Protein 3UN1 (pdb70)

B-factor: mean 34.54, std 10.81, range [12.61, 80.29]

Radius of gyration: 27.6 Å; Cα contacts (8 Å, |Δi|>4): 2153; chains: 4; bounding box: 71×70×90 Å

Organism: Rhizobium meliloti (strain 1021) (NCBI:txid266834)

CATH classification: 3.40.50.720

Foldseek 3Di:
DVPLLQAAEEEEEPQAFFLNVLLCVVCVVVSYQYAYEYCDHDADPDLSYHYQHHQLLDLVSLVVSVVVRCVRRVAHAEYELEFADFDFDAPVPDPVVLVVHCRRLPSSCPNNVVVSVVSLVVQAHEYEYEAALCLQFNPVGTVSSNVRRVVLLVVQLVVCCCVVRRYAGEYEHEADEDGVCDPVCQQVSQVLAPQSHHYSVQRSVVVVVSVPPSVDHSYYHYSYNCSNPDDD/DPAAEEEFEPLDFFLNVVQVVVSVVVRHQYEYEDQDDDADPDLSYGYQHDQLLDLVSLVCRQVVCCVSPVAHAEYEAEFADFDFDPPVPDPVVQCVRCSGQPSSCPNNVVVRVVSLVVLAHEYEYEQALCCLFNPPDTVSSNVRSVVVLVVQLVVLCCVVRHYAGEYEHEADEDTVCPPVCQQVRLVLAPQSHHYSCLRSVVVVVRVPPSVDHSYYHYSYNCRNPDDD/DAAEEEEEPLVFPLNVLLVVVSVVVRYQYEYEDCDDDADPDLRYGYDHDQLLDLVRLVCSLVVCCVRPNAHAEYEADFADFDDDAPVPDPVVQSVLCRGQASSQPSNCVSNVVSLPVLAHEYEYEAALCLLFNPPHGPSSNVRSVVVLVVQLVVVCCVRRHYAGEYEHEADEDGVCDPVCQQVSLVLAPQSHHYSVLRSVVVVVVVPPRVDHSYYHYSYNHRNPDDD/DLPAAEEEEEPLVFDLNVVLCVVCVVVRYQYEYEDCDDDADPDLSYHYDHDQLLDLVSLVVSVVVVCVRSVAHAEYEAEFADFDFDAPVPDPVVQVVRCRGLPSSCVRNVVVNVVSLVVLAHEYEYEAAPCLLFNPVGTPSRNVRRVVVLVVQLVVCCCVRRHYAGEYEHEADEDDVPDPVCQQVSLVLAPQSHHYSCLRSVVVVCRVPVSVDHSYYHYSYNCRNVDDD

Structure (mmCIF, N/CA/C/O backbone):
data_3UN1
#
_entry.id   3UN1
#
_cell.length_a   84.225
_cell.length_b   84.225
_cell.length_c   249.238
_cell.angle_alpha   90.00
_cell.angle_beta   90.00
_cell.angle_gamma   120.00
#
_symmetry.space_group_name_H-M   'P 32 2 1'
#
loop_
_entity.id
_entity.type
_entity.pdbx_description
1 polymer 'Probable oxidoreductase'
2 non-polymer 'PHOSPHATE ION'
3 water water
#
loop_
_atom_site.group_PDB
_atom_site.id
_atom_site.type_symbol
_atom_site.label_atom_id
_atom_site.label_alt_id
_atom_site.label_comp_id
_atom_site.label_asym_id
_atom_site.label_entity_id
_atom_site.label_seq_id
_atom_site.pdbx_PDB_ins_code
_atom_site.Cartn_x
_atom_site.Cartn_y
_atom_site.Cartn_z
_atom_site.occupancy
_atom_site.B_iso_or_equiv
_atom_site.auth_seq_id
_atom_site.auth_comp_id
_atom_site.auth_asym_id
_atom_site.auth_atom_id
_atom_site.pdbx_PDB_model_num
ATOM 1 N N . PHE A 1 20 ? 12.251 30.694 -26.022 1.00 58.50 -4 PHE A N 1
ATOM 2 C CA . PHE A 1 20 ? 12.426 30.470 -24.555 1.00 58.65 -4 PHE A CA 1
ATOM 3 C C . PHE A 1 20 ? 11.326 31.131 -23.735 1.00 58.93 -4 PHE A C 1
ATOM 4 O O . PHE A 1 20 ? 10.761 30.509 -22.817 1.00 58.24 -4 PHE A O 1
ATOM 12 N N . GLN A 1 21 ? 11.067 32.408 -24.035 1.00 58.87 -3 GLN A N 1
ATOM 13 C CA . GLN A 1 21 ? 9.880 33.058 -23.513 1.00 58.85 -3 GLN A CA 1
ATOM 14 C C . GLN A 1 21 ? 8.609 32.298 -23.972 1.00 58.48 -3 GLN A C 1
ATOM 15 O O . GLN A 1 21 ? 7.705 32.093 -23.164 1.00 58.27 -3 GLN A O 1
ATOM 17 N N . SER A 1 22 ? 8.564 31.838 -25.230 1.00 58.33 -2 SER A N 1
ATOM 18 C CA . SER A 1 22 ? 7.434 30.998 -25.742 1.00 58.44 -2 SER A CA 1
ATOM 19 C C . SER A 1 22 ? 7.290 29.653 -25.004 1.00 58.78 -2 SER A C 1
ATOM 20 O O . SER A 1 22 ? 6.169 29.167 -24.775 1.00 59.06 -2 SER A O 1
ATOM 38 N N . ARG A 1 25 ? 5.866 30.432 -21.473 1.00 60.73 1 ARG A N 1
ATOM 39 C CA . ARG A 1 25 ? 4.381 30.572 -21.598 1.00 61.87 1 ARG A CA 1
ATOM 40 C C . ARG A 1 25 ? 3.620 29.232 -21.650 1.00 61.45 1 ARG A C 1
ATOM 41 O O . ARG A 1 25 ? 2.709 28.992 -20.828 1.00 61.55 1 ARG A O 1
ATOM 49 N N . ASN A 1 26 ? 3.989 28.383 -22.615 1.00 60.58 2 ASN A N 1
ATOM 50 C CA . ASN A 1 26 ? 3.372 27.060 -22.783 1.00 59.71 2 ASN A CA 1
ATOM 51 C C . ASN A 1 26 ? 3.605 26.107 -21.580 1.00 58.81 2 ASN A C 1
ATOM 52 O O . ASN A 1 26 ? 3.049 25.004 -21.550 1.00 58.74 2 ASN A O 1
ATOM 54 N N . GLN A 1 27 ? 4.422 26.550 -20.605 1.00 57.83 3 GLN A N 1
ATOM 55 C CA . GLN A 1 27 ? 4.655 25.844 -19.312 1.00 56.77 3 GLN A CA 1
ATOM 56 C C . GLN A 1 27 ? 4.557 26.841 -18.123 1.00 55.97 3 GLN A C 1
ATOM 57 O O . GLN A 1 27 ? 5.555 27.222 -17.477 1.00 57.63 3 GLN A O 1
ATOM 59 N N . GLN A 1 28 ? 3.341 27.296 -17.871 1.00 52.97 4 GLN A N 1
ATOM 60 C CA . GLN A 1 28 ? 3.082 28.266 -16.843 1.00 50.29 4 GLN A CA 1
ATOM 61 C C . GLN A 1 28 ? 2.302 27.537 -15.773 1.00 46.82 4 GLN A C 1
ATOM 62 O O . GLN A 1 28 ? 1.734 26.488 -16.022 1.00 46.67 4 GLN A O 1
ATOM 68 N N . LYS A 1 29 ? 2.278 28.081 -14.578 1.00 43.18 5 LYS A N 1
ATOM 69 C CA . LYS A 1 29 ? 1.499 27.476 -13.519 1.00 40.50 5 LYS A CA 1
ATOM 70 C C . LYS A 1 29 ? 0.025 27.512 -13.876 1.00 38.30 5 LYS A C 1
ATOM 71 O O . LYS A 1 29 ? -0.418 28.363 -14.650 1.00 37.40 5 LYS A O 1
ATOM 77 N N . VAL A 1 30 ? -0.711 26.537 -13.359 1.00 35.60 6 VAL A N 1
ATOM 78 C CA . VAL A 1 30 ? -2.108 26.404 -13.670 1.00 33.63 6 VAL A CA 1
ATOM 79 C C . VAL A 1 30 ? -2.937 26.440 -12.376 1.00 33.04 6 VAL A C 1
ATOM 80 O O . VAL A 1 30 ? -2.653 25.700 -11.408 1.00 32.11 6 VAL A O 1
ATOM 84 N N . VAL A 1 31 ? -3.948 27.308 -12.361 1.00 31.03 7 VAL A N 1
ATOM 85 C CA . VAL A 1 31 ? -4.868 27.353 -11.249 1.00 29.15 7 VAL A CA 1
ATOM 86 C C . VAL A 1 31 ? -6.262 27.007 -11.703 1.00 28.39 7 VAL A C 1
ATOM 87 O O . VAL A 1 31 ? -6.705 27.471 -12.732 1.00 29.09 7 VAL A O 1
ATOM 91 N N . VAL A 1 32 ? -6.948 26.199 -10.903 1.00 27.14 8 VAL A N 1
ATOM 92 C CA . VAL A 1 32 ? -8.373 26.039 -10.979 1.00 25.20 8 VAL A CA 1
ATOM 93 C C . VAL A 1 32 ? -9.031 27.035 -9.989 1.00 25.97 8 VAL A C 1
ATOM 94 O O . VAL A 1 32 ? -8.693 27.034 -8.800 1.00 26.34 8 VAL A O 1
ATOM 98 N N . ILE A 1 33 ? -9.946 27.876 -10.479 1.00 24.10 9 ILE A N 1
ATOM 99 C CA . ILE A 1 33 ? -10.699 28.777 -9.655 1.00 23.02 9 ILE A CA 1
ATOM 100 C C . ILE A 1 33 ? -12.187 28.430 -9.708 1.00 23.70 9 ILE A C 1
ATOM 101 O O . ILE A 1 33 ? -12.787 28.456 -10.814 1.00 24.18 9 ILE A O 1
ATOM 106 N N . THR A 1 34 ? -12.785 28.094 -8.555 1.00 22.09 10 THR A N 1
ATOM 107 C CA . THR A 1 34 ? -14.213 27.812 -8.561 1.00 22.75 10 THR A CA 1
ATOM 108 C C . THR A 1 34 ? -14.997 29.094 -8.275 1.00 24.21 10 THR A C 1
ATOM 109 O O . THR A 1 34 ? -14.429 30.138 -7.851 1.00 23.04 10 THR A O 1
ATOM 113 N N . GLY A 1 35 ? -16.312 29.026 -8.511 1.00 25.77 11 GLY A N 1
ATOM 114 C CA . GLY A 1 35 ? -17.158 30.246 -8.491 1.00 25.79 11 GLY A CA 1
ATOM 115 C C . GLY A 1 35 ? -16.542 31.444 -9.222 1.00 27.18 11 GLY A C 1
ATOM 116 O O . GLY A 1 35 ? -16.463 32.532 -8.669 1.00 27.19 11 GLY A O 1
ATOM 117 N N . ALA A 1 36 ? -16.140 31.244 -10.476 1.00 28.35 12 ALA A N 1
ATOM 118 C CA . ALA A 1 36 ? -15.327 32.197 -11.226 1.00 30.14 12 ALA A CA 1
ATOM 119 C C . ALA A 1 36 ? -16.041 33.278 -12.054 1.00 31.17 12 ALA A C 1
ATOM 120 O O . ALA A 1 36 ? -15.389 34.176 -12.607 1.00 32.08 12 ALA A O 1
ATOM 122 N N . SER A 1 37 ? -17.347 33.170 -12.172 1.00 32.47 13 SER A N 1
ATOM 123 C CA . SER A 1 37 ? -18.166 34.092 -13.002 1.00 34.36 13 SER A CA 1
ATOM 124 C C . SER A 1 37 ? -18.194 35.613 -12.687 1.00 34.89 13 SER A C 1
ATOM 125 O O . SER A 1 37 ? -18.256 36.460 -13.623 1.00 34.72 13 SER A O 1
ATOM 128 N N . GLN A 1 38 ? -18.188 35.961 -11.398 1.00 35.21 14 GLN A N 1
ATOM 129 C CA . GLN A 1 38 ? -18.408 37.362 -11.018 1.00 35.96 14 GLN A CA 1
ATOM 130 C C . GLN A 1 38 ? -17.724 37.618 -9.658 1.00 34.01 14 GLN A C 1
ATOM 131 O O . GLN A 1 38 ? -17.078 36.719 -9.114 1.00 33.71 14 GLN A O 1
ATOM 137 N N . GLY A 1 39 ? -17.878 38.833 -9.128 1.00 32.06 15 GLY A N 1
ATOM 138 C CA . GLY A 1 39 ? -17.312 39.218 -7.856 1.00 28.98 15 GLY A CA 1
ATOM 139 C C . GLY A 1 39 ? -15.880 38.782 -7.627 1.00 28.27 15 GLY A C 1
ATOM 140 O O . GLY A 1 39 ? -15.014 38.909 -8.495 1.00 26.90 15 GLY A O 1
ATOM 141 N N . ILE A 1 40 ? -15.651 38.244 -6.437 1.00 27.99 16 ILE A N 1
ATOM 142 C CA . ILE A 1 40 ? -14.350 37.758 -6.017 1.00 27.39 16 ILE A CA 1
ATOM 143 C C . ILE A 1 40 ? -13.710 36.808 -7.004 1.00 27.12 16 ILE A C 1
ATOM 144 O O . ILE A 1 40 ? -12.523 36.893 -7.279 1.00 27.03 16 ILE A O 1
ATOM 149 N N . GLY A 1 41 ? -14.475 35.861 -7.510 1.00 27.21 17 GLY A N 1
ATOM 150 C CA . GLY A 1 41 ? -13.854 34.838 -8.390 1.00 27.88 17 GLY A CA 1
ATOM 151 C C . GLY A 1 41 ? -13.322 35.433 -9.690 1.00 27.68 17 GLY A C 1
ATOM 152 O O . GLY A 1 41 ? -12.153 35.204 -10.074 1.00 28.95 17 GLY A O 1
ATOM 153 N N . ALA A 1 42 ? -14.168 36.185 -10.383 1.00 26.74 18 ALA A N 1
ATOM 154 C CA . ALA A 1 42 ? -13.743 36.815 -11.616 1.00 26.77 18 ALA A CA 1
ATOM 155 C C . ALA A 1 42 ? -12.485 37.715 -11.402 1.00 26.63 18 ALA A C 1
ATOM 156 O O . ALA A 1 42 ? -11.633 37.851 -12.303 1.00 28.02 18 ALA A O 1
ATOM 158 N N . GLY A 1 43 ? -12.353 38.278 -10.209 1.00 25.65 19 GLY A N 1
ATOM 159 C CA . GLY A 1 43 ? -11.191 39.058 -9.833 1.00 25.95 19 GLY A CA 1
ATOM 160 C C . GLY A 1 43 ? -9.917 38.253 -9.621 1.00 26.85 19 GLY A C 1
ATOM 161 O O . GLY A 1 43 ? -8.799 38.722 -9.920 1.00 26.83 19 GLY A O 1
ATOM 162 N N . LEU A 1 44 ? -10.077 37.039 -9.097 1.00 27.51 20 LEU A N 1
ATOM 163 C CA . LEU A 1 44 ? -8.975 36.116 -8.926 1.00 28.04 20 LEU A CA 1
ATOM 164 C C . LEU A 1 44 ? -8.472 35.653 -10.284 1.00 28.55 20 LEU A C 1
ATOM 165 O O . LEU A 1 44 ? -7.247 35.654 -10.516 1.00 29.25 20 LEU A O 1
ATOM 170 N N . VAL A 1 45 ? -9.398 35.342 -11.198 1.00 29.11 21 VAL A N 1
ATOM 171 C CA . VAL A 1 45 ? -9.020 34.992 -12.585 1.00 29.84 21 VAL A CA 1
ATOM 172 C C . VAL A 1 45 ? -8.131 36.066 -13.170 1.00 30.71 21 VAL A C 1
ATOM 173 O O . VAL A 1 45 ? -6.993 35.805 -13.530 1.00 31.16 21 VAL A O 1
ATOM 177 N N . ARG A 1 46 ? -8.612 37.292 -13.190 1.00 31.02 22 ARG A N 1
ATOM 178 C CA . ARG A 1 46 ? -7.780 38.355 -13.745 1.00 31.87 22 ARG A CA 1
ATOM 179 C C . ARG A 1 46 ? -6.450 38.521 -13.012 1.00 32.66 22 ARG A C 1
ATOM 180 O O . ARG A 1 46 ? -5.393 38.659 -13.647 1.00 33.33 22 ARG A O 1
ATOM 188 N N . ALA A 1 47 ? -6.480 38.519 -11.678 1.00 33.15 23 ALA A N 1
ATOM 189 C CA . ALA A 1 47 ? -5.235 38.643 -10.942 1.00 33.64 23 ALA A CA 1
ATOM 190 C C . ALA A 1 47 ? -4.277 37.462 -11.250 1.00 33.76 23 ALA A C 1
ATOM 191 O O . ALA A 1 47 ? -3.118 37.673 -11.476 1.00 34.31 23 ALA A O 1
ATOM 193 N N . TYR A 1 48 ? -4.763 36.233 -11.304 1.00 33.28 24 TYR A N 1
ATOM 194 C CA . TYR A 1 48 ? -3.880 35.139 -11.678 1.00 33.22 24 TYR A CA 1
ATOM 195 C C . TYR A 1 48 ? -3.311 35.258 -13.085 1.00 34.06 24 TYR A C 1
ATOM 196 O O . TYR A 1 48 ? -2.131 34.949 -13.312 1.00 33.42 24 TYR A O 1
ATOM 205 N N . ARG A 1 49 ? -4.136 35.707 -14.030 1.00 34.82 25 ARG A N 1
ATOM 206 C CA . ARG A 1 49 ? -3.630 36.002 -15.363 1.00 36.54 25 ARG A CA 1
ATOM 207 C C . ARG A 1 49 ? -2.495 37.064 -15.335 1.00 37.86 25 ARG A C 1
ATOM 208 O O . ARG A 1 49 ? -1.532 36.924 -16.039 1.00 37.11 25 ARG A O 1
ATOM 216 N N . ASP A 1 50 ? -2.610 38.080 -14.478 1.00 40.16 26 ASP A N 1
ATOM 217 C CA . ASP A 1 50 ? -1.637 39.168 -14.369 1.00 42.47 26 ASP A CA 1
ATOM 218 C C . ASP A 1 50 ? -0.288 38.745 -13.858 1.00 43.37 26 ASP A C 1
ATOM 219 O O . ASP A 1 50 ? 0.682 39.476 -14.074 1.00 44.70 26 ASP A O 1
ATOM 224 N N . ARG A 1 51 ? -0.243 37.612 -13.150 1.00 43.13 27 ARG A N 1
ATOM 225 C CA . ARG A 1 51 ? 0.999 37.004 -12.700 1.00 43.06 27 ARG A CA 1
ATOM 226 C C . ARG A 1 51 ? 1.304 35.807 -13.579 1.00 42.94 27 ARG A C 1
ATOM 227 O O . ARG A 1 51 ? 2.080 34.930 -13.199 1.00 42.14 27 ARG A O 1
ATOM 235 N N . ASN A 1 52 ? 0.682 35.755 -14.757 1.00 42.52 28 ASN A N 1
ATOM 236 C CA . ASN A 1 52 ? 1.079 34.772 -15.735 1.00 41.85 28 ASN A CA 1
ATOM 237 C C . ASN A 1 52 ? 0.835 33.317 -15.294 1.00 40.49 28 ASN A C 1
ATOM 238 O O . ASN A 1 52 ? 1.660 32.453 -15.527 1.00 40.99 28 ASN A O 1
ATOM 243 N N . TYR A 1 53 ? -0.278 33.058 -14.613 1.00 38.40 29 TYR A N 1
ATOM 244 C CA . TYR A 1 53 ? -0.800 31.707 -14.526 1.00 36.08 29 TYR A CA 1
ATOM 245 C C . TYR A 1 53 ? -1.739 31.486 -15.699 1.00 35.28 29 TYR A C 1
ATOM 246 O O . TYR A 1 53 ? -2.291 32.447 -16.284 1.00 34.18 29 TYR A O 1
ATOM 255 N N . ARG A 1 54 ? -1.908 30.217 -16.048 1.00 33.71 30 ARG A N 1
ATOM 256 C CA . ARG A 1 54 ? -3.033 29.813 -16.861 1.00 32.76 30 ARG A CA 1
ATOM 257 C C . ARG A 1 54 ? -4.128 29.400 -15.913 1.00 32.43 30 ARG A C 1
ATOM 258 O O . ARG A 1 54 ? -3.845 29.054 -14.755 1.00 32.40 30 ARG A O 1
ATOM 266 N N . VAL A 1 55 ? -5.374 29.462 -16.379 1.00 31.71 31 VAL A N 1
ATOM 267 C CA . VAL A 1 55 ? -6.508 29.400 -15.465 1.00 29.72 31 VAL A CA 1
ATOM 268 C C . VAL A 1 55 ? -7.595 28.527 -16.010 1.00 29.68 31 VAL A C 1
ATOM 269 O O . VAL A 1 55 ? -8.036 28.720 -17.158 1.00 30.35 31 VAL A O 1
ATOM 273 N N . VAL A 1 56 ? -8.022 27.564 -15.202 1.00 28.18 32 VAL A N 1
ATOM 274 C CA . VAL A 1 56 ? -9.257 26.849 -15.469 1.00 27.65 32 VAL A CA 1
ATOM 275 C C . VAL A 1 56 ? -10.343 27.463 -14.567 1.00 28.73 32 VAL A C 1
ATOM 276 O O . VAL A 1 56 ? -10.390 27.203 -13.365 1.00 28.10 32 VAL A O 1
ATOM 280 N N . ALA A 1 57 ? -11.210 28.287 -15.153 1.00 29.20 33 ALA A N 1
ATOM 281 C CA . ALA A 1 57 ? -12.263 28.975 -14.414 1.00 29.12 33 ALA A CA 1
ATOM 282 C C . ALA A 1 57 ? -13.538 28.161 -14.497 1.00 28.97 33 ALA A C 1
ATOM 283 O O . ALA A 1 57 ? -13.956 27.844 -15.599 1.00 28.26 33 ALA A O 1
ATOM 285 N N . THR A 1 58 ? -14.138 27.807 -13.350 1.00 29.77 34 THR A N 1
ATOM 286 C CA . THR A 1 58 ? -15.471 27.131 -13.334 1.00 31.18 34 THR A CA 1
ATOM 287 C C . THR A 1 58 ? -16.559 27.897 -12.584 1.00 30.79 34 THR A C 1
ATOM 288 O O . THR A 1 58 ? -16.306 28.515 -11.554 1.00 29.67 34 THR A O 1
ATOM 292 N N . SER A 1 59 ? -17.784 27.711 -13.051 1.00 32.15 35 SER A N 1
ATOM 293 C CA . SER A 1 59 ? -18.978 28.326 -12.481 1.00 35.25 35 SER A CA 1
ATOM 294 C C . SER A 1 59 ? -20.151 27.518 -13.020 1.00 35.84 35 SER A C 1
ATOM 295 O O . SER A 1 59 ? -19.987 26.744 -13.954 1.00 35.75 35 SER A O 1
ATOM 298 N N . ARG A 1 60 ? -21.318 27.678 -12.409 1.00 38.44 36 ARG A N 1
ATOM 299 C CA . ARG A 1 60 ? -22.552 27.039 -12.881 1.00 41.23 36 ARG A CA 1
ATOM 300 C C . ARG A 1 60 ? -22.817 27.402 -14.355 1.00 41.70 36 ARG A C 1
ATOM 301 O O . ARG A 1 60 ? -23.260 26.558 -15.149 1.00 42.72 36 ARG A O 1
ATOM 309 N N . SER A 1 61 ? -22.490 28.623 -14.754 1.00 42.26 37 SER A N 1
ATOM 310 C CA . SER A 1 61 ? -22.779 29.014 -16.116 1.00 43.14 37 SER A CA 1
ATOM 311 C C . SER A 1 61 ? -21.781 29.994 -16.765 1.00 44.19 37 SER A C 1
ATOM 312 O O . SER A 1 61 ? -22.167 30.912 -17.508 1.00 45.91 37 SER A O 1
ATOM 315 N N . ILE A 1 62 ? -20.502 29.767 -16.543 1.00 44.11 38 ILE A N 1
ATOM 316 C CA . ILE A 1 62 ? -19.474 30.619 -17.097 1.00 44.08 38 ILE A CA 1
ATOM 317 C C . ILE A 1 62 ? -19.462 30.513 -18.632 1.00 45.20 38 ILE A C 1
ATOM 318 O O . ILE A 1 62 ? -19.552 29.408 -19.187 1.00 45.28 38 ILE A O 1
ATOM 323 N N . LYS A 1 63 ? -19.403 31.648 -19.327 1.00 46.16 39 LYS A N 1
ATOM 324 C CA . LYS A 1 63 ? -19.299 31.605 -20.807 1.00 47.33 39 LYS A CA 1
ATOM 325 C C . LYS A 1 63 ? -17.818 31.437 -21.216 1.00 47.73 39 LYS A C 1
ATOM 326 O O . LYS A 1 63 ? -16.922 31.931 -20.494 1.00 48.13 39 LYS A O 1
ATOM 328 N N . PRO A 1 64 ? -17.540 30.764 -22.364 1.00 47.65 40 PRO A N 1
ATOM 329 C CA . PRO A 1 64 ? -16.106 30.592 -22.723 1.00 47.59 40 PRO A CA 1
ATOM 330 C C . PRO A 1 64 ? -15.393 31.933 -22.923 1.00 47.36 40 PRO A C 1
ATOM 331 O O . PRO A 1 64 ? -16.028 32.956 -23.215 1.00 47.56 40 PRO A O 1
ATOM 335 N N . SER A 1 65 ? -14.080 31.930 -22.745 1.00 47.35 41 SER A N 1
ATOM 336 C CA . SER A 1 65 ? -13.325 33.172 -22.806 1.00 46.79 41 SER A CA 1
ATOM 337 C C . SER A 1 65 ? -12.627 33.344 -24.162 1.00 45.60 41 SER A C 1
ATOM 338 O O . SER A 1 65 ? -12.361 32.380 -24.877 1.00 44.44 41 SER A O 1
ATOM 341 N N . ALA A 1 66 ? -12.338 34.595 -24.491 1.00 45.21 42 ALA A N 1
ATOM 342 C CA . ALA A 1 66 ? -11.567 34.917 -25.677 1.00 44.59 42 ALA A CA 1
ATOM 343 C C . ALA A 1 66 ? -10.050 34.825 -25.435 1.00 43.35 42 ALA A C 1
ATOM 344 O O . ALA A 1 66 ? -9.283 34.758 -26.394 1.00 43.31 42 ALA A O 1
ATOM 346 N N . ASP A 1 67 ? -9.643 34.773 -24.169 1.00 42.03 43 ASP A N 1
ATOM 347 C CA . ASP A 1 67 ? -8.231 34.556 -23.767 1.00 41.69 43 ASP A CA 1
ATOM 348 C C . ASP A 1 67 ? -7.857 33.063 -23.905 1.00 41.05 43 ASP A C 1
ATOM 349 O O . ASP A 1 67 ? -8.424 32.224 -23.223 1.00 41.59 43 ASP A O 1
ATOM 354 N N . PRO A 1 68 ? -6.891 32.716 -24.777 1.00 40.87 44 PRO A N 1
ATOM 355 C CA . PRO A 1 68 ? -6.552 31.279 -24.867 1.00 39.97 44 PRO A CA 1
ATOM 356 C C . PRO A 1 68 ? -5.953 30.694 -23.565 1.00 38.84 44 PRO A C 1
ATOM 357 O O . PRO A 1 68 ? -6.022 29.491 -23.363 1.00 39.42 44 PRO A O 1
ATOM 361 N N . ASP A 1 69 ? -5.403 31.512 -22.678 1.00 36.27 45 ASP A N 1
ATOM 362 C CA . ASP A 1 69 ? -4.947 30.963 -21.413 1.00 35.63 45 ASP A CA 1
ATOM 363 C C . ASP A 1 69 ? -5.968 30.901 -20.252 1.00 34.42 45 ASP A C 1
ATOM 364 O O . ASP A 1 69 ? -5.559 30.758 -19.086 1.00 33.99 45 ASP A O 1
ATOM 369 N N . ILE A 1 70 ? -7.263 31.048 -20.577 1.00 32.61 46 ILE A N 1
ATOM 370 C CA . ILE A 1 70 ? -8.378 30.752 -19.657 1.00 31.55 46 ILE A CA 1
ATOM 371 C C . ILE A 1 70 ? -9.215 29.652 -20.279 1.00 31.53 46 ILE A C 1
ATOM 372 O O . ILE A 1 70 ? -9.810 29.823 -21.319 1.00 31.63 46 ILE A O 1
ATOM 377 N N . HIS A 1 71 ? -9.196 28.490 -19.674 1.00 31.38 47 HIS A N 1
ATOM 378 C CA . HIS A 1 71 ? -10.158 27.512 -20.034 1.00 31.84 47 HIS A CA 1
ATOM 379 C C . HIS A 1 71 ? -11.373 27.583 -19.062 1.00 31.72 47 HIS A C 1
ATOM 380 O O . HIS A 1 71 ? -11.215 27.648 -17.835 1.00 32.56 47 HIS A O 1
ATOM 387 N N . THR A 1 72 ? -12.561 27.624 -19.649 1.00 31.23 48 THR A N 1
ATOM 388 C CA . THR A 1 72 ? -13.867 27.698 -19.005 1.00 30.87 48 THR A CA 1
ATOM 389 C C . THR A 1 72 ? -14.568 26.335 -18.909 1.00 30.37 48 THR A C 1
ATOM 390 O O . THR A 1 72 ? -14.553 25.590 -19.869 1.00 30.71 48 THR A O 1
ATOM 394 N N . VAL A 1 73 ? -15.171 25.997 -17.768 1.00 30.41 49 VAL A N 1
ATOM 395 C CA . VAL A 1 73 ? -15.914 24.723 -17.629 1.00 30.85 49 VAL A CA 1
ATOM 396 C C . VAL A 1 73 ? -17.198 24.982 -16.833 1.00 31.40 49 VAL A C 1
ATOM 397 O O . VAL A 1 73 ? -17.162 25.398 -15.701 1.00 31.86 49 VAL A O 1
ATOM 401 N N . ALA A 1 74 ? -18.348 24.764 -17.442 1.00 32.56 50 ALA A N 1
ATOM 402 C CA . ALA A 1 74 ? -19.616 25.127 -16.811 1.00 32.14 50 ALA A CA 1
ATOM 403 C C . ALA A 1 74 ? -20.057 23.868 -16.152 1.00 31.99 50 ALA A C 1
ATOM 404 O O . ALA A 1 74 ? -19.912 22.827 -16.748 1.00 32.62 50 ALA A O 1
ATOM 406 N N . GLY A 1 75 ? -20.572 23.936 -14.930 1.00 31.64 51 GLY A N 1
ATOM 407 C CA . GLY A 1 75 ? -21.069 22.728 -14.277 1.00 31.85 51 GLY A CA 1
ATOM 408 C C . GLY A 1 75 ? -21.462 22.972 -12.841 1.00 32.43 51 GLY A C 1
ATOM 409 O O . GLY A 1 75 ? -21.090 24.007 -12.270 1.00 32.19 51 GLY A O 1
ATOM 410 N N . ASP A 1 76 ? -22.215 22.029 -12.275 1.00 32.41 52 ASP A N 1
ATOM 411 C CA . ASP A 1 76 ? -22.573 22.047 -10.861 1.00 34.46 52 ASP A CA 1
ATOM 412 C C . ASP A 1 76 ? -21.388 21.515 -10.023 1.00 34.24 52 ASP A C 1
ATOM 413 O O . ASP A 1 76 ? -21.081 20.312 -10.056 1.00 33.76 52 ASP A O 1
ATOM 418 N N . ILE A 1 77 ? -20.723 22.418 -9.303 1.00 33.91 53 ILE A N 1
ATOM 419 C CA . ILE A 1 77 ? -19.513 22.104 -8.542 1.00 34.39 53 ILE A CA 1
ATOM 420 C C . ILE A 1 77 ? -19.787 21.087 -7.434 1.00 36.08 53 ILE A C 1
ATOM 421 O O . ILE A 1 77 ? -18.882 20.468 -6.932 1.00 37.11 53 ILE A O 1
ATOM 426 N N . SER A 1 78 ? -21.039 20.916 -7.046 1.00 37.31 54 SER A N 1
ATOM 427 C CA . SER A 1 78 ? -21.364 19.971 -6.012 1.00 39.07 54 SER A CA 1
ATOM 428 C C . SER A 1 78 ? -21.379 18.493 -6.475 1.00 40.20 54 SER A C 1
ATOM 429 O O . SER A 1 78 ? -21.502 17.573 -5.631 1.00 40.54 54 SER A O 1
ATOM 432 N N . LYS A 1 79 ? -21.263 18.264 -7.786 1.00 40.78 55 LYS A N 1
ATOM 433 C CA . LYS A 1 79 ? -21.280 16.906 -8.352 1.00 42.24 55 LYS A CA 1
ATOM 434 C C . LYS A 1 79 ? -19.860 16.409 -8.643 1.00 43.40 55 LYS A C 1
ATOM 435 O O . LYS A 1 79 ? -19.067 17.142 -9.272 1.00 44.40 55 LYS A O 1
ATOM 441 N N . PRO A 1 80 ? -19.528 15.176 -8.170 1.00 43.88 56 PRO A N 1
ATOM 442 C CA . PRO A 1 80 ? -18.286 14.427 -8.466 1.00 44.04 56 PRO A CA 1
ATOM 443 C C . PRO A 1 80 ? -17.874 14.468 -9.957 1.00 44.04 56 PRO A C 1
ATOM 444 O O . PRO A 1 80 ? -16.677 14.548 -10.288 1.00 43.96 56 PRO A O 1
ATOM 448 N N . GLU A 1 81 ? -18.865 14.439 -10.833 1.00 43.01 57 GLU A N 1
ATOM 449 C CA . GLU A 1 81 ? -18.608 14.357 -12.236 1.00 43.61 57 GLU A CA 1
ATOM 450 C C . GLU A 1 81 ? -18.005 15.651 -12.790 1.00 42.14 57 GLU A C 1
ATOM 451 O O . GLU A 1 81 ? -17.247 15.624 -13.770 1.00 42.13 57 GLU A O 1
ATOM 457 N N . THR A 1 82 ? -18.338 16.775 -12.162 1.00 41.08 58 THR A N 1
ATOM 458 C CA . THR A 1 82 ? -17.858 18.098 -12.572 1.00 39.61 58 THR A CA 1
ATOM 459 C C . THR A 1 82 ? -16.416 18.282 -12.180 1.00 38.44 58 THR A C 1
ATOM 460 O O . THR A 1 82 ? -15.587 18.791 -12.963 1.00 37.44 58 THR A O 1
ATOM 464 N N . ALA A 1 83 ? -16.125 17.867 -10.955 1.00 37.46 59 ALA A N 1
ATOM 465 C CA . ALA A 1 83 ? -14.753 17.827 -10.456 1.00 37.31 59 ALA A CA 1
ATOM 466 C C . ALA A 1 83 ? -13.863 17.040 -11.403 1.00 36.66 59 ALA A C 1
ATOM 467 O O . ALA A 1 83 ? -12.790 17.538 -11.764 1.00 36.18 59 ALA A O 1
ATOM 469 N N . ASP A 1 84 ? -14.323 15.860 -11.843 1.00 37.11 60 ASP A N 1
ATOM 470 C CA . ASP A 1 84 ? -13.589 15.025 -12.822 1.00 38.51 60 ASP A CA 1
ATOM 471 C C . ASP A 1 84 ? -13.282 15.781 -14.081 1.00 37.76 60 ASP A C 1
ATOM 472 O O . ASP A 1 84 ? -12.104 15.837 -14.527 1.00 37.72 60 ASP A O 1
ATOM 477 N N . ARG A 1 85 ? -14.348 16.335 -14.652 1.00 36.41 61 ARG A N 1
ATOM 478 C CA . ARG A 1 85 ? -14.253 17.111 -15.873 1.00 36.58 61 ARG A CA 1
ATOM 479 C C . ARG A 1 85 ? -13.264 18.271 -15.764 1.00 35.64 61 ARG A C 1
ATOM 480 O O . ARG A 1 85 ? -12.469 18.527 -16.681 1.00 33.99 61 ARG A O 1
ATOM 488 N N . ILE A 1 86 ? -13.340 18.984 -14.652 1.00 35.40 62 ILE A N 1
ATOM 489 C CA . ILE A 1 86 ? -12.552 20.187 -14.527 1.00 35.68 62 ILE A CA 1
ATOM 490 C C . ILE A 1 86 ? -11.090 19.750 -14.666 1.00 36.50 62 ILE A C 1
ATOM 491 O O . ILE A 1 86 ? -10.321 20.336 -15.422 1.00 35.82 62 ILE A O 1
ATOM 496 N N . VAL A 1 87 ? -10.725 18.697 -13.949 1.00 37.31 63 VAL A N 1
ATOM 497 C CA . VAL A 1 87 ? -9.333 18.291 -13.928 1.00 38.23 63 VAL A CA 1
ATOM 498 C C . VAL A 1 87 ? -8.938 17.676 -15.267 1.00 39.58 63 VAL A C 1
ATOM 499 O O . VAL A 1 87 ? -7.904 18.038 -15.841 1.00 39.19 63 VAL A O 1
ATOM 503 N N . ARG A 1 88 ? -9.795 16.792 -15.771 1.00 41.43 64 ARG A N 1
ATOM 504 C CA . ARG A 1 88 ? -9.584 16.170 -17.075 1.00 44.06 64 ARG A CA 1
ATOM 505 C C . ARG A 1 88 ? -9.281 17.266 -18.107 1.00 44.29 64 ARG A C 1
ATOM 506 O O . ARG A 1 88 ? -8.179 17.279 -18.695 1.00 44.13 64 ARG A O 1
ATOM 514 N N . GLU A 1 89 ? -10.208 18.220 -18.262 1.00 44.44 65 GLU A N 1
ATOM 515 C CA . GLU A 1 89 ? -10.085 19.211 -19.327 1.00 44.93 65 GLU A CA 1
ATOM 516 C C . GLU A 1 89 ? -8.938 20.137 -18.975 1.00 44.43 65 GLU A C 1
ATOM 517 O O . GLU A 1 89 ? -8.214 20.594 -19.839 1.00 45.24 65 GLU A O 1
ATOM 523 N N . GLY A 1 90 ? -8.700 20.336 -17.697 1.00 44.04 66 GLY A N 1
ATOM 524 C CA . GLY A 1 90 ? -7.533 21.078 -17.263 1.00 43.68 66 GLY A CA 1
ATOM 525 C C . GLY A 1 90 ? -6.239 20.512 -17.781 1.00 43.62 66 GLY A C 1
ATOM 526 O O . GLY A 1 90 ? -5.482 21.208 -18.447 1.00 43.34 66 GLY A O 1
ATOM 527 N N . ILE A 1 91 ? -5.988 19.247 -17.453 1.00 44.31 67 ILE A N 1
ATOM 528 C CA . ILE A 1 91 ? -4.841 18.475 -17.930 1.00 44.42 67 ILE A CA 1
ATOM 529 C C . ILE A 1 91 ? -4.737 18.456 -19.462 1.00 45.51 67 ILE A C 1
ATOM 530 O O . ILE A 1 91 ? -3.671 18.750 -20.025 1.00 45.91 67 ILE A O 1
ATOM 535 N N . GLU A 1 92 ? -5.853 18.122 -20.119 1.00 46.45 68 GLU A N 1
ATOM 536 C CA . GLU A 1 92 ? -5.948 18.048 -21.573 1.00 47.81 68 GLU A CA 1
ATOM 537 C C . GLU A 1 92 ? -5.484 19.371 -22.187 1.00 46.88 68 GLU A C 1
ATOM 538 O O . GLU A 1 92 ? -4.683 19.382 -23.102 1.00 47.50 68 GLU A O 1
ATOM 544 N N . ARG A 1 93 ? -5.920 20.495 -21.646 1.00 46.04 69 ARG A N 1
ATOM 545 C CA . ARG A 1 93 ? -5.608 21.774 -22.251 1.00 45.09 69 ARG A CA 1
ATOM 546 C C . ARG A 1 93 ? -4.224 22.342 -21.824 1.00 43.98 69 ARG A C 1
ATOM 547 O O . ARG A 1 93 ? -3.482 22.906 -22.657 1.00 43.30 69 ARG A O 1
ATOM 555 N N . PHE A 1 94 ? -3.857 22.193 -20.552 1.00 42.26 70 PHE A N 1
ATOM 556 C CA . PHE A 1 94 ? -2.615 22.810 -20.080 1.00 41.03 70 PHE A CA 1
ATOM 557 C C . PHE A 1 94 ? -1.569 21.821 -19.570 1.00 40.62 70 PHE A C 1
ATOM 558 O O . PHE A 1 94 ? -0.492 22.229 -19.170 1.00 39.95 70 PHE A O 1
ATOM 566 N N . GLY A 1 95 ? -1.896 20.535 -19.541 1.00 40.56 71 GLY A N 1
ATOM 567 C CA . GLY A 1 95 ? -0.949 19.542 -19.035 1.00 41.24 71 GLY A CA 1
ATOM 568 C C . GLY A 1 95 ? -0.633 19.447 -17.542 1.00 41.79 71 GLY A C 1
ATOM 569 O O . GLY A 1 95 ? -0.231 18.378 -17.075 1.00 42.51 71 GLY A O 1
ATOM 570 N N . ARG A 1 96 ? -0.778 20.537 -16.785 1.00 41.23 72 ARG A N 1
ATOM 571 C CA . ARG A 1 96 ? -0.522 20.504 -15.324 1.00 40.26 72 ARG A CA 1
ATOM 572 C C . ARG A 1 96 ? -1.623 21.265 -14.539 1.00 39.42 72 ARG A C 1
ATOM 573 O O . ARG A 1 96 ? -2.428 21.983 -15.138 1.00 38.50 72 ARG A O 1
ATOM 581 N N . ILE A 1 97 ? -1.648 21.072 -13.213 1.00 38.38 73 ILE A N 1
ATOM 582 C CA . ILE A 1 97 ? -2.540 21.743 -12.251 1.00 36.91 73 ILE A CA 1
ATOM 583 C C . ILE A 1 97 ? -1.688 22.072 -11.018 1.00 36.23 73 ILE A C 1
ATOM 584 O O . ILE A 1 97 ? -1.255 21.174 -10.337 1.00 35.27 73 ILE A O 1
ATOM 589 N N . ASP A 1 98 ? -1.501 23.346 -10.698 1.00 34.58 74 ASP A N 1
ATOM 590 C CA . ASP A 1 98 ? -0.616 23.718 -9.598 1.00 33.90 74 ASP A CA 1
ATOM 591 C C . ASP A 1 98 ? -1.337 24.196 -8.335 1.00 33.03 74 ASP A C 1
ATOM 592 O O . ASP A 1 98 ? -0.806 24.062 -7.230 1.00 33.03 74 ASP A O 1
ATOM 597 N N . SER A 1 99 ? -2.536 24.743 -8.519 1.00 31.34 75 SER A N 1
ATOM 598 C CA . SER A 1 99 ? -3.242 25.509 -7.505 1.00 29.84 75 SER A CA 1
ATOM 599 C C . SER A 1 99 ? -4.745 25.440 -7.724 1.00 27.84 75 SER A C 1
ATOM 600 O O . SER A 1 99 ? -5.252 25.256 -8.840 1.00 27.19 75 SER A O 1
ATOM 603 N N . LEU A 1 100 ? -5.445 25.597 -6.632 1.00 25.53 76 LEU A N 1
ATOM 604 C CA . LEU A 1 100 ? -6.879 25.521 -6.599 1.00 25.25 76 LEU A CA 1
ATOM 605 C C . LEU A 1 100 ? -7.376 26.577 -5.601 1.00 24.79 76 LEU A C 1
ATOM 606 O O . LEU A 1 100 ? -6.850 26.674 -4.476 1.00 24.99 76 LEU A O 1
ATOM 611 N N . VAL A 1 101 ? -8.347 27.391 -6.018 1.00 24.50 77 VAL A N 1
ATOM 612 C CA . VAL A 1 101 ? -9.004 28.313 -5.115 1.00 23.28 77 VAL A CA 1
ATOM 613 C C . VAL A 1 101 ? -10.463 27.866 -4.960 1.00 23.61 77 VAL A C 1
ATOM 614 O O . VAL A 1 101 ? -11.256 27.816 -5.955 1.00 24.22 77 VAL A O 1
ATOM 618 N N . ASN A 1 102 ? -10.822 27.445 -3.757 1.00 21.95 78 ASN A N 1
ATOM 619 C CA . ASN A 1 102 ? -12.218 27.104 -3.548 1.00 22.30 78 ASN A CA 1
ATOM 620 C C . ASN A 1 102 ? -12.966 28.393 -3.239 1.00 22.94 78 ASN A C 1
ATOM 621 O O . ASN A 1 102 ? -12.978 28.906 -2.103 1.00 22.68 78 ASN A O 1
ATOM 626 N N . ASN A 1 103 ? -13.521 28.973 -4.287 1.00 23.68 79 ASN A N 1
ATOM 627 C CA . ASN A 1 103 ? -14.245 30.209 -4.115 1.00 24.45 79 ASN A CA 1
ATOM 628 C C . ASN A 1 103 ? -15.729 30.031 -4.264 1.00 25.05 79 ASN A C 1
ATOM 629 O O . ASN A 1 103 ? -16.460 30.952 -3.979 1.00 26.76 79 ASN A O 1
ATOM 634 N N . ALA A 1 104 ? -16.201 28.894 -4.760 1.00 25.28 80 ALA A N 1
ATOM 635 C CA . ALA A 1 104 ? -17.650 28.729 -4.903 1.00 25.50 80 ALA A CA 1
ATOM 636 C C . ALA A 1 104 ? -18.245 28.746 -3.501 1.00 26.55 80 ALA A C 1
ATOM 637 O O . ALA A 1 104 ? -17.702 28.194 -2.588 1.00 26.29 80 ALA A O 1
ATOM 639 N N . GLY A 1 105 ? -19.359 29.411 -3.300 1.00 29.12 81 GLY A N 1
ATOM 640 C CA . GLY A 1 105 ? -19.912 29.491 -1.940 1.00 30.05 81 GLY A CA 1
ATOM 641 C C . GLY A 1 105 ? -21.290 30.122 -1.953 1.00 31.08 81 GLY A C 1
ATOM 642 O O . GLY A 1 105 ? -21.563 31.003 -2.786 1.00 31.46 81 GLY A O 1
ATOM 643 N N . VAL A 1 106 ? -22.174 29.633 -1.069 1.00 30.94 82 VAL A N 1
ATOM 644 C CA . VAL A 1 106 ? -23.484 30.229 -0.882 1.00 29.88 82 VAL A CA 1
ATOM 645 C C . VAL A 1 106 ? -23.536 30.694 0.548 1.00 28.60 82 VAL A C 1
ATOM 646 O O . VAL A 1 106 ? -22.829 30.164 1.379 1.00 28.30 82 VAL A O 1
ATOM 650 N N . PHE A 1 107 ? -24.422 31.644 0.833 1.00 27.90 83 PHE A N 1
ATOM 651 C CA . PHE A 1 107 ? -24.547 32.244 2.143 1.00 26.00 83 PHE A CA 1
ATOM 652 C C . PHE A 1 107 ? -25.989 32.549 2.445 1.00 25.72 83 PHE A C 1
ATOM 653 O O . PHE A 1 107 ? -26.716 33.173 1.644 1.00 25.45 83 PHE A O 1
ATOM 661 N N . LEU A 1 108 ? -26.425 32.149 3.619 1.00 24.75 84 LEU A N 1
ATOM 662 C CA . LEU A 1 108 ? -27.810 32.269 3.903 1.00 23.89 84 LEU A CA 1
ATOM 663 C C . LEU A 1 108 ? -27.919 32.922 5.272 1.00 23.68 84 LEU A C 1
ATOM 664 O O . LEU A 1 108 ? -27.250 32.485 6.190 1.00 22.88 84 LEU A O 1
ATOM 669 N N . ALA A 1 109 ? -28.752 33.952 5.416 1.00 22.39 85 ALA A N 1
ATOM 670 C CA . ALA A 1 109 ? -29.021 34.481 6.753 1.00 22.85 85 ALA A CA 1
ATOM 671 C C . ALA A 1 109 ? -30.439 34.134 7.191 1.00 23.67 85 ALA A C 1
ATOM 672 O O . ALA A 1 109 ? -31.420 34.524 6.541 1.00 24.78 85 ALA A O 1
ATOM 674 N N . LYS A 1 110 ? -30.561 33.345 8.257 1.00 23.88 86 LYS A N 1
ATOM 675 C CA . LYS A 1 110 ? -31.854 32.799 8.639 1.00 22.91 86 LYS A CA 1
ATOM 676 C C . LYS A 1 110 ? -31.793 32.224 10.041 1.00 22.06 86 LYS A C 1
ATOM 677 O O . LYS A 1 110 ? -30.848 31.549 10.371 1.00 21.89 86 LYS A O 1
ATOM 683 N N . PRO A 1 111 ? -32.826 32.442 10.848 1.00 21.96 87 PRO A N 1
ATOM 684 C CA . PRO A 1 111 ? -32.852 31.888 12.190 1.00 22.42 87 PRO A CA 1
ATOM 685 C C . PRO A 1 111 ? -32.761 30.407 12.050 1.00 23.47 87 PRO A C 1
ATOM 686 O O . PRO A 1 111 ? -33.308 29.868 11.096 1.00 25.01 87 PRO A O 1
ATOM 690 N N . PHE A 1 112 ? -32.052 29.759 12.960 1.00 23.63 88 PHE A N 1
ATOM 691 C CA . PHE A 1 112 ? -31.690 28.399 12.815 1.00 23.77 88 PHE A CA 1
ATOM 692 C C . PHE A 1 112 ? -32.938 27.511 12.890 1.00 25.29 88 PHE A C 1
ATOM 693 O O . PHE A 1 112 ? -33.086 26.539 12.110 1.00 24.00 88 PHE A O 1
ATOM 701 N N . VAL A 1 113 ? -33.830 27.842 13.820 1.00 26.34 89 VAL A N 1
ATOM 702 C CA . VAL A 1 113 ? -35.058 27.063 13.915 1.00 28.55 89 VAL A CA 1
ATOM 703 C C . VAL A 1 113 ? -35.999 27.167 12.705 1.00 29.30 89 VAL A C 1
ATOM 704 O O . VAL A 1 113 ? -36.988 26.411 12.654 1.00 29.77 89 VAL A O 1
ATOM 708 N N . GLU A 1 114 ? -35.720 28.062 11.751 1.00 29.07 90 GLU A N 1
ATOM 709 C CA . GLU A 1 114 ? -36.586 28.154 10.580 1.00 30.28 90 GLU A CA 1
ATOM 710 C C . GLU A 1 114 ? -35.955 27.557 9.337 1.00 30.37 90 GLU A C 1
ATOM 711 O O . GLU A 1 114 ? -36.570 27.551 8.266 1.00 30.77 90 GLU A O 1
ATOM 725 N N . THR A 1 116 ? -34.909 25.114 6.579 1.00 29.31 92 THR A N 1
ATOM 726 C CA . THR A 1 116 ? -35.551 23.930 5.990 1.00 29.53 92 THR A CA 1
ATOM 727 C C . THR A 1 116 ? -34.561 22.901 5.520 1.00 29.47 92 THR A C 1
ATOM 728 O O . THR A 1 116 ? -33.389 23.211 5.291 1.00 29.26 92 THR A O 1
ATOM 732 N N . GLN A 1 117 ? -35.046 21.676 5.319 1.00 30.23 93 GLN A N 1
ATOM 733 C CA . GLN A 1 117 ? -34.308 20.676 4.551 1.00 30.78 93 GLN A CA 1
ATOM 734 C C . GLN A 1 117 ? -33.696 21.219 3.227 1.00 30.85 93 GLN A C 1
ATOM 735 O O . GLN A 1 117 ? -32.584 20.843 2.858 1.00 31.47 93 GLN A O 1
ATOM 741 N N . GLU A 1 118 ? -34.418 22.077 2.508 1.00 30.47 94 GLU A N 1
ATOM 742 C CA . GLU A 1 118 ? -33.949 22.597 1.238 1.00 31.00 94 GLU A CA 1
ATOM 743 C C . GLU A 1 118 ? -32.754 23.505 1.489 1.00 31.10 94 GLU A C 1
ATOM 744 O O . GLU A 1 118 ? -31.721 23.388 0.774 1.00 30.59 94 GLU A O 1
ATOM 750 N N . ASP A 1 119 ? -32.883 24.416 2.477 1.00 30.14 95 ASP A N 1
ATOM 751 C CA . ASP A 1 119 ? -31.719 25.234 2.876 1.00 30.19 95 ASP A CA 1
ATOM 752 C C . ASP A 1 119 ? -30.519 24.340 3.282 1.00 28.94 95 ASP A C 1
ATOM 753 O O . ASP A 1 119 ? -29.396 24.615 2.923 1.00 28.76 95 ASP A O 1
ATOM 758 N N . TYR A 1 120 ? -30.756 23.311 4.071 1.00 28.68 96 TYR A N 1
ATOM 759 C CA . TYR A 1 120 ? -29.672 22.444 4.494 1.00 29.17 96 TYR A CA 1
ATOM 760 C C . TYR A 1 120 ? -28.952 21.823 3.280 1.00 29.55 96 TYR A C 1
ATOM 761 O O . TYR A 1 120 ? -27.713 21.926 3.162 1.00 30.19 96 TYR A O 1
ATOM 770 N N . ASP A 1 121 ? -29.705 21.177 2.385 1.00 29.70 97 ASP A N 1
ATOM 771 C CA . ASP A 1 121 ? -29.124 20.589 1.157 1.00 31.05 97 ASP A CA 1
ATOM 772 C C . ASP A 1 121 ? -28.384 21.553 0.264 1.00 30.54 97 ASP A C 1
ATOM 773 O O . ASP A 1 121 ? -27.358 21.194 -0.336 1.00 30.95 97 ASP A O 1
ATOM 778 N N . HIS A 1 122 ? -28.908 22.763 0.150 1.00 30.16 98 HIS A N 1
ATOM 779 C CA . HIS A 1 122 ? -28.276 23.746 -0.680 1.00 31.54 98 HIS A CA 1
ATOM 780 C C . HIS A 1 122 ? -26.903 24.086 -0.079 1.00 31.80 98 HIS A C 1
ATOM 781 O O . HIS A 1 122 ? -25.900 24.081 -0.820 1.00 31.76 98 HIS A O 1
ATOM 788 N N . ASN A 1 123 ? -26.826 24.340 1.238 1.00 31.20 99 ASN A N 1
ATOM 789 C CA . ASN A 1 123 ? -25.546 24.758 1.802 1.00 32.29 99 ASN A CA 1
ATOM 790 C C . ASN A 1 123 ? -24.558 23.638 1.903 1.00 32.72 99 ASN A C 1
ATOM 791 O O . ASN A 1 123 ? -23.365 23.840 1.616 1.00 31.88 99 ASN A O 1
ATOM 796 N N . LEU A 1 124 ? -25.049 22.466 2.312 1.00 32.59 100 LEU A N 1
ATOM 797 C CA . LEU A 1 124 ? -24.173 21.302 2.358 1.00 32.69 100 LEU A CA 1
ATOM 798 C C . LEU A 1 124 ? -23.574 21.110 1.002 1.00 31.96 100 LEU A C 1
ATOM 799 O O . LEU A 1 124 ? -22.358 21.010 0.900 1.00 33.04 100 LEU A O 1
ATOM 804 N N . GLY A 1 125 ? -24.405 21.124 -0.035 1.00 31.25 101 GLY A N 1
ATOM 805 C CA . GLY A 1 125 ? -23.942 20.839 -1.411 1.00 30.98 101 GLY A CA 1
ATOM 806 C C . GLY A 1 125 ? -22.830 21.744 -1.919 1.00 31.06 101 GLY A C 1
ATOM 807 O O . GLY A 1 125 ? -21.716 21.285 -2.178 1.00 31.47 101 GLY A O 1
ATOM 808 N N . VAL A 1 126 ? -23.121 23.039 -2.034 1.00 31.10 102 VAL A N 1
ATOM 809 C CA . VAL A 1 126 ? -22.171 24.010 -2.583 1.00 31.03 102 VAL A CA 1
ATOM 810 C C . VAL A 1 126 ? -20.952 24.180 -1.669 1.00 31.06 102 VAL A C 1
ATOM 811 O O . VAL A 1 126 ? -19.816 24.112 -2.135 1.00 31.22 102 VAL A O 1
ATOM 815 N N . ASN A 1 127 ? -21.195 24.399 -0.374 1.00 30.52 103 ASN A N 1
ATOM 816 C CA . ASN A 1 127 ? -20.155 24.737 0.548 1.00 30.64 103 ASN A CA 1
ATOM 817 C C . ASN A 1 127 ? -19.335 23.502 0.950 1.00 30.98 103 ASN A C 1
ATOM 818 O O . ASN A 1 127 ? -18.141 23.595 1.071 1.00 33.27 103 ASN A O 1
ATOM 823 N N . VAL A 1 128 ? -19.927 22.339 1.108 1.00 30.28 104 VAL A N 1
ATOM 824 C CA . VAL A 1 128 ? -19.118 21.213 1.534 1.00 30.25 104 VAL A CA 1
ATOM 825 C C . VAL A 1 128 ? -18.768 20.233 0.409 1.00 29.83 104 VAL A C 1
ATOM 826 O O . VAL A 1 128 ? -17.577 20.046 0.120 1.00 30.48 104 VAL A O 1
ATOM 830 N N . ALA A 1 129 ? -19.766 19.672 -0.262 1.00 28.54 105 ALA A N 1
ATOM 831 C CA . ALA A 1 129 ? -19.480 18.762 -1.374 1.00 29.24 105 ALA A CA 1
ATOM 832 C C . ALA A 1 129 ? -18.738 19.517 -2.485 1.00 29.91 105 ALA A C 1
ATOM 833 O O . ALA A 1 129 ? -17.824 18.962 -3.132 1.00 30.55 105 ALA A O 1
ATOM 835 N N . GLY A 1 130 ? -19.148 20.764 -2.712 1.00 29.84 106 GLY A N 1
ATOM 836 C CA . GLY A 1 130 ? -18.501 21.636 -3.679 1.00 31.69 106 GLY A CA 1
ATOM 837 C C . GLY A 1 130 ? -16.996 21.547 -3.518 1.00 33.08 106 GLY A C 1
ATOM 838 O O . GLY A 1 130 ? -16.296 20.933 -4.405 1.00 36.02 106 GLY A O 1
ATOM 839 N N . PHE A 1 131 ? -16.537 22.024 -2.349 1.00 31.33 107 PHE A N 1
ATOM 840 C CA . PHE A 1 131 ? -15.153 21.971 -1.864 1.00 29.15 107 PHE A CA 1
ATOM 841 C C . PHE A 1 131 ? -14.523 20.565 -1.966 1.00 28.63 107 PHE A C 1
ATOM 842 O O . PHE A 1 131 ? -13.366 20.423 -2.355 1.00 25.52 107 PHE A O 1
ATOM 850 N N . PHE A 1 132 ? -15.292 19.536 -1.591 1.00 28.53 108 PHE A N 1
ATOM 851 C CA . PHE A 1 132 ? -14.692 18.244 -1.273 1.00 28.77 108 PHE A CA 1
ATOM 852 C C . PHE A 1 132 ? -14.244 17.487 -2.519 1.00 28.42 108 PHE A C 1
ATOM 853 O O . PHE A 1 132 ? -13.157 16.946 -2.560 1.00 28.09 108 PHE A O 1
ATOM 861 N N . HIS A 1 133 ? -15.063 17.482 -3.548 1.00 27.71 109 HIS A N 1
ATOM 862 C CA . HIS A 1 133 ? -14.735 16.694 -4.730 1.00 27.75 109 HIS A CA 1
ATOM 863 C C . HIS A 1 133 ? -13.618 17.250 -5.580 1.00 27.47 109 HIS A C 1
ATOM 864 O O . HIS A 1 133 ? -12.674 16.542 -5.950 1.00 29.72 109 HIS A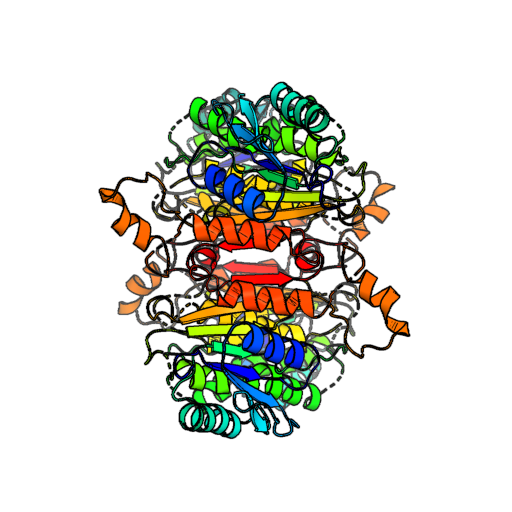 O 1
ATOM 871 N N . ILE A 1 134 ? -13.656 18.534 -5.856 1.00 26.34 110 ILE A N 1
ATOM 872 C CA . ILE A 1 134 ? -12.623 19.144 -6.667 1.00 24.37 110 ILE A CA 1
ATOM 873 C C . ILE A 1 134 ? -11.327 19.100 -5.911 1.00 23.90 110 ILE A C 1
ATOM 874 O O . ILE A 1 134 ? -10.258 18.986 -6.518 1.00 22.41 110 ILE A O 1
ATOM 879 N N . THR A 1 135 ? -11.405 19.269 -4.591 1.00 24.91 111 THR A N 1
ATOM 880 C CA . THR A 1 135 ? -10.198 19.281 -3.773 1.00 26.37 111 THR A CA 1
ATOM 881 C C . THR A 1 135 ? -9.522 17.923 -3.755 1.00 27.95 111 THR A C 1
ATOM 882 O O . THR A 1 135 ? -8.305 17.843 -3.869 1.00 27.88 111 THR A O 1
ATOM 886 N N . GLN A 1 136 ? -10.310 16.864 -3.624 1.00 28.77 112 GLN A N 1
ATOM 887 C CA . GLN A 1 136 ? -9.788 15.557 -3.747 1.00 31.38 112 GLN A CA 1
ATOM 888 C C . GLN A 1 136 ? -9.070 15.358 -5.086 1.00 32.67 112 GLN A C 1
ATOM 889 O O . GLN A 1 136 ? -7.951 14.815 -5.116 1.00 32.87 112 GLN A O 1
ATOM 895 N N . ARG A 1 137 ? -9.661 15.810 -6.189 1.00 33.52 113 ARG A N 1
ATOM 896 C CA . ARG A 1 137 ? -9.021 15.565 -7.475 1.00 34.37 113 ARG A CA 1
ATOM 897 C C . ARG A 1 137 ? -7.860 16.474 -7.737 1.00 35.10 113 ARG A C 1
ATOM 898 O O . ARG A 1 137 ? -6.895 16.064 -8.406 1.00 37.52 113 ARG A O 1
ATOM 906 N N . ALA A 1 138 ? -7.912 17.717 -7.287 1.00 34.62 114 ALA A N 1
ATOM 907 C CA . ALA A 1 138 ? -6.786 18.579 -7.564 1.00 34.30 114 ALA A CA 1
ATOM 908 C C . ALA A 1 138 ? -5.597 18.083 -6.735 1.00 34.41 114 ALA A C 1
ATOM 909 O O . ALA A 1 138 ? -4.476 18.029 -7.213 1.00 33.86 114 ALA A O 1
ATOM 911 N N . ALA A 1 139 ? -5.848 17.691 -5.491 1.00 34.76 115 ALA A N 1
ATOM 912 C CA . ALA A 1 139 ? -4.744 17.233 -4.620 1.00 34.77 115 ALA A CA 1
ATOM 913 C C . ALA A 1 139 ? -4.056 15.987 -5.139 1.00 34.69 115 ALA A C 1
ATOM 914 O O . ALA A 1 139 ? -2.848 15.826 -4.935 1.00 34.71 115 ALA A O 1
ATOM 916 N N . ALA A 1 140 ? -4.813 15.102 -5.789 1.00 35.48 116 ALA A N 1
ATOM 917 C CA . ALA A 1 140 ? -4.228 13.882 -6.381 1.00 36.05 116 ALA A CA 1
ATOM 918 C C . ALA A 1 140 ? -3.143 14.248 -7.389 1.00 36.93 116 ALA A C 1
ATOM 919 O O . ALA A 1 140 ? -2.065 13.679 -7.360 1.00 37.73 116 ALA A O 1
ATOM 921 N N . GLU A 1 141 ? -3.405 15.246 -8.219 1.00 37.21 117 GLU A N 1
ATOM 922 C CA . GLU A 1 141 ? -2.426 15.751 -9.136 1.00 38.68 117 GLU A CA 1
ATOM 923 C C . GLU A 1 141 ? -1.283 16.442 -8.444 1.00 39.77 117 GLU A C 1
ATOM 924 O O . GLU A 1 141 ? -0.123 16.302 -8.864 1.00 41.22 117 GLU A O 1
ATOM 938 N N . LEU A 1 143 ? -0.090 16.084 -5.362 1.00 40.82 119 LEU A N 1
ATOM 939 C CA . LEU A 1 143 ? 0.692 15.041 -4.730 1.00 42.61 119 LEU A CA 1
ATOM 940 C C . LEU A 1 143 ? 1.554 14.321 -5.726 1.00 44.29 119 LEU A C 1
ATOM 941 O O . LEU A 1 143 ? 2.761 14.196 -5.516 1.00 44.52 119 LEU A O 1
ATOM 946 N N . LYS A 1 144 ? 0.931 13.858 -6.806 1.00 45.65 120 LYS A N 1
ATOM 947 C CA . LYS A 1 144 ? 1.639 13.161 -7.874 1.00 47.23 120 LYS A CA 1
ATOM 948 C C . LYS A 1 144 ? 2.918 13.873 -8.315 1.00 46.64 120 LYS A C 1
ATOM 949 O O . LYS A 1 144 ? 3.960 13.227 -8.398 1.00 47.87 120 LYS A O 1
ATOM 955 N N . GLN A 1 145 ? 2.853 15.188 -8.528 1.00 44.98 121 GLN A N 1
ATOM 956 C CA . GLN A 1 145 ? 3.986 16.005 -9.001 1.00 43.98 121 GLN A CA 1
ATOM 957 C C . GLN A 1 145 ? 4.799 16.627 -7.847 1.00 43.05 121 GLN A C 1
ATOM 958 O O . GLN A 1 145 ? 5.781 17.352 -8.053 1.00 42.13 121 GLN A O 1
ATOM 964 N N . GLY A 1 146 ? 4.348 16.374 -6.631 1.00 42.37 122 GLY A N 1
ATOM 965 C CA . GLY A 1 146 ? 4.983 16.913 -5.432 1.00 42.51 122 GLY A CA 1
ATOM 966 C C . GLY A 1 146 ? 5.024 18.421 -5.232 1.00 41.97 122 GLY A C 1
ATOM 967 O O . GLY A 1 146 ? 6.043 18.966 -4.777 1.00 41.24 122 GLY A O 1
ATOM 968 N N . SER A 1 147 ? 3.945 19.113 -5.607 1.00 41.39 123 SER A N 1
ATOM 969 C CA . SER A 1 147 ? 3.813 20.515 -5.189 1.00 40.92 123 SER A CA 1
ATOM 970 C C . SER A 1 147 ? 2.493 21.140 -5.601 1.00 39.45 123 SER A C 1
ATOM 971 O O . SER A 1 147 ? 1.970 20.885 -6.687 1.00 40.61 123 SER A O 1
ATOM 974 N N . GLY A 1 148 ? 1.952 21.954 -4.719 1.00 36.73 124 GLY A N 1
ATOM 975 C CA . GLY A 1 148 ? 0.657 22.511 -4.971 1.00 33.50 124 GLY A CA 1
ATOM 976 C C . GLY A 1 148 ? 0.303 23.582 -3.988 1.00 31.37 124 GLY A C 1
ATOM 977 O O . GLY A 1 148 ? 0.975 23.766 -2.978 1.00 31.94 124 GLY A O 1
ATOM 978 N N . HIS A 1 149 ? -0.768 24.289 -4.300 1.00 28.94 125 HIS A N 1
ATOM 979 C CA . HIS A 1 149 ? -1.358 25.233 -3.400 1.00 27.14 125 HIS A CA 1
ATOM 980 C C . HIS A 1 149 ? -2.861 25.108 -3.501 1.00 26.20 125 HIS A C 1
ATOM 981 O O . HIS A 1 149 ? -3.433 25.197 -4.594 1.00 26.61 125 HIS A O 1
ATOM 988 N N . ILE A 1 150 ? -3.477 24.895 -2.345 1.00 24.19 126 ILE A N 1
ATOM 989 C CA . ILE A 1 150 ? -4.925 24.885 -2.166 1.00 21.92 126 ILE A CA 1
ATOM 990 C C . ILE A 1 150 ? -5.301 25.962 -1.151 1.00 22.07 126 ILE A C 1
ATOM 991 O O . ILE A 1 150 ? -4.717 26.007 -0.066 1.00 21.46 126 ILE A O 1
ATOM 996 N N . VAL A 1 151 ? -6.237 26.828 -1.537 1.00 22.20 127 VAL A N 1
A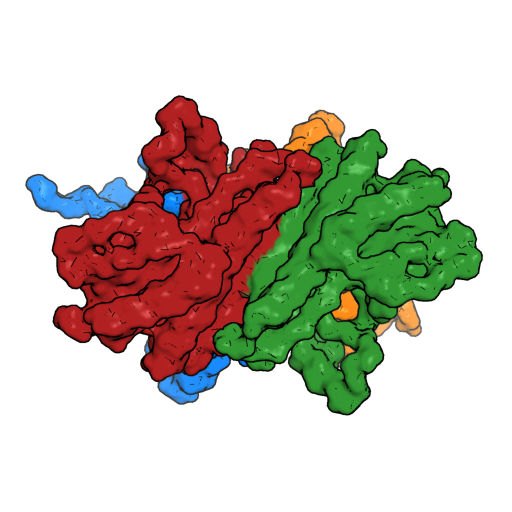TOM 997 C CA . VAL A 1 151 ? -6.715 27.993 -0.755 1.00 22.86 127 VAL A CA 1
ATOM 998 C C . VAL A 1 151 ? -8.246 28.016 -0.808 1.00 22.24 127 VAL A C 1
ATOM 999 O O . VAL A 1 151 ? -8.828 27.938 -1.891 1.00 21.19 127 VAL A O 1
ATOM 1003 N N . SER A 1 152 ? -8.882 28.183 0.341 1.00 22.14 128 SER A N 1
ATOM 1004 C CA . SER A 1 152 ? -10.321 28.301 0.370 1.00 22.78 128 SER A CA 1
ATOM 1005 C C . SER A 1 152 ? -10.699 29.613 0.951 1.00 23.18 128 SER A C 1
ATOM 1006 O O . SER A 1 152 ? -9.973 30.164 1.814 1.00 23.43 128 SER A O 1
ATOM 1009 N N . ILE A 1 153 ? -11.786 30.128 0.415 1.00 23.47 129 ILE A N 1
ATOM 1010 C CA . ILE A 1 153 ? -12.408 31.333 0.887 1.00 25.13 129 ILE A CA 1
ATOM 1011 C C . ILE A 1 153 ? -13.497 30.977 1.897 1.00 26.61 129 ILE A C 1
ATOM 1012 O O . ILE A 1 153 ? -14.449 30.286 1.574 1.00 26.27 129 ILE A O 1
ATOM 1017 N N . THR A 1 154 ? -13.388 31.534 3.088 1.00 28.09 130 THR A N 1
ATOM 1018 C CA . THR A 1 154 ? -14.259 31.165 4.180 1.00 31.41 130 THR A CA 1
ATOM 1019 C C . THR A 1 154 ? -15.041 32.409 4.685 1.00 31.97 130 THR A C 1
ATOM 1020 O O . THR A 1 154 ? -15.447 33.211 3.861 1.00 33.22 130 THR A O 1
ATOM 1024 N N . THR A 1 155 ? -15.282 32.586 5.971 1.00 32.33 131 THR A N 1
ATOM 1025 C CA . THR A 1 155 ? -15.892 33.855 6.491 1.00 32.97 131 THR A CA 1
ATOM 1026 C C . THR A 1 155 ? -15.329 34.012 7.851 1.00 32.17 131 THR A C 1
ATOM 1027 O O . THR A 1 155 ? -15.157 33.037 8.583 1.00 31.47 131 THR A O 1
ATOM 1031 N N . SER A 1 156 ? -15.139 35.254 8.226 1.00 32.01 132 SER A N 1
ATOM 1032 C CA . SER A 1 156 ? -14.868 35.572 9.629 1.00 31.76 132 SER A CA 1
ATOM 1033 C C . SER A 1 156 ? -16.017 35.240 10.606 1.00 29.85 132 SER A C 1
ATOM 1034 O O . SER A 1 156 ? -15.744 35.111 11.791 1.00 29.39 132 SER A O 1
ATOM 1037 N N . LEU A 1 157 ? -17.253 35.005 10.105 1.00 28.61 133 LEU A N 1
ATOM 1038 C CA . LEU A 1 157 ? -18.347 34.467 10.953 1.00 27.73 133 LEU A CA 1
ATOM 1039 C C . LEU A 1 157 ? -18.018 33.101 11.571 1.00 27.69 133 LEU A C 1
ATOM 1040 O O . LEU A 1 157 ? -18.515 32.767 12.633 1.00 27.69 133 LEU A O 1
ATOM 1045 N N . VAL A 1 158 ? -17.125 32.346 10.948 1.00 27.95 134 VAL A N 1
ATOM 1046 C CA . VAL A 1 158 ? -16.606 31.149 11.567 1.00 28.72 134 VAL A CA 1
ATOM 1047 C C . VAL A 1 158 ? -16.045 31.423 12.950 1.00 30.15 134 VAL A C 1
ATOM 1048 O O . VAL A 1 158 ? -16.489 30.824 13.944 1.00 30.11 134 VAL A O 1
ATOM 1052 N N . ASP A 1 159 ? -15.085 32.336 13.032 1.00 31.38 135 ASP A N 1
ATOM 1053 C CA . ASP A 1 159 ? -14.401 32.548 14.306 1.00 31.37 135 ASP A CA 1
ATOM 1054 C C . ASP A 1 159 ? -15.037 33.613 15.155 1.00 28.83 135 ASP A C 1
ATOM 1055 O O . ASP A 1 159 ? -14.907 33.556 16.368 1.00 29.08 135 ASP A O 1
ATOM 1060 N N . GLN A 1 160 ? -15.752 34.549 14.523 1.00 25.00 136 GLN A N 1
ATOM 1061 C CA . GLN A 1 160 ? -16.413 35.619 15.247 1.00 22.35 136 GLN A CA 1
ATOM 1062 C C . GLN A 1 160 ? -17.891 35.758 14.758 1.00 22.28 136 GLN A C 1
ATOM 1063 O O . GLN A 1 160 ? -18.203 36.634 14.002 1.00 20.97 136 GLN A O 1
ATOM 1069 N N . PRO A 1 161 ? -18.796 34.847 15.147 1.00 21.99 137 PRO A N 1
ATOM 1070 C CA . PRO A 1 161 ? -20.162 35.074 14.705 1.00 22.35 137 PRO A CA 1
ATOM 1071 C C . PRO A 1 161 ? -20.785 36.280 15.436 1.00 23.72 137 PRO A C 1
ATOM 1072 O O . PRO A 1 161 ? -20.205 36.754 16.432 1.00 24.14 137 PRO A O 1
ATOM 1084 N N . VAL A 1 163 ? -24.385 38.245 17.101 1.00 25.27 139 VAL A N 1
ATOM 1085 C CA . VAL A 1 163 ? -25.795 38.505 17.448 1.00 25.73 139 VAL A CA 1
ATOM 1086 C C . VAL A 1 163 ? -26.426 39.380 16.378 1.00 26.45 139 VAL A C 1
ATOM 1087 O O . VAL A 1 163 ? -25.853 40.379 15.983 1.00 26.09 139 VAL A O 1
ATOM 1091 N N . GLY A 1 164 ? -27.594 38.977 15.865 1.00 27.57 140 GLY A N 1
ATOM 1092 C CA . GLY A 1 164 ? -28.235 39.735 14.768 1.00 26.19 140 GLY A CA 1
ATOM 1093 C C . GLY A 1 164 ? -27.808 39.307 13.362 1.00 26.15 140 GLY A C 1
ATOM 1094 O O . GLY A 1 164 ? -28.343 39.817 12.337 1.00 26.33 140 GLY A O 1
ATOM 1103 N N . PRO A 1 166 ? -27.888 35.780 12.075 1.00 23.42 142 PRO A N 1
ATOM 1104 C CA . PRO A 1 166 ? -28.032 34.350 12.310 1.00 24.05 142 PRO A CA 1
ATOM 1105 C C . PRO A 1 166 ? -27.720 33.564 11.026 1.00 23.51 142 PRO A C 1
ATOM 1106 O O . PRO A 1 166 ? -28.318 33.822 10.005 1.00 23.03 142 PRO A O 1
ATOM 1110 N N . SER A 1 167 ? -26.755 32.654 11.094 1.00 22.92 143 SER A N 1
ATOM 1111 C CA . SER A 1 167 ? -26.279 31.942 9.915 1.00 23.48 143 SER A CA 1
ATOM 1112 C C . SER A 1 167 ? -25.592 30.642 10.314 1.00 22.49 143 SER A C 1
ATOM 1113 O O . SER A 1 167 ? -24.421 30.434 10.008 1.00 21.72 143 SER A O 1
ATOM 1116 N N . ALA A 1 168 ? -26.335 29.798 11.008 1.00 22.71 144 ALA A N 1
ATOM 1117 C CA . ALA A 1 168 ? -25.817 28.524 11.521 1.00 24.30 144 ALA A CA 1
ATOM 1118 C C . ALA A 1 168 ? -25.189 27.690 10.395 1.00 24.82 144 ALA A C 1
ATOM 1119 O O . ALA A 1 168 ? -24.135 27.103 10.597 1.00 25.35 144 ALA A O 1
ATOM 1121 N N . LEU A 1 169 ? -25.818 27.650 9.223 1.00 25.19 145 LEU A N 1
ATOM 1122 C CA . LEU A 1 169 ? -25.274 26.861 8.113 1.00 26.60 145 LEU A CA 1
ATOM 1123 C C . LEU A 1 169 ? -23.939 27.342 7.612 1.00 27.31 145 LEU A C 1
ATOM 1124 O O . LEU A 1 169 ? -23.115 26.494 7.222 1.00 28.65 145 LEU A O 1
ATOM 1129 N N . ALA A 1 170 ? -23.692 28.662 7.672 1.00 27.00 146 ALA A N 1
ATOM 1130 C CA . ALA A 1 170 ? -22.412 29.205 7.217 1.00 27.48 146 ALA A CA 1
ATOM 1131 C C . ALA A 1 170 ? -21.317 28.784 8.171 1.00 27.46 146 ALA A C 1
ATOM 1132 O O . ALA A 1 170 ? -20.228 28.439 7.755 1.00 26.86 146 ALA A O 1
ATOM 1134 N N . SER A 1 171 ? -21.623 28.830 9.459 1.00 27.63 147 SER A N 1
ATOM 1135 C CA . SER A 1 171 ? -20.711 28.383 10.460 1.00 29.19 147 SER A CA 1
ATOM 1136 C C . SER A 1 171 ? -20.404 26.897 10.320 1.00 30.15 147 SER A C 1
ATOM 1137 O O . SER A 1 171 ? -19.252 26.516 10.224 1.00 29.67 147 SER A O 1
ATOM 1140 N N . LEU A 1 172 ? -21.438 26.065 10.241 1.00 31.41 148 LEU A N 1
ATOM 1141 C CA . LEU A 1 172 ? -21.255 24.640 10.037 1.00 33.41 148 LEU A CA 1
ATOM 1142 C C . LEU A 1 172 ? -20.385 24.341 8.845 1.00 32.80 148 LEU A C 1
ATOM 1143 O O . LEU A 1 172 ? -19.453 23.557 8.954 1.00 34.51 148 LEU A O 1
ATOM 1148 N N . THR A 1 173 ? -20.721 24.919 7.699 1.00 30.59 149 THR A N 1
ATOM 1149 C CA . THR A 1 173 ? -20.105 24.465 6.482 1.00 28.62 149 THR A CA 1
ATOM 1150 C C . THR A 1 173 ? -18.725 25.114 6.329 1.00 28.60 149 THR A C 1
ATOM 1151 O O . THR A 1 173 ? -17.721 24.420 6.140 1.00 28.27 149 THR A O 1
ATOM 1155 N N . LYS A 1 174 ? -18.669 26.433 6.477 1.00 27.28 150 LYS A N 1
ATOM 1156 C CA . LYS A 1 174 ? -17.421 27.154 6.440 1.00 26.05 150 LYS A CA 1
ATOM 1157 C C . LYS A 1 174 ? -16.514 26.849 7.629 1.00 26.15 150 LYS A C 1
ATOM 1158 O O . LYS A 1 174 ? -15.305 26.852 7.480 1.00 26.10 150 LYS A O 1
ATOM 1164 N N . GLY A 1 175 ? -17.076 26.561 8.805 1.00 25.40 151 GLY A N 1
ATOM 1165 C CA . GLY A 1 175 ? -16.259 26.163 9.952 1.00 25.27 151 GLY A CA 1
ATOM 1166 C C . GLY A 1 175 ? -15.567 24.852 9.609 1.00 26.78 151 GLY A C 1
ATOM 1167 O O . GLY A 1 175 ? -14.391 24.644 9.940 1.00 27.64 151 GLY A O 1
ATOM 1168 N N . GLY A 1 176 ? -16.294 23.958 8.935 1.00 26.52 152 GLY A N 1
ATOM 1169 C CA . GLY A 1 176 ? -15.699 22.781 8.356 1.00 26.89 152 GLY A CA 1
ATOM 1170 C C . GLY A 1 176 ? -14.517 23.102 7.476 1.00 27.60 152 GLY A C 1
ATOM 1171 O O . GLY A 1 176 ? -13.487 22.473 7.644 1.00 28.35 152 GLY A O 1
ATOM 1172 N N . LEU A 1 177 ? -14.613 24.092 6.572 1.00 27.44 153 LEU A N 1
ATOM 1173 C CA . LEU A 1 177 ? -13.495 24.337 5.654 1.00 28.48 153 LEU A CA 1
ATOM 1174 C C . LEU A 1 177 ? -12.270 24.832 6.385 1.00 28.15 153 LEU A C 1
ATOM 1175 O O . LEU A 1 177 ? -11.156 24.508 6.014 1.00 27.46 153 LEU A O 1
ATOM 1180 N N . ASN A 1 178 ? -12.485 25.638 7.414 1.00 28.47 154 ASN A N 1
ATOM 1181 C CA . ASN A 1 178 ? -11.395 26.095 8.249 1.00 28.37 154 ASN A CA 1
ATOM 1182 C C . ASN A 1 178 ? -10.627 24.943 8.894 1.00 27.80 154 ASN A C 1
ATOM 1183 O O . ASN A 1 178 ? -9.395 24.986 8.972 1.00 27.15 154 ASN A O 1
ATOM 1188 N N . ALA A 1 179 ? -11.348 23.903 9.294 1.00 25.82 155 ALA A N 1
ATOM 1189 C CA . ALA A 1 179 ? -10.732 22.869 10.079 1.00 25.32 155 ALA A CA 1
ATOM 1190 C C . ALA A 1 179 ? -9.989 21.948 9.129 1.00 25.02 155 ALA A C 1
ATOM 1191 O O . ALA A 1 179 ? -8.874 21.529 9.426 1.00 23.78 155 ALA A O 1
ATOM 1193 N N . VAL A 1 180 ? -10.569 21.707 7.953 1.00 24.88 156 VAL A N 1
ATOM 1194 C CA . VAL A 1 180 ? -9.943 20.782 7.027 1.00 25.82 156 VAL A CA 1
ATOM 1195 C C . VAL A 1 180 ? -8.780 21.398 6.368 1.00 25.10 156 VAL A C 1
ATOM 1196 O O . VAL A 1 180 ? -7.867 20.668 5.929 1.00 27.46 156 VAL A O 1
ATOM 1200 N N . THR A 1 181 ? -8.808 22.707 6.257 1.00 22.52 157 THR A N 1
ATOM 1201 C CA . THR A 1 181 ? -7.643 23.429 5.800 1.00 21.63 157 THR A CA 1
ATOM 1202 C C . THR A 1 181 ? -6.451 23.129 6.697 1.00 21.97 157 THR A C 1
ATOM 1203 O O . THR A 1 181 ? -5.377 22.863 6.184 1.00 22.54 157 THR A O 1
ATOM 1207 N N . ARG A 1 182 ? -6.613 23.176 8.020 1.00 21.71 158 ARG A N 1
ATOM 1208 C CA . ARG A 1 182 ? -5.497 22.800 8.893 1.00 23.76 158 ARG A CA 1
ATOM 1209 C C . ARG A 1 182 ? -5.217 21.268 8.846 1.00 24.03 158 ARG A C 1
ATOM 1210 O O . ARG A 1 182 ? -4.092 20.855 8.749 1.00 23.67 158 ARG A O 1
ATOM 1218 N N . SER A 1 183 ? -6.248 20.442 8.896 1.00 24.10 159 SER A N 1
ATOM 1219 C CA . SER A 1 183 ? -6.086 19.032 8.735 1.00 25.10 159 SER A CA 1
ATOM 1220 C C . SER A 1 183 ? -5.227 18.643 7.508 1.00 25.81 159 SER A C 1
ATOM 1221 O O . SER A 1 183 ? -4.238 17.874 7.644 1.00 25.40 159 SER A O 1
ATOM 1224 N N . LEU A 1 184 ? -5.563 19.201 6.327 1.00 25.13 160 LEU A N 1
ATOM 1225 C CA . LEU A 1 184 ? -4.855 18.829 5.103 1.00 24.81 160 LEU A CA 1
ATOM 1226 C C . LEU A 1 184 ? -3.475 19.468 5.021 1.00 24.30 160 LEU A C 1
ATOM 1227 O O . LEU A 1 184 ? -2.601 18.962 4.339 1.00 23.28 160 LEU A O 1
ATOM 1232 N N . ALA A 1 185 ? -3.277 20.592 5.700 1.00 23.83 161 ALA A N 1
ATOM 1233 C CA . ALA A 1 185 ? -1.937 21.157 5.778 1.00 24.33 161 ALA A CA 1
ATOM 1234 C C . ALA A 1 185 ? -0.974 20.198 6.526 1.00 25.58 161 ALA A C 1
ATOM 1235 O O . ALA A 1 185 ? 0.228 20.144 6.168 1.00 23.89 161 ALA A O 1
ATOM 1245 N N . GLU A 1 187 ? -1.629 16.637 6.971 1.00 28.67 163 GLU A N 1
ATOM 1246 C CA . GLU A 1 187 ? -1.572 15.495 6.044 1.00 29.69 163 GLU A CA 1
ATOM 1247 C C . GLU A 1 187 ? -0.622 15.704 4.845 1.00 30.64 163 GLU A C 1
ATOM 1248 O O . GLU A 1 187 ? 0.089 14.785 4.485 1.00 30.83 163 GLU A O 1
ATOM 1254 N N . PHE A 1 188 ? -0.595 16.904 4.253 1.00 30.61 164 PHE A N 1
ATOM 1255 C CA . PHE A 1 188 ? 0.253 17.183 3.093 1.00 31.13 164 PHE A CA 1
ATOM 1256 C C . PHE A 1 188 ? 1.574 17.881 3.374 1.00 31.07 164 PHE A C 1
ATOM 1257 O O . PHE A 1 188 ? 2.286 18.219 2.452 1.00 30.31 164 PHE A O 1
ATOM 1265 N N . SER A 1 189 ? 1.859 18.099 4.649 1.00 32.76 165 SER A N 1
ATOM 1266 C CA . SER A 1 189 ? 3.137 18.591 5.162 1.00 35.47 165 SER A CA 1
ATOM 1267 C C . SER A 1 189 ? 4.408 18.204 4.425 1.00 37.15 165 SER A C 1
ATOM 1268 O O . SER A 1 189 ? 5.256 19.062 4.136 1.00 37.60 165 SER A O 1
ATOM 1271 N N . ARG A 1 190 ? 4.573 16.906 4.208 1.00 38.68 166 ARG A N 1
ATOM 1272 C CA . ARG A 1 190 ? 5.815 16.442 3.623 1.00 41.78 166 ARG A CA 1
ATOM 1273 C C . ARG A 1 190 ? 5.763 16.381 2.093 1.00 42.12 166 ARG A C 1
ATOM 1274 O O . ARG A 1 190 ? 6.789 16.110 1.461 1.00 43.82 166 ARG A O 1
ATOM 1282 N N . SER A 1 191 ? 4.611 16.681 1.496 1.00 41.18 167 SER A N 1
ATOM 1283 C CA . SER A 1 191 ? 4.433 16.518 0.059 1.00 40.26 167 SER A CA 1
ATOM 1284 C C . SER A 1 191 ? 4.701 17.715 -0.825 1.00 39.27 167 SER A C 1
ATOM 1285 O O . SER A 1 191 ? 4.606 17.601 -2.037 1.00 40.17 167 SER A O 1
ATOM 1288 N N . GLY A 1 192 ? 5.013 18.865 -0.243 1.00 38.33 168 GLY A N 1
ATOM 1289 C CA . GLY A 1 192 ? 5.123 20.119 -1.009 1.00 36.84 168 GLY A CA 1
ATOM 1290 C C . GLY A 1 192 ? 3.777 20.797 -1.361 1.00 36.12 168 GLY A C 1
ATOM 1291 O O . GLY A 1 192 ? 3.754 21.824 -2.065 1.00 35.75 168 GLY A O 1
ATOM 1292 N N . VAL A 1 193 ? 2.656 20.225 -0.896 1.00 34.63 169 VAL A N 1
ATOM 1293 C CA . VAL A 1 193 ? 1.357 20.865 -1.074 1.00 33.46 169 VAL A CA 1
ATOM 1294 C C . VAL A 1 193 ? 0.969 21.804 0.099 1.00 32.67 169 VAL A C 1
ATOM 1295 O O . VAL A 1 193 ? 0.740 21.335 1.215 1.00 33.04 169 VAL A O 1
ATOM 1299 N N . ARG A 1 194 ? 0.895 23.120 -0.135 1.00 30.91 170 ARG A N 1
ATOM 1300 C CA . ARG A 1 194 ? 0.477 24.045 0.931 1.00 27.72 170 ARG A CA 1
ATOM 1301 C C . ARG A 1 194 ? -1.038 24.184 0.866 1.00 27.87 170 ARG A C 1
ATOM 1302 O O . ARG A 1 194 ? -1.619 24.091 -0.241 1.00 27.68 170 ARG A O 1
ATOM 1310 N N . VAL A 1 195 ? -1.665 24.346 2.045 1.00 25.61 171 VAL A N 1
ATOM 1311 C CA . VAL A 1 195 ? -3.092 24.424 2.204 1.00 24.39 171 VAL A CA 1
ATOM 1312 C C . VAL A 1 195 ? -3.438 25.601 3.118 1.00 24.15 171 VAL A C 1
ATOM 1313 O O . VAL A 1 195 ? -3.002 25.634 4.265 1.00 22.80 171 VAL A O 1
ATOM 1317 N N . ASN A 1 196 ? -4.182 26.584 2.587 1.00 23.46 172 ASN A N 1
ATOM 1318 C CA . ASN A 1 196 ? -4.535 27.819 3.336 1.00 23.22 172 ASN A CA 1
ATOM 1319 C C . ASN A 1 196 ? -5.994 28.295 3.151 1.00 23.03 172 ASN A C 1
ATOM 1320 O O . ASN A 1 196 ? -6.723 27.807 2.290 1.00 22.38 172 ASN A O 1
ATOM 1325 N N . ALA A 1 197 ? -6.426 29.235 3.980 1.00 22.46 173 ALA A N 1
ATOM 1326 C CA . ALA A 1 197 ? -7.688 29.865 3.752 1.00 22.22 173 ALA A CA 1
ATOM 1327 C C . ALA A 1 197 ? -7.571 31.363 3.900 1.00 23.07 173 ALA A C 1
ATOM 1328 O O . ALA A 1 197 ? -6.637 31.879 4.514 1.00 22.87 173 ALA A O 1
ATOM 1330 N N . VAL A 1 198 ? -8.504 32.051 3.257 1.00 23.33 174 VAL A N 1
ATOM 1331 C CA . VAL A 1 198 ? -8.719 33.468 3.418 1.00 22.90 174 VAL A CA 1
ATOM 1332 C C . VAL A 1 198 ? -10.118 33.622 4.001 1.00 22.92 174 VAL A C 1
ATOM 1333 O O . VAL A 1 198 ? -11.081 33.020 3.504 1.00 23.24 174 VAL A O 1
ATOM 1337 N N . SER A 1 199 ? -10.227 34.362 5.099 1.00 22.44 175 SER A N 1
ATOM 1338 C CA . SER A 1 199 ? -11.519 34.502 5.784 1.00 23.28 175 SER A CA 1
ATOM 1339 C C . SER A 1 199 ? -11.973 35.981 5.729 1.00 23.31 175 SER A C 1
ATOM 1340 O O . SER A 1 199 ? -11.484 36.840 6.483 1.00 24.13 175 SER A O 1
ATOM 1343 N N . PRO A 1 200 ? -12.786 36.317 4.756 1.00 23.49 176 PRO A N 1
ATOM 1344 C CA . PRO A 1 200 ? -13.096 37.741 4.524 1.00 24.40 176 PRO A CA 1
ATOM 1345 C C . PRO A 1 200 ? -14.159 38.241 5.465 1.00 24.63 176 PRO A C 1
ATOM 1346 O O . PRO A 1 200 ? -14.973 37.442 5.921 1.00 24.70 176 PRO A O 1
ATOM 1350 N N . GLY A 1 201 ? -14.175 39.549 5.720 1.00 24.44 177 GLY A N 1
ATOM 1351 C CA . GLY A 1 201 ? -15.366 40.181 6.253 1.00 25.44 177 GLY A CA 1
ATOM 1352 C C . GLY A 1 201 ? -16.401 40.345 5.147 1.00 27.51 177 GLY A C 1
ATOM 1353 O O . GLY A 1 201 ? -16.430 39.578 4.129 1.00 27.18 177 GLY A O 1
ATOM 1354 N N . VAL A 1 202 ? -17.239 41.356 5.315 1.00 28.44 178 VAL A N 1
ATOM 1355 C CA . VAL A 1 202 ? -18.312 41.625 4.338 1.00 29.91 178 VAL A CA 1
ATOM 1356 C C . VAL A 1 202 ? -17.746 42.450 3.193 1.00 29.84 178 VAL A C 1
ATOM 1357 O O . VAL A 1 202 ? -17.381 43.606 3.377 1.00 31.63 178 VAL A O 1
ATOM 1361 N N . ILE A 1 203 ? -17.708 41.851 2.023 1.00 30.14 179 ILE A N 1
ATOM 1362 C CA . ILE A 1 203 ? -17.072 42.401 0.841 1.00 30.75 179 ILE A CA 1
ATOM 1363 C C . ILE A 1 203 ? -18.041 43.049 -0.125 1.00 32.77 179 ILE A C 1
ATOM 1364 O O . ILE A 1 203 ? -18.961 42.428 -0.575 1.00 32.05 179 ILE A O 1
ATOM 1369 N N . LYS A 1 204 ? -17.778 44.292 -0.481 1.00 36.58 180 LYS A N 1
ATOM 1370 C CA . LYS A 1 204 ? -18.579 45.037 -1.439 1.00 40.95 180 LYS A CA 1
ATOM 1371 C C . LYS A 1 204 ? -18.637 44.339 -2.823 1.00 42.74 180 LYS A C 1
ATOM 1372 O O . LYS A 1 204 ? -17.647 44.249 -3.561 1.00 43.75 180 LYS A O 1
ATOM 1378 N N . THR A 1 205 ? -19.824 43.876 -3.161 1.00 44.94 181 THR A N 1
ATOM 1379 C CA . THR A 1 205 ? -20.095 43.119 -4.374 1.00 47.75 181 THR A CA 1
ATOM 1380 C C . THR A 1 205 ? -21.349 43.774 -5.009 1.00 49.91 181 THR A C 1
ATOM 1381 O O . THR A 1 205 ? -22.124 44.420 -4.265 1.00 50.01 181 THR A O 1
ATOM 1385 N N . PRO A 1 206 ? -21.531 43.661 -6.363 1.00 51.57 182 PRO A N 1
ATOM 1386 C CA . PRO A 1 206 ? -22.749 44.143 -7.037 1.00 53.54 182 PRO A CA 1
ATOM 1387 C C . PRO A 1 206 ? -24.053 43.611 -6.411 1.00 55.89 182 PRO A C 1
ATOM 1388 O O . PRO A 1 206 ? -25.078 44.332 -6.388 1.00 56.56 182 PRO A O 1
ATOM 1400 N N . HIS A 1 208 ? -24.644 43.286 -3.412 1.00 59.58 184 HIS A N 1
ATOM 1401 C CA . HIS A 1 208 ? -24.998 44.067 -2.244 1.00 59.78 184 HIS A CA 1
ATOM 1402 C C . HIS A 1 208 ? -25.436 45.469 -2.713 1.00 59.89 184 HIS A C 1
ATOM 1403 O O . HIS A 1 208 ? -24.592 46.314 -3.040 1.00 60.14 184 HIS A O 1
ATOM 1410 N N . PRO A 1 209 ? -26.759 45.709 -2.805 1.00 59.93 185 PRO A N 1
ATOM 1411 C CA . PRO A 1 209 ? -27.252 47.020 -3.290 1.00 59.92 185 PRO A CA 1
ATOM 1412 C C . PRO A 1 209 ? -26.903 48.171 -2.358 1.00 59.51 185 PRO A C 1
ATOM 1413 O O . PRO A 1 209 ? -26.913 47.984 -1.149 1.00 58.83 185 PRO A O 1
ATOM 1417 N N . ALA A 1 210 ? -26.610 49.337 -2.951 1.00 59.52 186 ALA A N 1
ATOM 1418 C CA . ALA A 1 210 ? -26.261 50.614 -2.271 1.00 59.41 186 ALA A CA 1
ATOM 1419 C C . ALA A 1 210 ? -26.961 50.956 -0.937 1.00 59.68 186 ALA A C 1
ATOM 1420 O O . ALA A 1 210 ? -26.324 51.522 -0.018 1.00 58.83 186 ALA A O 1
ATOM 1422 N N . GLU A 1 211 ? -28.268 50.647 -0.861 1.00 60.07 187 GLU A N 1
ATOM 1423 C CA . GLU A 1 211 ? -29.106 50.896 0.340 1.00 60.40 187 GLU A CA 1
ATOM 1424 C C . GLU A 1 211 ? -28.508 50.221 1.585 1.00 58.98 187 GLU A C 1
ATOM 1425 O O . GLU A 1 211 ? -28.676 50.690 2.724 1.00 58.31 187 GLU A O 1
ATOM 1431 N N . THR A 1 212 ? -27.807 49.120 1.350 1.00 57.76 188 THR A N 1
ATOM 1432 C CA . THR A 1 212 ? -27.302 48.300 2.447 1.00 56.68 188 THR A CA 1
ATOM 1433 C C . THR A 1 212 ? -25.889 48.650 2.876 1.00 55.88 188 THR A C 1
ATOM 1434 O O . THR A 1 212 ? -25.506 48.318 3.986 1.00 55.84 188 THR A O 1
ATOM 1438 N N . HIS A 1 213 ? -25.144 49.370 2.035 1.00 55.15 189 HIS A N 1
ATOM 1439 C CA . HIS A 1 213 ? -23.718 49.692 2.304 1.00 54.45 189 HIS A CA 1
ATOM 1440 C C . HIS A 1 213 ? -23.359 50.380 3.653 1.00 53.72 189 HIS A C 1
ATOM 1441 O O . HIS A 1 213 ? -22.340 50.035 4.263 1.00 53.29 189 HIS A O 1
ATOM 1448 N N . SER A 1 214 ? -24.163 51.327 4.134 1.00 52.67 190 SER A N 1
ATOM 1449 C CA . SER A 1 214 ? -23.780 51.997 5.394 1.00 51.62 190 SER A CA 1
ATOM 1450 C C . SER A 1 214 ? -24.025 51.072 6.604 1.00 50.77 190 SER A C 1
ATOM 1451 O O . SER A 1 214 ? -23.278 51.099 7.592 1.00 50.59 190 SER A O 1
ATOM 1454 N N . THR A 1 215 ? -25.058 50.243 6.498 1.00 49.22 191 THR A N 1
ATOM 1455 C CA . THR A 1 215 ? -25.348 49.235 7.510 1.00 49.04 191 THR A CA 1
ATOM 1456 C C . THR A 1 215 ? -24.274 48.137 7.514 1.00 48.06 191 THR A C 1
ATOM 1457 O O . THR A 1 215 ? -23.826 47.678 8.583 1.00 47.93 191 THR A O 1
ATOM 1461 N N . LEU A 1 216 ? -23.880 47.701 6.317 1.00 46.25 192 LEU A N 1
ATOM 1462 C CA . LEU A 1 216 ? -22.963 46.588 6.212 1.00 44.53 192 LEU A CA 1
ATOM 1463 C C . LEU A 1 216 ? -21.575 47.038 6.657 1.00 43.11 192 LEU A C 1
ATOM 1464 O O . LEU A 1 216 ? -20.838 46.233 7.252 1.00 43.42 192 LEU A O 1
ATOM 1469 N N . ALA A 1 217 ? -21.280 48.329 6.455 1.00 40.62 193 ALA A N 1
ATOM 1470 C CA . ALA A 1 217 ? -20.009 48.943 6.876 1.00 38.72 193 ALA A CA 1
ATOM 1471 C C . ALA A 1 217 ? -19.766 48.870 8.379 1.00 37.30 193 ALA A C 1
ATOM 1472 O O . ALA A 1 217 ? -18.642 48.621 8.804 1.00 36.63 193 ALA A O 1
ATOM 1474 N N . GLY A 1 218 ? -20.825 49.094 9.173 1.00 36.22 194 GLY A N 1
ATOM 1475 C CA . GLY A 1 218 ? -20.774 49.029 10.655 1.00 32.98 194 GLY A CA 1
ATOM 1476 C C . GLY A 1 218 ? -20.713 47.582 11.113 1.00 31.50 194 GLY A C 1
ATOM 1477 O O . GLY A 1 218 ? -20.763 47.276 12.307 1.00 30.19 194 GLY A O 1
ATOM 1478 N N . LEU A 1 219 ? -20.615 46.670 10.163 1.00 30.01 195 LEU A N 1
ATOM 1479 C CA . LEU A 1 219 ? -20.365 45.316 10.559 1.00 30.14 195 LEU A CA 1
ATOM 1480 C C . LEU A 1 219 ? -18.872 45.064 10.764 1.00 28.68 195 LEU A C 1
ATOM 1481 O O . LEU A 1 219 ? -18.503 43.943 11.007 1.00 29.98 195 LEU A O 1
ATOM 1486 N N . HIS A 1 220 ? -18.042 46.093 10.698 1.00 27.34 196 HIS A N 1
ATOM 1487 C CA . HIS A 1 220 ? -16.595 45.972 10.899 1.00 26.56 196 HIS A CA 1
ATOM 1488 C C . HIS A 1 220 ? -16.034 47.017 11.915 1.00 26.56 196 HIS A C 1
ATOM 1489 O O . HIS A 1 220 ? -16.410 48.191 11.875 1.00 26.55 196 HIS A O 1
ATOM 1496 N N . PRO A 1 221 ? -15.102 46.616 12.808 1.00 26.46 197 PRO A N 1
ATOM 1497 C CA . PRO A 1 221 ? -14.557 47.619 13.757 1.00 26.69 197 PRO A CA 1
ATOM 1498 C C . PRO A 1 221 ? -14.061 48.904 13.046 1.00 27.60 197 PRO A C 1
ATOM 1499 O O . PRO A 1 221 ? -14.194 50.029 13.554 1.00 27.31 197 PRO A O 1
ATOM 1503 N N . VAL A 1 222 ? -13.485 48.706 11.876 1.00 27.58 198 VAL A N 1
ATOM 1504 C CA . VAL A 1 222 ? -12.990 49.769 11.060 1.00 28.26 198 VAL A CA 1
ATOM 1505 C C . VAL A 1 222 ? -14.055 50.609 10.322 1.00 27.94 198 VAL A C 1
ATOM 1506 O O . VAL A 1 222 ? -13.715 51.632 9.757 1.00 28.20 198 VAL A O 1
ATOM 1510 N N . GLY A 1 223 ? -15.320 50.188 10.339 1.00 26.98 199 GLY A N 1
ATOM 1511 C CA . GLY A 1 223 ? -16.423 50.997 9.860 1.00 27.24 199 GLY A CA 1
ATOM 1512 C C . GLY A 1 223 ? -16.519 51.162 8.339 1.00 28.79 199 GLY A C 1
ATOM 1513 O O . GLY A 1 223 ? -17.226 52.066 7.830 1.00 28.65 199 GLY A O 1
ATOM 1514 N N . ARG A 1 224 ? -15.848 50.291 7.589 1.00 28.65 200 ARG A N 1
ATOM 1515 C CA . ARG A 1 224 ? -16.029 50.308 6.152 1.00 29.12 200 ARG A CA 1
ATOM 1516 C C . ARG A 1 224 ? -16.071 48.886 5.637 1.00 28.69 200 ARG A C 1
ATOM 1517 O O . ARG A 1 224 ? -15.606 47.986 6.312 1.00 29.44 200 ARG A O 1
ATOM 1533 N N . GLY A 1 226 ? -15.279 45.655 2.957 1.00 28.30 202 GLY A N 1
ATOM 1534 C CA . GLY A 1 226 ? -14.103 45.113 2.299 1.00 27.85 202 GLY A CA 1
ATOM 1535 C C . GLY A 1 226 ? -14.301 45.329 0.811 1.00 28.13 202 GLY A C 1
ATOM 1536 O O . GLY A 1 226 ? -15.421 45.602 0.392 1.00 27.12 202 GLY A O 1
ATOM 1537 N N . GLU A 1 227 ? -13.217 45.203 0.035 1.00 26.89 203 GLU A N 1
ATOM 1538 C CA . GLU A 1 227 ? -13.273 45.349 -1.391 1.00 27.17 203 GLU A CA 1
ATOM 1539 C C . GLU A 1 227 ? -12.834 44.035 -1.997 1.00 26.22 203 GLU A C 1
ATOM 1540 O O . GLU A 1 227 ? -12.121 43.239 -1.346 1.00 26.48 203 GLU A O 1
ATOM 1546 N N . ILE A 1 228 ? -13.262 43.785 -3.224 1.00 24.50 204 ILE A N 1
ATOM 1547 C CA . ILE A 1 228 ? -12.774 42.664 -3.949 1.00 25.72 204 ILE A CA 1
ATOM 1548 C C . ILE A 1 228 ? -11.240 42.646 -3.925 1.00 25.30 204 ILE A C 1
ATOM 1549 O O . ILE A 1 228 ? -10.670 41.572 -3.772 1.00 25.10 204 ILE A O 1
ATOM 1554 N N . ARG A 1 229 ? -10.592 43.802 -4.124 1.00 25.09 205 ARG A N 1
ATOM 1555 C CA . ARG A 1 229 ? -9.100 43.915 -4.215 1.00 27.70 205 ARG A CA 1
ATOM 1556 C C . ARG A 1 229 ? -8.429 43.376 -2.939 1.00 26.57 205 ARG A C 1
ATOM 1557 O O . ARG A 1 229 ? -7.332 42.869 -3.001 1.00 26.70 205 ARG A O 1
ATOM 1565 N N . ASP A 1 230 ? -9.095 43.496 -1.790 1.00 25.68 206 ASP A N 1
ATOM 1566 C CA . ASP A 1 230 ? -8.520 43.083 -0.542 1.00 26.06 206 ASP A CA 1
ATOM 1567 C C . ASP A 1 230 ? -8.386 41.544 -0.446 1.00 25.70 206 ASP A C 1
ATOM 1568 O O . ASP A 1 230 ? -7.430 40.983 0.124 1.00 25.37 206 ASP A O 1
ATOM 1573 N N . VAL A 1 231 ? -9.351 40.869 -1.019 1.00 25.61 207 VAL A N 1
ATOM 1574 C CA . VAL A 1 231 ? -9.500 39.458 -0.790 1.00 26.24 207 VAL A CA 1
ATOM 1575 C C . VAL A 1 231 ? -8.586 38.845 -1.810 1.00 26.82 207 VAL A C 1
ATOM 1576 O O . VAL A 1 231 ? -7.836 37.936 -1.473 1.00 27.71 207 VAL A O 1
ATOM 1580 N N . VAL A 1 232 ? -8.629 39.393 -3.028 1.00 26.92 208 VAL A N 1
ATOM 1581 C CA . VAL A 1 232 ? -7.822 38.947 -4.151 1.00 27.57 208 VAL A CA 1
ATOM 1582 C C . VAL A 1 232 ? -6.329 38.986 -3.775 1.00 27.83 208 VAL A C 1
ATOM 1583 O O . VAL A 1 232 ? -5.627 38.004 -3.989 1.00 27.54 208 VAL A O 1
ATOM 1587 N N . ASP A 1 233 ? -5.865 40.106 -3.198 1.00 27.94 209 ASP A N 1
ATOM 1588 C CA . ASP A 1 233 ? -4.447 40.283 -2.826 1.00 28.31 209 ASP A CA 1
ATOM 1589 C C . ASP A 1 233 ? -4.033 39.347 -1.719 1.00 27.07 209 ASP A C 1
ATOM 1590 O O . ASP A 1 233 ? -2.884 38.999 -1.633 1.00 27.98 209 ASP A O 1
ATOM 1595 N N . ALA A 1 234 ? -4.954 38.982 -0.835 1.00 25.92 210 ALA A N 1
ATOM 1596 C CA . ALA A 1 234 ? -4.661 37.989 0.211 1.00 24.99 210 ALA A CA 1
ATOM 1597 C C . ALA A 1 234 ? -4.398 36.611 -0.374 1.00 23.34 210 ALA A C 1
ATOM 1598 O O . ALA A 1 234 ? -3.535 35.898 0.089 1.00 22.42 210 ALA A O 1
ATOM 1600 N N . VAL A 1 235 ? -5.180 36.225 -1.370 1.00 23.43 211 VAL A N 1
ATOM 1601 C CA . VAL A 1 235 ? -5.008 34.906 -1.990 1.00 23.53 211 VAL A CA 1
ATOM 1602 C C . VAL A 1 235 ? -3.651 34.853 -2.741 1.00 24.78 211 VAL A C 1
ATOM 1603 O O . VAL A 1 235 ? -2.865 33.944 -2.539 1.00 25.75 211 VAL A O 1
ATOM 1607 N N . LEU A 1 236 ? -3.366 35.852 -3.553 1.00 24.74 212 LEU A N 1
ATOM 1608 C CA . LEU A 1 236 ? -2.100 35.956 -4.251 1.00 26.19 212 LEU A CA 1
ATOM 1609 C C . LEU A 1 236 ? -0.894 36.139 -3.333 1.00 26.12 212 LEU A C 1
ATOM 1610 O O . LEU A 1 236 ? 0.194 35.678 -3.630 1.00 26.81 212 LEU A O 1
ATOM 1615 N N . TYR A 1 237 ? -1.064 36.811 -2.212 1.00 25.52 213 TYR A N 1
ATOM 1616 C CA . TYR A 1 237 ? -0.018 36.792 -1.256 1.00 25.46 213 TYR A CA 1
ATOM 1617 C C . TYR A 1 237 ? 0.221 35.369 -0.695 1.00 25.88 213 TYR A C 1
ATOM 1618 O O . TYR A 1 237 ? 1.370 34.942 -0.620 1.00 27.09 213 TYR A O 1
ATOM 1627 N N . LEU A 1 238 ? -0.834 34.616 -0.356 1.00 25.78 214 LEU A N 1
ATOM 1628 C CA . LEU A 1 238 ? -0.678 33.214 0.094 1.00 25.37 214 LEU A CA 1
ATOM 1629 C C . LEU A 1 238 ? -0.067 32.357 -1.009 1.00 26.38 214 LEU A C 1
ATOM 1630 O O . LEU A 1 238 ? 0.791 31.537 -0.768 1.00 27.58 214 LEU A O 1
ATOM 1635 N N . GLU A 1 239 ? -0.485 32.589 -2.234 1.00 27.08 215 GLU A N 1
ATOM 1636 C CA . GLU A 1 239 ? -0.003 31.849 -3.359 1.00 27.66 215 GLU A CA 1
ATOM 1637 C C . GLU A 1 239 ? 1.540 31.875 -3.493 1.00 29.01 215 GLU A C 1
ATOM 1638 O O . GLU A 1 239 ? 2.140 30.867 -3.787 1.00 27.28 215 GLU A O 1
ATOM 1644 N N . HIS A 1 240 ? 2.146 33.046 -3.273 1.00 29.94 216 HIS A N 1
ATOM 1645 C CA . HIS A 1 240 ? 3.575 33.224 -3.425 1.00 31.12 216 HIS A CA 1
ATOM 1646 C C . HIS A 1 240 ? 4.337 33.092 -2.082 1.00 31.21 216 HIS A C 1
ATOM 1647 O O . HIS A 1 240 ? 5.566 33.233 -2.040 1.00 30.06 216 HIS A O 1
ATOM 1654 N N . ALA A 1 241 ? 3.604 32.851 -0.988 1.00 29.97 217 ALA A N 1
ATOM 1655 C CA . ALA A 1 241 ? 4.273 32.762 0.301 1.00 29.49 217 ALA A CA 1
ATOM 1656 C C . ALA A 1 241 ? 4.640 31.308 0.614 1.00 28.47 217 ALA A C 1
ATOM 1657 O O . ALA A 1 241 ? 3.915 30.607 1.294 1.00 27.76 217 ALA A O 1
ATOM 1659 N N . GLY A 1 242 ? 5.798 30.901 0.124 1.00 28.16 218 GLY A N 1
ATOM 1660 C CA . GLY A 1 242 ? 6.218 29.519 0.125 1.00 27.84 218 GLY A CA 1
ATOM 1661 C C . GLY A 1 242 ? 6.450 28.921 1.494 1.00 27.60 218 GLY A C 1
ATOM 1662 O O . GLY A 1 242 ? 6.627 27.717 1.610 1.00 29.54 218 GLY A O 1
ATOM 1663 N N . PHE A 1 243 ? 6.398 29.721 2.542 1.00 26.58 219 PHE A N 1
ATOM 1664 C CA . PHE A 1 243 ? 6.595 29.209 3.918 1.00 25.97 219 PHE A CA 1
ATOM 1665 C C . PHE A 1 243 ? 5.309 29.153 4.752 1.00 26.83 219 PHE A C 1
ATOM 1666 O O . PHE A 1 243 ? 5.366 28.827 5.941 1.00 26.26 219 PHE A O 1
ATOM 1674 N N . ILE A 1 244 ? 4.152 29.475 4.141 1.00 27.56 220 ILE A N 1
ATOM 1675 C CA . ILE A 1 244 ? 2.854 29.433 4.848 1.00 26.71 220 ILE A CA 1
ATOM 1676 C C . ILE A 1 244 ? 2.036 28.195 4.458 1.00 25.96 220 ILE A C 1
ATOM 1677 O O . ILE A 1 244 ? 1.830 27.945 3.249 1.00 25.95 220 ILE A O 1
ATOM 1682 N N . THR A 1 245 ? 1.539 27.446 5.450 1.00 24.24 221 THR A N 1
ATOM 1683 C CA . THR A 1 245 ? 0.544 26.386 5.175 1.00 23.83 221 THR A CA 1
ATOM 1684 C C . THR A 1 245 ? -0.296 26.315 6.408 1.00 24.03 221 THR A C 1
ATOM 1685 O O . THR A 1 245 ? 0.185 26.625 7.498 1.00 23.62 221 THR A O 1
ATOM 1689 N N . GLY A 1 246 ? -1.536 25.857 6.244 1.00 24.35 222 GLY A N 1
ATOM 1690 C CA . GLY A 1 246 ? -2.446 25.688 7.355 1.00 24.80 222 GLY A CA 1
ATOM 1691 C C . GLY A 1 246 ? -2.840 27.001 7.991 1.00 25.25 222 GLY A C 1
ATOM 1692 O O . GLY A 1 246 ? -3.386 27.002 9.095 1.00 25.22 222 GLY A O 1
ATOM 1693 N N . GLU A 1 247 ? -2.612 28.105 7.292 1.00 24.72 223 GLU A N 1
ATOM 1694 C CA . GLU A 1 247 ? -2.919 29.406 7.851 1.00 27.14 223 GLU A CA 1
ATOM 1695 C C . GLU A 1 247 ? -4.279 29.939 7.448 1.00 26.95 223 GLU A C 1
ATOM 1696 O O . GLU A 1 247 ? -4.731 29.742 6.289 1.00 28.38 223 GLU A O 1
ATOM 1702 N N . ILE A 1 248 ? -4.945 30.590 8.403 1.00 25.84 224 ILE A N 1
ATOM 1703 C CA . ILE A 1 248 ? -6.216 31.262 8.113 1.00 25.07 224 ILE A CA 1
ATOM 1704 C C . ILE A 1 248 ? -6.003 32.766 8.184 1.00 23.90 224 ILE A C 1
ATOM 1705 O O . ILE A 1 248 ? -5.828 33.287 9.240 1.00 23.88 224 ILE A O 1
ATOM 1710 N N . LEU A 1 249 ? -6.093 33.478 7.079 1.00 23.74 225 LEU A N 1
ATOM 1711 C CA . LEU A 1 249 ? -5.750 34.873 7.098 1.00 24.68 225 LEU A CA 1
ATOM 1712 C C . LEU A 1 249 ? -7.024 35.723 7.036 1.00 24.33 225 LEU A C 1
ATOM 1713 O O . LEU A 1 249 ? -7.814 35.689 6.064 1.00 26.34 225 LEU A O 1
ATOM 1718 N N . HIS A 1 250 ? -7.267 36.431 8.113 1.00 22.71 226 HIS A N 1
ATOM 1719 C CA . HIS A 1 250 ? -8.511 37.128 8.254 1.00 22.61 226 HIS A CA 1
ATOM 1720 C C . HIS A 1 250 ? -8.323 38.470 7.586 1.00 22.24 226 HIS A C 1
ATOM 1721 O O . HIS A 1 250 ? -7.364 39.187 7.895 1.00 22.45 226 HIS A O 1
ATOM 1728 N N . VAL A 1 251 ? -9.230 38.781 6.667 1.00 21.59 227 VAL A N 1
ATOM 1729 C CA . VAL A 1 251 ? -9.192 40.002 5.862 1.00 22.18 227 VAL A CA 1
ATOM 1730 C C . VAL A 1 251 ? -10.572 40.630 6.094 1.00 21.43 227 VAL A C 1
ATOM 1731 O O . VAL A 1 251 ? -11.498 40.435 5.315 1.00 21.72 227 VAL A O 1
ATOM 1735 N N . ASP A 1 252 ? -10.724 41.369 7.166 1.00 20.03 228 ASP A N 1
ATOM 1736 C CA . ASP A 1 252 ? -12.030 41.498 7.723 1.00 20.47 228 ASP A CA 1
ATOM 1737 C C . ASP A 1 252 ? -12.226 42.780 8.526 1.00 19.25 228 ASP A C 1
ATOM 1738 O O . ASP A 1 252 ? -13.149 42.849 9.319 1.00 18.16 228 ASP A O 1
ATOM 1743 N N . GLY A 1 253 ? -11.349 43.765 8.341 1.00 19.07 229 GLY A N 1
ATOM 1744 C CA . GLY A 1 253 ? -11.505 45.082 8.957 1.00 19.28 229 GLY A CA 1
ATOM 1745 C C . GLY A 1 253 ? -11.471 45.037 10.491 1.00 20.25 229 GLY A C 1
ATOM 1746 O O . GLY A 1 253 ? -11.990 45.943 11.131 1.00 20.27 229 GLY A O 1
ATOM 1747 N N . GLY A 1 254 ? -10.890 43.958 11.048 1.00 20.05 230 GLY A N 1
ATOM 1748 C CA . GLY A 1 254 ? -10.773 43.732 12.489 1.00 19.22 230 GLY A CA 1
ATOM 1749 C C . GLY A 1 254 ? -11.852 42.854 13.142 1.00 20.96 230 GLY A C 1
ATOM 1750 O O . GLY A 1 254 ? -11.782 42.621 14.344 1.00 21.29 230 GLY A O 1
ATOM 1751 N N . GLN A 1 255 ? -12.871 42.418 12.394 1.00 20.05 231 GLN A N 1
ATOM 1752 C CA . GLN A 1 255 ? -13.904 41.570 12.944 1.00 21.68 231 GLN A CA 1
ATOM 1753 C C . GLN A 1 255 ? -13.371 40.510 13.903 1.00 21.43 231 GLN A C 1
ATOM 1754 O O . GLN A 1 255 ? -13.838 40.400 15.001 1.00 20.80 231 GLN A O 1
ATOM 1760 N N . ASN A 1 256 ? -12.383 39.740 13.462 1.00 21.74 232 ASN A N 1
ATOM 1761 C CA . ASN A 1 256 ? -11.875 38.624 14.239 1.00 22.54 232 ASN A CA 1
ATOM 1762 C C . ASN A 1 256 ? -11.121 39.057 15.497 1.00 23.48 232 ASN A C 1
ATOM 1763 O O . ASN A 1 256 ? -10.966 38.267 16.419 1.00 22.69 232 ASN A O 1
ATOM 1768 N N . ALA A 1 257 ? -10.631 40.302 15.503 1.00 22.89 233 ALA A N 1
ATOM 1769 C CA . ALA A 1 257 ? -9.774 40.735 16.570 1.00 23.58 233 ALA A CA 1
ATOM 1770 C C . ALA A 1 257 ? -10.483 40.927 17.900 1.00 23.15 233 ALA A C 1
ATOM 1771 O O . ALA A 1 257 ? -9.865 40.722 18.937 1.00 24.25 233 ALA A O 1
ATOM 1773 N N . GLY A 1 258 ? -11.722 41.387 17.900 1.00 23.12 234 GLY A N 1
ATOM 1774 C CA . GLY A 1 258 ? -12.379 41.747 19.164 1.00 22.99 234 GLY A CA 1
ATOM 1775 C C . GLY A 1 258 ? -13.815 42.185 18.928 1.00 24.14 234 GLY A C 1
ATOM 1776 O O . GLY A 1 258 ? -14.321 42.071 17.809 1.00 24.06 234 GLY A O 1
ATOM 1777 N N . ARG A 1 259 ? -14.458 42.701 19.969 1.00 23.74 235 ARG A N 1
ATOM 1778 C CA . ARG A 1 259 ? -15.832 43.116 19.915 1.00 24.73 235 ARG A CA 1
ATOM 1779 C C . ARG A 1 259 ? -15.924 44.630 19.703 1.00 26.26 235 ARG A C 1
ATOM 1780 O O . ARG A 1 259 ? -15.301 45.427 20.418 1.00 28.86 235 ARG A O 1
ATOM 1788 N N . TRP A 1 260 ? -16.733 45.023 18.745 1.00 26.31 236 TRP A N 1
ATOM 1789 C CA . TRP A 1 260 ? -17.027 46.394 18.509 1.00 26.12 236 TRP A CA 1
ATOM 1790 C C . TRP A 1 260 ? -18.551 46.539 18.539 1.00 26.53 236 TRP A C 1
ATOM 1791 O O . TRP A 1 260 ? -19.006 47.675 18.589 1.00 28.22 236 TRP A O 1
ATOM 1802 N N . ASN B 1 26 ? -44.144 17.761 37.028 1.00 54.07 2 ASN B N 1
ATOM 1803 C CA . ASN B 1 26 ? -42.939 17.352 36.207 1.00 54.72 2 ASN B CA 1
ATOM 1804 C C . ASN B 1 26 ? -41.713 18.223 36.555 1.00 53.90 2 ASN B C 1
ATOM 1805 O O . ASN B 1 26 ? -41.252 19.012 35.716 1.00 54.43 2 ASN B O 1
ATOM 1810 N N . GLN B 1 27 ? -41.173 18.103 37.766 1.00 52.22 3 GLN B N 1
ATOM 1811 C CA . GLN B 1 27 ? -40.139 19.055 38.182 1.00 50.56 3 GLN B CA 1
ATOM 1812 C C . GLN B 1 27 ? -38.734 18.704 37.768 1.00 47.74 3 GLN B C 1
ATOM 1813 O O . GLN B 1 27 ? -37.842 19.568 37.799 1.00 47.57 3 GLN B O 1
ATOM 1819 N N . GLN B 1 28 ? -38.530 17.442 37.408 1.00 44.44 4 GLN B N 1
ATOM 1820 C CA . GLN B 1 28 ? -37.207 16.961 37.030 1.00 40.99 4 GLN B CA 1
ATOM 1821 C C . GLN B 1 28 ? -36.840 17.466 35.640 1.00 38.69 4 GLN B C 1
ATOM 1822 O O . GLN B 1 28 ? -37.671 17.474 34.726 1.00 37.84 4 GLN B O 1
ATOM 1828 N N . LYS B 1 29 ? -35.611 17.940 35.489 1.00 36.75 5 LYS B N 1
ATOM 1829 C CA . LYS B 1 29 ? -35.222 18.472 34.195 1.00 35.24 5 LYS B CA 1
ATOM 1830 C C . LYS B 1 29 ? -35.048 17.276 33.304 1.00 32.98 5 LYS B C 1
ATOM 1831 O O . LYS B 1 29 ? -34.897 16.129 33.787 1.00 32.20 5 LYS B O 1
ATOM 1837 N N . VAL B 1 30 ? -35.121 17.518 32.006 1.00 29.70 6 VAL B N 1
ATOM 1838 C CA . VAL B 1 30 ? -35.020 16.421 31.085 1.00 27.24 6 VAL B CA 1
ATOM 1839 C C . VAL B 1 30 ? -33.868 16.646 30.126 1.00 25.86 6 VAL B C 1
ATOM 1840 O O . VAL B 1 30 ? -33.747 17.728 29.550 1.00 24.96 6 VAL B O 1
ATOM 1844 N N . VAL B 1 31 ? -33.042 15.611 29.963 1.00 23.84 7 VAL B N 1
ATOM 1845 C CA . VAL B 1 31 ? -31.991 15.612 28.970 1.00 23.04 7 VAL B CA 1
ATOM 1846 C C . VAL B 1 31 ? -32.180 14.509 27.912 1.00 23.79 7 VAL B C 1
ATOM 1847 O O . VAL B 1 31 ? -32.585 13.372 28.242 1.00 24.66 7 VAL B O 1
ATOM 1851 N N . VAL B 1 32 ? -31.908 14.886 26.660 1.00 22.75 8 VAL B N 1
ATOM 1852 C CA . VAL B 1 32 ? -31.786 13.986 25.516 1.00 21.94 8 VAL B CA 1
ATOM 1853 C C . VAL B 1 32 ? -30.306 13.720 25.267 1.00 22.55 8 VAL B C 1
ATOM 1854 O O . VAL B 1 32 ? -29.502 14.673 25.107 1.00 22.72 8 VAL B O 1
ATOM 1858 N N . ILE B 1 33 ? -29.955 12.444 25.229 1.00 21.35 9 ILE B N 1
ATOM 1859 C CA . ILE B 1 33 ? -28.600 12.041 25.000 1.00 22.54 9 ILE B CA 1
ATOM 1860 C C . ILE B 1 33 ? -28.535 11.084 23.797 1.00 24.21 9 ILE B C 1
ATOM 1861 O O . ILE B 1 33 ? -29.158 9.995 23.760 1.00 24.95 9 ILE B O 1
ATOM 1866 N N . THR B 1 34 ? -27.739 11.494 22.840 1.00 24.33 10 THR B N 1
ATOM 1867 C CA . THR B 1 34 ? -27.610 10.864 21.556 1.00 25.89 10 THR B CA 1
ATOM 1868 C C . THR B 1 34 ? -26.387 9.946 21.605 1.00 27.46 10 THR B C 1
ATOM 1869 O O . THR B 1 34 ? -25.486 10.155 22.436 1.00 29.15 10 THR B O 1
ATOM 1873 N N . GLY B 1 35 ? -26.346 8.907 20.777 1.00 27.93 11 GLY B N 1
ATOM 1874 C CA . GLY B 1 35 ? -25.300 7.930 20.882 1.00 28.82 11 GLY B CA 1
ATOM 1875 C C . GLY B 1 35 ? -25.213 7.410 22.315 1.00 30.98 11 GLY B C 1
ATOM 1876 O O . GLY B 1 35 ? -24.124 7.389 22.934 1.00 31.50 11 GLY B O 1
ATOM 1877 N N . ALA B 1 36 ? -26.343 6.989 22.863 1.00 31.49 12 ALA B N 1
ATOM 1878 C CA . ALA B 1 36 ? -26.381 6.681 24.266 1.00 33.62 12 ALA B CA 1
ATOM 1879 C C . ALA B 1 36 ? -25.835 5.295 24.588 1.00 35.68 12 ALA B C 1
ATOM 1880 O O . ALA B 1 36 ? -25.783 4.935 25.746 1.00 35.37 12 ALA B O 1
ATOM 1882 N N . SER B 1 37 ? -25.423 4.516 23.600 1.00 37.67 13 SER B N 1
ATOM 1883 C CA . SER B 1 37 ? -25.405 3.078 23.892 1.00 41.05 13 SER B CA 1
ATOM 1884 C C . SER B 1 37 ? -24.111 2.554 24.468 1.00 42.73 13 SER B C 1
ATOM 1885 O O . SER B 1 37 ? -24.091 1.802 25.475 1.00 42.90 13 SER B O 1
ATOM 1888 N N . GLN B 1 38 ? -23.053 2.930 23.775 1.00 44.05 14 GLN B N 1
ATOM 1889 C CA . GLN B 1 38 ? -21.757 2.499 24.146 1.00 45.79 14 GLN B CA 1
ATOM 1890 C C . GLN B 1 38 ? -21.004 3.764 24.585 1.00 45.28 14 GLN B C 1
ATOM 1891 O O . GLN B 1 38 ? -21.256 4.857 24.064 1.00 45.51 14 GLN B O 1
ATOM 1893 N N . GLY B 1 39 ? -20.129 3.606 25.572 1.00 44.54 15 GLY B N 1
ATOM 1894 C CA . GLY B 1 39 ? -18.948 4.473 25.677 1.00 43.43 15 GLY B CA 1
ATOM 1895 C C . GLY B 1 39 ? -19.228 5.658 26.565 1.00 42.07 15 GLY B C 1
ATOM 1896 O O . GLY B 1 39 ? -19.662 5.491 27.746 1.00 42.70 15 GLY B O 1
ATOM 1897 N N . ILE B 1 40 ? -19.002 6.845 26.001 1.00 39.79 16 ILE B N 1
ATOM 1898 C CA . ILE B 1 40 ? -19.280 8.079 26.726 1.00 37.47 16 ILE B CA 1
ATOM 1899 C C . ILE B 1 40 ? -20.754 8.115 27.052 1.00 35.26 16 ILE B C 1
ATOM 1900 O O . ILE B 1 40 ? -21.116 8.388 28.181 1.00 34.59 16 ILE B O 1
ATOM 1905 N N . GLY B 1 41 ? -21.594 7.870 26.046 1.00 33.55 17 GLY B N 1
ATOM 1906 C CA . GLY B 1 41 ? -23.054 8.065 26.160 1.00 31.90 17 GLY B CA 1
ATOM 1907 C C . GLY B 1 41 ? -23.764 7.395 27.327 1.00 31.58 17 GLY B C 1
ATOM 1908 O O . GLY B 1 41 ? -24.708 7.996 27.954 1.00 31.18 17 GLY B O 1
ATOM 1909 N N . ALA B 1 42 ? -23.315 6.164 27.632 1.00 30.33 18 ALA B N 1
ATOM 1910 C CA . ALA B 1 42 ? -23.891 5.380 28.734 1.00 30.64 18 ALA B CA 1
ATOM 1911 C C . ALA B 1 42 ? -23.392 5.926 30.070 1.00 30.25 18 ALA B C 1
ATOM 1912 O O . ALA B 1 42 ? -24.179 6.042 31.009 1.00 31.06 18 ALA B O 1
ATOM 1914 N N . GLY B 1 43 ? -22.089 6.246 30.140 1.00 28.88 19 GLY B N 1
ATOM 1915 C CA . GLY B 1 43 ? -21.529 7.004 31.244 1.00 28.27 19 GLY B CA 1
ATOM 1916 C C . GLY B 1 43 ? -22.415 8.233 31.482 1.00 28.41 19 GLY B C 1
ATOM 1917 O O . GLY B 1 43 ? -22.738 8.567 32.634 1.00 28.57 19 GLY B O 1
ATOM 1918 N N . LEU B 1 44 ? -22.844 8.881 30.396 1.00 27.46 20 LEU B N 1
ATOM 1919 C CA . LEU B 1 44 ? -23.639 10.112 30.494 1.00 27.53 20 LEU B CA 1
ATOM 1920 C C . LEU B 1 44 ? -25.060 9.966 31.041 1.00 26.96 20 LEU B C 1
ATOM 1921 O O . LEU B 1 44 ? -25.497 10.783 31.836 1.00 27.19 20 LEU B O 1
ATOM 1926 N N . VAL B 1 45 ? -25.786 8.965 30.558 1.00 27.56 21 VAL B N 1
ATOM 1927 C CA . VAL B 1 45 ? -27.053 8.533 31.152 1.00 28.06 21 VAL B CA 1
ATOM 1928 C C . VAL B 1 45 ? -26.942 8.395 32.684 1.00 28.90 21 VAL B C 1
ATOM 1929 O O . VAL B 1 45 ? -27.738 8.952 33.429 1.00 28.53 21 VAL B O 1
ATOM 1933 N N . ARG B 1 46 ? -25.936 7.674 33.136 1.00 29.71 22 ARG B N 1
ATOM 1934 C CA . ARG B 1 46 ? -25.797 7.397 34.535 1.00 31.66 22 ARG B CA 1
ATOM 1935 C C . ARG B 1 46 ? -25.522 8.659 35.299 1.00 30.33 22 ARG B C 1
ATOM 1936 O O . ARG B 1 46 ? -26.157 8.898 36.325 1.00 30.37 22 ARG B O 1
ATOM 1944 N N . ALA B 1 47 ? -24.605 9.488 34.794 1.00 28.79 23 ALA B N 1
ATOM 1945 C CA . ALA B 1 47 ? -24.292 10.749 35.469 1.00 27.10 23 ALA B CA 1
ATOM 1946 C C . ALA B 1 47 ? -25.505 11.661 35.574 1.00 26.38 23 ALA B C 1
ATOM 1947 O O . ALA B 1 47 ? -25.705 12.354 36.574 1.00 26.67 23 ALA B O 1
ATOM 1949 N N . TYR B 1 48 ? -26.345 11.652 34.570 1.00 25.46 24 TYR B N 1
ATOM 1950 C CA . TYR B 1 48 ? -27.413 12.601 34.607 1.00 26.33 24 TYR B CA 1
ATOM 1951 C C . TYR B 1 48 ? -28.522 12.080 35.455 1.00 27.17 24 TYR B C 1
ATOM 1952 O O . TYR B 1 48 ? -29.215 12.868 36.110 1.00 27.44 24 TYR B O 1
ATOM 1961 N N . ARG B 1 49 ? -28.729 10.771 35.410 1.00 28.83 25 ARG B N 1
ATOM 1962 C CA . ARG B 1 49 ? -29.626 10.139 36.370 1.00 31.58 25 ARG B CA 1
ATOM 1963 C C . ARG B 1 49 ? -29.207 10.509 37.803 1.00 32.81 25 ARG B C 1
ATOM 1964 O O . ARG B 1 49 ? -30.012 11.038 38.566 1.00 32.68 25 ARG B O 1
ATOM 1972 N N . ASP B 1 50 ? -27.932 10.307 38.134 1.00 34.63 26 ASP B N 1
ATOM 1973 C CA . ASP B 1 50 ? -27.425 10.655 39.489 1.00 36.69 26 ASP B CA 1
ATOM 1974 C C . ASP B 1 50 ? -27.620 12.100 39.878 1.00 36.39 26 ASP B C 1
ATOM 1975 O O . ASP B 1 50 ? -27.581 12.442 41.061 1.00 36.23 26 ASP B O 1
ATOM 1980 N N . ARG B 1 51 ? -27.808 12.975 38.897 1.00 36.36 27 ARG B N 1
ATOM 1981 C CA . ARG B 1 51 ? -28.130 14.355 39.255 1.00 36.61 27 ARG B CA 1
ATOM 1982 C C . ARG B 1 51 ? -29.624 14.628 39.139 1.00 37.15 27 ARG B C 1
ATOM 1983 O O . ARG B 1 51 ? -30.053 15.773 38.985 1.00 38.07 27 ARG B O 1
ATOM 1991 N N . ASN B 1 52 ? -30.434 13.573 39.195 1.00 37.60 28 ASN B N 1
ATOM 1992 C CA . ASN B 1 52 ? -31.878 13.743 39.192 1.00 37.97 28 ASN B CA 1
ATOM 1993 C C . ASN B 1 52 ? -32.530 14.217 37.874 1.00 36.93 28 ASN B C 1
ATOM 1994 O O . ASN B 1 52 ? -33.614 14.828 37.887 1.00 38.26 28 ASN B O 1
ATOM 1999 N N . TYR B 1 53 ? -31.876 14.010 36.741 1.00 35.08 29 TYR B N 1
ATOM 2000 C CA . TYR B 1 53 ? -32.539 14.262 35.465 1.00 32.91 29 TYR B CA 1
ATOM 2001 C C . TYR B 1 53 ? -33.292 13.023 35.017 1.00 31.82 29 TYR B C 1
ATOM 2002 O O . TYR B 1 53 ? -32.840 11.876 35.242 1.00 31.15 29 TYR B O 1
ATOM 2011 N N . ARG B 1 54 ? -34.441 13.246 34.391 1.00 30.72 30 ARG B N 1
ATOM 2012 C CA . ARG B 1 54 ? -35.051 12.220 33.529 1.00 31.34 30 ARG B CA 1
ATOM 2013 C C . ARG B 1 54 ? -34.306 12.222 32.196 1.00 31.13 30 ARG B C 1
ATOM 2014 O O . ARG B 1 54 ? -33.820 13.261 31.752 1.00 31.86 30 ARG B O 1
ATOM 2022 N N . VAL B 1 55 ? -34.188 11.065 31.562 1.00 30.33 31 VAL B N 1
ATOM 2023 C CA . VAL B 1 55 ? -33.387 10.949 30.351 1.00 28.75 31 VAL B CA 1
ATOM 2024 C C . VAL B 1 55 ? -34.154 10.283 29.233 1.00 28.59 31 VAL B C 1
ATOM 2025 O O . VAL B 1 55 ? -34.742 9.217 29.459 1.00 28.57 31 VAL B O 1
ATOM 2029 N N . VAL B 1 56 ? -34.144 10.930 28.050 1.00 27.48 32 VAL B N 1
ATOM 2030 C CA . VAL B 1 56 ? -34.455 10.296 26.763 1.00 25.59 32 VAL B CA 1
ATOM 2031 C C . VAL B 1 56 ? -33.138 9.909 26.109 1.00 26.18 32 VAL B C 1
ATOM 2032 O O . VAL B 1 56 ? -32.334 10.790 25.703 1.00 27.11 32 VAL B O 1
ATOM 2036 N N . ALA B 1 57 ? -32.923 8.598 25.966 1.00 26.18 33 ALA B N 1
ATOM 2037 C CA . ALA B 1 57 ? -31.658 8.035 25.452 1.00 26.32 33 ALA B CA 1
ATOM 2038 C C . ALA B 1 57 ? -31.835 7.366 24.085 1.00 26.86 33 ALA B C 1
ATOM 2039 O O . ALA B 1 57 ? -32.746 6.541 23.924 1.00 28.35 33 ALA B O 1
ATOM 2041 N N . THR B 1 58 ? -30.961 7.658 23.130 1.00 26.96 34 THR B N 1
ATOM 2042 C CA . THR B 1 58 ? -31.094 7.093 21.764 1.00 28.17 34 THR B CA 1
ATOM 2043 C C . THR B 1 58 ? -29.781 6.611 21.198 1.00 28.30 34 THR B C 1
ATOM 2044 O O . THR B 1 58 ? -28.760 7.159 21.530 1.00 27.91 34 THR B O 1
ATOM 2048 N N . SER B 1 59 ? -29.864 5.634 20.296 1.00 29.20 35 SER B N 1
ATOM 2049 C CA . SER B 1 59 ? -28.806 5.189 19.387 1.00 31.08 35 SER B CA 1
ATOM 2050 C C . SER B 1 59 ? -29.458 4.227 18.419 1.00 32.43 35 SER B C 1
ATOM 2051 O O . SER B 1 59 ? -30.671 3.981 18.547 1.00 32.12 35 SER B O 1
ATOM 2054 N N . ARG B 1 60 ? -28.696 3.687 17.456 1.00 34.62 36 ARG B N 1
ATOM 2055 C CA . ARG B 1 60 ? -29.277 2.728 16.478 1.00 36.98 36 ARG B CA 1
ATOM 2056 C C . ARG B 1 60 ? -29.883 1.529 17.129 1.00 37.64 36 ARG B C 1
ATOM 2057 O O . ARG B 1 60 ? -30.866 1.045 16.657 1.00 38.31 36 ARG B O 1
ATOM 2065 N N . SER B 1 61 ? -29.304 1.064 18.231 1.00 39.92 37 SER B N 1
ATOM 2066 C CA . SER B 1 61 ? -29.670 -0.226 18.840 1.00 42.27 37 SER B CA 1
ATOM 2067 C C . SER B 1 61 ? -30.202 -0.171 20.277 1.00 42.63 37 SER B C 1
ATOM 2068 O O . SER B 1 61 ? -30.375 -1.196 20.894 1.00 42.50 37 SER B O 1
ATOM 2071 N N . ILE B 1 62 ? -30.388 1.011 20.842 1.00 43.85 38 ILE B N 1
ATOM 2072 C CA . ILE B 1 62 ? -30.721 1.117 22.265 1.00 44.27 38 ILE B CA 1
ATOM 2073 C C . ILE B 1 62 ? -31.932 0.237 22.617 1.00 44.79 38 ILE B C 1
ATOM 2074 O O . ILE B 1 62 ? -32.861 0.171 21.859 1.00 44.28 38 ILE B O 1
ATOM 2079 N N . LYS B 1 63 ? -31.890 -0.474 23.744 1.00 46.61 39 LYS B N 1
ATOM 2080 C CA . LYS B 1 63 ? -33.041 -1.293 24.205 1.00 48.17 39 LYS B CA 1
ATOM 2081 C C . LYS B 1 63 ? -33.842 -0.593 25.266 1.00 48.19 39 LYS B C 1
ATOM 2082 O O . LYS B 1 63 ? -33.248 0.154 26.023 1.00 49.09 39 LYS B O 1
ATOM 2088 N N . PRO B 1 64 ? -35.174 -0.849 25.348 1.00 48.48 40 PRO B N 1
ATOM 2089 C CA . PRO B 1 64 ? -36.001 -0.253 26.409 1.00 48.76 40 PRO B CA 1
ATOM 2090 C C . PRO B 1 64 ? -35.406 -0.444 27.811 1.00 49.59 40 PRO B C 1
ATOM 2091 O O . PRO B 1 64 ? -34.688 -1.411 28.041 1.00 49.86 40 PRO B O 1
ATOM 2095 N N . SER B 1 65 ? -35.694 0.486 28.726 1.00 50.19 41 SER B N 1
ATOM 2096 C CA . SER B 1 65 ? -35.144 0.467 30.077 1.00 50.80 41 SER B CA 1
ATOM 2097 C C . SER B 1 65 ? -36.224 0.085 31.093 1.00 51.69 41 SER B C 1
ATOM 2098 O O . SER B 1 65 ? -37.416 0.385 30.906 1.00 52.18 41 SER B O 1
ATOM 2101 N N . ALA B 1 66 ? -35.794 -0.567 32.170 1.00 51.84 42 ALA B N 1
ATOM 2102 C CA . ALA B 1 66 ? -36.638 -0.768 33.351 1.00 52.05 42 ALA B CA 1
ATOM 2103 C C . ALA B 1 66 ? -36.947 0.573 34.034 1.00 51.14 42 ALA B C 1
ATOM 2104 O O . ALA B 1 66 ? -38.083 0.827 34.461 1.00 50.95 42 ALA B O 1
ATOM 2106 N N . ASP B 1 67 ? -35.918 1.412 34.130 1.00 49.45 43 ASP B N 1
ATOM 2107 C CA . ASP B 1 67 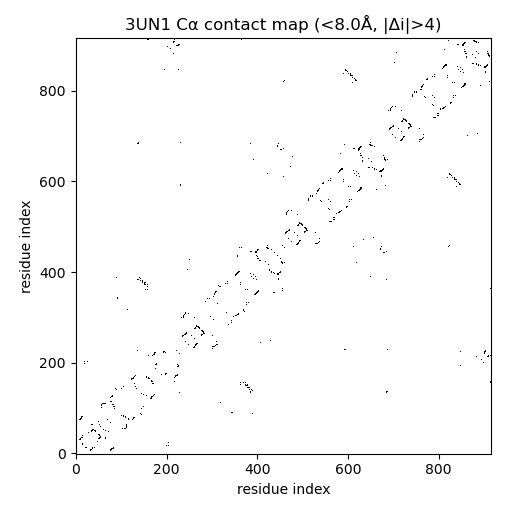? -36.040 2.694 34.782 1.00 48.11 43 ASP B CA 1
ATOM 2108 C C . ASP B 1 67 ? -37.149 3.584 34.138 1.00 46.66 43 ASP B C 1
ATOM 2109 O O . ASP B 1 67 ? -37.066 3.974 32.981 1.00 47.17 43 ASP B O 1
ATOM 2114 N N . PRO B 1 68 ? -38.208 3.874 34.896 1.00 45.56 44 PRO B N 1
ATOM 2115 C CA . PRO B 1 68 ? -39.281 4.800 34.479 1.00 44.55 44 PRO B CA 1
ATOM 2116 C C . PRO B 1 68 ? -38.759 6.201 34.148 1.00 43.04 44 PRO B C 1
ATOM 2117 O O . PRO B 1 68 ? -39.463 6.996 33.516 1.00 42.52 44 PRO B O 1
ATOM 2121 N N . ASP B 1 69 ? -37.558 6.518 34.618 1.00 40.46 45 ASP B N 1
ATOM 2122 C CA . ASP B 1 69 ? -36.989 7.814 34.326 1.00 38.11 45 ASP B CA 1
ATOM 2123 C C . ASP B 1 69 ? -36.019 7.835 33.145 1.00 36.50 45 ASP B C 1
ATOM 2124 O O . ASP B 1 69 ? -35.476 8.889 32.814 1.00 35.97 45 ASP B O 1
ATOM 2129 N N . ILE B 1 70 ? -35.790 6.673 32.529 1.00 34.20 46 ILE B N 1
ATOM 2130 C CA . ILE B 1 70 ? -35.072 6.597 31.273 1.00 32.79 46 ILE B CA 1
ATOM 2131 C C . ILE B 1 70 ? -36.014 6.064 30.179 1.00 33.03 46 ILE B C 1
ATOM 2132 O O . ILE B 1 70 ? -36.527 4.946 30.261 1.00 33.82 46 ILE B O 1
ATOM 2137 N N . HIS B 1 71 ? -36.265 6.860 29.163 1.00 32.27 47 HIS B N 1
ATOM 2138 C CA . HIS B 1 71 ? -37.038 6.365 28.043 1.00 32.59 47 HIS B CA 1
ATOM 2139 C C . HIS B 1 71 ? -36.105 6.283 26.863 1.00 32.24 47 HIS B C 1
ATOM 2140 O O . HIS B 1 71 ? -35.367 7.237 26.596 1.00 31.98 47 HIS B O 1
ATOM 2147 N N . THR B 1 72 ? -36.106 5.136 26.185 1.00 31.06 48 THR B N 1
ATOM 2148 C CA . THR B 1 72 ? -35.147 4.871 25.121 1.00 30.65 48 THR B CA 1
ATOM 2149 C C . THR B 1 72 ? -35.822 5.032 23.760 1.00 30.11 48 THR B C 1
ATOM 2150 O O . THR B 1 72 ? -37.030 4.829 23.644 1.00 30.88 48 THR B O 1
ATOM 2154 N N . VAL B 1 73 ? -35.093 5.457 22.742 1.00 28.90 49 VAL B N 1
ATOM 2155 C CA . VAL B 1 73 ? -35.678 5.577 21.414 1.00 28.24 49 VAL B CA 1
ATOM 2156 C C . VAL B 1 73 ? -34.654 5.016 20.475 1.00 29.48 49 VAL B C 1
ATOM 2157 O O . VAL B 1 73 ? -33.536 5.475 20.464 1.00 31.10 49 VAL B O 1
ATOM 2161 N N . ALA B 1 74 ? -34.997 4.000 19.711 1.00 29.91 50 ALA B N 1
ATOM 2162 C CA . ALA B 1 74 ? -34.044 3.399 18.800 1.00 31.50 50 ALA B CA 1
ATOM 2163 C C . ALA B 1 74 ? -34.236 4.021 17.411 1.00 31.97 50 ALA B C 1
ATOM 2164 O O . ALA B 1 74 ? -35.382 4.152 16.929 1.00 33.26 50 ALA B O 1
ATOM 2166 N N . GLY B 1 75 ? -33.151 4.432 16.781 1.00 31.03 51 GLY B N 1
ATOM 2167 C CA . GLY B 1 75 ? -33.251 4.974 15.454 1.00 31.13 51 GLY B CA 1
ATOM 2168 C C . GLY B 1 75 ? -31.968 5.601 14.953 1.00 31.46 51 GLY B C 1
ATOM 2169 O O . GLY B 1 75 ? -31.065 5.892 15.718 1.00 32.01 51 GLY B O 1
ATOM 2170 N N . ASP B 1 76 ? -31.920 5.822 13.648 1.00 32.10 52 ASP B N 1
ATOM 2171 C CA . ASP B 1 76 ? -30.781 6.361 12.948 1.00 32.12 52 ASP B CA 1
ATOM 2172 C C . ASP B 1 76 ? -30.894 7.860 13.063 1.00 31.78 52 ASP B C 1
ATOM 2173 O O . ASP B 1 76 ? -31.835 8.467 12.516 1.00 31.99 52 ASP B O 1
ATOM 2178 N N . ILE B 1 77 ? -29.957 8.446 13.796 1.00 30.67 53 ILE B N 1
ATOM 2179 C CA . ILE B 1 77 ? -29.967 9.879 14.107 1.00 30.26 53 ILE B CA 1
ATOM 2180 C C . ILE B 1 77 ? -29.713 10.780 12.853 1.00 30.25 53 ILE B C 1
ATOM 2181 O O . ILE B 1 77 ? -30.036 11.950 12.871 1.00 29.71 53 ILE B O 1
ATOM 2186 N N . SER B 1 78 ? -29.171 10.232 11.767 1.00 31.08 54 SER B N 1
ATOM 2187 C CA . SER B 1 78 ? -29.096 10.999 10.505 1.00 33.55 54 SER B CA 1
ATOM 2188 C C . SER B 1 78 ? -30.456 11.396 9.946 1.00 34.23 54 SER B C 1
ATOM 2189 O O . SER B 1 78 ? -30.530 12.404 9.261 1.00 36.03 54 SER B O 1
ATOM 2192 N N . LYS B 1 79 ? -31.515 10.648 10.250 1.00 34.37 55 LYS B N 1
ATOM 2193 C CA . LYS B 1 79 ? -32.858 10.916 9.701 1.00 35.10 55 LYS B CA 1
ATOM 2194 C C . LYS B 1 79 ? -33.706 11.912 10.520 1.00 34.10 55 LYS B C 1
ATOM 2195 O O . LYS B 1 79 ? -33.826 11.783 11.728 1.00 34.91 55 LYS B O 1
ATOM 2201 N N . PRO B 1 80 ? -34.352 12.868 9.852 1.00 33.46 56 PRO B N 1
ATOM 2202 C CA . PRO B 1 80 ? -35.214 13.833 10.565 1.00 33.60 56 PRO B CA 1
ATOM 2203 C C . PRO B 1 80 ? -36.338 13.149 11.319 1.00 33.54 56 PRO B C 1
ATOM 2204 O O . PRO B 1 80 ? -36.836 13.682 12.306 1.00 34.49 56 PRO B O 1
ATOM 2208 N N . GLU B 1 81 ? -36.720 11.961 10.885 1.00 32.56 57 GLU B N 1
ATOM 2209 C CA . GLU B 1 81 ? -37.781 11.238 11.554 1.00 32.42 57 GLU B CA 1
ATOM 2210 C C . GLU B 1 81 ? -37.426 10.785 12.971 1.00 31.56 57 GLU B C 1
ATOM 2211 O O . GLU B 1 81 ? -38.272 10.838 13.877 1.00 31.56 57 GLU B O 1
ATOM 2217 N N . THR B 1 82 ? -36.188 10.325 13.148 1.00 31.05 58 THR B N 1
ATOM 2218 C CA . THR B 1 82 ? -35.670 9.965 14.459 1.00 30.36 58 THR B CA 1
ATOM 2219 C C . THR B 1 82 ? -35.731 11.160 15.414 1.00 29.64 58 THR B C 1
ATOM 2220 O O . THR B 1 82 ? -36.327 11.057 16.478 1.00 30.05 58 THR B O 1
ATOM 2224 N N . ALA B 1 83 ? -35.148 12.295 15.045 1.00 29.16 59 ALA B N 1
ATOM 2225 C CA . ALA B 1 83 ? -35.324 13.509 15.845 1.00 29.30 59 ALA B CA 1
ATOM 2226 C C . ALA B 1 83 ? -36.789 13.779 16.181 1.00 29.77 59 ALA B C 1
ATOM 2227 O O . ALA B 1 83 ? -37.108 14.096 17.306 1.00 28.85 59 ALA B O 1
ATOM 2229 N N . ASP B 1 84 ? -37.683 13.639 15.217 1.00 31.61 60 ASP B N 1
ATOM 2230 C CA . ASP B 1 84 ? -39.109 13.969 15.468 1.00 34.41 60 ASP B CA 1
ATOM 2231 C C . ASP B 1 84 ? -39.692 13.043 16.541 1.00 32.91 60 ASP B C 1
ATOM 2232 O O . ASP B 1 84 ? -40.385 13.475 17.470 1.00 32.20 60 ASP B O 1
ATOM 2237 N N . ARG B 1 85 ? -39.337 11.767 16.441 1.00 32.34 61 ARG B N 1
ATOM 2238 C CA . ARG B 1 85 ? -39.789 10.785 17.421 1.00 32.45 61 ARG B CA 1
ATOM 2239 C C . ARG B 1 85 ? -39.284 11.125 18.806 1.00 32.31 61 ARG B C 1
ATOM 2240 O O . ARG B 1 85 ? -40.058 11.118 19.768 1.00 33.16 61 ARG B O 1
ATOM 2248 N N . ILE B 1 86 ? -37.990 11.448 18.882 1.00 31.40 62 ILE B N 1
ATOM 2249 C CA . ILE B 1 86 ? -37.299 11.627 20.131 1.00 29.61 62 ILE B CA 1
ATOM 2250 C C . ILE B 1 86 ? -37.925 12.741 20.930 1.00 29.52 62 ILE B C 1
ATOM 2251 O O . ILE B 1 86 ? -38.229 12.570 22.120 1.00 28.82 62 ILE B O 1
ATOM 2256 N N . VAL B 1 87 ? -38.145 13.878 20.278 1.00 29.11 63 VAL B N 1
ATOM 2257 C CA . VAL B 1 87 ? -38.602 15.026 21.006 1.00 28.74 63 VAL B CA 1
ATOM 2258 C C . VAL B 1 87 ? -40.053 14.805 21.429 1.00 30.81 63 VAL B C 1
ATOM 2259 O O . VAL B 1 87 ? -40.414 15.026 22.603 1.00 30.78 63 VAL B O 1
ATOM 2263 N N . ARG B 1 88 ? -40.881 14.320 20.509 1.00 31.70 64 ARG B N 1
ATOM 2264 C CA . ARG B 1 88 ? -42.284 14.157 20.839 1.00 33.50 64 ARG B CA 1
ATOM 2265 C C . ARG B 1 88 ? -42.517 13.056 21.893 1.00 33.45 64 ARG B C 1
ATOM 2266 O O . ARG B 1 88 ? -43.313 13.241 22.800 1.00 32.63 64 ARG B O 1
ATOM 2274 N N . GLU B 1 89 ? -41.774 11.956 21.810 1.00 34.21 65 GLU B N 1
ATOM 2275 C CA . GLU B 1 89 ? -41.860 10.900 22.810 1.00 35.55 65 GLU B CA 1
ATOM 2276 C C . GLU B 1 89 ? -41.417 11.428 24.158 1.00 36.32 65 GLU B C 1
ATOM 2277 O O . GLU B 1 89 ? -42.008 11.077 25.202 1.00 37.36 65 GLU B O 1
ATOM 2283 N N . GLY B 1 90 ? -40.384 12.277 24.158 1.00 36.22 66 GLY B N 1
ATOM 2284 C CA . GLY B 1 90 ? -39.892 12.854 25.408 1.00 35.83 66 GLY B CA 1
ATOM 2285 C C . GLY B 1 90 ? -40.849 13.852 26.050 1.00 35.59 66 GLY B C 1
ATOM 2286 O O . GLY B 1 90 ? -41.088 13.795 27.263 1.00 35.64 66 GLY B O 1
ATOM 2287 N N . ILE B 1 91 ? -41.402 14.759 25.246 1.00 35.41 67 ILE B N 1
ATOM 2288 C CA . ILE B 1 91 ? -42.490 15.611 25.713 1.00 36.47 67 ILE B CA 1
ATOM 2289 C C . ILE B 1 91 ? -43.690 14.803 26.223 1.00 37.28 67 ILE B C 1
ATOM 2290 O O . ILE B 1 91 ? -44.312 15.246 27.157 1.00 37.11 67 ILE B O 1
ATOM 2295 N N . GLU B 1 92 ? -43.966 13.611 25.666 1.00 38.93 68 GLU B N 1
ATOM 2296 C CA . GLU B 1 92 ? -45.113 12.764 26.118 1.00 40.29 68 GLU B CA 1
ATOM 2297 C C . GLU B 1 92 ? -44.918 12.210 27.501 1.00 38.69 68 GLU B C 1
ATOM 2298 O O . GLU B 1 92 ? -45.789 12.340 28.331 1.00 37.05 68 GLU B O 1
ATOM 2304 N N . ARG B 1 93 ? -43.794 11.522 27.700 1.00 37.97 69 ARG B N 1
ATOM 2305 C CA . ARG B 1 93 ? -43.502 10.875 28.965 1.00 37.92 69 ARG B CA 1
ATOM 2306 C C . ARG B 1 93 ? -43.212 11.893 30.069 1.00 37.31 69 ARG B C 1
ATOM 2307 O O . ARG B 1 93 ? -43.692 11.745 31.160 1.00 38.50 69 ARG B O 1
ATOM 2315 N N . PHE B 1 94 ? -42.448 12.942 29.774 1.00 36.41 70 PHE B N 1
ATOM 2316 C CA . PHE B 1 94 ? -41.791 13.752 30.797 1.00 34.01 70 PHE B CA 1
ATOM 2317 C C . PHE B 1 94 ? -42.223 15.197 30.736 1.00 33.74 70 PHE B C 1
ATOM 2318 O O . PHE B 1 94 ? -41.878 16.009 31.603 1.00 33.71 70 PHE B O 1
ATOM 2326 N N . GLY B 1 95 ? -42.952 15.552 29.698 1.00 33.20 71 GLY B N 1
ATOM 2327 C CA . GLY B 1 95 ? -43.565 16.870 29.687 1.00 32.08 71 GLY B CA 1
ATOM 2328 C C . GLY B 1 95 ? -42.710 18.053 29.316 1.00 31.82 71 GLY B C 1
ATOM 2329 O O . GLY B 1 95 ? -43.280 19.133 29.103 1.00 31.22 71 GLY B O 1
ATOM 2330 N N . ARG B 1 96 ? -41.386 17.856 29.150 1.00 31.65 72 ARG B N 1
ATOM 2331 C CA . ARG B 1 96 ? -40.470 18.945 28.709 1.00 31.76 72 ARG B CA 1
ATOM 2332 C C . ARG B 1 96 ? -39.103 18.478 28.182 1.00 31.90 72 ARG B C 1
ATOM 2333 O O . ARG B 1 96 ? -38.761 17.331 28.359 1.00 32.92 72 ARG B O 1
ATOM 2341 N N . ILE B 1 97 ? -38.339 19.365 27.533 1.00 31.04 73 ILE B N 1
ATOM 2342 C CA . ILE B 1 97 ? -36.925 19.108 27.221 1.00 31.23 73 ILE B CA 1
ATOM 2343 C C . ILE B 1 97 ? -36.059 20.261 27.820 1.00 30.61 73 ILE B C 1
ATOM 2344 O O . ILE B 1 97 ? -36.344 21.414 27.555 1.00 30.33 73 ILE B O 1
ATOM 2349 N N . ASP B 1 98 ? -35.036 19.951 28.619 1.00 29.59 74 ASP B N 1
ATOM 2350 C CA . ASP B 1 98 ? -34.113 20.992 29.120 1.00 29.90 74 ASP B CA 1
ATOM 2351 C C . ASP B 1 98 ? -32.733 20.981 28.514 1.00 29.05 74 ASP B C 1
ATOM 2352 O O . ASP B 1 98 ? -32.159 22.043 28.347 1.00 30.16 74 ASP B O 1
ATOM 2357 N N . SER B 1 99 ? -32.216 19.807 28.156 1.00 27.03 75 SER B N 1
ATOM 2358 C CA . SER B 1 99 ? -30.845 19.677 27.650 1.00 26.22 75 SER B CA 1
ATOM 2359 C C . SER B 1 99 ? -30.725 18.649 26.533 1.00 23.85 75 SER B C 1
ATOM 2360 O O . SER B 1 99 ? -31.508 17.749 26.446 1.00 23.97 75 SER B O 1
ATOM 2363 N N . LEU B 1 100 ? -29.717 18.819 25.702 1.00 22.67 76 LEU B N 1
ATOM 2364 C CA . LEU B 1 100 ? -29.386 17.939 24.612 1.00 22.35 76 LEU B CA 1
ATOM 2365 C C . LEU B 1 100 ? -27.876 17.725 24.657 1.00 22.40 76 LEU B C 1
ATOM 2366 O O . LEU B 1 100 ? -27.135 18.695 24.759 1.00 22.26 76 LEU B O 1
ATOM 2371 N N . VAL B 1 101 ? -27.425 16.470 24.618 1.00 22.51 77 VAL B N 1
ATOM 2372 C CA . VAL B 1 101 ? -25.991 16.157 24.495 1.00 21.78 77 VAL B CA 1
ATOM 2373 C C . VAL B 1 101 ? -25.835 15.417 23.213 1.00 22.02 77 VAL B C 1
ATOM 2374 O O . VAL B 1 101 ? -26.306 14.291 23.112 1.00 24.61 77 VAL B O 1
ATOM 2378 N N . ASN B 1 102 ? -25.245 16.060 22.218 1.00 21.34 78 ASN B N 1
ATOM 2379 C CA . ASN B 1 102 ? -24.952 15.450 20.939 1.00 21.66 78 ASN B CA 1
ATOM 2380 C C . ASN B 1 102 ? -23.715 14.597 21.055 1.00 22.76 78 ASN B C 1
ATOM 2381 O O . ASN B 1 102 ? -22.601 15.089 21.018 1.00 22.45 78 ASN B O 1
ATOM 2386 N N . ASN B 1 103 ? -23.903 13.301 21.247 1.00 25.08 79 ASN B N 1
ATOM 2387 C CA . ASN B 1 103 ? -22.758 12.440 21.404 1.00 26.77 79 ASN B CA 1
ATOM 2388 C C . ASN B 1 103 ? -22.655 11.338 20.370 1.00 28.08 79 ASN B C 1
ATOM 2389 O O . ASN B 1 103 ? -21.725 10.539 20.443 1.00 29.43 79 ASN B O 1
ATOM 2394 N N . ALA B 1 104 ? -23.592 11.279 19.412 1.00 27.88 80 ALA B N 1
ATOM 2395 C CA . ALA B 1 104 ? -23.521 10.298 18.351 1.00 29.03 80 ALA B CA 1
ATOM 2396 C C . ALA B 1 104 ? -22.482 10.838 17.428 1.00 30.45 80 ALA B C 1
ATOM 2397 O O . ALA B 1 104 ? -22.404 12.014 17.239 1.00 33.34 80 ALA B O 1
ATOM 2399 N N . GLY B 1 105 ? -21.683 9.987 16.836 1.00 31.58 81 GLY B N 1
ATOM 2400 C CA . GLY B 1 105 ? -20.530 10.450 16.078 1.00 31.78 81 GLY B CA 1
ATOM 2401 C C . GLY B 1 105 ? -19.772 9.233 15.547 1.00 32.40 81 GLY B C 1
ATOM 2402 O O . GLY B 1 105 ? -19.845 8.148 16.116 1.00 32.39 81 GLY B O 1
ATOM 2403 N N . VAL B 1 106 ? -19.061 9.424 14.458 1.00 31.85 82 VAL B N 1
ATOM 2404 C CA . VAL B 1 106 ? -18.246 8.413 13.866 1.00 33.10 82 VAL B CA 1
ATOM 2405 C C . VAL B 1 106 ? -16.881 9.053 13.562 1.00 33.43 82 VAL B C 1
ATOM 2406 O O . VAL B 1 106 ? -16.700 10.267 13.660 1.00 33.69 82 VAL B O 1
ATOM 2410 N N . PHE B 1 107 ? -15.911 8.232 13.213 1.00 34.08 83 PHE B N 1
ATOM 2411 C CA . PHE B 1 107 ? -14.560 8.671 13.036 1.00 34.59 83 PHE B CA 1
ATOM 2412 C C . PHE B 1 107 ? -13.897 7.748 12.053 1.00 34.62 83 PHE B C 1
ATOM 2413 O O . PHE B 1 107 ? -13.983 6.532 12.199 1.00 36.41 83 PHE B O 1
ATOM 2421 N N . LEU B 1 108 ? -13.181 8.301 11.091 1.00 34.37 84 LEU B N 1
ATOM 2422 C CA . LEU B 1 108 ? -12.586 7.521 10.035 1.00 33.65 84 LEU B CA 1
ATOM 2423 C C . LEU B 1 108 ? -11.160 8.008 9.853 1.00 34.05 84 LEU B C 1
ATOM 2424 O O . LEU B 1 108 ? -10.955 9.164 9.513 1.00 33.33 84 LEU B O 1
ATOM 2429 N N . ALA B 1 109 ? -10.182 7.132 10.145 1.00 34.36 85 ALA B N 1
ATOM 2430 C CA . ALA B 1 109 ? -8.768 7.381 9.863 1.00 34.37 85 ALA B CA 1
ATOM 2431 C C . ALA B 1 109 ? -8.519 6.957 8.423 1.00 35.18 85 ALA B C 1
ATOM 2432 O O . ALA B 1 109 ? -8.624 5.749 8.132 1.00 36.08 85 ALA B O 1
ATOM 2434 N N . LYS B 1 110 ? -8.212 7.894 7.515 1.00 33.77 86 LYS B N 1
ATOM 2435 C CA . LYS B 1 110 ? -8.041 7.510 6.126 1.00 33.53 86 LYS B CA 1
ATOM 2436 C C . LYS B 1 110 ? -7.436 8.602 5.259 1.00 32.74 86 LYS B C 1
ATOM 2437 O O . LYS B 1 110 ? -7.886 9.746 5.305 1.00 34.04 86 LYS B O 1
ATOM 2443 N N . PRO B 1 111 ? -6.430 8.250 4.450 1.00 31.84 87 PRO B N 1
ATOM 2444 C CA . PRO B 1 111 ? -5.909 9.292 3.550 1.00 30.66 87 PRO B CA 1
ATOM 2445 C C . PRO B 1 111 ? -7.052 9.918 2.789 1.00 29.78 87 PRO B C 1
ATOM 2446 O O . PRO B 1 111 ? -7.929 9.222 2.283 1.00 28.57 87 PRO B O 1
ATOM 2450 N N . PHE B 1 112 ? -7.018 11.248 2.753 1.00 29.45 88 PHE B N 1
ATOM 2451 C CA . PHE B 1 112 ? -8.000 12.077 2.097 1.00 28.22 88 PHE B CA 1
ATOM 2452 C C . PHE B 1 112 ? -8.245 11.671 0.633 1.00 30.16 88 PHE B C 1
ATOM 2453 O O . PHE B 1 112 ? -9.428 11.622 0.227 1.00 29.51 88 PHE B O 1
ATOM 2461 N N . VAL B 1 113 ? -7.185 11.375 -0.147 1.00 30.45 89 VAL B N 1
ATOM 2462 C CA . VAL B 1 113 ? -7.398 11.088 -1.579 1.00 32.78 89 VAL B CA 1
ATOM 2463 C C . VAL B 1 113 ? -8.058 9.743 -1.757 1.00 33.45 89 VAL B C 1
ATOM 2464 O O . VAL B 1 113 ? -8.556 9.453 -2.854 1.00 33.21 89 VAL B O 1
ATOM 2468 N N . GLU B 1 114 ? -8.086 8.954 -0.673 1.00 33.93 90 GLU B N 1
ATOM 2469 C CA . GLU B 1 114 ? -8.714 7.615 -0.678 1.00 34.65 90 GLU B CA 1
ATOM 2470 C C . GLU B 1 114 ? -10.186 7.583 -0.233 1.00 33.88 90 GLU B C 1
ATOM 2471 O O . GLU B 1 114 ? -10.887 6.619 -0.474 1.00 33.64 90 GLU B O 1
ATOM 2485 N N . THR B 1 116 ? -14.109 7.825 -0.049 1.00 33.28 92 THR B N 1
ATOM 2486 C CA . THR B 1 116 ? -15.073 7.470 -1.070 1.00 33.14 92 THR B CA 1
ATOM 2487 C C . THR B 1 116 ? -16.363 8.204 -0.754 1.00 33.97 92 THR B C 1
ATOM 2488 O O . THR B 1 116 ? -16.565 8.719 0.393 1.00 34.55 92 THR B O 1
ATOM 2492 N N . GLN B 1 117 ? -17.256 8.195 -1.737 1.00 33.51 93 GLN B N 1
ATOM 2493 C CA . GLN B 1 117 ? -18.568 8.759 -1.609 1.00 34.48 93 GLN B CA 1
ATOM 2494 C C . GLN B 1 117 ? -19.306 8.196 -0.402 1.00 35.58 93 GLN B C 1
ATOM 2495 O O . GLN B 1 117 ? -20.045 8.942 0.268 1.00 35.99 93 GLN B O 1
ATOM 2501 N N . GLU B 1 118 ? -19.146 6.896 -0.158 1.00 35.56 94 GLU B N 1
ATOM 2502 C CA . GLU B 1 118 ? -19.813 6.210 0.944 1.00 36.69 94 GLU B CA 1
ATOM 2503 C C . GLU B 1 118 ? -19.196 6.668 2.302 1.00 35.87 94 GLU B C 1
ATOM 2504 O O . GLU B 1 118 ? -19.875 6.736 3.334 1.00 35.09 94 GLU B O 1
ATOM 2510 N N . ASP B 1 119 ? -17.896 6.955 2.300 1.00 34.97 95 ASP B N 1
ATOM 2511 C CA . ASP B 1 119 ? -17.234 7.467 3.487 1.00 34.12 95 ASP B CA 1
ATOM 2512 C C . ASP B 1 119 ? -17.798 8.878 3.799 1.00 33.35 95 ASP B C 1
ATOM 2513 O O . ASP B 1 119 ? -18.061 9.242 4.963 1.00 33.47 95 ASP B O 1
ATOM 2518 N N . TYR B 1 120 ? -17.992 9.651 2.732 1.00 31.46 96 TYR B N 1
ATOM 2519 C CA . TYR B 1 120 ? -18.473 11.019 2.815 1.00 29.38 96 TYR B CA 1
ATOM 2520 C C . TYR B 1 120 ? -19.887 11.025 3.339 1.00 28.83 96 TYR B C 1
ATOM 2521 O O . TYR B 1 120 ? -20.161 11.675 4.348 1.00 27.94 96 TYR B O 1
ATOM 2530 N N . ASP B 1 121 ? -20.799 10.295 2.704 1.00 28.87 97 ASP B N 1
ATOM 2531 C CA . ASP B 1 121 ? -22.193 10.332 3.146 1.00 29.30 97 ASP B CA 1
ATOM 2532 C C . ASP B 1 121 ? -22.330 9.864 4.600 1.00 30.14 97 ASP B C 1
ATOM 2533 O O . ASP B 1 121 ? -23.135 10.400 5.371 1.00 30.18 97 ASP B O 1
ATOM 2538 N N . HIS B 1 122 ? -21.513 8.896 5.009 1.00 29.59 98 HIS B N 1
ATOM 2539 C CA . HIS B 1 122 ? -21.693 8.290 6.312 1.00 29.37 98 HIS B CA 1
ATOM 2540 C C . HIS B 1 122 ? -21.311 9.280 7.430 1.00 29.08 98 HIS B C 1
ATOM 2541 O O . HIS B 1 122 ? -22.035 9.417 8.395 1.00 28.32 98 HIS B O 1
ATOM 2548 N N . ASN B 1 123 ? -20.150 9.910 7.284 1.00 28.46 99 ASN B N 1
ATOM 2549 C CA . ASN B 1 123 ? -19.719 10.962 8.160 1.00 28.99 99 ASN B CA 1
ATOM 2550 C C . ASN B 1 123 ? -20.595 12.217 8.154 1.00 28.75 99 ASN B C 1
ATOM 2551 O O . ASN B 1 123 ? -20.900 12.753 9.214 1.00 29.71 99 ASN B O 1
ATOM 2556 N N . LEU B 1 124 ? -20.974 12.705 6.986 1.00 27.80 100 LEU B N 1
ATOM 2557 C CA . LEU B 1 124 ? -21.833 13.850 6.923 1.00 28.06 100 LEU B CA 1
ATOM 2558 C C . LEU B 1 124 ? -23.163 13.514 7.579 1.00 28.62 100 LEU B C 1
ATOM 2559 O O . LEU B 1 124 ? -23.675 14.290 8.359 1.00 29.27 100 LEU B O 1
ATOM 2564 N N . GLY B 1 125 ? -23.684 12.327 7.303 1.00 29.62 101 GLY B N 1
ATOM 2565 C CA . GLY B 1 125 ? -24.952 11.879 7.847 1.00 29.97 101 GLY B CA 1
ATOM 2566 C C . GLY B 1 125 ? -24.934 11.784 9.365 1.00 31.66 101 GLY B C 1
ATOM 2567 O O . GLY B 1 125 ? -25.825 12.355 10.046 1.00 32.20 101 GLY B O 1
ATOM 2568 N N . VAL B 1 126 ? -23.942 11.089 9.933 1.00 30.48 102 VAL B N 1
ATOM 2569 C CA . VAL B 1 126 ? -23.959 10.918 11.389 1.00 30.26 102 VAL B CA 1
ATOM 2570 C C . VAL B 1 126 ? -23.513 12.178 12.138 1.00 30.66 102 VAL B C 1
ATOM 2571 O O . VAL B 1 126 ? -24.159 12.623 13.107 1.00 31.05 102 VAL B O 1
ATOM 2575 N N . ASN B 1 127 ? -22.402 12.747 11.676 1.00 30.02 103 ASN B N 1
ATOM 2576 C CA . ASN B 1 127 ? -21.722 13.815 12.377 1.00 28.95 103 ASN B CA 1
ATOM 2577 C C . ASN B 1 127 ? -22.388 15.146 12.218 1.00 29.16 103 ASN B C 1
ATOM 2578 O O . ASN B 1 127 ? -22.437 15.901 13.176 1.00 30.99 103 ASN B O 1
ATOM 2583 N N . VAL B 1 128 ? -22.915 15.431 11.025 1.00 28.50 104 VAL B N 1
ATOM 2584 C CA . VAL B 1 128 ? -23.513 16.733 10.760 1.00 26.96 104 VAL B CA 1
ATOM 2585 C C . VAL B 1 128 ? -25.023 16.669 10.726 1.00 26.09 104 VAL B C 1
ATOM 2586 O O . VAL B 1 128 ? -25.676 17.409 11.421 1.00 24.88 104 VAL B O 1
ATOM 2590 N N . ALA B 1 129 ? -25.603 15.779 9.928 1.00 25.83 105 ALA B N 1
ATOM 2591 C CA . ALA B 1 129 ? -27.061 15.734 9.905 1.00 26.35 105 ALA B CA 1
ATOM 2592 C C . ALA B 1 129 ? -27.564 15.279 11.271 1.00 27.04 105 ALA B C 1
ATOM 2593 O O . ALA B 1 129 ? -28.563 15.764 11.756 1.00 27.86 105 ALA B O 1
ATOM 2595 N N . GLY B 1 130 ? -26.815 14.385 11.906 1.00 27.70 106 GLY B N 1
ATOM 2596 C CA . GLY B 1 130 ? -27.181 13.849 13.184 1.00 29.25 106 GLY B CA 1
ATOM 2597 C C . GLY B 1 130 ? -27.430 14.971 14.160 1.00 30.17 106 GLY B C 1
ATOM 2598 O O . GLY B 1 130 ? -28.502 15.019 14.821 1.00 34.31 106 GLY B O 1
ATOM 2599 N N . PHE B 1 131 ? -26.486 15.888 14.200 1.00 28.64 107 PHE B N 1
ATOM 2600 C CA . PHE B 1 131 ? -26.523 17.072 15.031 1.00 27.32 107 PHE B CA 1
ATOM 2601 C C . PHE B 1 131 ? -27.710 17.980 14.674 1.00 25.84 107 PHE B C 1
ATOM 2602 O O . PHE B 1 131 ? -28.432 18.453 15.564 1.00 26.10 107 PHE B O 1
ATOM 2610 N N . PHE B 1 132 ? -27.913 18.201 13.382 1.00 24.37 108 PHE B N 1
ATOM 2611 C CA . PHE B 1 132 ? -28.808 19.266 12.869 1.00 23.42 108 PHE B CA 1
ATOM 2612 C C . PHE B 1 132 ? -30.262 19.012 13.155 1.00 23.32 108 PHE B C 1
ATOM 2613 O O . PHE B 1 132 ? -30.978 19.879 13.686 1.00 23.05 108 PHE B O 1
ATOM 2621 N N . HIS B 1 133 ? -30.738 17.828 12.799 1.00 22.78 109 HIS B N 1
ATOM 2622 C CA . HIS B 1 133 ? -32.154 17.581 13.055 1.00 22.63 109 HIS B CA 1
ATOM 2623 C C . HIS B 1 133 ? -32.577 17.704 14.508 1.00 21.67 109 HIS B C 1
ATOM 2624 O O . HIS B 1 133 ? -33.517 18.422 14.758 1.00 21.52 109 HIS B O 1
ATOM 2631 N N . ILE B 1 134 ? -31.911 17.035 15.455 1.00 21.22 110 ILE B N 1
ATOM 2632 C CA . ILE B 1 134 ? -32.392 17.085 16.824 1.00 22.94 110 ILE B CA 1
ATOM 2633 C C . ILE B 1 134 ? -32.158 18.420 17.466 1.00 22.76 110 ILE B C 1
ATOM 2634 O O . ILE B 1 134 ? -33.000 18.878 18.240 1.00 20.85 110 ILE B O 1
ATOM 2639 N N . THR B 1 135 ? -31.001 19.012 17.153 1.00 23.29 111 THR B N 1
ATOM 2640 C CA . THR B 1 135 ? -30.674 20.303 17.693 1.00 23.73 111 THR B CA 1
ATOM 2641 C C . THR B 1 135 ? -31.746 21.301 17.288 1.00 24.47 111 THR B C 1
ATOM 2642 O O . THR B 1 135 ? -32.300 22.004 18.146 1.00 24.51 111 THR B O 1
ATOM 2646 N N . GLN B 1 136 ? -32.129 21.287 16.026 1.00 25.62 112 GLN B N 1
ATOM 2647 C CA . GLN B 1 136 ? -33.252 22.114 15.593 1.00 28.29 112 GLN B CA 1
ATOM 2648 C C . GLN B 1 136 ? -34.544 21.865 16.367 1.00 29.03 112 GLN B C 1
ATOM 2649 O O . GLN B 1 136 ? -35.163 22.840 16.812 1.00 29.08 112 GLN B O 1
ATOM 2655 N N . ARG B 1 137 ? -34.963 20.598 16.540 1.00 30.01 113 ARG B N 1
ATOM 2656 C CA . ARG B 1 137 ? -36.266 20.352 17.205 1.00 31.05 113 ARG B CA 1
ATOM 2657 C C . ARG B 1 137 ? -36.148 20.676 18.686 1.00 30.00 113 ARG B C 1
ATOM 2658 O O . ARG B 1 137 ? -37.110 21.146 19.319 1.00 29.47 113 ARG B O 1
ATOM 2666 N N . ALA B 1 138 ? -34.976 20.408 19.251 1.00 29.12 114 ALA B N 1
ATOM 2667 C CA . ALA B 1 138 ? -34.819 20.631 20.678 1.00 28.91 114 ALA B CA 1
ATOM 2668 C C . ALA B 1 138 ? -34.738 22.122 21.019 1.00 28.12 114 ALA B C 1
ATOM 2669 O O . ALA B 1 138 ? -35.343 22.603 21.973 1.00 28.07 114 ALA B O 1
ATOM 2671 N N . ALA B 1 139 ? -34.014 22.836 20.194 1.00 28.15 115 ALA B N 1
ATOM 2672 C CA . ALA B 1 139 ? -33.794 24.225 20.379 1.00 28.26 115 ALA B CA 1
ATOM 2673 C C . ALA B 1 139 ? -35.106 24.954 20.354 1.00 28.83 115 ALA B C 1
ATOM 2674 O O . ALA B 1 139 ? -35.320 25.868 21.195 1.00 30.40 115 ALA B O 1
ATOM 2676 N N . ALA B 1 140 ? -35.983 24.578 19.436 1.00 27.94 116 ALA B N 1
ATOM 2677 C CA . ALA B 1 140 ? -37.351 25.138 19.434 1.00 28.83 116 ALA B CA 1
ATOM 2678 C C . ALA B 1 140 ? -38.103 25.034 20.773 1.00 28.63 116 ALA B C 1
ATOM 2679 O O . ALA B 1 140 ? -38.763 26.004 21.173 1.00 28.41 116 ALA B O 1
ATOM 2681 N N . GLU B 1 141 ? -38.047 23.866 21.425 1.00 28.68 117 GLU B N 1
ATOM 2682 C CA . GLU B 1 141 ? -38.612 23.708 22.777 1.00 30.55 117 GLU B CA 1
ATOM 2683 C C . GLU B 1 141 ? -37.901 24.583 23.780 1.00 29.43 117 GLU B C 1
ATOM 2684 O O . GLU B 1 141 ? -38.533 25.159 24.639 1.00 30.38 117 GLU B O 1
ATOM 2698 N N . LEU B 1 143 ? -36.220 27.418 23.334 1.00 29.05 119 LEU B N 1
ATOM 2699 C CA . LEU B 1 143 ? -36.537 28.803 23.057 1.00 30.82 119 LEU B CA 1
ATOM 2700 C C . LEU B 1 143 ? -37.915 29.251 23.585 1.00 32.01 119 LEU B C 1
ATOM 2701 O O . LEU B 1 143 ? -38.006 30.323 24.204 1.00 32.86 119 LEU B O 1
ATOM 2706 N N . LYS B 1 144 ? -38.974 28.460 23.327 1.00 32.31 120 LYS B N 1
ATOM 2707 C CA . LYS B 1 144 ? -40.346 28.775 23.812 1.00 32.07 120 LYS B CA 1
ATOM 2708 C C . LYS B 1 144 ? -40.326 28.944 25.318 1.00 31.70 120 LYS B C 1
ATOM 2709 O O . LYS B 1 144 ? -40.887 29.925 25.788 1.00 31.19 120 LYS B O 1
ATOM 2711 N N . GLN B 1 145 ? -39.689 28.005 26.044 1.00 30.78 121 GLN B N 1
ATOM 2712 C CA . GLN B 1 145 ? -39.508 28.085 27.519 1.00 31.49 121 GLN B CA 1
ATOM 2713 C C . GLN B 1 145 ? -38.544 29.207 27.946 1.00 30.40 121 GLN B C 1
ATOM 2714 O O . GLN B 1 145 ? -38.504 29.579 29.110 1.00 30.61 121 GLN B O 1
ATOM 2720 N N . GLY B 1 146 ? -37.685 29.664 27.052 1.00 29.68 122 GLY B N 1
ATOM 2721 C CA . GLY B 1 146 ? -36.632 30.594 27.500 1.00 28.76 122 GLY B CA 1
ATOM 2722 C C . GLY B 1 146 ? -35.537 30.000 28.402 1.00 28.03 122 GLY B C 1
ATOM 2723 O O . GLY B 1 146 ? -35.035 30.695 29.253 1.00 27.82 122 GLY B O 1
ATOM 2724 N N . SER B 1 147 ? -35.138 28.742 28.169 1.00 27.00 123 SER B N 1
ATOM 2725 C CA . SER B 1 147 ? -34.107 28.079 28.913 1.00 27.36 123 SER B CA 1
ATOM 2726 C C . SER B 1 147 ? -33.651 26.756 28.260 1.00 26.28 123 SER B C 1
ATOM 2727 O O . SER B 1 147 ? -34.458 26.019 27.695 1.00 25.53 123 SER B O 1
ATOM 2730 N N . GLY B 1 148 ? -32.381 26.418 28.426 1.00 24.29 124 GLY B N 1
ATOM 2731 C CA . GLY B 1 148 ? -31.854 25.231 27.834 1.00 23.12 124 GLY B CA 1
ATOM 2732 C C . GLY B 1 148 ? -30.368 25.199 27.786 1.00 22.86 124 GLY B C 1
ATOM 2733 O O . GLY B 1 148 ? -29.718 26.215 27.991 1.00 23.20 124 GLY B O 1
ATOM 2734 N N . HIS B 1 149 ? -29.846 24.008 27.513 1.00 23.46 125 HIS B N 1
ATOM 2735 C CA . HIS B 1 149 ? -28.409 23.735 27.367 1.00 22.97 125 HIS B CA 1
ATOM 2736 C C . HIS B 1 149 ? -28.244 22.694 26.280 1.00 23.15 125 HIS B C 1
ATOM 2737 O O . HIS B 1 149 ? -28.908 21.644 26.297 1.00 24.25 125 HIS B O 1
ATOM 2744 N N . ILE B 1 150 ? -27.364 22.990 25.347 1.00 21.58 126 ILE B N 1
ATOM 2745 C CA . ILE B 1 150 ? -27.048 22.109 24.264 1.00 21.26 126 ILE B CA 1
ATOM 2746 C C . ILE B 1 150 ? -25.560 22.011 24.294 1.00 21.15 126 ILE B C 1
ATOM 2747 O O . ILE B 1 150 ? -24.906 23.047 24.280 1.00 22.71 126 ILE B O 1
ATOM 2752 N N . VAL B 1 151 ? -25.041 20.794 24.351 1.00 20.21 127 VAL B N 1
ATOM 2753 C CA . VAL B 1 151 ? -23.621 20.508 24.454 1.00 21.83 127 VAL B CA 1
ATOM 2754 C C . VAL B 1 151 ? -23.269 19.449 23.392 1.00 22.61 127 VAL B C 1
ATOM 2755 O O . VAL B 1 151 ? -23.952 18.436 23.249 1.00 20.69 127 VAL B O 1
ATOM 2759 N N . SER B 1 152 ? -22.166 19.653 22.689 1.00 23.95 128 SER B N 1
ATOM 2760 C CA . SER B 1 152 ? -21.757 18.691 21.677 1.00 25.95 128 SER B CA 1
ATOM 2761 C C . SER B 1 152 ? -20.333 18.176 21.927 1.00 26.95 128 SER B C 1
ATOM 2762 O O . SER B 1 152 ? -19.461 18.935 22.365 1.00 26.62 128 SER B O 1
ATOM 2765 N N . ILE B 1 153 ? -20.108 16.896 21.622 1.00 28.58 129 ILE B N 1
ATOM 2766 C CA . ILE B 1 153 ? -18.796 16.252 21.758 1.00 29.91 129 ILE B CA 1
ATOM 2767 C C . ILE B 1 153 ? -18.048 16.271 20.400 1.00 31.87 129 ILE B C 1
ATOM 2768 O O . ILE B 1 153 ? -18.449 15.593 19.456 1.00 32.67 129 ILE B O 1
ATOM 2773 N N . THR B 1 154 ? -16.995 17.074 20.293 1.00 31.96 130 THR B N 1
ATOM 2774 C CA . THR B 1 154 ? -16.247 17.199 19.056 1.00 32.80 130 THR B CA 1
ATOM 2775 C C . THR B 1 154 ? -14.999 16.383 19.268 1.00 33.78 130 THR B C 1
ATOM 2776 O O . THR B 1 154 ? -15.122 15.295 19.783 1.00 36.05 130 THR B O 1
ATOM 2780 N N . THR B 1 155 ? -13.824 16.873 18.911 1.00 33.49 131 THR B N 1
ATOM 2781 C CA . THR B 1 155 ? -12.579 16.131 19.054 1.00 34.19 131 THR B CA 1
ATOM 2782 C C . THR B 1 155 ? -11.451 17.141 18.959 1.00 34.01 131 THR B C 1
ATOM 2783 O O . THR B 1 155 ? -11.595 18.186 18.332 1.00 34.27 131 THR B O 1
ATOM 2787 N N . SER B 1 156 ? -10.338 16.865 19.601 1.00 33.79 132 SER B N 1
ATOM 2788 C CA . SER B 1 156 ? -9.251 17.842 19.600 1.00 35.47 132 SER B CA 1
ATOM 2789 C C . SER B 1 156 ? -8.531 17.915 18.266 1.00 34.93 132 SER B C 1
ATOM 2790 O O . SER B 1 156 ? -7.794 18.868 18.012 1.00 36.56 132 SER B O 1
ATOM 2793 N N . LEU B 1 157 ? -8.710 16.916 17.416 1.00 34.28 133 LEU B N 1
ATOM 2794 C CA . LEU B 1 157 ? -8.205 17.021 16.041 1.00 32.78 133 LEU B CA 1
ATOM 2795 C C . LEU B 1 157 ? -8.761 18.258 15.324 1.00 32.23 133 LEU B C 1
ATOM 2796 O O . LEU B 1 157 ? -8.108 18.778 14.426 1.00 32.93 133 LEU B O 1
ATOM 2801 N N . VAL B 1 158 ? -9.925 18.771 15.714 1.00 30.56 134 VAL B N 1
ATOM 2802 C CA . VAL B 1 158 ? -10.422 20.006 15.076 1.00 29.86 134 VAL B CA 1
ATOM 2803 C C . VAL B 1 158 ? -9.443 21.162 15.178 1.00 30.79 134 VAL B C 1
ATOM 2804 O O . VAL B 1 158 ? -9.040 21.704 14.154 1.00 30.44 134 VAL B O 1
ATOM 2808 N N . ASP B 1 159 ? -9.032 21.515 16.393 1.00 31.02 135 ASP B N 1
ATOM 2809 C CA . ASP B 1 159 ? -8.070 22.604 16.568 1.00 31.46 135 ASP B CA 1
ATOM 2810 C C . ASP B 1 159 ? -6.620 22.195 16.388 1.00 31.01 135 ASP B C 1
ATOM 2811 O O . ASP B 1 159 ? -5.796 23.009 15.901 1.00 30.72 135 ASP B O 1
ATOM 2813 N N . GLN B 1 160 ? -6.319 20.940 16.770 1.00 29.18 136 GLN B N 1
ATOM 2814 C CA . GLN B 1 160 ? -4.956 20.419 16.733 1.00 28.30 136 GLN B CA 1
ATOM 2815 C C . GLN B 1 160 ? -4.837 19.114 15.937 1.00 28.54 136 GLN B C 1
ATOM 2816 O O . GLN B 1 160 ? -4.731 18.053 16.546 1.00 29.14 136 GLN B O 1
ATOM 2822 N N . PRO B 1 161 ? -4.878 19.186 14.590 1.00 27.04 137 PRO B N 1
ATOM 2823 C CA . PRO B 1 161 ? -4.794 17.959 13.821 1.00 27.36 137 PRO B CA 1
ATOM 2824 C C . PRO B 1 161 ? -3.385 17.382 13.859 1.00 28.63 137 PRO B C 1
ATOM 2825 O O . PRO B 1 161 ? -2.431 18.134 14.148 1.00 29.15 137 PRO B O 1
ATOM 2837 N N . VAL B 1 163 ? -0.148 15.175 11.936 1.00 33.00 139 VAL B N 1
ATOM 2838 C CA . VAL B 1 163 ? 0.659 14.332 11.051 1.00 35.35 139 VAL B CA 1
ATOM 2839 C C . VAL B 1 163 ? 0.557 12.860 11.494 1.00 36.08 139 VAL B C 1
ATOM 2840 O O . VAL B 1 163 ? 0.687 12.557 12.692 1.00 35.73 139 VAL B O 1
ATOM 2844 N N . GLY B 1 164 ? 0.263 11.968 10.548 1.00 37.01 140 GLY B N 1
ATOM 2845 C CA . GLY B 1 164 ? 0.086 10.553 10.872 1.00 38.04 140 GLY B CA 1
ATOM 2846 C C . GLY B 1 164 ? -1.289 10.177 11.423 1.00 39.55 140 GLY B C 1
ATOM 2847 O O . GLY B 1 164 ? -1.540 8.992 11.729 1.00 39.82 140 GLY B O 1
ATOM 2856 N N . PRO B 1 166 ? -4.563 10.835 9.677 1.00 37.08 142 PRO B N 1
ATOM 2857 C CA . PRO B 1 166 ? -5.341 11.471 8.634 1.00 35.76 142 PRO B CA 1
ATOM 2858 C C . PRO B 1 166 ? -6.834 11.264 8.791 1.00 34.73 142 PRO B C 1
ATOM 2859 O O . PRO B 1 166 ? -7.358 10.194 8.781 1.00 34.60 142 PRO B O 1
ATOM 2863 N N . SER B 1 167 ? -7.496 12.374 9.012 1.00 33.99 143 SER B N 1
ATOM 2864 C CA . SER B 1 167 ? -8.918 12.413 9.174 1.00 31.80 143 SER B CA 1
ATOM 2865 C C . SER B 1 167 ? -9.548 13.671 8.613 1.00 31.03 143 SER B C 1
ATOM 2866 O O . SER B 1 167 ? -10.055 14.449 9.339 1.00 31.19 143 SER B O 1
ATOM 2869 N N . ALA B 1 168 ? -9.565 13.849 7.320 1.00 29.23 144 ALA B N 1
ATOM 2870 C CA . ALA B 1 168 ? -10.133 15.035 6.767 1.00 28.11 144 ALA B CA 1
ATOM 2871 C C . ALA B 1 168 ? -11.582 15.147 7.126 1.00 27.90 144 ALA B C 1
ATOM 2872 O O . ALA B 1 168 ? -12.075 16.205 7.383 1.00 26.37 144 ALA B O 1
ATOM 2874 N N . LEU B 1 169 ? -12.270 14.036 7.133 1.00 27.63 145 LEU B N 1
ATOM 2875 C CA . LEU B 1 169 ? -13.673 14.075 7.453 1.00 27.99 145 LEU B CA 1
ATOM 2876 C C . LEU B 1 169 ? -13.987 14.373 8.907 1.00 27.61 145 LEU B C 1
ATOM 2877 O O . LEU B 1 169 ? -15.043 14.897 9.189 1.00 30.05 145 LEU B O 1
ATOM 2882 N N . ALA B 1 170 ? -13.100 14.102 9.842 1.00 26.81 146 ALA B N 1
ATOM 2883 C CA . ALA B 1 170 ? -13.411 14.447 11.237 1.00 27.40 146 ALA B CA 1
ATOM 2884 C C . ALA B 1 170 ? -13.328 15.972 11.371 1.00 28.37 146 ALA B C 1
ATOM 2885 O O . ALA B 1 170 ? -14.099 16.603 12.083 1.00 28.57 146 ALA B O 1
ATOM 2887 N N . SER B 1 171 ? -12.415 16.541 10.605 1.00 29.37 147 SER B N 1
ATOM 2888 C CA . SER B 1 171 ? -12.182 17.943 10.576 1.00 30.77 147 SER B CA 1
ATOM 2889 C C . SER B 1 171 ? -13.328 18.729 9.957 1.00 31.61 147 SER B C 1
ATOM 2890 O O . SER B 1 171 ? -13.867 19.600 10.639 1.00 31.83 147 SER B O 1
ATOM 2893 N N . LEU B 1 172 ? -13.745 18.397 8.733 1.00 32.35 148 LEU B N 1
ATOM 2894 C CA . LEU B 1 172 ? -14.953 19.013 8.147 1.00 33.96 148 LEU B CA 1
ATOM 2895 C C . LEU B 1 172 ? -16.097 18.931 9.093 1.00 33.73 148 LEU B C 1
ATOM 2896 O O . LEU B 1 172 ? -16.817 19.888 9.330 1.00 33.91 148 LEU B O 1
ATOM 2901 N N . THR B 1 173 ? -16.262 17.739 9.628 1.00 33.67 149 THR B N 1
ATOM 2902 C CA . THR B 1 173 ? -17.481 17.370 10.347 1.00 33.13 149 THR B CA 1
ATOM 2903 C C . THR B 1 173 ? -17.541 18.021 11.736 1.00 31.55 149 THR B C 1
ATOM 2904 O O . THR B 1 173 ? -18.268 18.965 11.927 1.00 32.19 149 THR B O 1
ATOM 2908 N N . LYS B 1 174 ? -16.698 17.603 12.653 1.00 30.00 150 LYS B N 1
ATOM 2909 C CA . LYS B 1 174 ? -16.615 18.202 13.976 1.00 29.44 150 LYS B CA 1
ATOM 2910 C C . LYS B 1 174 ? -16.199 19.680 13.993 1.00 27.41 150 LYS B C 1
ATOM 2911 O O . LYS B 1 174 ? -16.612 20.377 14.869 1.00 27.18 150 LYS B O 1
ATOM 2917 N N . GLY B 1 175 ? -15.401 20.143 13.027 1.00 25.95 151 GLY B N 1
ATOM 2918 C CA . GLY B 1 175 ? -15.016 21.551 12.925 1.00 24.76 151 GLY B CA 1
ATOM 2919 C C . GLY B 1 175 ? -16.231 22.420 12.700 1.00 24.34 151 GLY B C 1
ATOM 2920 O O . GLY B 1 175 ? -16.339 23.518 13.271 1.00 25.13 151 GLY B O 1
ATOM 2921 N N . GLY B 1 176 ? -17.173 21.907 11.925 1.00 23.22 152 GLY B N 1
ATOM 2922 C CA . GLY B 1 176 ? -18.451 22.556 11.759 1.00 22.51 152 GLY B CA 1
ATOM 2923 C C . GLY B 1 176 ? -19.217 22.565 13.059 1.00 23.25 152 GLY B C 1
ATOM 2924 O O . GLY B 1 176 ? -20.009 23.488 13.307 1.00 23.06 152 GLY B O 1
ATOM 2925 N N . LEU B 1 177 ? -19.002 21.568 13.913 1.00 23.07 153 LEU B N 1
ATOM 2926 C CA . LEU B 1 177 ? -19.734 21.568 15.168 1.00 24.57 153 LEU B CA 1
ATOM 2927 C C . LEU B 1 177 ? -19.177 22.606 16.154 1.00 23.99 153 LEU B C 1
ATOM 2928 O O . LEU B 1 177 ? -19.953 23.241 16.838 1.00 22.59 153 LEU B O 1
ATOM 2933 N N . ASN B 1 178 ? -17.847 22.744 16.228 1.00 23.62 154 ASN B N 1
ATOM 2934 C CA . ASN B 1 178 ? -17.234 23.761 17.064 1.00 24.38 154 ASN B CA 1
ATOM 2935 C C . ASN B 1 178 ? -17.747 25.130 16.598 1.00 24.41 154 ASN B C 1
ATOM 2936 O O . ASN B 1 178 ? -18.187 25.971 17.401 1.00 25.10 154 ASN B O 1
ATOM 2941 N N . ALA B 1 179 ? -17.753 25.346 15.288 1.00 23.42 155 ALA B N 1
ATOM 2942 C CA . ALA B 1 179 ? -18.104 26.660 14.785 1.00 22.39 155 ALA B CA 1
ATOM 2943 C C . ALA B 1 179 ? -19.575 26.927 15.043 1.00 22.07 155 ALA B C 1
ATOM 2944 O O . ALA B 1 179 ? -19.911 28.026 15.470 1.00 22.37 155 ALA B O 1
ATOM 2946 N N . VAL B 1 180 ? -20.439 25.926 14.814 1.00 20.76 156 VAL B N 1
ATOM 2947 C CA . VAL B 1 180 ? -21.873 26.118 15.004 1.00 20.82 156 VAL B CA 1
ATOM 2948 C C . VAL B 1 180 ? -22.222 26.355 16.444 1.00 20.37 156 VAL B C 1
ATOM 2949 O O . VAL B 1 180 ? -23.211 27.039 16.733 1.00 20.32 156 VAL B O 1
ATOM 2953 N N . THR B 1 181 ? -21.416 25.772 17.330 1.00 20.70 157 THR B N 1
ATOM 2954 C CA . THR B 1 181 ? -21.519 25.967 18.758 1.00 20.97 157 THR B CA 1
ATOM 2955 C C . THR B 1 181 ? -21.376 27.452 19.099 1.00 21.21 157 THR B C 1
ATOM 2956 O O . THR B 1 181 ? -22.216 27.953 19.820 1.00 20.74 157 THR B O 1
ATOM 2960 N N . ARG B 1 182 ? -20.342 28.139 18.583 1.00 21.18 158 ARG B N 1
ATOM 2961 C CA . ARG B 1 182 ? -20.182 29.585 18.837 1.00 22.57 158 ARG B CA 1
ATOM 2962 C C . ARG B 1 182 ? -21.299 30.362 18.173 1.00 22.18 158 ARG B C 1
ATOM 2963 O O . ARG B 1 182 ? -21.826 31.287 18.763 1.00 22.42 158 ARG B O 1
ATOM 2971 N N . SER B 1 183 ? -21.665 29.968 16.960 1.00 21.20 159 SER B N 1
ATOM 2972 C CA . SER B 1 183 ? -22.717 30.629 16.236 1.00 20.58 159 SER B CA 1
ATOM 2973 C C . SER B 1 183 ? -24.090 30.629 16.959 1.00 19.81 159 SER B C 1
ATOM 2974 O O . SER B 1 183 ? -24.693 31.686 17.146 1.00 19.12 159 SER B O 1
ATOM 2977 N N . LEU B 1 184 ? -24.549 29.448 17.402 1.00 20.40 160 LEU B N 1
ATOM 2978 C CA . LEU B 1 184 ? -25.828 29.301 18.109 1.00 19.88 160 LEU B CA 1
ATOM 2979 C C . LEU B 1 184 ? -25.730 29.919 19.536 1.00 20.40 160 LEU B C 1
ATOM 2980 O O . LEU B 1 184 ? -26.729 30.475 20.043 1.00 20.71 160 LEU B O 1
ATOM 2985 N N . ALA B 1 185 ? -24.549 29.828 20.169 1.00 18.90 161 ALA B N 1
ATOM 2986 C CA . ALA B 1 185 ? -24.332 30.547 21.399 1.00 19.21 161 ALA B CA 1
ATOM 2987 C C . ALA B 1 185 ? -24.724 32.016 21.216 1.00 20.11 161 ALA B C 1
ATOM 2988 O O . ALA B 1 185 ? -25.394 32.573 22.075 1.00 18.69 161 ALA B O 1
ATOM 2998 N N . GLU B 1 187 ? -26.530 33.402 18.655 1.00 22.84 163 GLU B N 1
ATOM 2999 C CA . GLU B 1 187 ? -27.934 33.505 18.248 1.00 23.53 163 GLU B CA 1
ATOM 3000 C C . GLU B 1 187 ? -28.947 33.303 19.410 1.00 23.12 163 GLU B C 1
ATOM 3001 O O . GLU B 1 187 ? -29.967 33.978 19.442 1.00 23.41 163 GLU B O 1
ATOM 3007 N N . PHE B 1 188 ? -28.660 32.431 20.367 1.00 22.31 164 PHE B N 1
ATOM 3008 C CA . PHE B 1 188 ? -29.603 32.134 21.464 1.00 23.08 164 PHE B CA 1
ATOM 3009 C C . PHE B 1 188 ? -29.263 32.941 22.708 1.00 24.95 164 PHE B C 1
ATOM 3010 O O . PHE B 1 188 ? -29.849 32.776 23.772 1.00 24.61 164 PHE B O 1
ATOM 3018 N N . SER B 1 189 ? -28.277 33.801 22.516 1.0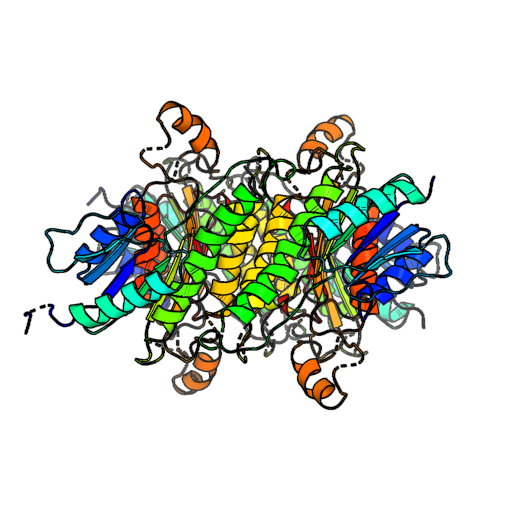0 26.36 165 SER B N 1
ATOM 3019 C CA . SER B 1 189 ? -27.679 34.669 23.486 1.00 28.59 165 SER B CA 1
ATOM 3020 C C . SER B 1 189 ? -28.642 35.267 24.497 1.00 29.37 165 SER B C 1
ATOM 3021 O O . SER B 1 189 ? -28.536 35.078 25.716 1.00 28.75 165 SER B O 1
ATOM 3024 N N . ARG B 1 190 ? -29.549 36.053 23.937 1.00 31.19 166 ARG B N 1
ATOM 3025 C CA . ARG B 1 190 ? -30.562 36.808 24.680 1.00 33.69 166 ARG B CA 1
ATOM 3026 C C . ARG B 1 190 ? -31.798 35.947 25.049 1.00 33.06 166 ARG B C 1
ATOM 3027 O O . ARG B 1 190 ? -32.769 36.465 25.556 1.00 34.33 166 ARG B O 1
ATOM 3035 N N . SER B 1 191 ? -31.761 34.643 24.814 1.00 32.23 167 SER B N 1
ATOM 3036 C CA . SER B 1 191 ? -32.925 33.810 25.062 1.00 32.85 167 SER B CA 1
ATOM 3037 C C . SER B 1 191 ? -32.777 32.863 26.222 1.00 32.04 167 SER B C 1
ATOM 3038 O O . SER B 1 191 ? -33.701 32.157 26.545 1.00 32.82 167 SER B O 1
ATOM 3041 N N . GLY B 1 192 ? -31.621 32.794 26.846 1.00 31.09 168 GLY B N 1
ATOM 3042 C CA . GLY B 1 192 ? -31.472 31.818 27.920 1.00 30.22 168 GLY B CA 1
ATOM 3043 C C . GLY B 1 192 ? -31.136 30.393 27.492 1.00 29.12 168 GLY B C 1
ATOM 3044 O O . GLY B 1 192 ? -31.121 29.495 28.315 1.00 28.32 168 GLY B O 1
ATOM 3045 N N . VAL B 1 193 ? -30.753 30.186 26.253 1.00 28.28 169 VAL B N 1
ATOM 3046 C CA . VAL B 1 193 ? -30.263 28.889 25.872 1.00 27.06 169 VAL B CA 1
ATOM 3047 C C . VAL B 1 193 ? -28.767 28.954 25.666 1.00 26.55 169 VAL B C 1
ATOM 3048 O O . VAL B 1 193 ? -28.290 29.760 24.974 1.00 27.25 169 VAL B O 1
ATOM 3052 N N . ARG B 1 194 ? -28.055 28.067 26.314 1.00 24.64 170 ARG B N 1
ATOM 3053 C CA . ARG B 1 194 ? -26.629 28.007 26.280 1.00 23.61 170 ARG B CA 1
ATOM 3054 C C . ARG B 1 194 ? -26.144 26.921 25.356 1.00 23.48 170 ARG B C 1
ATOM 3055 O O . ARG B 1 194 ? -26.714 25.878 25.323 1.00 22.96 170 ARG B O 1
ATOM 3063 N N . VAL B 1 195 ? -25.118 27.202 24.575 1.00 21.10 171 VAL B N 1
ATOM 3064 C CA . VAL B 1 195 ? -24.526 26.223 23.716 1.00 19.53 171 VAL B CA 1
ATOM 3065 C C . VAL B 1 195 ? -23.037 26.046 23.907 1.00 19.33 171 VAL B C 1
ATOM 3066 O O . VAL B 1 195 ? -22.317 26.926 23.682 1.00 19.74 171 VAL B O 1
ATOM 3070 N N . ASN B 1 196 ? -22.603 24.856 24.280 1.00 18.79 172 ASN B N 1
ATOM 3071 C CA . ASN B 1 196 ? -21.196 24.573 24.520 1.00 18.72 172 ASN B CA 1
ATOM 3072 C C . ASN B 1 196 ? -20.728 23.309 23.776 1.00 20.02 172 ASN B C 1
ATOM 3073 O O . ASN B 1 196 ? -21.535 22.602 23.134 1.00 20.81 172 ASN B O 1
ATOM 3078 N N . ALA B 1 197 ? -19.436 23.002 23.874 1.00 20.55 173 ALA B N 1
ATOM 3079 C CA . ALA B 1 197 ? -18.875 21.809 23.277 1.00 20.47 173 ALA B CA 1
ATOM 3080 C C . ALA B 1 197 ? -17.772 21.269 24.198 1.00 21.41 173 ALA B C 1
ATOM 3081 O O . ALA B 1 197 ? -17.146 22.051 24.938 1.00 21.48 173 ALA B O 1
ATOM 3083 N N . VAL B 1 198 ? -17.597 19.943 24.190 1.00 20.77 174 VAL B N 1
ATOM 3084 C CA . VAL B 1 198 ? -16.533 19.265 24.884 1.00 21.62 174 VAL B CA 1
ATOM 3085 C C . VAL B 1 198 ? -15.712 18.563 23.793 1.00 23.24 174 VAL B C 1
ATOM 3086 O O . VAL B 1 198 ? -16.230 17.880 22.902 1.00 22.52 174 VAL B O 1
ATOM 3090 N N . SER B 1 199 ? -14.422 18.802 23.841 1.00 23.86 175 SER B N 1
ATOM 3091 C CA . SER B 1 199 ? -13.547 18.306 22.823 1.00 25.57 175 SER B CA 1
ATOM 3092 C C . SER B 1 199 ? -12.461 17.310 23.404 1.00 25.80 175 SER B C 1
ATOM 3093 O O . SER B 1 199 ? -11.375 17.730 23.857 1.00 24.60 175 SER B O 1
ATOM 3096 N N . PRO B 1 200 ? -12.811 16.000 23.452 1.00 26.21 176 PRO B N 1
ATOM 3097 C CA . PRO B 1 200 ? -11.927 15.026 24.091 1.00 26.39 176 PRO B CA 1
ATOM 3098 C C . PRO B 1 200 ? -10.693 14.675 23.272 1.00 27.32 176 PRO B C 1
ATOM 3099 O O . PRO B 1 200 ? -10.674 14.860 22.039 1.00 27.44 176 PRO B O 1
ATOM 3103 N N . GLY B 1 201 ? -9.641 14.245 23.966 1.00 27.98 177 GLY B N 1
ATOM 3104 C CA . GLY B 1 201 ? -8.542 13.505 23.314 1.00 29.80 177 GLY B CA 1
ATOM 3105 C C . GLY B 1 201 ? -9.003 12.082 23.074 1.00 31.17 177 GLY B C 1
ATOM 3106 O O . GLY B 1 201 ? -10.212 11.828 23.034 1.00 32.46 177 GLY B O 1
ATOM 3107 N N . VAL B 1 202 ? -8.065 11.154 22.939 1.00 32.76 178 VAL B N 1
ATOM 3108 C CA . VAL B 1 202 ? -8.390 9.730 22.781 1.00 34.03 178 VAL B CA 1
ATOM 3109 C C . VAL B 1 202 ? -8.884 9.148 24.107 1.00 34.87 178 VAL B C 1
ATOM 3110 O O . VAL B 1 202 ? -8.174 9.149 25.108 1.00 34.03 178 VAL B O 1
ATOM 3114 N N . ILE B 1 203 ? -10.114 8.658 24.113 1.00 36.51 179 ILE B N 1
ATOM 3115 C CA . ILE B 1 203 ? -10.748 8.253 25.360 1.00 38.62 179 ILE B CA 1
ATOM 3116 C C . ILE B 1 203 ? -10.815 6.726 25.397 1.00 41.48 179 ILE B C 1
ATOM 3117 O O . ILE B 1 203 ? -11.215 6.099 24.400 1.00 40.72 179 ILE B O 1
ATOM 3122 N N . LYS B 1 204 ? -10.418 6.156 26.541 1.00 44.98 180 LYS B N 1
ATOM 3123 C CA . LYS B 1 204 ? -10.436 4.716 26.792 1.00 49.38 180 LYS B CA 1
ATOM 3124 C C . LYS B 1 204 ? -11.865 4.133 26.897 1.00 51.83 180 LYS B C 1
ATOM 3125 O O . LYS B 1 204 ? -12.517 4.200 27.947 1.00 52.16 180 LYS B O 1
ATOM 3131 N N . THR B 1 205 ? -12.344 3.601 25.775 1.00 55.61 181 THR B N 1
ATOM 3132 C CA . THR B 1 205 ? -13.472 2.670 25.738 1.00 59.05 181 THR B CA 1
ATOM 3133 C C . THR B 1 205 ? -12.916 1.193 25.659 1.00 62.12 181 THR B C 1
ATOM 3134 O O . THR B 1 205 ? -11.712 0.988 25.377 1.00 62.01 181 THR B O 1
ATOM 3138 N N . PRO B 1 206 ? -13.777 0.176 25.956 1.00 64.80 182 PRO B N 1
ATOM 3139 C CA . PRO B 1 206 ? -13.634 -1.242 25.480 1.00 66.58 182 PRO B CA 1
ATOM 3140 C C . PRO B 1 206 ? -13.229 -1.435 24.000 1.00 67.99 182 PRO B C 1
ATOM 3141 O O . PRO B 1 206 ? -12.421 -2.320 23.702 1.00 68.16 182 PRO B O 1
ATOM 3153 N N . HIS B 1 208 ? -11.118 -0.099 22.212 1.00 72.60 184 HIS B N 1
ATOM 3154 C CA . HIS B 1 208 ? -9.683 -0.005 21.967 1.00 72.88 184 HIS B CA 1
ATOM 3155 C C . HIS B 1 208 ? -8.897 -1.154 22.600 1.00 72.98 184 HIS B C 1
ATOM 3156 O O . HIS B 1 208 ? -8.692 -1.177 23.813 1.00 72.88 184 HIS B O 1
ATOM 3163 N N . PRO B 1 209 ? -8.441 -2.113 21.782 1.00 73.14 185 PRO B N 1
ATOM 3164 C CA . PRO B 1 209 ? -7.700 -3.262 22.361 1.00 73.14 185 PRO B CA 1
ATOM 3165 C C . PRO B 1 209 ? -6.450 -2.791 23.109 1.00 72.88 185 PRO B C 1
ATOM 3166 O O . PRO B 1 209 ? -5.800 -1.839 22.665 1.00 73.26 185 PRO B O 1
ATOM 3170 N N . ALA B 1 210 ? -6.118 -3.428 24.230 1.00 72.45 186 ALA B N 1
ATOM 3171 C CA . ALA B 1 210 ? -4.868 -3.096 24.977 1.00 72.30 186 ALA B CA 1
ATOM 3172 C C . ALA B 1 210 ? -3.556 -3.164 24.136 1.00 71.86 186 ALA B C 1
ATOM 3173 O O . ALA B 1 210 ? -2.487 -2.718 24.581 1.00 71.89 186 ALA B O 1
ATOM 3175 N N . GLU B 1 211 ? -3.653 -3.755 22.943 1.00 71.31 187 GLU B N 1
ATOM 3176 C CA . GLU B 1 211 ? -2.634 -3.614 21.920 1.00 69.81 187 GLU B CA 1
ATOM 3177 C C . GLU B 1 211 ? -2.485 -2.115 21.692 1.00 68.67 187 GLU B C 1
ATOM 3178 O O . GLU B 1 211 ? -1.415 -1.579 21.940 1.00 69.27 187 GLU B O 1
ATOM 3179 N N . THR B 1 212 ? -3.563 -1.438 21.277 1.00 67.07 188 THR B N 1
ATOM 3180 C CA . THR B 1 212 ? -3.519 0.011 20.966 1.00 65.13 188 THR B CA 1
ATOM 3181 C C . THR B 1 212 ? -3.150 0.986 22.107 1.00 63.59 188 THR B C 1
ATOM 3182 O O . THR B 1 212 ? -2.454 1.973 21.870 1.00 63.88 188 THR B O 1
ATOM 3186 N N . HIS B 1 213 ? -3.611 0.728 23.327 1.00 61.25 189 HIS B N 1
ATOM 3187 C CA . HIS B 1 213 ? -3.364 1.635 24.464 1.00 59.14 189 HIS B CA 1
ATOM 3188 C C . HIS B 1 213 ? -1.985 2.291 24.553 1.00 58.02 189 HIS B C 1
ATOM 3189 O O . HIS B 1 213 ? -1.869 3.463 24.890 1.00 57.56 189 HIS B O 1
ATOM 3196 N N . SER B 1 214 ? -0.943 1.515 24.305 1.00 56.46 190 SER B N 1
ATOM 3197 C CA . SER B 1 214 ? 0.418 2.014 24.411 1.00 54.64 190 SER B CA 1
ATOM 3198 C C . SER B 1 214 ? 0.577 3.095 23.351 1.00 53.87 190 SER B C 1
ATOM 3199 O O . SER B 1 214 ? 1.067 4.177 23.644 1.00 53.70 190 SER B O 1
ATOM 3202 N N . THR B 1 215 ? 0.133 2.789 22.127 1.00 52.29 191 THR B N 1
ATOM 3203 C CA . THR B 1 215 ? 0.290 3.690 21.001 1.00 50.85 191 THR B CA 1
ATOM 3204 C C . THR B 1 215 ? -0.550 4.956 21.207 1.00 49.84 191 THR B C 1
ATOM 3205 O O . THR B 1 215 ? -0.073 6.058 20.976 1.00 50.08 191 THR B O 1
ATOM 3209 N N . LEU B 1 216 ? -1.780 4.800 21.673 1.00 48.03 192 LEU B N 1
ATOM 3210 C CA . LEU B 1 216 ? -2.703 5.918 21.782 1.00 46.61 192 LEU B CA 1
ATOM 3211 C C . LEU B 1 216 ? -2.398 6.936 22.916 1.00 46.30 192 LEU B C 1
ATOM 3212 O O . LEU B 1 216 ? -2.581 8.164 22.727 1.00 45.81 192 LEU B O 1
ATOM 3217 N N . ALA B 1 217 ? -1.903 6.427 24.053 1.00 44.75 193 ALA B N 1
ATOM 3218 C CA . ALA B 1 217 ? -1.446 7.245 25.167 1.00 43.20 193 ALA B CA 1
ATOM 3219 C C . ALA B 1 217 ? -0.481 8.304 24.695 1.00 42.39 193 ALA B C 1
ATOM 3220 O O . ALA B 1 217 ? -0.476 9.427 25.221 1.00 43.05 193 ALA B O 1
ATOM 3222 N N . GLY B 1 218 ? 0.323 7.945 23.707 1.00 40.15 194 GLY B N 1
ATOM 3223 C CA . GLY B 1 218 ? 1.400 8.766 23.232 1.00 38.40 194 GLY B CA 1
ATOM 3224 C C . GLY B 1 218 ? 0.911 9.869 22.311 1.00 38.43 194 GLY B C 1
ATOM 3225 O O . GLY B 1 218 ? 1.720 10.734 21.909 1.00 38.56 194 GLY B O 1
ATOM 3226 N N . LEU B 1 219 ? -0.388 9.871 21.988 1.00 36.60 195 LEU B N 1
ATOM 3227 C CA . LEU B 1 219 ? -0.993 11.012 21.264 1.00 35.53 195 LEU B CA 1
ATOM 3228 C C . LEU B 1 219 ? -1.396 12.188 22.156 1.00 34.73 195 LEU B C 1
ATOM 3229 O O . LEU B 1 219 ? -2.080 13.086 21.699 1.00 34.59 195 LEU B O 1
ATOM 3234 N N . HIS B 1 220 ? -0.956 12.180 23.416 1.00 34.22 196 HIS B N 1
ATOM 3235 C CA . HIS B 1 220 ? -1.189 13.258 24.385 1.00 33.28 196 HIS B CA 1
ATOM 3236 C C . HIS B 1 220 ? 0.138 13.606 25.034 1.00 32.93 196 HIS B C 1
ATOM 3237 O O . HIS B 1 220 ? 0.956 12.716 25.274 1.00 32.93 196 HIS B O 1
ATOM 3244 N N . PRO B 1 221 ? 0.340 14.906 25.346 1.00 31.89 197 PRO B N 1
ATOM 3245 C CA . PRO B 1 221 ? 1.483 15.384 26.081 1.00 30.29 197 PRO B CA 1
ATOM 3246 C C . PRO B 1 221 ? 1.611 14.733 27.438 1.00 29.96 197 PRO B C 1
ATOM 3247 O O . PRO B 1 221 ? 2.741 14.524 27.857 1.00 30.19 197 PRO B O 1
ATOM 3251 N N . VAL B 1 222 ? 0.503 14.466 28.133 1.00 28.39 198 VAL B N 1
ATOM 3252 C CA . VAL B 1 222 ? 0.576 13.782 29.423 1.00 28.80 198 VAL B CA 1
ATOM 3253 C C . VAL B 1 222 ? 0.905 12.283 29.291 1.00 29.79 198 VAL B C 1
ATOM 3254 O O . VAL B 1 222 ? 1.189 11.643 30.314 1.00 28.98 198 VAL B O 1
ATOM 3258 N N . GLY B 1 223 ? 0.887 11.752 28.059 1.00 29.72 199 GLY B N 1
ATOM 3259 C CA . GLY B 1 223 ? 1.242 10.355 27.788 1.00 31.01 199 GLY B CA 1
ATOM 3260 C C . GLY B 1 223 ? 0.319 9.377 28.513 1.00 31.92 199 GLY B C 1
ATOM 3261 O O . GLY B 1 223 ? 0.764 8.397 29.079 1.00 32.07 199 GLY B O 1
ATOM 3262 N N . ARG B 1 224 ? -0.974 9.661 28.462 1.00 31.79 200 ARG B N 1
ATOM 3263 C CA . ARG B 1 224 ? -1.993 8.971 29.178 1.00 32.66 200 ARG B CA 1
ATOM 3264 C C . ARG B 1 224 ? -3.228 9.082 28.304 1.00 32.79 200 ARG B C 1
ATOM 3265 O O . ARG B 1 224 ? -3.504 10.161 27.732 1.00 32.02 200 ARG B O 1
ATOM 3281 N N . GLY B 1 226 ? -7.429 9.147 27.963 1.00 31.84 202 GLY B N 1
ATOM 3282 C CA . GLY B 1 226 ? -8.464 9.640 28.819 1.00 31.79 202 GLY B CA 1
ATOM 3283 C C . GLY B 1 226 ? -9.374 8.542 29.307 1.00 32.34 202 GLY B C 1
ATOM 3284 O O . GLY B 1 226 ? -9.562 7.512 28.647 1.00 30.93 202 GLY B O 1
ATOM 3285 N N . GLU B 1 227 ? -10.040 8.813 30.424 1.00 33.31 203 GLU B N 1
ATOM 3286 C CA . GLU B 1 227 ? -11.145 7.972 30.825 1.00 34.17 203 GLU B CA 1
ATOM 3287 C C . GLU B 1 227 ? -12.526 8.600 30.489 1.00 33.83 203 GLU B C 1
ATOM 3288 O O . GLU B 1 227 ? -12.659 9.827 30.302 1.00 33.01 203 GLU B O 1
ATOM 3294 N N . ILE B 1 228 ? -13.554 7.755 30.481 1.00 33.18 204 ILE B N 1
ATOM 3295 C CA . ILE B 1 228 ? -14.934 8.158 30.288 1.00 33.17 204 ILE B CA 1
ATOM 3296 C C . ILE B 1 228 ? -15.361 9.200 31.314 1.00 33.58 204 ILE B C 1
ATOM 3297 O O . ILE B 1 228 ? -16.074 10.169 30.983 1.00 34.72 204 ILE B O 1
ATOM 3302 N N . ARG B 1 229 ? -14.949 8.974 32.555 1.00 33.01 205 ARG B N 1
ATOM 3303 C CA . ARG B 1 229 ? -15.113 9.897 33.714 1.00 33.03 205 ARG B CA 1
ATOM 3304 C C . ARG B 1 229 ? -14.677 11.343 33.314 1.00 31.84 205 ARG B C 1
ATOM 3305 O O . ARG B 1 229 ? -15.363 12.296 33.616 1.00 31.93 205 ARG B O 1
ATOM 3308 N N . ASP B 1 230 ? -13.547 11.479 32.616 1.00 30.95 206 ASP B N 1
ATOM 3309 C CA . ASP B 1 230 ? -13.020 12.804 32.248 1.00 31.12 206 ASP B CA 1
ATOM 3310 C C . ASP B 1 230 ? -14.029 13.544 31.369 1.00 29.91 206 ASP B C 1
ATOM 3311 O O . ASP B 1 230 ? -14.430 14.658 31.678 1.00 30.46 206 ASP B O 1
ATOM 3316 N N . VAL B 1 231 ? -14.478 12.911 30.303 1.00 28.06 207 VAL B N 1
ATOM 3317 C CA . VAL B 1 231 ? -15.425 13.550 29.438 1.00 26.58 207 VAL B CA 1
ATOM 3318 C C . VAL B 1 231 ? -16.756 13.792 30.116 1.00 26.59 207 VAL B C 1
ATOM 3319 O O . VAL B 1 231 ? -17.319 14.879 29.997 1.00 27.98 207 VAL B O 1
ATOM 3323 N N . VAL B 1 232 ? -17.260 12.805 30.841 1.00 26.53 208 VAL B N 1
ATOM 3324 C CA . VAL B 1 232 ? -18.562 12.930 31.523 1.00 25.62 208 VAL B CA 1
ATOM 3325 C C . VAL B 1 232 ? -18.579 14.058 32.543 1.00 26.65 208 VAL B C 1
ATOM 3326 O O . VAL B 1 232 ? -19.593 14.755 32.668 1.00 26.12 208 VAL B O 1
ATOM 3330 N N . ASP B 1 233 ? -17.486 14.213 33.320 1.00 27.94 209 ASP B N 1
ATOM 3331 C CA . ASP B 1 233 ? -17.469 15.272 34.339 1.00 28.20 209 ASP B CA 1
ATOM 3332 C C . ASP B 1 233 ? -17.474 16.635 33.620 1.00 25.74 209 ASP B C 1
ATOM 3333 O O . ASP B 1 233 ? -18.090 17.556 34.070 1.00 26.22 209 ASP B O 1
ATOM 3338 N N . ALA B 1 234 ? -16.813 16.722 32.486 1.00 23.75 210 ALA B N 1
ATOM 3339 C CA . ALA B 1 234 ? -16.789 17.941 31.684 1.00 22.82 210 ALA B CA 1
ATOM 3340 C C . ALA B 1 234 ? -18.178 18.329 31.214 1.00 22.29 210 ALA B C 1
ATOM 3341 O O . ALA B 1 234 ? -18.562 19.507 31.274 1.00 22.08 210 ALA B O 1
ATOM 3343 N N . VAL B 1 235 ? -18.958 17.341 30.793 1.00 22.37 211 VAL B N 1
ATOM 3344 C CA . VAL B 1 235 ? -20.346 17.632 30.378 1.00 21.87 211 VAL B CA 1
ATOM 3345 C C . VAL B 1 235 ? -21.176 18.096 31.509 1.00 22.08 211 VAL B C 1
ATOM 3346 O O . VAL B 1 235 ? -21.967 19.015 31.343 1.00 22.57 211 VAL B O 1
ATOM 3350 N N . LEU B 1 236 ? -20.992 17.462 32.660 1.00 22.70 212 LEU B N 1
ATOM 3351 C CA . LEU B 1 236 ? -21.818 17.768 33.867 1.00 23.65 212 LEU B CA 1
ATOM 3352 C C . LEU B 1 236 ? -21.469 19.103 34.449 1.00 23.76 212 LEU B C 1
ATOM 3353 O O . LEU B 1 236 ? -22.3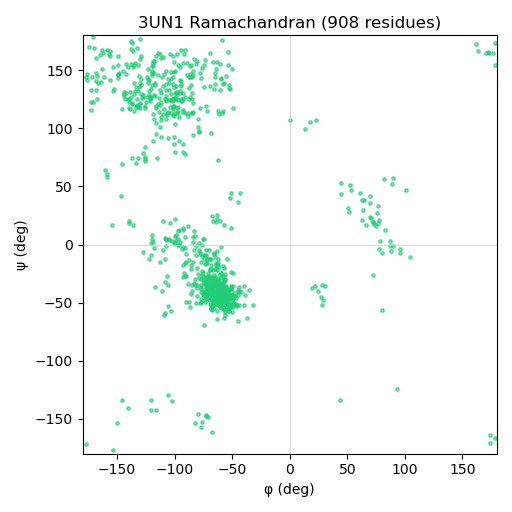36 19.772 35.023 1.00 25.93 212 LEU B O 1
ATOM 3358 N N . TYR B 1 237 ? -20.207 19.481 34.298 1.00 23.15 213 TYR B N 1
ATOM 3359 C CA . TYR B 1 237 ? -19.768 20.786 34.721 1.00 23.02 213 TYR B CA 1
ATOM 3360 C C . TYR B 1 237 ? -20.448 21.857 33.797 1.00 22.48 213 TYR B C 1
ATOM 3361 O O . TYR B 1 237 ? -21.136 22.755 34.274 1.00 21.93 213 TYR B O 1
ATOM 3370 N N . LEU B 1 238 ? -20.329 21.712 32.480 1.00 21.00 214 LEU B N 1
ATOM 3371 C CA . LEU B 1 238 ? -20.980 22.688 31.626 1.00 20.44 214 LEU B CA 1
ATOM 3372 C C . LEU B 1 238 ? -22.452 22.806 31.907 1.00 21.96 214 LEU B C 1
ATOM 3373 O O . LEU B 1 238 ? -22.992 23.893 31.886 1.00 22.38 214 LEU B O 1
ATOM 3378 N N . GLU B 1 239 ? -23.105 21.691 32.226 1.00 23.78 215 GLU B N 1
ATOM 3379 C CA . GLU B 1 239 ? -24.553 21.670 32.444 1.00 24.25 215 GLU B CA 1
ATOM 3380 C C . GLU B 1 239 ? -24.974 22.488 33.671 1.00 25.26 215 GLU B C 1
ATOM 3381 O O . GLU B 1 239 ? -26.089 23.053 33.701 1.00 25.72 215 GLU B O 1
ATOM 3387 N N . HIS B 1 240 ? -24.114 22.549 34.699 1.00 24.49 216 HIS B N 1
ATOM 3388 C CA . HIS B 1 240 ? -24.461 23.352 35.883 1.00 24.94 216 HIS B CA 1
ATOM 3389 C C . HIS B 1 240 ? -23.756 24.708 35.936 1.00 23.70 216 HIS B C 1
ATOM 3390 O O . HIS B 1 240 ? -23.941 25.447 36.875 1.00 23.28 216 HIS B O 1
ATOM 3397 N N . ALA B 1 241 ? -22.981 25.051 34.919 1.00 22.54 217 ALA B N 1
ATOM 3398 C CA . ALA B 1 241 ? -22.291 26.326 34.927 1.00 21.46 217 ALA B CA 1
ATOM 3399 C C . ALA B 1 241 ? -23.144 27.337 34.127 1.00 22.60 217 ALA B C 1
ATOM 3400 O O . ALA B 1 241 ? -22.984 27.485 32.900 1.00 23.05 217 ALA B O 1
ATOM 3402 N N . GLY B 1 242 ? -24.060 28.014 34.828 1.00 22.82 218 GLY B N 1
ATOM 3403 C CA . GLY B 1 242 ? -25.057 28.917 34.220 1.00 22.39 218 GLY B CA 1
ATOM 3404 C C . GLY B 1 242 ? -24.458 30.119 33.491 1.00 22.81 218 GLY B C 1
ATOM 3405 O O . GLY B 1 242 ? -25.129 30.772 32.723 1.00 23.65 218 GLY B O 1
ATOM 3406 N N . PHE B 1 243 ? -23.178 30.401 33.662 1.00 22.90 219 PHE B N 1
ATOM 3407 C CA . PHE B 1 243 ? -22.655 31.638 33.043 1.00 22.96 219 PHE B CA 1
ATOM 3408 C C . PHE B 1 243 ? -21.758 31.305 31.840 1.00 23.22 219 PHE B C 1
ATOM 3409 O O . PHE B 1 243 ? -21.185 32.196 31.234 1.00 23.67 219 PHE B O 1
ATOM 3417 N N . ILE B 1 244 ? -21.651 30.017 31.498 1.00 22.59 220 ILE B N 1
ATOM 3418 C CA . ILE B 1 244 ? -20.842 29.550 30.348 1.00 21.22 220 ILE B CA 1
ATOM 3419 C C . ILE B 1 244 ? -21.666 29.254 29.084 1.00 21.29 220 ILE B C 1
ATOM 3420 O O . ILE B 1 244 ? -22.633 28.514 29.149 1.00 20.69 220 ILE B O 1
ATOM 3425 N N . THR B 1 245 ? -21.315 29.902 27.963 1.00 21.22 221 THR B N 1
ATOM 3426 C CA . THR B 1 245 ? -21.958 29.669 26.667 1.00 21.06 221 THR B CA 1
ATOM 3427 C C . THR B 1 245 ? -20.967 29.909 25.563 1.00 21.64 221 THR B C 1
ATOM 3428 O O . THR B 1 245 ? -20.082 30.754 25.693 1.00 21.48 221 THR B O 1
ATOM 3432 N N . GLY B 1 246 ? -21.059 29.103 24.510 1.00 21.76 222 GLY B N 1
ATOM 3433 C CA . GLY B 1 246 ? -20.174 29.246 23.380 1.00 22.46 222 GLY B CA 1
ATOM 3434 C C . GLY B 1 246 ? -18.754 28.806 23.660 1.00 23.69 222 GLY B C 1
ATOM 3435 O O . GLY B 1 246 ? -17.853 29.112 22.876 1.00 23.19 222 GLY B O 1
ATOM 3436 N N . GLU B 1 247 ? -18.582 28.006 24.712 1.00 24.00 223 GLU B N 1
ATOM 3437 C CA . GLU B 1 247 ? -17.275 27.493 25.095 1.00 25.71 223 GLU B CA 1
ATOM 3438 C C . GLU B 1 247 ? -16.896 26.088 24.558 1.00 25.02 223 GLU B C 1
ATOM 3439 O O . GLU B 1 247 ? -17.720 25.194 24.497 1.00 25.41 223 GLU B O 1
ATOM 3445 N N . ILE B 1 248 ? -15.636 25.926 24.164 1.00 25.11 224 ILE B N 1
ATOM 3446 C CA . ILE B 1 248 ? -15.068 24.623 23.794 1.00 24.59 224 ILE B CA 1
ATOM 3447 C C . ILE B 1 248 ? -14.129 24.210 24.915 1.00 24.80 224 ILE B C 1
ATOM 3448 O O . ILE B 1 248 ? -13.034 24.754 25.052 1.00 24.24 224 ILE B O 1
ATOM 3453 N N . LEU B 1 249 ? -14.525 23.234 25.688 1.00 25.66 225 LEU B N 1
ATOM 3454 C CA . LEU B 1 249 ? -13.738 22.749 26.769 1.00 25.78 225 LEU B CA 1
ATOM 3455 C C . LEU B 1 249 ? -12.995 21.530 26.313 1.00 26.30 225 LEU B C 1
ATOM 3456 O O . LEU B 1 249 ? -13.565 20.556 26.001 1.00 26.47 225 LEU B O 1
ATOM 3461 N N . HIS B 1 250 ? -11.685 21.619 26.326 1.00 26.49 226 HIS B N 1
ATOM 3462 C CA . HIS B 1 250 ? -10.804 20.581 25.889 1.00 26.96 226 HIS B CA 1
ATOM 3463 C C . HIS B 1 250 ? -10.444 19.681 27.034 1.00 26.61 226 HIS B C 1
ATOM 3464 O O . HIS B 1 250 ? -9.992 20.129 28.030 1.00 27.41 226 HIS B O 1
ATOM 3471 N N . VAL B 1 251 ? -10.642 18.397 26.846 1.00 27.41 227 VAL B N 1
ATOM 3472 C CA . VAL B 1 251 ? -10.392 17.374 27.826 1.00 26.84 227 VAL B CA 1
ATOM 3473 C C . VAL B 1 251 ? -9.533 16.462 27.066 1.00 26.43 227 VAL B C 1
ATOM 3474 O O . VAL B 1 251 ? -9.955 15.498 26.569 1.00 26.49 227 VAL B O 1
ATOM 3478 N N . ASP B 1 252 ? -8.287 16.826 26.962 1.00 25.55 228 ASP B N 1
ATOM 3479 C CA . ASP B 1 252 ? -7.468 16.250 25.912 1.00 24.85 228 ASP B CA 1
ATOM 3480 C C . ASP B 1 252 ? -6.023 15.909 26.339 1.00 23.33 228 ASP B C 1
ATOM 3481 O O . ASP B 1 252 ? -5.161 15.759 25.508 1.00 22.24 228 ASP B O 1
ATOM 3486 N N . GLY B 1 253 ? -5.774 15.810 27.647 1.00 23.15 229 GLY B N 1
ATOM 3487 C CA . GLY B 1 253 ? -4.416 15.608 28.157 1.00 22.89 229 GLY B CA 1
ATOM 3488 C C . GLY B 1 253 ? -3.396 16.581 27.619 1.00 23.59 229 GLY B C 1
ATOM 3489 O O . GLY B 1 253 ? -2.218 16.200 27.501 1.00 23.99 229 GLY B O 1
ATOM 3490 N N . GLY B 1 254 ? -3.836 17.825 27.311 1.00 23.16 230 GLY B N 1
ATOM 3491 C CA . GLY B 1 254 ? -2.990 18.860 26.746 1.00 22.82 230 GLY B CA 1
ATOM 3492 C C . GLY B 1 254 ? -2.780 18.971 25.229 1.00 24.55 230 GLY B C 1
ATOM 3493 O O . GLY B 1 254 ? -1.973 19.847 24.757 1.00 24.34 230 GLY B O 1
ATOM 3494 N N . GLN B 1 255 ? -3.456 18.126 24.439 1.00 24.20 231 GLN B N 1
ATOM 3495 C CA . GLN B 1 255 ? -3.259 18.150 22.967 1.00 24.89 231 GLN B CA 1
ATOM 3496 C C . GLN B 1 255 ? -3.452 19.525 22.319 1.00 24.55 231 GLN B C 1
ATOM 3497 O O . GLN B 1 255 ? -2.746 19.901 21.392 1.00 24.30 231 GLN B O 1
ATOM 3503 N N . ASN B 1 256 ? -4.450 20.275 22.785 1.00 25.26 232 ASN B N 1
ATOM 3504 C CA . ASN B 1 256 ? -4.788 21.505 22.122 1.00 25.00 232 ASN B CA 1
ATOM 3505 C C . ASN B 1 256 ? -3.760 22.567 22.504 1.00 24.81 232 ASN B C 1
ATOM 3506 O O . ASN B 1 256 ? -3.663 23.618 21.872 1.00 25.14 232 ASN B O 1
ATOM 3511 N N . ALA B 1 257 ? -2.987 22.313 23.545 1.00 24.52 233 ALA B N 1
ATOM 3512 C CA . ALA B 1 257 ? -2.163 23.387 24.092 1.00 23.64 233 ALA B CA 1
ATOM 3513 C C . ALA B 1 257 ? -0.816 23.587 23.422 1.00 23.35 233 ALA B C 1
ATOM 3514 O O . ALA B 1 257 ? -0.251 24.655 23.496 1.00 23.91 233 ALA B O 1
ATOM 3516 N N . GLY B 1 258 ? -0.291 22.589 22.738 1.00 24.02 234 GLY B N 1
ATOM 3517 C CA . GLY B 1 258 ? 0.952 22.801 22.015 1.00 25.00 234 GLY B CA 1
ATOM 3518 C C . GLY B 1 258 ? 1.458 21.513 21.417 1.00 27.04 234 GLY B C 1
ATOM 3519 O O . GLY B 1 258 ? 0.719 20.521 21.277 1.00 26.76 234 GLY B O 1
ATOM 3520 N N . ARG B 1 259 ? 2.717 21.525 21.037 1.00 27.95 235 ARG B N 1
ATOM 3521 C CA . ARG B 1 259 ? 3.218 20.456 20.225 1.00 30.16 235 ARG B CA 1
ATOM 3522 C C . ARG B 1 259 ? 4.059 19.573 21.100 1.00 31.18 235 ARG B C 1
ATOM 3523 O O . ARG B 1 259 ? 4.990 20.046 21.736 1.00 32.85 235 ARG B O 1
ATOM 3531 N N . TRP B 1 260 ? 3.718 18.301 21.140 1.00 32.62 236 TRP B N 1
ATOM 3532 C CA . TRP B 1 260 ? 4.524 17.263 21.785 1.00 33.68 236 TRP B CA 1
ATOM 3533 C C . TRP B 1 260 ? 4.948 16.239 20.720 1.00 34.36 236 TRP B C 1
ATOM 3534 O O . TRP B 1 260 ? 5.782 15.376 21.000 1.00 36.13 236 TRP B O 1
ATOM 3545 N N . GLN C 1 27 ? -0.929 15.315 55.279 1.00 50.57 3 GLN C N 1
ATOM 3546 C CA . GLN C 1 27 ? -1.750 14.390 54.409 1.00 51.70 3 GLN C CA 1
ATOM 3547 C C . GLN C 1 27 ? -2.775 15.091 53.469 1.00 49.52 3 GLN C C 1
ATOM 3548 O O . GLN C 1 27 ? -2.805 14.811 52.256 1.00 49.52 3 GLN C O 1
ATOM 3554 N N . GLN C 1 28 ? -3.578 16.00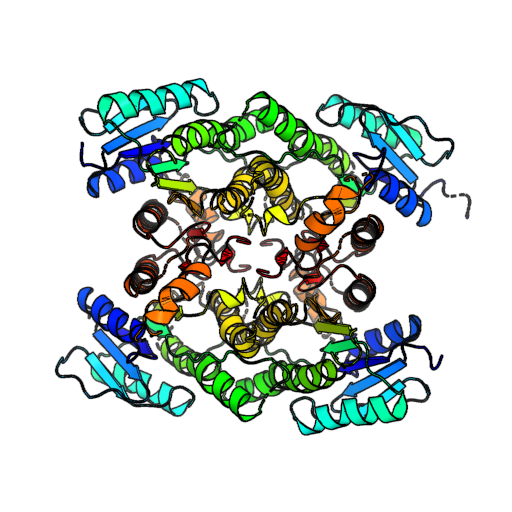1 54.019 1.00 47.02 4 GLN C N 1
ATOM 3555 C CA . GLN C 1 28 ? -4.463 16.838 53.207 1.00 45.37 4 GLN C CA 1
ATOM 3556 C C . GLN C 1 28 ? -3.641 17.596 52.138 1.00 43.29 4 GLN C C 1
ATOM 3557 O O . GLN C 1 28 ? -2.483 17.976 52.385 1.00 42.94 4 GLN C O 1
ATOM 3563 N N . LYS C 1 29 ? -4.213 17.793 50.955 1.00 39.91 5 LYS C N 1
ATOM 3564 C CA . LYS C 1 29 ? -3.563 18.671 49.988 1.00 37.42 5 LYS C CA 1
ATOM 3565 C C . LYS C 1 29 ? -3.475 20.139 50.500 1.00 34.78 5 LYS C C 1
ATOM 3566 O O . LYS C 1 29 ? -4.225 20.573 51.386 1.00 33.73 5 LYS C O 1
ATOM 3572 N N . VAL C 1 30 ? -2.517 20.867 49.941 1.00 32.30 6 VAL C N 1
ATOM 3573 C CA . VAL C 1 30 ? -2.247 22.253 50.267 1.00 29.21 6 VAL C CA 1
ATOM 3574 C C . VAL C 1 30 ? -2.353 23.208 49.071 1.00 27.40 6 VAL C C 1
ATOM 3575 O O . VAL C 1 30 ? -1.690 23.067 48.056 1.00 26.56 6 VAL C O 1
ATOM 3579 N N . VAL C 1 31 ? -3.145 24.246 49.236 1.00 25.98 7 VAL C N 1
ATOM 3580 C CA . VAL C 1 31 ? -3.230 25.245 48.189 1.00 23.39 7 VAL C CA 1
ATOM 3581 C C . VAL C 1 31 ? -2.803 26.657 48.627 1.00 22.37 7 VAL C C 1
ATOM 3582 O O . VAL C 1 31 ? -3.130 27.105 49.725 1.00 20.55 7 VAL C O 1
ATOM 3586 N N . VAL C 1 32 ? -2.035 27.317 47.750 1.00 22.47 8 VAL C N 1
ATOM 3587 C CA . VAL C 1 32 ? -1.668 28.726 47.868 1.00 21.57 8 VAL C CA 1
ATOM 3588 C C . VAL C 1 32 ? -2.616 29.538 46.998 1.00 21.16 8 VAL C C 1
ATOM 3589 O O . VAL C 1 32 ? -2.801 29.246 45.821 1.00 20.91 8 VAL C O 1
ATOM 3593 N N . ILE C 1 33 ? -3.172 30.595 47.548 1.00 20.14 9 ILE C N 1
ATOM 3594 C CA . ILE C 1 33 ? -4.085 31.408 46.813 1.00 19.52 9 ILE C CA 1
ATOM 3595 C C . ILE C 1 33 ? -3.639 32.818 46.980 1.00 20.97 9 ILE C C 1
ATOM 3596 O O . ILE C 1 33 ? -3.552 33.325 48.132 1.00 20.14 9 ILE C O 1
ATOM 3601 N N . THR C 1 34 ? -3.347 33.466 45.853 1.00 21.58 10 THR C N 1
ATOM 3602 C CA . THR C 1 34 ? -2.945 34.851 45.899 1.00 23.12 10 THR C CA 1
ATOM 3603 C C . THR C 1 34 ? -4.153 35.773 45.747 1.00 24.77 10 THR C C 1
ATOM 3604 O O . THR C 1 34 ? -5.238 35.312 45.363 1.00 25.36 10 THR C O 1
ATOM 3608 N N . GLY C 1 35 ? -3.998 37.051 46.095 1.00 25.89 11 GLY C N 1
ATOM 3609 C CA . GLY C 1 35 ? -5.129 37.985 46.063 1.00 27.81 11 GLY C CA 1
ATOM 3610 C C . GLY C 1 35 ? -6.329 37.434 46.861 1.00 30.31 11 GLY C C 1
ATOM 3611 O O . GLY C 1 35 ? -7.468 37.513 46.420 1.00 28.60 11 GLY C O 1
ATOM 3612 N N . ALA C 1 36 ? -6.071 36.937 48.067 1.00 32.08 12 ALA C N 1
ATOM 3613 C CA . ALA C 1 36 ? -7.072 36.198 48.795 1.00 35.46 12 ALA C CA 1
ATOM 3614 C C . ALA C 1 36 ? -8.038 37.096 49.547 1.00 38.06 12 ALA C C 1
ATOM 3615 O O . ALA C 1 36 ? -8.966 36.609 50.206 1.00 38.44 12 ALA C O 1
ATOM 3617 N N . SER C 1 37 ? -7.807 38.388 49.536 1.00 41.20 13 SER C N 1
ATOM 3618 C CA . SER C 1 37 ? -8.695 39.311 50.222 1.00 44.18 13 SER C CA 1
ATOM 3619 C C . SER C 1 37 ? -9.820 39.860 49.355 1.00 45.60 13 SER C C 1
ATOM 3620 O O . SER C 1 37 ? -10.831 40.287 49.814 1.00 46.64 13 SER C O 1
ATOM 3623 N N . GLN C 1 38 ? -9.659 39.706 48.076 1.00 47.78 14 GLN C N 1
ATOM 3624 C CA . GLN C 1 38 ? -10.644 40.072 47.112 1.00 49.16 14 GLN C CA 1
ATOM 3625 C C . GLN C 1 38 ? -11.779 39.082 47.312 1.00 49.00 14 GLN C C 1
ATOM 3626 O O . GLN C 1 38 ? -11.646 38.151 48.070 1.00 48.96 14 GLN C O 1
ATOM 3632 N N . GLY C 1 39 ? -12.941 39.387 46.759 1.00 48.07 15 GLY C N 1
ATOM 3633 C CA . GLY C 1 39 ? -14.109 38.541 46.834 1.00 44.90 15 GLY C CA 1
ATOM 3634 C C . GLY C 1 39 ? -14.009 37.183 46.190 1.00 43.17 15 GLY C C 1
ATOM 3635 O O . GLY C 1 39 ? -14.509 36.222 46.741 1.00 43.01 15 GLY C O 1
ATOM 3636 N N . ILE C 1 40 ? -13.382 37.124 45.025 1.00 40.00 16 ILE C N 1
ATOM 3637 C CA . ILE C 1 40 ? -13.010 35.846 44.381 1.00 38.21 16 ILE C CA 1
ATOM 3638 C C . ILE C 1 40 ? -12.048 35.117 45.271 1.00 36.92 16 ILE C C 1
ATOM 3639 O O . ILE C 1 40 ? -12.261 33.924 45.549 1.00 36.70 16 ILE C O 1
ATOM 3644 N N . GLY C 1 41 ? -11.042 35.841 45.759 1.00 35.44 17 GLY C N 1
ATOM 3645 C CA . GLY C 1 41 ? -10.065 35.311 46.700 1.00 34.09 17 GLY C CA 1
ATOM 3646 C C . GLY C 1 41 ? -10.737 34.637 47.873 1.00 33.92 17 GLY C C 1
ATOM 3647 O O . GLY C 1 41 ? -10.466 33.472 48.157 1.00 33.73 17 GLY C O 1
ATOM 3648 N N . ALA C 1 42 ? -11.667 35.317 48.520 1.00 32.96 18 ALA C N 1
ATOM 3649 C CA . ALA C 1 42 ? -12.292 34.718 49.700 1.00 32.66 18 ALA C CA 1
ATOM 3650 C C . ALA C 1 42 ? -13.193 33.499 49.354 1.00 32.72 18 ALA C C 1
ATOM 3651 O O . ALA C 1 42 ? -13.213 32.515 50.109 1.00 33.53 18 ALA C O 1
ATOM 3653 N N . GLY C 1 43 ? -13.915 33.556 48.225 1.00 32.13 19 GLY C N 1
ATOM 3654 C CA . GLY C 1 43 ? -14.724 32.402 47.758 1.00 30.35 19 GLY C CA 1
ATOM 3655 C C . GLY C 1 43 ? -13.824 31.190 47.564 1.00 29.96 19 GLY C C 1
ATOM 3656 O O . GLY C 1 43 ? -14.161 30.106 47.977 1.00 29.86 19 GLY C O 1
ATOM 3657 N N . LEU C 1 44 ? -12.648 31.386 46.981 1.00 30.38 20 LEU C N 1
ATOM 3658 C CA . LEU C 1 44 ? -11.688 30.286 46.742 1.00 31.23 20 LEU C CA 1
ATOM 3659 C C . LEU C 1 44 ? -11.203 29.666 48.037 1.00 31.74 20 LEU C C 1
ATOM 3660 O O . LEU C 1 44 ? -11.052 28.440 48.113 1.00 31.36 20 LEU C O 1
ATOM 3665 N N . VAL C 1 45 ? -10.962 30.515 49.051 1.00 32.36 21 VAL C N 1
ATOM 3666 C CA . VAL C 1 45 ? -10.500 30.029 50.332 1.00 32.54 21 VAL C CA 1
ATOM 3667 C C . VAL C 1 45 ? -11.542 29.086 50.907 1.00 33.41 21 VAL C C 1
ATOM 3668 O O . VAL C 1 45 ? -11.232 27.956 51.265 1.00 33.50 21 VAL C O 1
ATOM 3672 N N . ARG C 1 46 ? -12.786 29.515 50.924 1.00 34.30 22 ARG C N 1
ATOM 3673 C CA . ARG C 1 46 ? -13.811 28.681 51.503 1.00 35.86 22 ARG C CA 1
ATOM 3674 C C . ARG C 1 46 ? -13.981 27.381 50.745 1.00 35.54 22 ARG C C 1
ATOM 3675 O O . ARG C 1 46 ? -14.050 26.322 51.366 1.00 36.46 22 ARG C O 1
ATOM 3683 N N . ALA C 1 47 ? -13.975 27.445 49.408 1.00 34.76 23 ALA C N 1
ATOM 3684 C CA . ALA C 1 47 ? -14.284 26.277 48.558 1.00 33.35 23 ALA C CA 1
ATOM 3685 C C . ALA C 1 47 ? -13.229 25.213 48.681 1.00 31.61 23 ALA C C 1
ATOM 3686 O O . ALA C 1 47 ? -13.541 24.018 48.677 1.00 32.04 23 ALA C O 1
ATOM 3688 N N . TYR C 1 48 ? -11.972 25.641 48.742 1.00 30.06 24 TYR C N 1
ATOM 3689 C CA . TYR C 1 48 ? -10.860 24.699 48.946 1.00 28.40 24 TYR C CA 1
ATOM 3690 C C . TYR C 1 48 ? -10.871 24.068 50.347 1.00 29.64 24 TYR C C 1
ATOM 3691 O O . TYR C 1 48 ? -10.530 22.875 50.459 1.00 28.14 24 TYR C O 1
ATOM 3700 N N . ARG C 1 49 ? -11.248 24.853 51.380 1.00 30.35 25 ARG C N 1
ATOM 3701 C CA . ARG C 1 49 ? -11.462 24.308 52.747 1.00 33.86 25 ARG C CA 1
ATOM 3702 C C . ARG C 1 49 ? -12.615 23.308 52.771 1.00 35.60 25 ARG C C 1
ATOM 3703 O O . ARG C 1 49 ? -12.517 22.261 53.426 1.00 35.30 25 ARG C O 1
ATOM 3711 N N . ASP C 1 50 ? -13.702 23.633 52.060 1.00 38.40 26 ASP C N 1
ATOM 3712 C CA . ASP C 1 50 ? -14.838 22.701 51.970 1.00 41.55 26 ASP C CA 1
ATOM 3713 C C . ASP C 1 50 ? -14.378 21.365 51.419 1.00 41.63 26 ASP C C 1
ATOM 3714 O O . ASP C 1 50 ? -14.963 20.362 51.799 1.00 41.97 26 ASP C O 1
ATOM 3719 N N . ARG C 1 51 ? -13.309 21.356 50.598 1.00 41.28 27 ARG C N 1
ATOM 3720 C CA . ARG C 1 51 ? -12.739 20.116 50.043 1.00 41.28 27 ARG C CA 1
ATOM 3721 C C . ARG C 1 51 ? -11.637 19.501 50.898 1.00 40.35 27 ARG C C 1
ATOM 3722 O O . ARG C 1 51 ? -10.948 18.568 50.486 1.00 39.71 27 ARG C O 1
ATOM 3730 N N . ASN C 1 52 ? -11.416 20.050 52.072 1.00 40.36 28 ASN C N 1
ATOM 3731 C CA . ASN C 1 52 ? -10.400 19.454 52.921 1.00 41.44 28 ASN C CA 1
ATOM 3732 C C . ASN C 1 52 ? -8.942 19.804 52.527 1.00 39.73 28 ASN C C 1
ATOM 3733 O O . ASN C 1 52 ? -8.019 19.058 52.869 1.00 40.22 28 ASN C O 1
ATOM 3738 N N . TYR C 1 53 ? -8.724 20.891 51.791 1.00 37.16 29 TYR C N 1
ATOM 3739 C CA . TYR C 1 53 ? -7.352 21.353 51.597 1.00 34.61 29 TYR C CA 1
ATOM 3740 C C . TYR C 1 53 ? -7.022 22.239 52.740 1.00 33.53 29 TYR C C 1
ATOM 3741 O O . TYR C 1 53 ? -7.923 22.848 53.349 1.00 33.24 29 TYR C O 1
ATOM 3750 N N . ARG C 1 54 ? -5.727 22.288 53.013 1.00 32.05 30 ARG C N 1
ATOM 3751 C CA . ARG C 1 54 ? -5.120 23.320 53.784 1.00 31.90 30 ARG C CA 1
ATOM 3752 C C . ARG C 1 54 ? -4.781 24.455 52.809 1.00 31.53 30 ARG C C 1
ATOM 3753 O O . ARG C 1 54 ? -4.412 24.207 51.635 1.00 31.15 30 ARG C O 1
ATOM 3761 N N . VAL C 1 55 ? -4.866 25.691 53.322 1.00 30.04 31 VAL C N 1
ATOM 3762 C CA . VAL C 1 55 ? -4.781 26.914 52.535 1.00 28.38 31 VAL C CA 1
ATOM 3763 C C . VAL C 1 55 ? -3.742 27.916 53.056 1.00 27.88 31 VAL C C 1
ATOM 3764 O O . VAL C 1 55 ? -3.743 28.271 54.253 1.00 26.78 31 VAL C O 1
ATOM 3768 N N . VAL C 1 56 ? -2.874 28.357 52.142 1.00 26.69 32 VAL C N 1
ATOM 3769 C CA . VAL C 1 56 ? -1.972 29.478 52.378 1.00 26.50 32 VAL C CA 1
ATOM 3770 C C . VAL C 1 56 ? -2.524 30.618 51.582 1.00 26.74 32 VAL C C 1
ATOM 3771 O O . VAL C 1 56 ? -2.555 30.569 50.375 1.00 27.54 32 VAL C O 1
ATOM 3775 N N . ALA C 1 57 ? -3.030 31.631 52.271 1.00 27.76 33 ALA C N 1
ATOM 3776 C CA . ALA C 1 57 ? -3.737 32.752 51.652 1.00 27.61 33 ALA C CA 1
ATOM 3777 C C . ALA C 1 57 ? -2.951 34.043 51.849 1.00 28.06 33 ALA C C 1
ATOM 3778 O O . ALA C 1 57 ? -2.611 34.386 52.985 1.00 28.45 33 ALA C O 1
ATOM 3780 N N . THR C 1 58 ? -2.578 34.698 50.750 1.00 28.91 34 THR C N 1
ATOM 3781 C CA . THR C 1 58 ? -1.846 35.966 50.802 1.00 30.27 34 THR C CA 1
ATOM 3782 C C . THR C 1 58 ? -2.612 37.070 50.160 1.00 30.99 34 THR C C 1
ATOM 3783 O O . THR C 1 58 ? -3.339 36.856 49.191 1.00 31.12 34 THR C O 1
ATOM 3787 N N . SER C 1 59 ? -2.309 38.270 50.638 1.00 33.00 35 SER C N 1
ATOM 3788 C CA . SER C 1 59 ? -2.794 39.530 50.109 1.00 35.26 35 SER C CA 1
ATOM 3789 C C . SER C 1 59 ? -1.928 40.666 50.687 1.00 35.24 35 SER C C 1
ATOM 3790 O O . SER C 1 59 ? -1.240 40.454 51.687 1.00 34.51 35 SER C O 1
ATOM 3793 N N . ARG C 1 60 ? -1.968 41.855 50.081 1.00 36.33 36 ARG C N 1
ATOM 3794 C CA . ARG C 1 60 ? -1.353 43.049 50.690 1.00 38.74 36 ARG C CA 1
ATOM 3795 C C . ARG C 1 60 ? -1.775 43.226 52.168 1.00 40.33 36 ARG C C 1
ATOM 3796 O O . ARG C 1 60 ? -0.949 43.481 53.030 1.00 40.80 36 ARG C O 1
ATOM 3798 N N . SER C 1 61 ? -3.061 43.084 52.455 1.00 43.07 37 SER C N 1
ATOM 3799 C CA . SER C 1 61 ? -3.574 43.216 53.820 1.00 45.82 37 SER C CA 1
ATOM 3800 C C . SER C 1 61 ? -4.501 42.038 54.084 1.00 46.81 37 SER C C 1
ATOM 3801 O O . SER C 1 61 ? -5.502 41.856 53.391 1.00 48.23 37 SER C O 1
ATOM 3804 N N . ILE C 1 62 ? -4.167 41.241 55.074 1.00 47.16 38 ILE C N 1
ATOM 3805 C CA . ILE C 1 62 ? -4.997 40.105 55.435 1.00 46.95 38 ILE C CA 1
ATOM 3806 C C . ILE C 1 62 ? -4.707 39.877 56.917 1.00 47.66 38 ILE C C 1
ATOM 3807 O O . ILE C 1 62 ? -3.560 39.905 57.327 1.00 46.61 38 ILE C O 1
ATOM 3812 N N . LYS C 1 63 ? -5.743 39.728 57.723 1.00 49.50 39 LYS C N 1
ATOM 3813 C CA . LYS C 1 63 ? -5.501 39.620 59.153 1.00 51.71 39 LYS C CA 1
ATOM 3814 C C . LYS C 1 63 ? -5.222 38.149 59.401 1.00 53.09 39 LYS C C 1
ATOM 3815 O O . LYS C 1 63 ? -5.663 37.290 58.615 1.00 52.98 39 LYS C O 1
ATOM 3817 N N . PRO C 1 64 ? -4.465 37.840 60.473 1.00 54.45 40 PRO C N 1
ATOM 3818 C CA . PRO C 1 64 ? -4.161 36.413 60.766 1.00 55.12 40 PRO C CA 1
ATOM 3819 C C . PRO C 1 64 ? -5.431 35.532 60.862 1.00 55.49 40 PRO C C 1
ATOM 3820 O O . PRO C 1 64 ? -6.537 36.053 60.938 1.00 55.25 40 PRO C O 1
ATOM 3824 N N . SER C 1 65 ? -5.284 34.209 60.826 1.00 56.37 41 SER C N 1
ATOM 3825 C CA . SER C 1 65 ? -6.477 33.359 60.898 1.00 56.70 41 SER C CA 1
ATOM 3826 C C . SER C 1 65 ? -6.618 32.592 62.215 1.00 56.44 41 SER C C 1
ATOM 3827 O O . SER C 1 65 ? -5.617 32.202 62.836 1.00 55.85 41 SER C O 1
ATOM 3830 N N . ALA C 1 66 ? -7.877 32.396 62.621 1.00 56.27 42 ALA C N 1
ATOM 3831 C CA . ALA C 1 66 ? -8.219 31.577 63.796 1.00 56.19 42 ALA C CA 1
ATOM 3832 C C . ALA C 1 66 ? -7.864 30.121 63.493 1.00 55.55 42 ALA C C 1
ATOM 3833 O O . ALA C 1 66 ? -7.180 29.452 64.271 1.00 55.35 42 ALA C O 1
ATOM 3835 N N . ASP C 1 67 ? -8.311 29.709 62.305 1.00 54.00 43 ASP C N 1
ATOM 3836 C CA . ASP C 1 67 ? -8.272 28.376 61.771 1.00 52.18 43 ASP C CA 1
ATOM 3837 C C . ASP C 1 67 ? -6.862 27.792 61.579 1.00 50.89 43 ASP C C 1
ATOM 3838 O O . ASP C 1 67 ? -6.097 28.262 60.753 1.00 51.27 43 ASP C O 1
ATOM 3843 N N . PRO C 1 68 ? -6.528 26.727 62.330 1.00 49.61 44 PRO C N 1
ATOM 3844 C CA . PRO C 1 68 ? -5.246 26.052 62.174 1.00 47.94 44 PRO C CA 1
ATOM 3845 C C . PRO C 1 68 ? -5.007 25.704 60.727 1.00 46.28 44 PRO C C 1
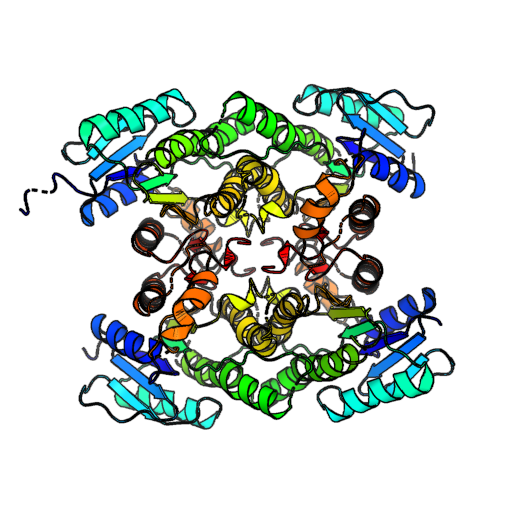ATOM 3846 O O . PRO C 1 68 ? -3.877 25.514 60.308 1.00 46.00 44 PRO C O 1
ATOM 3850 N N . ASP C 1 69 ? -6.081 25.598 59.966 1.00 44.97 45 ASP C N 1
ATOM 3851 C CA . ASP C 1 69 ? -5.980 25.104 58.596 1.00 43.37 45 ASP C CA 1
ATOM 3852 C C . ASP C 1 69 ? -5.871 26.208 57.533 1.00 40.82 45 ASP C C 1
ATOM 3853 O O . ASP C 1 69 ? -5.807 25.920 56.348 1.00 39.90 45 ASP C O 1
ATOM 3858 N N . ILE C 1 70 ? -5.839 27.462 57.963 1.00 37.83 46 ILE C N 1
ATOM 3859 C CA . ILE C 1 70 ? -5.593 28.563 57.042 1.00 35.81 46 ILE C CA 1
ATOM 3860 C C . ILE C 1 70 ? -4.421 29.383 57.584 1.00 35.18 46 ILE C C 1
ATOM 3861 O O . ILE C 1 70 ? -4.492 29.927 58.684 1.00 35.97 46 ILE C O 1
ATOM 3866 N N . HIS C 1 71 ? -3.335 29.447 56.831 1.00 33.97 47 HIS C N 1
ATOM 3867 C CA . HIS C 1 71 ? -2.192 30.257 57.216 1.00 32.75 47 HIS C CA 1
ATOM 3868 C C . HIS C 1 71 ? -2.200 31.460 56.278 1.00 32.98 47 HIS C C 1
ATOM 3869 O O . HIS C 1 71 ? -2.218 31.301 55.054 1.00 32.48 47 HIS C O 1
ATOM 3876 N N . THR C 1 72 ? -2.237 32.659 56.841 1.00 33.39 48 THR C N 1
ATOM 3877 C CA . THR C 1 72 ? -2.243 33.876 56.048 1.00 34.40 48 THR C CA 1
ATOM 3878 C C . THR C 1 72 ? -0.867 34.538 56.062 1.00 34.48 48 THR C C 1
ATOM 3879 O O . THR C 1 72 ? -0.163 34.468 57.044 1.00 35.02 48 THR C O 1
ATOM 3883 N N . VAL C 1 73 ? -0.469 35.110 54.929 1.00 34.05 49 VAL C N 1
ATOM 3884 C CA . VAL C 1 73 ? 0.804 35.778 54.802 1.00 33.48 49 VAL C CA 1
ATOM 3885 C C . VAL C 1 73 ? 0.488 37.155 54.167 1.00 33.96 49 VAL C C 1
ATOM 3886 O O . VAL C 1 73 ? -0.057 37.207 53.082 1.00 33.99 49 VAL C O 1
ATOM 3890 N N . ALA C 1 74 ? 0.766 38.252 54.872 1.00 34.48 50 ALA C N 1
ATOM 3891 C CA . ALA C 1 74 ? 0.581 39.610 54.335 1.00 34.68 50 ALA C CA 1
ATOM 3892 C C . ALA C 1 74 ? 1.820 39.975 53.566 1.00 35.21 50 ALA C C 1
ATOM 3893 O O . ALA C 1 74 ? 2.964 39.609 53.973 1.00 36.40 50 ALA C O 1
ATOM 3895 N N . GLY C 1 75 ? 1.596 40.587 52.398 1.00 34.25 51 GLY C N 1
ATOM 3896 C CA . GLY C 1 75 ? 2.702 40.974 51.523 1.00 33.56 51 GLY C CA 1
ATOM 3897 C C . GLY C 1 75 ? 2.226 41.588 50.202 1.00 34.05 51 GLY C C 1
ATOM 3898 O O . GLY C 1 75 ? 1.065 41.481 49.804 1.00 32.67 51 GLY C O 1
ATOM 3899 N N . ASP C 1 76 ? 3.172 42.226 49.530 1.00 34.20 52 ASP C N 1
ATOM 3900 C CA . ASP C 1 76 ? 2.983 42.803 48.225 1.00 34.53 52 ASP C CA 1
ATOM 3901 C C . ASP C 1 76 ? 3.584 41.780 47.238 1.00 33.04 52 ASP C C 1
ATOM 3902 O O . ASP C 1 76 ? 4.787 41.537 47.278 1.00 31.82 52 ASP C O 1
ATOM 3907 N N . ILE C 1 77 ? 2.727 41.160 46.410 1.00 32.40 53 ILE C N 1
ATOM 3908 C CA . ILE C 1 77 ? 3.136 40.039 45.528 1.00 32.64 53 ILE C CA 1
ATOM 3909 C C . ILE C 1 77 ? 4.019 40.464 44.366 1.00 32.07 53 ILE C C 1
ATOM 3910 O O . ILE C 1 77 ? 4.568 39.599 43.699 1.00 31.10 53 ILE C O 1
ATOM 3915 N N . SER C 1 78 ? 4.126 41.764 44.109 1.00 32.36 54 SER C N 1
ATOM 3916 C CA . SER C 1 78 ? 4.973 42.265 43.006 1.00 34.53 54 SER C CA 1
ATOM 3917 C C . SER C 1 78 ? 6.461 42.044 43.283 1.00 35.01 54 SER C C 1
ATOM 3918 O O . SER C 1 78 ? 7.301 42.203 42.394 1.00 34.52 54 SER C O 1
ATOM 3921 N N . LYS C 1 79 ? 6.752 41.688 44.537 1.00 36.96 55 LYS C N 1
ATOM 3922 C CA . LYS C 1 79 ? 8.111 41.469 45.043 1.00 38.57 55 LYS C CA 1
ATOM 3923 C C . LYS C 1 79 ? 8.481 40.001 45.055 1.00 37.99 55 LYS C C 1
ATOM 3924 O O . LYS C 1 79 ? 7.748 39.180 45.553 1.00 39.62 55 LYS C O 1
ATOM 3930 N N . PRO C 1 80 ? 9.626 39.657 44.494 1.00 38.24 56 PRO C N 1
ATOM 3931 C CA . PRO C 1 80 ? 10.132 38.276 44.603 1.00 37.97 56 PRO C CA 1
ATOM 3932 C C . PRO C 1 80 ? 10.274 37.784 46.052 1.00 38.60 56 PRO C C 1
ATOM 3933 O O . PRO C 1 80 ? 9.922 36.626 46.374 1.00 39.06 56 PRO C O 1
ATOM 3937 N N . GLU C 1 81 ? 10.809 38.642 46.910 1.00 37.74 57 GLU C N 1
ATOM 3938 C CA . GLU C 1 81 ? 10.909 38.339 48.323 1.00 37.80 57 GLU C CA 1
ATOM 3939 C C . GLU C 1 81 ? 9.621 37.740 48.837 1.00 35.52 57 GLU C C 1
ATOM 3940 O O . GLU C 1 81 ? 9.668 36.774 49.575 1.00 34.73 57 GLU C O 1
ATOM 3946 N N . THR C 1 82 ? 8.473 38.309 48.440 1.00 33.75 58 THR C N 1
ATOM 3947 C CA . THR C 1 82 ? 7.175 37.812 48.926 1.00 31.86 58 THR C CA 1
ATOM 3948 C C . THR C 1 82 ? 6.858 36.358 48.519 1.00 30.72 58 THR C C 1
ATOM 3949 O O . THR C 1 82 ? 6.343 35.560 49.329 1.00 29.65 58 THR C O 1
ATOM 3953 N N . ALA C 1 83 ? 7.162 36.015 47.273 1.00 29.78 59 ALA C N 1
ATOM 3954 C CA . ALA C 1 83 ? 6.983 34.638 46.821 1.00 29.30 59 ALA C CA 1
ATOM 3955 C C . ALA C 1 83 ? 7.755 33.689 47.716 1.00 29.73 59 ALA C C 1
ATOM 3956 O O . ALA C 1 83 ? 7.189 32.701 48.177 1.00 29.97 59 ALA C O 1
ATOM 3958 N N . ASP C 1 84 ? 9.026 34.024 48.007 1.00 30.46 60 ASP C N 1
ATOM 3959 C CA . ASP C 1 84 ? 9.921 33.190 48.807 1.00 30.34 60 ASP C CA 1
ATOM 3960 C C . ASP C 1 84 ? 9.303 32.861 50.147 1.00 28.66 60 ASP C C 1
ATOM 3961 O O . ASP C 1 84 ? 9.284 31.715 50.601 1.00 28.62 60 ASP C O 1
ATOM 3966 N N . ARG C 1 85 ? 8.775 33.886 50.756 1.00 27.19 61 ARG C N 1
ATOM 3967 C CA . ARG C 1 85 ? 8.185 33.817 52.079 1.00 27.80 61 ARG C CA 1
ATOM 3968 C C . ARG C 1 85 ? 6.906 32.966 52.147 1.00 27.19 61 ARG C C 1
ATOM 3969 O O . ARG C 1 85 ? 6.733 32.138 53.055 1.00 25.56 61 ARG C O 1
ATOM 3977 N N . ILE C 1 86 ? 6.007 33.203 51.182 1.00 27.18 62 ILE C N 1
ATOM 3978 C CA . ILE C 1 86 ? 4.784 32.436 51.046 1.00 26.31 62 ILE C CA 1
ATOM 3979 C C . ILE C 1 86 ? 5.095 30.934 50.974 1.00 27.09 62 ILE C C 1
ATOM 3980 O O . ILE C 1 86 ? 4.572 30.108 51.762 1.00 25.50 62 ILE C O 1
ATOM 3985 N N . VAL C 1 87 ? 5.947 30.574 50.029 1.00 27.57 63 VAL C N 1
ATOM 3986 C CA . VAL C 1 87 ? 6.214 29.155 49.831 1.00 28.16 63 VAL C CA 1
ATOM 3987 C C . VAL C 1 87 ? 6.883 28.585 51.061 1.00 28.61 63 VAL C C 1
ATOM 3988 O O . VAL C 1 87 ? 6.440 27.581 51.576 1.00 30.07 63 VAL C O 1
ATOM 3992 N N . ARG C 1 88 ? 7.922 29.218 51.573 1.00 29.71 64 ARG C N 1
ATOM 3993 C CA . ARG C 1 88 ? 8.598 28.619 52.726 1.00 30.65 64 ARG C CA 1
ATOM 3994 C C . ARG C 1 88 ? 7.677 28.548 53.933 1.00 30.68 64 ARG C C 1
ATOM 3995 O O . ARG C 1 88 ? 7.748 27.618 54.711 1.00 30.30 64 ARG C O 1
ATOM 4003 N N . GLU C 1 89 ? 6.797 29.520 54.089 1.00 32.18 65 GLU C N 1
ATOM 4004 C CA . GLU C 1 89 ? 5.869 29.433 55.212 1.00 34.61 65 GLU C CA 1
ATOM 4005 C C . GLU C 1 89 ? 4.863 28.288 55.138 1.00 35.30 65 GLU C C 1
ATOM 4006 O O . GLU C 1 89 ? 4.532 27.667 56.170 1.00 36.17 65 GLU C O 1
ATOM 4012 N N . GLY C 1 90 ? 4.456 27.956 53.915 1.00 35.28 66 GLY C N 1
ATOM 4013 C CA . GLY C 1 90 ? 3.536 26.873 53.693 1.00 35.02 66 GLY C CA 1
ATOM 4014 C C . GLY C 1 90 ? 4.217 25.537 53.866 1.00 34.98 66 GLY C C 1
ATOM 4015 O O . GLY C 1 90 ? 3.627 24.611 54.460 1.00 33.69 66 GLY C O 1
ATOM 4016 N N . ILE C 1 91 ? 5.434 25.438 53.327 1.00 35.22 67 ILE C N 1
ATOM 4017 C CA . ILE C 1 91 ? 6.274 24.278 53.566 1.00 36.34 67 ILE C CA 1
ATOM 4018 C C . ILE C 1 91 ? 6.485 24.157 55.084 1.00 37.22 67 ILE C C 1
ATOM 4019 O O . ILE C 1 91 ? 6.283 23.096 55.620 1.00 37.37 67 ILE C O 1
ATOM 4024 N N . GLU C 1 92 ? 6.848 25.238 55.781 1.00 38.51 68 GLU C N 1
ATOM 4025 C CA . GLU C 1 92 ? 6.993 25.207 57.278 1.00 40.14 68 GLU C CA 1
ATOM 4026 C C . GLU C 1 92 ? 5.764 24.649 58.002 1.00 39.33 68 GLU C C 1
ATOM 4027 O O . GLU C 1 92 ? 5.909 23.768 58.830 1.00 40.33 68 GLU C O 1
ATOM 4033 N N . ARG C 1 93 ? 4.582 25.209 57.720 1.00 38.01 69 ARG C N 1
ATOM 4034 C CA . ARG C 1 93 ? 3.354 24.870 58.421 1.00 37.81 69 ARG C CA 1
ATOM 4035 C C . ARG C 1 93 ? 2.735 23.505 58.055 1.00 36.37 69 ARG C C 1
ATOM 4036 O O . ARG C 1 93 ? 2.269 22.781 58.932 1.00 34.53 69 ARG C O 1
ATOM 4044 N N . PHE C 1 94 ? 2.699 23.183 56.761 1.00 35.40 70 PHE C N 1
ATOM 4045 C CA . PHE C 1 94 ? 1.849 22.088 56.280 1.00 33.70 70 PHE C CA 1
ATOM 4046 C C . PHE C 1 94 ? 2.621 21.017 55.562 1.00 33.78 70 PHE C C 1
ATOM 4047 O O . PHE C 1 94 ? 2.084 19.960 55.251 1.00 34.77 70 PHE C O 1
ATOM 4055 N N . GLY C 1 95 ? 3.863 21.318 55.246 1.00 34.47 71 GLY C N 1
ATOM 4056 C CA . GLY C 1 95 ? 4.809 20.339 54.712 1.00 34.69 71 GLY C CA 1
ATOM 4057 C C . GLY C 1 95 ? 4.845 20.116 53.222 1.00 35.35 71 GLY C C 1
ATOM 4058 O O . GLY C 1 95 ? 5.651 19.313 52.748 1.00 36.10 71 GLY C O 1
ATOM 4059 N N . ARG C 1 96 ? 3.987 20.802 52.464 1.00 35.73 72 ARG C N 1
ATOM 4060 C CA . ARG C 1 96 ? 3.849 20.538 50.999 1.00 35.58 72 ARG C CA 1
ATOM 4061 C C . ARG C 1 96 ? 3.031 21.636 50.318 1.00 34.54 72 ARG C C 1
ATOM 4062 O O . ARG C 1 96 ? 2.324 22.396 50.980 1.00 33.93 72 ARG C O 1
ATOM 4070 N N . ILE C 1 97 ? 3.167 21.732 48.999 1.00 33.59 73 ILE C N 1
ATOM 4071 C CA . ILE C 1 97 ? 2.323 22.584 48.185 1.00 32.74 73 ILE C CA 1
ATOM 4072 C C . ILE C 1 97 ? 1.885 21.709 47.023 1.00 32.30 73 ILE C C 1
ATOM 4073 O O . ILE C 1 97 ? 2.743 21.146 46.332 1.00 31.49 73 ILE C O 1
ATOM 4078 N N . ASP C 1 98 ? 0.564 21.614 46.823 1.00 31.17 74 ASP C N 1
ATOM 4079 C CA . ASP C 1 98 ? -0.067 20.828 45.746 1.00 31.19 74 ASP C CA 1
ATOM 4080 C C . ASP C 1 98 ? -0.607 21.745 44.654 1.00 30.24 74 ASP C C 1
ATOM 4081 O O . ASP C 1 98 ? -0.576 21.402 43.459 1.00 29.57 74 ASP C O 1
ATOM 4086 N N . SER C 1 99 ? -1.089 22.918 45.075 1.00 27.88 75 SER C N 1
ATOM 4087 C CA . SER C 1 99 ? -1.795 23.774 44.173 1.00 28.29 75 SER C CA 1
ATOM 4088 C C . SER C 1 99 ? -1.492 25.240 44.390 1.00 27.35 75 SER C C 1
ATOM 4089 O O . SER C 1 99 ? -1.288 25.709 45.516 1.00 28.20 75 SER C O 1
ATOM 4092 N N . LEU C 1 100 ? -1.503 25.971 43.290 1.00 25.67 76 LEU C N 1
ATOM 4093 C CA . LEU C 1 100 ? -1.322 27.399 43.328 1.00 23.97 76 LEU C CA 1
ATOM 4094 C C . LEU C 1 100 ? -2.463 28.027 42.583 1.00 23.65 76 LEU C C 1
ATOM 4095 O O . LEU C 1 100 ? -2.684 27.673 41.420 1.00 23.90 76 LEU C O 1
ATOM 4100 N N . VAL C 1 101 ? -3.168 28.975 43.194 1.00 21.89 77 VAL C N 1
ATOM 4101 C CA . VAL C 1 101 ? -4.123 29.758 42.408 1.00 20.76 77 VAL C CA 1
ATOM 4102 C C . VAL C 1 101 ? -3.646 31.224 42.289 1.00 21.33 77 VAL C C 1
ATOM 4103 O O . VAL C 1 101 ? -3.688 31.963 43.270 1.00 20.74 77 VAL C O 1
ATOM 4107 N N . ASN C 1 102 ? -3.226 31.642 41.098 1.00 21.33 78 ASN C N 1
ATOM 4108 C CA . ASN C 1 102 ? -2.894 33.052 40.887 1.00 22.52 78 ASN C CA 1
ATOM 4109 C C . ASN C 1 102 ? -4.103 33.927 40.675 1.00 23.30 78 ASN C C 1
ATOM 4110 O O . ASN C 1 102 ? -4.629 33.989 39.558 1.00 24.18 78 ASN C O 1
ATOM 4115 N N . ASN C 1 103 ? -4.499 34.640 41.715 1.00 24.14 79 ASN C N 1
ATOM 4116 C CA . ASN C 1 103 ? -5.664 35.464 41.638 1.00 26.86 79 ASN C CA 1
ATOM 4117 C C . ASN C 1 103 ? -5.380 36.942 41.888 1.00 27.87 79 ASN C C 1
ATOM 4118 O O . ASN C 1 103 ? -6.300 37.718 42.053 1.00 29.60 79 ASN C O 1
ATOM 4123 N N . ALA C 1 104 ? -4.124 37.337 41.970 1.00 28.76 80 ALA C N 1
ATOM 4124 C CA . ALA C 1 104 ? -3.788 38.727 42.305 1.00 29.10 80 ALA C CA 1
ATOM 4125 C C . ALA C 1 104 ? -3.854 39.431 40.967 1.00 30.03 80 ALA C C 1
ATOM 4126 O O . ALA C 1 104 ? -3.462 38.834 39.962 1.00 30.97 80 ALA C O 1
ATOM 4128 N N . GLY C 1 105 ? -4.319 40.677 40.946 1.00 29.53 81 GLY C N 1
ATOM 4129 C CA . GLY C 1 105 ? -4.553 41.368 39.697 1.00 28.68 81 GLY C CA 1
ATOM 4130 C C . GLY C 1 105 ? -4.978 42.793 39.937 1.00 29.56 81 GLY C C 1
ATOM 4131 O O . GLY C 1 105 ? -5.621 43.140 40.951 1.00 28.61 81 GLY C O 1
ATOM 4132 N N . VAL C 1 106 ? -4.569 43.657 39.018 1.00 30.33 82 VAL C N 1
ATOM 4133 C CA . VAL C 1 106 ? -5.205 44.952 38.910 1.00 30.00 82 VAL C CA 1
ATOM 4134 C C . VAL C 1 106 ? -5.594 45.205 37.501 1.00 29.70 82 VAL C C 1
ATOM 4135 O O . VAL C 1 106 ? -5.090 44.599 36.588 1.00 30.07 82 VAL C O 1
ATOM 4139 N N . PHE C 1 107 ? -6.486 46.151 37.369 1.00 30.58 83 PHE C N 1
ATOM 4140 C CA . PHE C 1 107 ? -7.106 46.475 36.140 1.00 31.82 83 PHE C CA 1
ATOM 4141 C C . PHE C 1 107 ? -7.215 47.986 35.992 1.00 31.18 83 PHE C C 1
ATOM 4142 O O . PHE C 1 107 ? -7.695 48.672 36.897 1.00 31.61 83 PHE C O 1
ATOM 4150 N N . LEU C 1 108 ? -6.792 48.471 34.832 1.00 30.82 84 LEU C N 1
ATOM 4151 C CA . LEU C 1 108 ? -6.753 49.880 34.507 1.00 30.29 84 LEU C CA 1
ATOM 4152 C C . LEU C 1 108 ? -7.436 50.120 33.143 1.00 29.91 84 LEU C C 1
ATOM 4153 O O . LEU C 1 108 ? -7.055 49.548 32.114 1.00 29.34 84 LEU C O 1
ATOM 4158 N N . ALA C 1 109 ? -8.449 50.959 33.161 1.00 29.59 85 ALA C N 1
ATOM 4159 C CA . ALA C 1 109 ? -9.112 51.436 31.970 1.00 29.99 85 ALA C CA 1
ATOM 4160 C C . ALA C 1 109 ? -8.662 52.862 31.675 1.00 29.96 85 ALA C C 1
ATOM 4161 O O . ALA C 1 109 ? -8.979 53.774 32.440 1.00 30.94 85 ALA C O 1
ATOM 4163 N N . LYS C 1 110 ? -7.935 53.053 30.578 1.00 29.34 86 LYS C N 1
ATOM 4164 C CA . LYS C 1 110 ? -7.285 54.319 30.287 1.00 29.27 86 LYS C CA 1
ATOM 4165 C C . LYS C 1 110 ? -6.812 54.275 28.859 1.00 28.44 86 LYS C C 1
ATOM 4166 O O . LYS C 1 110 ? -6.321 53.227 28.432 1.00 28.06 86 LYS C O 1
ATOM 4172 N N . PRO C 1 111 ? -6.932 55.404 28.123 1.00 27.55 87 PRO C N 1
ATOM 4173 C CA . PRO C 1 111 ? -6.403 55.346 26.753 1.00 27.88 87 PRO C CA 1
ATOM 4174 C C . PRO C 1 111 ? -4.898 55.055 26.746 1.00 28.63 87 PRO C C 1
ATOM 4175 O O . PRO C 1 111 ? -4.145 55.635 27.541 1.00 29.16 87 PRO C O 1
ATOM 4179 N N . PHE C 1 112 ? -4.489 54.113 25.899 1.00 27.93 88 PHE C N 1
ATOM 4180 C CA . PHE C 1 112 ? -3.112 53.683 25.835 1.00 28.76 88 PHE C CA 1
ATOM 4181 C C . PHE C 1 112 ? -2.110 54.838 25.837 1.00 30.02 88 PHE C C 1
ATOM 4182 O O . PHE C 1 112 ? -1.077 54.788 26.479 1.00 29.77 88 PHE C O 1
ATOM 4190 N N . VAL C 1 113 ? -2.455 55.878 25.106 1.00 31.42 89 VAL C N 1
ATOM 4191 C CA . VAL C 1 113 ? -1.597 56.989 24.871 1.00 32.53 89 VAL C CA 1
ATOM 4192 C C . VAL C 1 113 ? -1.476 57.900 26.116 1.00 32.85 89 VAL C C 1
ATOM 4193 O O . VAL C 1 113 ? -0.536 58.710 26.191 1.00 33.79 89 VAL C O 1
ATOM 4197 N N . GLU C 1 114 ? -2.347 57.700 27.108 1.00 31.56 90 GLU C N 1
ATOM 4198 C CA . GLU C 1 114 ? -2.339 58.486 28.342 1.00 31.87 90 GLU C CA 1
ATOM 4199 C C . GLU C 1 114 ? -1.657 57.761 29.505 1.00 31.80 90 GLU C C 1
ATOM 4200 O O . GLU C 1 114 ? -1.604 58.271 30.617 1.00 31.90 90 GLU C O 1
ATOM 4214 N N . THR C 1 116 ? 1.036 56.198 32.049 1.00 30.07 92 THR C N 1
ATOM 4215 C CA . THR C 1 116 ? 2.237 56.832 32.594 1.00 30.02 92 THR C CA 1
ATOM 4216 C C . THR C 1 116 ? 3.181 55.720 32.989 1.00 31.21 92 THR C C 1
ATOM 4217 O O . THR C 1 116 ? 2.769 54.546 33.091 1.00 31.94 92 THR C O 1
ATOM 4221 N N . GLN C 1 117 ? 4.452 56.056 33.159 1.00 31.06 93 GLN C N 1
ATOM 4222 C CA . GLN C 1 117 ? 5.413 55.159 33.777 1.00 31.80 93 GLN C CA 1
ATOM 4223 C C . GLN C 1 117 ? 4.860 54.426 35.017 1.00 32.47 93 GLN C C 1
ATOM 4224 O O . GLN C 1 117 ? 5.119 53.237 35.178 1.00 31.87 93 GLN C O 1
ATOM 4230 N N . GLU C 1 118 ? 4.096 55.132 35.862 1.00 33.19 94 GLU C N 1
ATOM 4231 C CA . GLU C 1 118 ? 3.528 54.597 37.103 1.00 35.13 94 GLU C CA 1
ATOM 4232 C C . GLU C 1 118 ? 2.389 53.578 36.835 1.00 34.78 94 GLU C C 1
ATOM 4233 O O . GLU C 1 118 ? 2.298 52.567 37.526 1.00 34.20 94 GLU C O 1
ATOM 4239 N N . ASP C 1 119 ? 1.505 53.862 35.871 1.00 34.16 95 ASP C N 1
ATOM 4240 C CA . ASP C 1 119 ? 0.528 52.875 35.418 1.00 33.76 95 ASP C CA 1
ATOM 4241 C C . ASP C 1 119 ? 1.264 51.598 34.968 1.00 33.52 95 ASP C C 1
ATOM 4242 O O . ASP C 1 119 ? 0.911 50.469 35.344 1.00 32.61 95 ASP C O 1
ATOM 4247 N N . TYR C 1 120 ? 2.303 51.804 34.163 1.00 33.00 96 TYR C N 1
ATOM 4248 C CA . TYR C 1 120 ? 3.063 50.712 33.623 1.00 32.81 96 TYR C CA 1
ATOM 4249 C C . TYR C 1 120 ? 3.679 49.847 34.725 1.00 32.98 96 TYR C C 1
ATOM 4250 O O . TYR C 1 120 ? 3.483 48.646 34.736 1.00 33.50 96 TYR C O 1
ATOM 4259 N N . ASP C 1 121 ? 4.419 50.456 35.642 1.00 32.97 97 ASP C N 1
ATOM 4260 C CA . ASP C 1 121 ? 5.185 49.704 36.651 1.00 33.43 97 ASP C CA 1
ATOM 4261 C C . ASP C 1 121 ? 4.232 48.948 37.602 1.00 32.62 97 ASP C C 1
ATOM 4262 O O . ASP C 1 121 ? 4.525 47.823 38.068 1.00 32.25 97 ASP C O 1
ATOM 4267 N N . HIS C 1 122 ? 3.102 49.594 37.867 1.00 30.57 98 HIS C N 1
ATOM 4268 C CA . HIS C 1 122 ? 2.071 49.050 38.690 1.00 30.51 98 HIS C CA 1
ATOM 4269 C C . HIS C 1 122 ? 1.508 47.792 38.011 1.00 30.31 98 HIS C C 1
ATOM 4270 O O . HIS C 1 122 ? 1.465 46.730 38.630 1.00 29.60 98 HIS C O 1
ATOM 4277 N N . ASN C 1 123 ? 1.138 47.904 36.730 1.00 29.95 99 ASN C N 1
ATOM 4278 C CA . ASN C 1 123 ? 0.527 46.746 36.048 1.00 30.94 99 ASN C CA 1
ATOM 4279 C C . ASN C 1 123 ? 1.484 45.551 35.835 1.00 29.70 99 ASN C C 1
ATOM 4280 O O . ASN C 1 123 ? 1.144 44.423 36.124 1.00 29.21 99 ASN C O 1
ATOM 4285 N N . LEU C 1 124 ? 2.680 45.851 35.367 1.00 28.66 100 LEU C N 1
ATOM 4286 C CA . LEU C 1 124 ? 3.729 44.892 35.268 1.00 28.35 100 LEU C CA 1
ATOM 4287 C C . LEU C 1 124 ? 4.040 44.294 36.638 1.00 28.53 100 LEU C C 1
ATOM 4288 O O . LEU C 1 124 ? 4.238 43.099 36.744 1.00 28.46 100 LEU C O 1
ATOM 4293 N N . GLY C 1 125 ? 4.052 45.100 37.699 1.00 28.78 101 GLY C N 1
ATOM 4294 C CA . GLY C 1 125 ? 4.366 44.559 39.022 1.00 28.54 101 GLY C CA 1
ATOM 4295 C C . GLY C 1 125 ? 3.331 43.534 39.480 1.00 28.99 101 GLY C C 1
ATOM 4296 O O . GLY C 1 125 ? 3.636 42.400 39.683 1.00 29.86 101 GLY C O 1
ATOM 4297 N N . VAL C 1 126 ? 2.102 43.938 39.672 1.00 29.34 102 VAL C N 1
ATOM 4298 C CA . VAL C 1 126 ? 1.101 43.038 40.199 1.00 30.29 102 VAL C CA 1
ATOM 4299 C C . VAL C 1 126 ? 0.734 41.884 39.181 1.00 29.92 102 VAL C C 1
ATOM 4300 O O . VAL C 1 126 ? 0.624 40.717 39.546 1.00 30.36 102 VAL C O 1
ATOM 4304 N N . ASN C 1 127 ? 0.591 42.218 37.911 1.00 27.95 103 ASN C N 1
ATOM 4305 C CA . ASN C 1 127 ? 0.076 41.277 36.983 1.00 27.47 103 ASN C CA 1
ATOM 4306 C C . ASN C 1 127 ? 1.072 40.266 36.416 1.00 27.60 103 ASN C C 1
ATOM 4307 O O . ASN C 1 127 ? 0.672 39.183 36.062 1.00 28.38 103 ASN C O 1
ATOM 4312 N N . VAL C 1 128 ? 2.344 40.624 36.293 1.00 27.34 104 VAL C N 1
ATOM 4313 C CA . VAL C 1 128 ? 3.305 39.742 35.653 1.00 26.83 104 VAL C CA 1
ATOM 4314 C C . VAL C 1 128 ? 4.236 39.206 36.676 1.00 27.14 104 VAL C C 1
ATOM 4315 O O . VAL C 1 128 ? 4.286 38.015 36.893 1.00 27.46 104 VAL C O 1
ATOM 4319 N N . ALA C 1 129 ? 4.952 40.101 37.342 1.00 27.67 105 ALA C N 1
ATOM 4320 C CA . ALA C 1 129 ? 5.845 39.724 38.441 1.00 27.71 105 ALA C CA 1
ATOM 4321 C C . ALA C 1 129 ? 5.077 39.010 39.559 1.00 27.50 105 ALA C C 1
ATOM 4322 O O . ALA C 1 129 ? 5.598 38.103 40.211 1.00 26.91 105 ALA C O 1
ATOM 4324 N N . GLY C 1 130 ? 3.835 39.439 39.772 1.00 28.09 106 GLY C N 1
ATOM 4325 C CA . GLY C 1 130 ? 2.996 38.888 40.819 1.00 28.51 106 GLY C CA 1
ATOM 4326 C C . GLY C 1 130 ? 2.493 37.477 40.497 1.00 29.78 106 GLY C C 1
ATOM 4327 O O . GLY C 1 130 ? 1.793 36.859 41.326 1.00 30.01 106 GLY C O 1
ATOM 4328 N N . PHE C 1 131 ? 2.799 36.982 39.294 1.00 29.37 107 PHE C N 1
ATOM 4329 C CA . PHE C 1 131 ? 2.374 35.644 38.886 1.00 30.09 107 PHE C CA 1
ATOM 4330 C C . PHE C 1 131 ? 3.670 34.835 38.835 1.00 29.08 107 PHE C C 1
ATOM 4331 O O . PHE C 1 131 ? 3.727 33.693 39.281 1.00 28.31 107 PHE C O 1
ATOM 4339 N N . PHE C 1 132 ? 4.717 35.479 38.329 1.00 28.67 108 PHE C N 1
ATOM 4340 C CA . PHE C 1 132 ? 5.917 34.799 37.916 1.00 28.51 108 PHE C CA 1
ATOM 4341 C C . PHE C 1 132 ? 6.759 34.157 39.028 1.00 28.48 108 PHE C C 1
ATOM 4342 O O . PHE C 1 132 ? 7.065 32.951 38.969 1.00 27.66 108 PHE C O 1
ATOM 4350 N N . HIS C 1 133 ? 7.153 34.959 40.005 1.00 27.25 109 HIS C N 1
ATOM 4351 C CA . HIS C 1 133 ? 7.940 34.470 41.132 1.00 27.46 109 HIS C CA 1
ATOM 4352 C C . HIS C 1 133 ? 7.217 33.407 41.996 1.00 26.31 109 HIS C C 1
ATOM 4353 O O . HIS C 1 133 ? 7.790 32.353 42.338 1.00 25.12 109 HIS C O 1
ATOM 4360 N N . ILE C 1 134 ? 5.954 33.677 42.315 1.00 24.46 110 ILE C N 1
ATOM 4361 C CA . ILE C 1 134 ? 5.185 32.747 43.122 1.00 23.78 110 ILE C CA 1
ATOM 4362 C C . ILE C 1 134 ? 5.041 31.440 42.326 1.00 23.84 110 ILE C C 1
ATOM 4363 O O . ILE C 1 134 ? 5.135 30.372 42.885 1.00 23.71 110 ILE C O 1
ATOM 4368 N N . THR C 1 135 ? 4.862 31.525 41.013 1.00 24.44 111 THR C N 1
ATOM 4369 C CA . THR C 1 135 ? 4.673 30.328 40.230 1.00 24.88 111 THR C CA 1
ATOM 4370 C C . THR C 1 135 ? 6.005 29.585 40.170 1.00 26.44 111 THR C C 1
ATOM 4371 O O . THR C 1 135 ? 6.048 28.361 40.285 1.00 27.91 111 THR C O 1
ATOM 4375 N N . GLN C 1 136 ? 7.097 30.302 40.034 1.00 26.93 112 GLN C N 1
ATOM 4376 C CA . GLN C 1 136 ? 8.355 29.626 39.985 1.00 29.70 112 GLN C CA 1
ATOM 4377 C C . GLN C 1 136 ? 8.656 28.853 41.277 1.00 30.08 112 GLN C C 1
ATOM 4378 O O . GLN C 1 136 ? 9.053 27.688 41.198 1.00 30.36 112 GLN C O 1
ATOM 4384 N N . ARG C 1 137 ? 8.431 29.464 42.447 1.00 30.07 113 ARG C N 1
ATOM 4385 C CA . ARG C 1 137 ? 8.630 28.763 43.716 1.00 31.48 113 ARG C CA 1
ATOM 4386 C C . ARG C 1 137 ? 7.662 27.603 43.980 1.00 31.92 113 ARG C C 1
ATOM 4387 O O . ARG C 1 137 ? 8.095 26.538 44.408 1.00 31.40 113 ARG C O 1
ATOM 4395 N N . ALA C 1 138 ? 6.357 27.808 43.777 1.00 31.80 114 ALA C N 1
ATOM 4396 C CA . ALA C 1 138 ? 5.408 26.716 43.986 1.00 32.32 114 ALA C CA 1
ATOM 4397 C C . ALA C 1 138 ? 5.711 25.545 43.038 1.00 33.01 114 ALA C C 1
ATOM 4398 O O . ALA C 1 138 ? 5.544 24.362 43.410 1.00 33.41 114 ALA C O 1
ATOM 4400 N N . ALA C 1 139 ? 6.181 25.872 41.835 1.00 32.43 115 ALA C N 1
ATOM 4401 C CA . ALA C 1 139 ? 6.461 24.845 40.847 1.00 32.90 115 ALA C CA 1
ATOM 4402 C C . ALA C 1 139 ? 7.656 23.976 41.255 1.00 32.75 115 ALA C C 1
ATOM 4403 O O . ALA C 1 139 ? 7.612 22.771 41.038 1.00 34.38 115 ALA C O 1
ATOM 4405 N N . ALA C 1 140 ? 8.708 24.570 41.809 1.00 31.83 116 ALA C N 1
ATOM 4406 C CA . ALA C 1 140 ? 9.850 23.783 42.315 1.00 31.84 116 ALA C CA 1
ATOM 4407 C C . ALA C 1 140 ? 9.400 22.752 43.331 1.00 32.40 116 ALA C C 1
ATOM 4408 O O . ALA C 1 140 ? 9.858 21.608 43.270 1.00 32.62 116 ALA C O 1
ATOM 4410 N N . GLU C 1 141 ? 8.475 23.129 44.221 1.00 32.83 117 GLU C N 1
ATOM 4411 C CA . GLU C 1 141 ? 7.977 22.174 45.197 1.00 34.27 117 GLU C CA 1
ATOM 4412 C C . GLU C 1 141 ? 7.170 21.047 44.552 1.00 34.88 117 GLU C C 1
ATOM 4413 O O . GLU C 1 141 ? 7.397 19.855 44.864 1.00 35.49 117 GLU C O 1
ATOM 4427 N N . LEU C 1 143 ? 7.140 19.958 41.306 1.00 35.78 119 LEU C N 1
ATOM 4428 C CA . LEU C 1 143 ? 8.126 19.109 40.653 1.00 36.87 119 LEU C CA 1
ATOM 4429 C C . LEU C 1 143 ? 8.828 18.100 41.577 1.00 38.08 119 LEU C C 1
ATOM 4430 O O . LEU C 1 143 ? 9.101 16.992 41.138 1.00 38.81 119 LEU C O 1
ATOM 4435 N N . LYS C 1 144 ? 9.098 18.451 42.845 1.00 39.23 120 LYS C N 1
ATOM 4436 C CA . LYS C 1 144 ? 9.815 17.512 43.729 1.00 40.48 120 LYS C CA 1
ATOM 4437 C C . LYS C 1 144 ? 8.937 16.303 44.154 1.00 40.61 120 LYS C C 1
ATOM 4438 O O . LYS C 1 144 ? 9.471 15.191 44.321 1.00 41.49 120 LYS C O 1
ATOM 4444 N N . GLN C 1 145 ? 7.630 16.541 44.334 1.00 39.73 121 GLN C N 1
ATOM 4445 C CA . GLN C 1 145 ? 6.636 15.535 44.751 1.00 39.10 121 GLN C CA 1
ATOM 4446 C C . GLN C 1 145 ? 6.065 14.789 43.573 1.00 38.29 121 GLN C C 1
ATOM 4447 O O . GLN C 1 145 ? 5.343 13.822 43.773 1.00 39.27 121 GLN C O 1
ATOM 4453 N N . GLY C 1 146 ? 6.308 15.304 42.367 1.00 37.27 122 GLY C N 1
ATOM 4454 C CA . GLY C 1 146 ? 5.878 14.704 41.112 1.00 36.55 122 GLY C CA 1
ATOM 4455 C C . GLY C 1 146 ? 4.392 14.924 40.830 1.00 36.68 122 GLY C C 1
ATOM 4456 O O . GLY C 1 146 ? 3.734 14.062 40.223 1.00 36.89 122 GLY C O 1
ATOM 4457 N N . SER C 1 147 ? 3.842 16.066 41.244 1.00 35.44 123 SER C N 1
ATOM 4458 C CA . SER C 1 147 ? 2.391 16.220 41.216 1.00 35.03 123 SER C CA 1
ATOM 4459 C C . SER C 1 147 ? 1.940 17.649 41.543 1.00 34.09 123 SER C C 1
ATOM 4460 O O . SER C 1 147 ? 2.402 18.225 42.530 1.00 33.37 123 SER C O 1
ATOM 4463 N N . GLY C 1 148 ? 1.022 18.213 40.752 1.00 32.32 124 GLY C N 1
ATOM 4464 C CA . GLY C 1 148 ? 0.509 19.549 41.115 1.00 29.78 124 GLY C CA 1
ATOM 4465 C C . GLY C 1 148 ? -0.496 20.238 40.228 1.00 28.29 124 GLY C C 1
ATOM 4466 O O . GLY C 1 148 ? -0.789 19.796 39.110 1.00 27.05 124 GLY C O 1
ATOM 4467 N N . HIS C 1 149 ? -0.996 21.368 40.713 1.00 27.46 125 HIS C N 1
ATOM 4468 C CA . HIS C 1 149 ? -1.912 22.177 39.892 1.00 26.33 125 HIS C CA 1
ATOM 4469 C C . HIS C 1 149 ? -1.673 23.688 40.008 1.00 25.44 125 HIS C C 1
ATOM 4470 O O . HIS C 1 149 ? -1.687 24.289 41.092 1.00 25.47 125 HIS C O 1
ATOM 4477 N N . ILE C 1 150 ? -1.413 24.291 38.873 1.00 24.36 126 ILE C N 1
ATOM 4478 C CA . ILE C 1 150 ? -1.345 25.740 38.752 1.00 22.97 126 ILE C CA 1
ATOM 4479 C C . ILE C 1 150 ? -2.488 26.258 37.891 1.00 22.76 126 ILE C C 1
ATOM 4480 O O . ILE C 1 150 ? -2.615 25.860 36.747 1.00 23.10 126 ILE C O 1
ATOM 4485 N N . VAL C 1 151 ? -3.321 27.118 38.453 1.00 22.40 127 VAL C N 1
ATOM 4486 C CA . VAL C 1 151 ? -4.364 27.834 37.723 1.00 22.60 127 VAL C CA 1
ATOM 4487 C C . VAL C 1 151 ? -4.208 29.340 37.894 1.00 22.35 127 VAL C C 1
ATOM 4488 O O . VAL C 1 151 ? -4.021 29.814 39.015 1.00 22.75 127 VAL C O 1
ATOM 4492 N N . SER C 1 152 ? -4.406 30.101 36.824 1.00 22.28 128 SER C N 1
ATOM 4493 C CA . SER C 1 152 ? -4.300 31.552 36.929 1.00 22.63 128 SER C CA 1
ATOM 4494 C C . SER C 1 152 ? -5.607 32.199 36.481 1.00 23.21 128 SER C C 1
ATOM 4495 O O . SER C 1 152 ? -6.297 31.701 35.564 1.00 21.77 128 SER C O 1
ATOM 4498 N N . ILE C 1 153 ? -5.996 33.262 37.170 1.00 23.98 129 ILE C N 1
ATOM 4499 C CA . ILE C 1 153 ? -7.227 33.939 36.799 1.00 25.67 129 ILE C CA 1
ATOM 4500 C C . ILE C 1 153 ? -6.851 35.047 35.842 1.00 26.40 129 ILE C C 1
ATOM 4501 O O . ILE C 1 153 ? -6.164 35.969 36.222 1.00 27.07 129 ILE C O 1
ATOM 4506 N N . THR C 1 154 ? -7.271 34.963 34.591 1.00 27.32 130 THR C N 1
ATOM 4507 C CA . THR C 1 154 ? -6.925 36.041 33.656 1.00 28.66 130 THR C CA 1
ATOM 4508 C C . THR C 1 154 ? -8.143 36.926 33.367 1.00 27.82 130 THR C C 1
ATOM 4509 O O . THR C 1 154 ? -8.794 37.374 34.300 1.00 28.64 130 THR C O 1
ATOM 4513 N N . THR C 1 155 ? -8.452 37.169 32.104 1.00 27.48 131 THR C N 1
ATOM 4514 C CA . THR C 1 155 ? -9.593 38.009 31.730 1.00 27.66 131 THR C CA 1
ATOM 4515 C C . THR C 1 155 ? -9.936 37.802 30.292 1.00 27.79 131 THR C C 1
ATOM 4516 O O . THR C 1 155 ? -9.042 37.710 29.431 1.00 27.43 131 THR C O 1
ATOM 4520 N N . SER C 1 156 ? -11.230 37.752 30.021 1.00 28.10 132 SER C N 1
ATOM 4521 C CA . SER C 1 156 ? -11.757 37.745 28.642 1.00 29.33 132 SER C CA 1
ATOM 4522 C C . SER C 1 156 ? -11.260 38.797 27.630 1.00 28.53 132 SER C C 1
ATOM 4523 O O . SER C 1 156 ? -11.315 38.580 26.399 1.00 28.53 132 SER C O 1
ATOM 4526 N N . LEU C 1 157 ? -10.795 39.937 28.132 1.00 28.23 133 LEU C N 1
ATOM 4527 C CA . LEU C 1 157 ? -10.211 40.957 27.255 1.00 29.38 133 LEU C CA 1
ATOM 4528 C C . LEU C 1 157 ? -8.964 40.527 26.521 1.00 29.36 133 LEU C C 1
ATOM 4529 O O . LEU C 1 157 ? -8.595 41.195 25.549 1.00 30.72 133 LEU C O 1
ATOM 4534 N N . VAL C 1 158 ? -8.316 39.446 26.954 1.00 28.51 134 VAL C N 1
ATOM 4535 C CA . VAL C 1 158 ? -7.121 38.978 26.276 1.00 28.72 134 VAL C CA 1
ATOM 4536 C C . VAL C 1 158 ? -7.502 38.488 24.893 1.00 29.06 134 VAL C C 1
ATOM 4537 O O . VAL C 1 158 ? -6.882 38.858 23.896 1.00 27.94 134 VAL C O 1
ATOM 4541 N N . ASP C 1 159 ? -8.515 37.613 24.837 1.00 29.93 135 ASP C N 1
ATOM 4542 C CA . ASP C 1 159 ? -8.915 37.007 23.556 1.00 29.37 135 ASP C CA 1
ATOM 4543 C C . ASP C 1 159 ? -10.027 37.807 22.889 1.00 27.82 135 ASP C C 1
ATOM 4544 O O . ASP C 1 159 ? -10.118 37.832 21.683 1.00 26.51 135 ASP C O 1
ATOM 4549 N N . GLN C 1 160 ? -10.845 38.487 23.689 1.00 26.91 136 GLN C N 1
ATOM 4550 C CA . GLN C 1 160 ? -11.893 39.353 23.139 1.00 25.67 136 GLN C CA 1
ATOM 4551 C C . GLN C 1 160 ? -11.854 40.823 23.658 1.00 25.25 136 GLN C C 1
ATOM 4552 O O . GLN C 1 160 ? -12.742 41.222 24.423 1.00 25.72 136 GLN C O 1
ATOM 4558 N N . PRO C 1 161 ? -10.851 41.635 23.224 1.00 24.20 137 PRO C N 1
ATOM 4559 C CA . PRO C 1 161 ? -10.803 43.045 23.652 1.00 23.67 137 PRO C CA 1
ATOM 4560 C C . PRO C 1 161 ? -11.981 43.761 23.037 1.00 24.14 137 PRO C C 1
ATOM 4561 O O . PRO C 1 161 ? -12.514 43.284 22.026 1.00 25.19 137 PRO C O 1
ATOM 4573 N N . VAL C 1 163 ? -13.885 47.521 21.880 1.00 27.83 139 VAL C N 1
ATOM 4574 C CA . VAL C 1 163 ? -13.903 48.935 21.595 1.00 28.72 139 VAL C CA 1
ATOM 4575 C C . VAL C 1 163 ? -14.577 49.621 22.789 1.00 30.70 139 VAL C C 1
ATOM 4576 O O . VAL C 1 163 ? -15.608 49.139 23.306 1.00 32.12 139 VAL C O 1
ATOM 4580 N N . GLY C 1 164 ? -13.969 50.700 23.288 1.00 31.95 140 GLY C N 1
ATOM 4581 C CA . GLY C 1 164 ? -14.605 51.482 24.336 1.00 32.12 140 GLY C CA 1
ATOM 4582 C C . GLY C 1 164 ? -14.230 50.963 25.697 1.00 33.53 140 GLY C C 1
ATOM 4583 O O . GLY C 1 164 ? -14.728 51.480 26.720 1.00 34.39 140 GLY C O 1
ATOM 4592 N N . PRO C 1 166 ? -10.693 50.674 26.842 1.00 32.62 142 PRO C N 1
ATOM 4593 C CA . PRO C 1 166 ? -9.275 50.709 26.505 1.00 32.07 142 PRO C CA 1
ATOM 4594 C C . PRO C 1 166 ? -8.433 50.161 27.652 1.00 31.44 142 PRO C C 1
ATOM 4595 O O . PRO C 1 166 ? -8.546 50.621 28.768 1.00 31.01 142 PRO C O 1
ATOM 4599 N N . SER C 1 167 ? -7.596 49.172 27.364 1.00 31.21 143 SER C N 1
ATOM 4600 C CA . SER C 1 167 ? -6.843 48.538 28.405 1.00 31.18 143 SER C CA 1
ATOM 4601 C C . SER C 1 167 ? -5.680 47.829 27.808 1.00 30.89 143 SER C C 1
ATOM 4602 O O . SER C 1 167 ? -5.549 46.612 27.915 1.00 32.27 143 SER C O 1
ATOM 4605 N N . ALA C 1 168 ? -4.788 48.579 27.208 1.00 30.95 144 ALA C N 1
ATOM 4606 C CA . ALA C 1 168 ? -3.631 47.932 26.628 1.00 31.51 144 ALA C CA 1
ATOM 4607 C C . ALA C 1 168 ? -2.814 47.109 27.663 1.00 31.35 144 ALA C C 1
ATOM 4608 O O . ALA C 1 168 ? -2.426 45.964 27.375 1.00 30.56 144 ALA C O 1
ATOM 4610 N N . LEU C 1 169 ? -2.577 47.678 28.850 1.00 31.29 145 LEU C N 1
ATOM 4611 C CA . LEU C 1 169 ? -1.782 46.986 29.919 1.00 30.91 145 LEU C CA 1
ATOM 4612 C C . LEU C 1 169 ? -2.377 45.684 30.440 1.00 30.84 145 LEU C C 1
ATOM 4613 O O . LEU C 1 169 ? -1.658 44.778 30.837 1.00 31.44 145 LEU C O 1
ATOM 4618 N N . ALA C 1 170 ? -3.695 45.588 30.430 1.00 31.23 146 ALA C N 1
ATOM 4619 C CA . ALA C 1 170 ? -4.386 44.398 30.868 1.00 31.00 146 ALA C CA 1
ATOM 4620 C C . ALA C 1 170 ? -4.176 43.303 29.852 1.00 31.22 146 ALA C C 1
ATOM 4621 O O . ALA C 1 170 ? -3.949 42.148 30.202 1.00 31.74 146 ALA C O 1
ATOM 4623 N N . SER C 1 171 ? -4.272 43.670 28.584 1.00 31.06 147 SER C N 1
ATOM 4624 C CA . SER C 1 171 ? -4.035 42.759 27.488 1.00 31.27 147 SER C CA 1
ATOM 4625 C C . SER C 1 171 ? -2.573 42.346 27.399 1.00 32.54 147 SER C C 1
ATOM 4626 O O . SER C 1 171 ? -2.265 41.195 27.075 1.00 33.13 147 SER C O 1
ATOM 4629 N N . LEU C 1 172 ? -1.675 43.281 27.665 1.00 33.05 148 LEU C N 1
ATOM 4630 C CA . LEU C 1 172 ? -0.264 42.991 27.705 1.00 34.51 148 LEU C CA 1
ATOM 4631 C C . LEU C 1 172 ? 0.042 42.046 28.858 1.00 35.44 148 LEU C C 1
ATOM 4632 O O . LEU C 1 172 ? 0.803 41.107 28.685 1.00 36.97 148 LEU C O 1
ATOM 4637 N N . THR C 1 173 ? -0.536 42.274 30.039 1.00 34.85 149 THR C N 1
ATOM 4638 C CA . THR C 1 173 ? -0.119 41.492 31.213 1.00 33.99 149 THR C CA 1
ATOM 4639 C C . THR C 1 173 ? -0.882 40.184 31.325 1.00 33.30 149 THR C C 1
ATOM 4640 O O . THR C 1 173 ? -0.303 39.099 31.306 1.00 33.35 149 THR C O 1
ATOM 4644 N N . LYS C 1 174 ? -2.192 40.243 31.314 1.00 32.47 150 LYS C N 1
ATOM 4645 C CA . LYS C 1 174 ? -2.920 38.981 31.335 1.00 31.16 150 LYS C CA 1
ATOM 4646 C C . LYS C 1 174 ? -2.710 38.150 30.074 1.00 30.19 150 LYS C C 1
ATOM 4647 O O . LYS C 1 174 ? -2.821 36.958 30.109 1.00 30.42 150 LYS C O 1
ATOM 4653 N N . GLY C 1 175 ? -2.398 38.761 28.947 1.00 29.82 151 GLY C N 1
ATOM 4654 C CA . GLY C 1 175 ? -2.207 37.988 27.721 1.00 28.43 151 GLY C CA 1
ATOM 4655 C C . GLY C 1 175 ? -0.956 37.141 27.744 1.00 27.99 151 GLY C C 1
ATOM 4656 O O . GLY C 1 175 ? -0.901 36.076 27.103 1.00 27.83 151 GLY C O 1
ATOM 4657 N N . GLY C 1 176 ? 0.047 37.601 28.492 1.00 26.51 152 GLY C N 1
ATOM 4658 C CA . GLY C 1 176 ? 1.229 36.805 28.712 1.00 25.03 152 GLY C CA 1
ATOM 4659 C C . GLY C 1 176 ? 0.949 35.605 29.588 1.00 25.22 152 GLY C C 1
ATOM 4660 O O . GLY C 1 176 ? 1.591 34.552 29.425 1.00 26.12 152 GLY C O 1
ATOM 4661 N N . LEU C 1 177 ? 0.012 35.775 30.523 1.00 24.45 153 LEU C N 1
ATOM 4662 C CA . LEU C 1 177 ? -0.447 34.739 31.409 1.00 25.17 153 LEU C CA 1
ATOM 4663 C C . LEU C 1 177 ? -1.109 33.564 30.693 1.00 24.51 153 LEU C C 1
ATOM 4664 O O . LEU C 1 177 ? -0.783 32.451 30.990 1.00 24.89 153 LEU C O 1
ATOM 4669 N N . ASN C 1 178 ? -2.045 33.817 29.789 1.00 24.19 154 ASN C N 1
ATOM 4670 C CA . ASN C 1 178 ? -2.612 32.812 28.919 1.00 23.88 154 ASN C CA 1
ATOM 4671 C C . ASN C 1 178 ? -1.566 32.005 28.195 1.00 24.03 154 ASN C C 1
ATOM 4672 O O . ASN C 1 178 ? -1.701 30.791 28.057 1.00 24.62 154 ASN C O 1
ATOM 4677 N N . ALA C 1 179 ? -0.550 32.667 27.667 1.00 23.62 155 ALA C N 1
ATOM 4678 C CA . ALA C 1 179 ? 0.365 31.964 26.821 1.00 23.14 155 ALA C CA 1
ATOM 4679 C C . ALA C 1 179 ? 1.363 31.183 27.670 1.00 24.19 155 ALA C C 1
ATOM 4680 O O . ALA C 1 179 ? 1.773 30.101 27.288 1.00 25.07 155 ALA C O 1
ATOM 4682 N N . VAL C 1 180 ? 1.760 31.715 28.811 1.00 24.64 156 VAL C N 1
ATOM 4683 C CA . VAL C 1 180 ? 2.645 30.979 29.693 1.00 26.40 156 VAL C CA 1
ATOM 4684 C C . VAL C 1 180 ? 1.916 29.802 30.261 1.00 25.57 156 VAL C C 1
ATOM 4685 O O . VAL C 1 180 ? 2.517 28.754 30.503 1.00 27.06 156 VAL C O 1
ATOM 4689 N N . THR C 1 181 ? 0.614 29.947 30.436 1.00 24.14 157 THR C N 1
ATOM 4690 C CA . THR C 1 181 ? -0.226 28.832 30.827 1.00 23.72 157 THR C CA 1
ATOM 4691 C C . THR C 1 181 ? -0.109 27.611 29.894 1.00 23.51 157 THR C C 1
ATOM 4692 O O . THR C 1 181 ? 0.037 26.474 30.395 1.00 23.71 157 THR C O 1
ATOM 4696 N N . ARG C 1 182 ? -0.157 27.820 28.577 1.00 22.66 158 ARG C N 1
ATOM 4697 C CA . ARG C 1 182 ? 0.027 26.721 27.658 1.00 24.11 158 ARG C CA 1
ATOM 4698 C C . ARG C 1 182 ? 1.505 26.240 27.576 1.00 23.89 158 ARG C C 1
ATOM 4699 O O . ARG C 1 182 ? 1.780 25.072 27.403 1.00 22.80 158 ARG C O 1
ATOM 4707 N N . SER C 1 183 ? 2.441 27.179 27.629 1.00 24.46 159 SER C N 1
ATOM 4708 C CA . SER C 1 183 ? 3.864 26.915 27.614 1.00 25.12 159 SER C CA 1
ATOM 4709 C C . SER C 1 183 ? 4.302 26.031 28.814 1.00 24.73 159 SER C C 1
ATOM 4710 O O . SER C 1 183 ? 4.984 25.066 28.641 1.00 23.80 159 SER C O 1
ATOM 4713 N N . LEU C 1 184 ? 3.841 26.328 30.018 1.00 25.52 160 LEU C N 1
ATOM 4714 C CA . LEU C 1 184 ? 4.220 25.532 31.189 1.00 25.96 160 LEU C CA 1
ATOM 4715 C C . LEU C 1 184 ? 3.459 24.218 31.203 1.00 27.18 160 LEU C C 1
ATOM 4716 O O . LEU C 1 184 ? 3.945 23.216 31.740 1.00 28.80 160 LEU C O 1
ATOM 4721 N N . ALA C 1 185 ? 2.284 24.181 30.593 1.00 26.74 161 ALA C N 1
ATOM 4722 C CA . ALA C 1 185 ? 1.608 22.918 30.479 1.00 26.94 161 ALA C CA 1
ATOM 4723 C C . ALA C 1 185 ? 2.456 21.958 29.623 1.00 27.37 161 ALA C C 1
ATOM 4724 O O . ALA C 1 185 ? 2.480 20.740 29.874 1.00 27.50 161 ALA C O 1
ATOM 4734 N N . GLU C 1 187 ? 5.868 22.292 29.141 1.00 28.66 163 GLU C N 1
ATOM 4735 C CA . GLU C 1 187 ? 7.081 22.073 29.884 1.00 29.42 163 GLU C CA 1
ATOM 4736 C C . GLU C 1 187 ? 6.917 20.969 30.966 1.00 29.71 163 GLU C C 1
ATOM 4737 O O . GLU C 1 187 ? 7.763 20.087 31.074 1.00 29.63 163 GLU C O 1
ATOM 4743 N N . PHE C 1 188 ? 5.820 21.008 31.726 1.00 29.70 164 PHE C N 1
ATOM 4744 C CA . PHE C 1 188 ? 5.621 20.170 32.922 1.00 29.71 164 PHE C CA 1
ATOM 4745 C C . PHE C 1 188 ? 4.786 18.973 32.594 1.00 29.80 164 PHE C C 1
ATOM 4746 O O . PHE C 1 188 ? 4.311 18.272 33.478 1.00 31.03 164 PHE C O 1
ATOM 4754 N N . SER C 1 189 ? 4.555 18.839 31.315 1.00 28.64 165 SER C N 1
ATOM 4755 C CA . SER C 1 189 ? 3.787 17.819 30.666 1.00 29.35 165 SER C CA 1
ATOM 4756 C C . SER C 1 189 ? 4.025 16.366 31.170 1.00 30.16 165 SER C C 1
ATOM 4757 O O . SER C 1 189 ? 3.078 15.622 31.472 1.00 28.68 165 SER C O 1
ATOM 4760 N N . ARG C 1 190 ? 5.300 15.964 31.198 1.00 31.04 166 ARG C N 1
ATOM 4761 C CA . ARG C 1 190 ? 5.632 14.620 31.672 1.00 33.57 166 ARG C CA 1
ATOM 4762 C C . ARG C 1 190 ? 6.027 14.629 33.132 1.00 32.75 166 ARG C C 1
ATOM 4763 O O . ARG C 1 190 ? 6.493 13.643 33.600 1.00 33.04 166 ARG C O 1
ATOM 4771 N N . SER C 1 191 ? 5.791 15.726 33.850 1.00 32.42 167 SER C N 1
ATOM 4772 C CA . SER C 1 191 ? 6.195 15.826 35.252 1.00 31.96 167 SER C CA 1
ATOM 4773 C C . SER C 1 191 ? 5.066 15.755 36.235 1.00 30.55 167 SER C C 1
ATOM 4774 O O . SER C 1 191 ? 5.288 15.835 37.404 1.00 31.36 167 SER C O 1
ATOM 4777 N N . GLY C 1 192 ? 3.836 15.641 35.790 1.00 30.15 168 GLY C N 1
ATOM 4778 C CA . GLY C 1 192 ? 2.751 15.462 36.766 1.00 28.01 168 GLY C CA 1
ATOM 4779 C C . GLY C 1 192 ? 2.158 16.763 37.253 1.00 27.35 168 GLY C C 1
ATOM 4780 O O . GLY C 1 192 ? 1.246 16.752 38.078 1.00 27.95 168 GLY C O 1
ATOM 4781 N N . VAL C 1 193 ? 2.676 17.892 36.778 1.00 25.90 169 VAL C N 1
ATOM 4782 C CA . VAL C 1 193 ? 2.067 19.184 37.090 1.00 25.26 169 VAL C CA 1
ATOM 4783 C C . VAL C 1 193 ? 1.127 19.645 35.943 1.00 25.78 169 VAL C C 1
ATOM 4784 O O . VAL C 1 193 ? 1.538 19.838 34.763 1.00 26.45 169 VAL C O 1
ATOM 4788 N N . ARG C 1 194 ? -0.144 19.794 36.274 1.00 24.95 170 ARG C N 1
ATOM 4789 C CA . ARG C 1 194 ? -1.081 20.424 35.343 1.00 23.68 170 ARG C CA 1
ATOM 4790 C C . ARG C 1 194 ? -1.067 21.963 35.519 1.00 23.18 170 ARG C C 1
ATOM 4791 O O . ARG C 1 194 ? -0.898 22.458 36.635 1.00 22.63 170 ARG C O 1
ATOM 4799 N N . VAL C 1 195 ? -1.222 22.692 34.413 1.00 22.01 171 VAL C N 1
ATOM 4800 C CA . VAL C 1 195 ? -1.284 24.137 34.391 1.00 21.43 171 VAL C CA 1
ATOM 4801 C C . VAL C 1 195 ? -2.460 24.634 33.548 1.00 21.48 171 VAL C C 1
ATOM 4802 O O . VAL C 1 195 ? -2.478 24.380 32.349 1.00 22.67 171 VAL C O 1
ATOM 4806 N N . ASN C 1 196 ? -3.397 25.376 34.146 1.00 20.51 172 ASN C N 1
ATOM 4807 C CA . ASN C 1 196 ? -4.598 25.866 33.493 1.00 18.80 172 ASN C CA 1
ATOM 4808 C C . ASN C 1 196 ? -4.955 27.352 33.834 1.00 19.77 172 ASN C C 1
ATOM 4809 O O . ASN C 1 196 ? -4.391 27.952 34.737 1.00 19.31 172 ASN C O 1
ATOM 4814 N N . ALA C 1 197 ? -5.963 27.906 33.164 1.00 20.28 173 ALA C N 1
ATOM 4815 C CA . ALA C 1 197 ? -6.409 29.250 33.415 1.00 21.08 173 ALA C CA 1
ATOM 4816 C C . ALA C 1 197 ? -7.916 29.371 33.362 1.00 21.31 173 ALA C C 1
ATOM 4817 O O . ALA C 1 197 ? -8.566 28.643 32.621 1.00 21.36 173 ALA C O 1
ATOM 4819 N N . VAL C 1 198 ? -8.445 30.357 34.098 1.00 20.88 174 VAL C N 1
ATOM 4820 C CA . VAL C 1 198 ? -9.836 30.674 34.097 1.00 19.67 174 VAL C CA 1
ATOM 4821 C C . VAL C 1 198 ? -9.945 32.132 33.655 1.00 21.29 174 VAL C C 1
ATOM 4822 O O . VAL C 1 198 ? -9.354 33.038 34.240 1.00 22.47 174 VAL C O 1
ATOM 4826 N N . SER C 1 199 ? -10.703 32.368 32.592 1.00 22.49 175 SER C N 1
ATOM 4827 C CA . SER C 1 199 ? -10.836 33.706 32.016 1.00 23.41 175 SER C CA 1
ATOM 4828 C C . SER C 1 199 ? -12.252 34.251 32.226 1.00 23.31 175 SER C C 1
ATOM 4829 O O . SER C 1 199 ? -13.188 33.940 31.490 1.00 23.53 175 SER C O 1
ATOM 4832 N N . PRO C 1 200 ? -12.444 34.988 33.308 1.00 23.72 176 PRO C N 1
ATOM 4833 C CA . PRO C 1 200 ? -13.786 35.413 33.656 1.00 24.35 176 PRO C CA 1
ATOM 4834 C C . PRO C 1 200 ? -14.305 36.646 32.883 1.00 25.24 176 PRO C C 1
ATOM 4835 O O . PRO C 1 200 ? -13.550 37.387 32.326 1.00 25.47 176 PRO C O 1
ATOM 4839 N N . GLY C 1 201 ? -15.615 36.821 32.811 1.00 27.37 177 GLY C N 1
ATOM 4840 C CA . GLY C 1 201 ? -16.197 38.098 32.337 1.00 29.40 177 GLY C CA 1
ATOM 4841 C C . GLY C 1 201 ? -16.170 39.134 33.457 1.00 30.86 177 GLY C C 1
ATOM 4842 O O . GLY C 1 201 ? -15.225 39.127 34.258 1.00 32.10 177 GLY C O 1
ATOM 4843 N N . VAL C 1 202 ? -17.179 40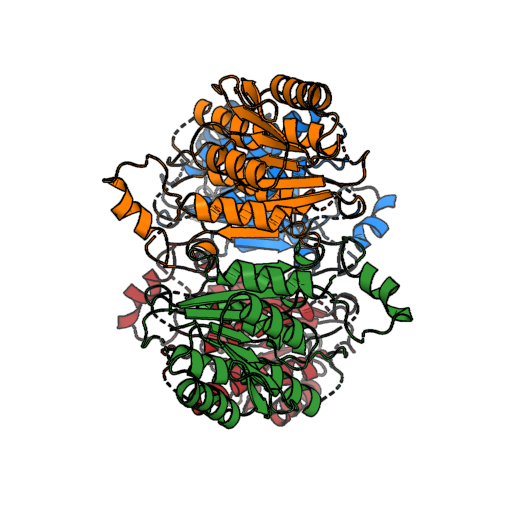.019 33.526 1.00 30.54 178 VAL C N 1
ATOM 4844 C CA . VAL C 1 202 ? -17.269 40.985 34.630 1.00 29.83 178 VAL C CA 1
ATOM 4845 C C . VAL C 1 202 ? -18.033 40.310 35.755 1.00 30.70 178 VAL C C 1
ATOM 4846 O O . VAL C 1 202 ? -19.165 39.791 35.572 1.00 29.42 178 VAL C O 1
ATOM 4850 N N . ILE C 1 203 ? -17.396 40.300 36.919 1.00 31.11 179 ILE C N 1
ATOM 4851 C CA . ILE C 1 203 ? -17.912 39.579 38.058 1.00 31.91 179 ILE C CA 1
ATOM 4852 C C . ILE C 1 203 ? -18.514 40.532 39.064 1.00 32.50 179 ILE C C 1
ATOM 4853 O O . ILE C 1 203 ? -17.984 41.572 39.317 1.00 31.88 179 ILE C O 1
ATOM 4858 N N . LYS C 1 204 ? -19.640 40.155 39.635 1.00 34.66 180 LYS C N 1
ATOM 4859 C CA . LYS C 1 204 ? -20.286 41.010 40.606 1.00 37.65 180 LYS C CA 1
ATOM 4860 C C . LYS C 1 204 ? -19.490 41.027 41.922 1.00 38.31 180 LYS C C 1
ATOM 4861 O O . LYS C 1 204 ? -19.376 40.020 42.612 1.00 38.65 180 LYS C O 1
ATOM 4867 N N . THR C 1 205 ? -18.961 42.207 42.224 1.00 40.59 181 THR C N 1
ATOM 4868 C CA . THR C 1 205 ? -18.048 42.489 43.343 1.00 42.59 181 THR C CA 1
ATOM 4869 C C . THR C 1 205 ? -18.451 43.829 44.007 1.00 43.08 181 THR C C 1
ATOM 4870 O O . THR C 1 205 ? -19.084 44.677 43.378 1.00 42.31 181 THR C O 1
ATOM 4874 N N . PRO C 1 206 ? -18.110 44.011 45.290 1.00 44.62 182 PRO C N 1
ATOM 4875 C CA . PRO C 1 206 ? -18.260 45.316 45.993 1.00 45.02 182 PRO C CA 1
ATOM 4876 C C . PRO C 1 206 ? -17.641 46.520 45.253 1.00 45.66 182 PRO C C 1
ATOM 4877 O O . PRO C 1 206 ? -18.173 47.639 45.315 1.00 45.76 182 PRO C O 1
ATOM 4889 N N . HIS C 1 208 ? -17.973 47.018 42.218 1.00 44.43 184 HIS C N 1
ATOM 4890 C CA . HIS C 1 208 ? -18.915 47.494 41.213 1.00 42.95 184 HIS C CA 1
ATOM 4891 C C . HIS C 1 208 ? -20.226 47.898 41.899 1.00 42.14 184 HIS C C 1
ATOM 4892 O O . HIS C 1 208 ? -20.971 47.037 42.337 1.00 41.90 184 HIS C O 1
ATOM 4899 N N . PRO C 1 209 ? -20.499 49.216 42.006 1.00 41.80 185 PRO C N 1
ATOM 4900 C CA . PRO C 1 209 ? -21.741 49.669 42.667 1.00 41.39 185 PRO C CA 1
ATOM 4901 C C . PRO C 1 209 ? -22.996 49.289 41.888 1.00 41.23 185 PRO C C 1
ATOM 4902 O O . PRO C 1 209 ? -22.956 49.095 40.670 1.00 40.94 185 PRO C O 1
ATOM 4906 N N . ALA C 1 210 ? -24.118 49.218 42.592 1.00 41.48 186 ALA C N 1
ATOM 4907 C CA . ALA C 1 210 ? -25.348 48.707 41.997 1.00 40.87 186 ALA C CA 1
ATOM 4908 C C . ALA C 1 210 ? -25.867 49.510 40.816 1.00 40.43 186 ALA C C 1
ATOM 4909 O O . ALA C 1 210 ? -26.498 48.921 39.925 1.00 40.93 186 ALA C O 1
ATOM 4911 N N . GLU C 1 211 ? -25.644 50.828 40.803 1.00 39.33 187 GLU C N 1
ATOM 4912 C CA . GLU C 1 211 ? -26.137 51.673 39.698 1.00 39.51 187 GLU C CA 1
ATOM 4913 C C . GLU C 1 211 ? -25.479 51.317 38.313 1.00 38.26 187 GLU C C 1
ATOM 4914 O O . GLU C 1 211 ? -25.998 51.611 37.239 1.00 37.68 187 GLU C O 1
ATOM 4920 N N . THR C 1 212 ? -24.365 50.613 38.407 1.00 37.06 188 THR C N 1
ATOM 4921 C CA . THR C 1 212 ? -23.492 50.184 37.344 1.00 35.21 188 THR C CA 1
ATOM 4922 C C . THR C 1 212 ? -23.893 48.799 36.787 1.00 34.98 188 THR C C 1
ATOM 4923 O O . THR C 1 212 ? -23.672 48.520 35.611 1.00 34.98 188 THR C O 1
ATOM 4927 N N . HIS C 1 213 ? -24.525 47.951 37.601 1.00 34.17 189 HIS C N 1
ATOM 4928 C CA . HIS C 1 213 ? -24.796 46.554 37.208 1.00 33.93 189 HIS C CA 1
ATOM 4929 C C . HIS C 1 213 ? -25.474 46.378 35.851 1.00 33.73 189 HIS C C 1
ATOM 4930 O O . HIS C 1 213 ? -25.085 45.539 35.059 1.00 33.12 189 HIS C O 1
ATOM 4937 N N . SER C 1 214 ? -26.472 47.196 35.584 1.00 33.63 190 SER C N 1
ATOM 4938 C CA . SER C 1 214 ? -27.223 47.108 34.367 1.00 33.75 190 SER C CA 1
ATOM 4939 C C . SER C 1 214 ? -26.330 47.390 33.165 1.00 33.44 190 SER C C 1
ATOM 4940 O O . SER C 1 214 ? -26.508 46.756 32.119 1.00 33.79 190 SER C O 1
ATOM 4943 N N . THR C 1 215 ? -25.371 48.318 33.315 1.00 32.45 191 THR C N 1
ATOM 4944 C CA . THR C 1 215 ? -24.345 48.582 32.279 1.00 31.40 191 THR C CA 1
ATOM 4945 C C . THR C 1 215 ? -23.359 47.419 32.131 1.00 30.57 191 THR C C 1
ATOM 4946 O O . THR C 1 215 ? -23.023 47.016 30.993 1.00 30.74 191 THR C O 1
ATOM 4950 N N . LEU C 1 216 ? -22.877 46.871 33.241 1.00 28.79 192 LEU C N 1
ATOM 4951 C CA . LEU C 1 216 ? -21.917 45.771 33.105 1.00 29.17 192 LEU C CA 1
ATOM 4952 C C . LEU C 1 216 ? -22.581 44.512 32.547 1.00 28.70 192 LEU C C 1
ATOM 4953 O O . LEU C 1 216 ? -21.935 43.702 31.862 1.00 28.30 192 LEU C O 1
ATOM 4958 N N . ALA C 1 217 ? -23.874 44.378 32.792 1.00 28.36 193 ALA C N 1
ATOM 4959 C CA . ALA C 1 217 ? -24.574 43.193 32.339 1.00 28.72 193 ALA C CA 1
ATOM 4960 C C . ALA C 1 217 ? -24.472 43.195 30.820 1.00 28.67 193 ALA C C 1
ATOM 4961 O O . ALA C 1 217 ? -24.054 42.197 30.236 1.00 29.61 193 ALA C O 1
ATOM 4963 N N . GLY C 1 218 ? -24.750 44.348 30.200 1.00 27.38 194 GLY C N 1
ATOM 4964 C CA . GLY C 1 218 ? -24.662 44.500 28.769 1.00 25.26 194 GLY C CA 1
ATOM 4965 C C . GLY C 1 218 ? -23.286 44.249 28.152 1.00 25.70 194 GLY C C 1
ATOM 4966 O O . GLY C 1 218 ? -23.148 44.317 26.942 1.00 24.54 194 GLY C O 1
ATOM 4967 N N . LEU C 1 219 ? -22.258 43.961 28.950 1.00 24.80 195 LEU C N 1
ATOM 4968 C CA . LEU C 1 219 ? -20.986 43.676 28.349 1.00 24.44 195 LEU C CA 1
ATOM 4969 C C . LEU C 1 219 ? -20.779 42.130 28.110 1.00 24.52 195 LEU C C 1
ATOM 4970 O O . LEU C 1 219 ? -19.662 41.675 27.831 1.00 23.93 195 LEU C O 1
ATOM 4975 N N . HIS C 1 220 ? -21.845 41.343 28.227 1.00 23.27 196 HIS C N 1
ATOM 4976 C CA . HIS C 1 220 ? -21.782 39.914 27.961 1.00 22.76 196 HIS C CA 1
ATOM 4977 C C . HIS C 1 220 ? -22.908 39.645 27.010 1.00 22.52 196 HIS C C 1
ATOM 4978 O O . HIS C 1 220 ? -23.954 40.270 27.137 1.00 24.02 196 HIS C O 1
ATOM 4985 N N . PRO C 1 221 ? -22.720 38.748 26.043 1.00 22.14 197 PRO C N 1
ATOM 4986 C CA . PRO C 1 221 ? -23.810 38.534 25.098 1.00 22.45 197 PRO C CA 1
ATOM 4987 C C . PRO C 1 221 ? -25.046 38.113 25.823 1.00 22.92 197 PRO C C 1
ATOM 4988 O O . PRO C 1 221 ? -26.149 38.465 25.469 1.00 24.08 197 PRO C O 1
ATOM 4992 N N . VAL C 1 222 ? -24.821 37.377 26.877 1.00 24.00 198 VAL C N 1
ATOM 4993 C CA . VAL C 1 222 ? -25.843 36.891 27.782 1.00 23.84 198 VAL C CA 1
ATOM 4994 C C . VAL C 1 222 ? -26.615 37.978 28.595 1.00 24.63 198 VAL C C 1
ATOM 4995 O O . VAL C 1 222 ? -27.719 37.708 29.066 1.00 23.93 198 VAL C O 1
ATOM 4999 N N . GLY C 1 223 ? -26.062 39.197 28.777 1.00 24.92 199 GLY C N 1
ATOM 5000 C CA . GLY C 1 223 ? -26.863 40.266 29.401 1.00 25.30 199 GLY C CA 1
ATOM 5001 C C . GLY C 1 223 ? -27.029 40.131 30.913 1.00 27.25 199 GLY C C 1
ATOM 5002 O O . GLY C 1 223 ? -28.040 40.582 31.495 1.00 28.51 199 GLY C O 1
ATOM 5003 N N . ARG C 1 224 ? -26.064 39.484 31.567 1.00 26.78 200 ARG C N 1
ATOM 5004 C CA . ARG C 1 224 ? -25.983 39.533 33.016 1.00 27.42 200 ARG C CA 1
ATOM 5005 C C . ARG C 1 224 ? -24.527 39.517 33.454 1.00 27.45 200 ARG C C 1
ATOM 5006 O O . ARG C 1 224 ? -23.627 39.238 32.674 1.00 28.16 200 ARG C O 1
ATOM 5022 N N . GLY C 1 226 ? -21.471 38.023 35.964 1.00 26.35 202 GLY C N 1
ATOM 5023 C CA . GLY C 1 226 ? -21.164 36.782 36.644 1.00 26.90 202 GLY C CA 1
ATOM 5024 C C . GLY C 1 226 ? -21.241 36.889 38.155 1.00 27.74 202 GLY C C 1
ATOM 5025 O O . GLY C 1 226 ? -21.252 38.000 38.709 1.00 28.04 202 GLY C O 1
ATOM 5026 N N . GLU C 1 227 ? -21.293 35.730 38.813 1.00 27.97 203 GLU C N 1
ATOM 5027 C CA . GLU C 1 227 ? -21.229 35.614 40.275 1.00 29.10 203 GLU C CA 1
ATOM 5028 C C . GLU C 1 227 ? -19.908 34.994 40.691 1.00 28.81 203 GLU C C 1
ATOM 5029 O O . GLU C 1 227 ? -19.227 34.336 39.891 1.00 27.29 203 GLU C O 1
ATOM 5035 N N . ILE C 1 228 ? -19.557 35.177 41.960 1.00 29.49 204 ILE C N 1
ATOM 5036 C CA . ILE C 1 228 ? -18.273 34.692 42.451 1.00 30.00 204 ILE C CA 1
ATOM 5037 C C . ILE C 1 228 ? -18.203 33.203 42.224 1.00 30.35 204 ILE C C 1
ATOM 5038 O O . ILE C 1 228 ? -17.151 32.675 41.869 1.00 30.06 204 ILE C O 1
ATOM 5043 N N . ARG C 1 229 ? -19.324 32.537 42.465 1.00 30.39 205 ARG C N 1
ATOM 5044 C CA . ARG C 1 229 ? -19.363 31.110 42.435 1.00 31.64 205 ARG C CA 1
ATOM 5045 C C . ARG C 1 229 ? -19.129 30.568 41.024 1.00 30.17 205 ARG C C 1
ATOM 5046 O O . ARG C 1 229 ? -18.652 29.459 40.863 1.00 30.50 205 ARG C O 1
ATOM 5054 N N . ASP C 1 230 ? -19.474 31.320 39.999 1.00 28.95 206 ASP C N 1
ATOM 5055 C CA . ASP C 1 230 ? -19.180 30.870 38.630 1.00 28.99 206 ASP C CA 1
ATOM 5056 C C . ASP C 1 230 ? -17.694 30.627 38.352 1.00 27.67 206 ASP C C 1
ATOM 5057 O O . ASP C 1 230 ? -17.323 29.684 37.669 1.00 27.44 206 ASP C O 1
ATOM 5062 N N . VAL C 1 231 ? -16.855 31.483 38.900 1.00 26.69 207 VAL C N 1
ATOM 5063 C CA . VAL C 1 231 ? -15.399 31.423 38.746 1.00 26.13 207 VAL C CA 1
ATOM 5064 C C . VAL C 1 231 ? -14.783 30.392 39.689 1.00 25.59 207 VAL C C 1
ATOM 5065 O O . VAL C 1 231 ? -13.911 29.601 39.294 1.00 25.38 207 VAL C O 1
ATOM 5069 N N . VAL C 1 232 ? -15.247 30.415 40.929 1.00 25.14 208 VAL C N 1
ATOM 5070 C CA . VAL C 1 232 ? -14.874 29.444 41.931 1.00 25.10 208 VAL C CA 1
ATOM 5071 C C . VAL C 1 232 ? -15.154 27.980 41.491 1.00 26.66 208 VAL C C 1
ATOM 5072 O O . VAL C 1 232 ? -14.247 27.141 41.527 1.00 27.80 208 VAL C O 1
ATOM 5076 N N . ASP C 1 233 ? -16.345 27.684 40.981 1.00 27.43 209 ASP C N 1
ATOM 5077 C CA . ASP C 1 233 ? -16.646 26.345 40.467 1.00 28.63 209 ASP C CA 1
ATOM 5078 C C . ASP C 1 233 ? -15.730 25.992 39.318 1.00 27.64 209 ASP C C 1
ATOM 5079 O O . ASP C 1 233 ? -15.188 24.910 39.274 1.00 28.93 209 ASP C O 1
ATOM 5084 N N . ALA C 1 234 ? -15.556 26.902 38.375 1.00 26.27 210 ALA C N 1
ATOM 5085 C CA . ALA C 1 234 ? -14.591 26.692 37.308 1.00 25.00 210 ALA C CA 1
ATOM 5086 C C . ALA C 1 234 ? -13.162 26.300 37.841 1.00 24.16 210 ALA C C 1
ATOM 5087 O O . ALA C 1 234 ? -12.587 25.278 37.442 1.00 22.96 210 ALA C O 1
ATOM 5089 N N . VAL C 1 235 ? -12.619 27.075 38.762 1.00 23.71 211 VAL C N 1
ATOM 5090 C CA . VAL C 1 235 ? -11.342 26.697 39.394 1.00 24.04 211 VAL C CA 1
ATOM 5091 C C . VAL C 1 235 ? -11.390 25.301 40.043 1.00 24.75 211 VAL C C 1
ATOM 5092 O O . VAL C 1 235 ? -10.521 24.477 39.871 1.00 24.18 211 VAL C O 1
ATOM 5096 N N . LEU C 1 236 ? -12.441 25.027 40.774 1.00 26.46 212 LEU C N 1
ATOM 5097 C CA . LEU C 1 236 ? -12.529 23.728 41.446 1.00 28.06 212 LEU C CA 1
ATOM 5098 C C . LEU C 1 236 ? -12.759 22.557 40.495 1.00 27.67 212 LEU C C 1
ATOM 5099 O O . LEU C 1 236 ? -12.174 21.496 40.677 1.00 29.36 212 LEU C O 1
ATOM 5104 N N . TYR C 1 237 ? -13.569 22.762 39.467 1.00 26.01 213 TYR C N 1
ATOM 5105 C CA . TYR C 1 237 ? -13.637 21.817 38.415 1.00 24.29 213 TYR C CA 1
ATOM 5106 C C . TYR C 1 237 ? -12.233 21.509 37.867 1.00 23.71 213 TYR C C 1
ATOM 5107 O O . TYR C 1 237 ? -11.866 20.359 37.790 1.00 24.49 213 TYR C O 1
ATOM 5116 N N . LEU C 1 238 ? -11.425 22.502 37.510 1.00 23.38 214 LEU C N 1
ATOM 5117 C CA . LEU C 1 238 ? -10.123 22.208 36.900 1.00 22.52 214 LEU C CA 1
ATOM 5118 C C . LEU C 1 238 ? -9.208 21.510 37.868 1.00 23.35 214 LEU C C 1
ATOM 5119 O O . LEU C 1 238 ? -8.371 20.665 37.474 1.00 23.89 214 LEU C O 1
ATOM 5124 N N . GLU C 1 239 ? -9.349 21.882 39.137 1.00 24.19 215 GLU C N 1
ATOM 5125 C CA . GLU C 1 239 ? -8.592 21.281 40.227 1.00 25.02 215 GLU C CA 1
ATOM 5126 C C . GLU C 1 239 ? -8.840 19.749 40.302 1.00 25.88 215 GLU C C 1
ATOM 5127 O O . GLU C 1 239 ? -7.916 18.992 40.605 1.00 24.15 215 GLU C O 1
ATOM 5133 N N . HIS C 1 240 ? -10.072 19.313 40.002 1.00 26.35 216 HIS C N 1
ATOM 5134 C CA . HIS C 1 240 ? -10.384 17.892 40.114 1.00 28.79 216 HIS C CA 1
ATOM 5135 C C . HIS C 1 240 ? -10.360 17.150 38.785 1.00 28.20 216 HIS C C 1
ATOM 5136 O O . HIS C 1 240 ? -10.603 15.982 38.747 1.00 28.07 216 HIS C O 1
ATOM 5143 N N . ALA C 1 241 ? -10.038 17.846 37.702 1.00 28.12 217 ALA C N 1
ATOM 5144 C CA . ALA C 1 241 ? -10.076 17.259 36.369 1.00 27.78 217 ALA C CA 1
ATOM 5145 C C . ALA C 1 241 ? -8.654 16.867 35.914 1.00 27.63 217 ALA C C 1
ATOM 5146 O O . ALA C 1 241 ? -7.922 17.672 35.299 1.00 27.64 217 ALA C O 1
ATOM 5148 N N . GLY C 1 242 ? -8.287 15.611 36.173 1.00 27.28 218 GLY C N 1
ATOM 5149 C CA . GLY C 1 242 ? -6.881 15.135 36.023 1.00 25.96 218 GLY C CA 1
ATOM 5150 C C . GLY C 1 242 ? -6.326 15.028 34.616 1.00 26.46 218 GLY C C 1
ATOM 5151 O O . GLY C 1 242 ? -5.080 14.860 34.417 1.00 27.21 218 GLY C O 1
ATOM 5152 N N . PHE C 1 243 ? -7.218 15.123 33.628 1.00 25.45 219 PHE C N 1
ATOM 5153 C CA . PHE C 1 243 ? -6.814 14.966 32.236 1.00 24.85 219 PHE C CA 1
ATOM 5154 C C . PHE C 1 243 ? -6.776 16.333 31.518 1.00 25.78 219 PHE C C 1
ATOM 5155 O O . PHE C 1 243 ? -6.583 16.400 30.281 1.00 26.97 219 PHE C O 1
ATOM 5163 N N . ILE C 1 244 ? -7.021 17.418 32.249 1.00 24.92 220 ILE C N 1
ATOM 5164 C CA . ILE C 1 244 ? -6.943 18.762 31.659 1.00 23.87 220 ILE C CA 1
ATOM 5165 C C . ILE C 1 244 ? -5.688 19.541 32.007 1.00 23.61 220 ILE C C 1
ATOM 5166 O O . ILE C 1 244 ? -5.362 19.707 33.201 1.00 25.01 220 ILE C O 1
ATOM 5171 N N . THR C 1 245 ? -4.965 19.982 30.984 1.00 22.55 221 THR C N 1
ATOM 5172 C CA . THR C 1 245 ? -3.823 20.877 31.145 1.00 23.17 221 THR C CA 1
ATOM 5173 C C . THR C 1 245 ? -3.708 21.761 29.938 1.00 22.13 221 THR C C 1
ATOM 5174 O O . THR C 1 245 ? -4.052 21.354 28.827 1.00 20.28 221 THR C O 1
ATOM 5178 N N . GLY C 1 246 ? -3.241 22.969 30.147 1.00 21.27 222 GLY C N 1
ATOM 5179 C CA . GLY C 1 246 ? -3.113 23.913 29.093 1.00 21.92 222 GLY C CA 1
ATOM 5180 C C . GLY C 1 246 ? -4.409 24.459 28.603 1.00 21.55 222 GLY C C 1
ATOM 5181 O O . GLY C 1 246 ? -4.455 24.997 27.579 1.00 21.52 222 GLY C O 1
ATOM 5182 N N . GLU C 1 247 ? -5.448 24.355 29.381 1.00 22.23 223 GLU C N 1
ATOM 5183 C CA . GLU C 1 247 ? -6.741 24.844 28.986 1.00 24.17 223 GLU C CA 1
ATOM 5184 C C . GLU C 1 247 ? -7.080 26.193 29.595 1.00 23.38 223 GLU C C 1
ATOM 5185 O O . GLU C 1 247 ? -6.802 26.425 30.711 1.00 22.44 223 GLU C O 1
ATOM 5191 N N . ILE C 1 248 ? -7.617 27.090 28.800 1.00 24.29 224 ILE C N 1
ATOM 5192 C CA . ILE C 1 248 ? -8.130 28.335 29.285 1.00 24.04 224 ILE C CA 1
ATOM 5193 C C . ILE C 1 248 ? -9.606 28.109 29.333 1.00 24.54 224 ILE C C 1
ATOM 5194 O O . ILE C 1 248 ? -10.209 27.851 28.363 1.00 25.23 224 ILE C O 1
ATOM 5199 N N . LEU C 1 249 ? -10.202 28.213 30.485 1.00 25.27 225 LEU C N 1
ATOM 5200 C CA . LEU C 1 249 ? -11.627 27.986 30.561 1.00 24.83 225 LEU C CA 1
ATOM 5201 C C . LEU C 1 249 ? -12.333 29.346 30.622 1.00 25.34 225 LEU C C 1
ATOM 5202 O O . LEU C 1 249 ? -12.080 30.159 31.549 1.00 24.70 225 LEU C O 1
ATOM 5207 N N . HIS C 1 250 ? -13.192 29.635 29.628 1.00 25.27 226 HIS C N 1
ATOM 5208 C CA . HIS C 1 250 ? -13.857 30.986 29.549 1.00 24.18 226 HIS C CA 1
ATOM 5209 C C . HIS C 1 250 ? -15.170 30.991 30.358 1.00 24.24 226 HIS C C 1
ATOM 5210 O O . HIS C 1 250 ? -16.129 30.317 30.012 1.00 24.52 226 HIS C O 1
ATOM 5217 N N . VAL C 1 251 ? -15.232 31.748 31.444 1.00 24.68 227 VAL C N 1
ATOM 5218 C CA . VAL C 1 251 ? -16.456 31.780 32.273 1.00 23.75 227 VAL C CA 1
ATOM 5219 C C . VAL C 1 251 ? -16.927 33.217 32.105 1.00 24.09 227 VAL C C 1
ATOM 5220 O O . VAL C 1 251 ? -16.732 34.093 32.981 1.00 23.35 227 VAL C O 1
ATOM 5224 N N . ASP C 1 252 ? -17.487 33.500 30.933 1.00 23.28 228 ASP C N 1
ATOM 5225 C CA . ASP C 1 252 ? -17.607 34.890 30.557 1.00 23.68 228 ASP C CA 1
ATOM 5226 C C . ASP C 1 252 ? -18.928 35.319 29.945 1.00 22.57 228 ASP C C 1
ATOM 5227 O O . ASP C 1 252 ? -18.971 36.357 29.315 1.00 23.22 228 ASP C O 1
ATOM 5232 N N . GLY C 1 253 ? -19.987 34.534 30.081 1.00 21.41 229 GLY C N 1
ATOM 5233 C CA . GLY C 1 253 ? -21.289 34.978 29.597 1.00 19.89 229 GLY C CA 1
ATOM 5234 C C . GLY C 1 253 ? -21.321 35.019 28.075 1.00 20.11 229 GLY C C 1
ATOM 5235 O O . GLY C 1 253 ? -22.132 35.776 27.484 1.00 18.76 229 GLY C O 1
ATOM 5236 N N . GLY C 1 254 ? -20.433 34.226 27.440 1.00 18.76 230 GLY C N 1
ATOM 5237 C CA . GLY C 1 254 ? -20.297 34.243 25.994 1.00 18.95 230 GLY C CA 1
ATOM 5238 C C . GLY C 1 254 ? -19.331 35.240 25.325 1.00 19.70 230 GLY C C 1
ATOM 5239 O O . GLY C 1 254 ? -19.152 35.196 24.095 1.00 19.15 230 GLY C O 1
ATOM 5240 N N . GLN C 1 255 ? -18.716 36.149 26.085 1.00 19.51 231 GLN C N 1
ATOM 5241 C CA . GLN C 1 255 ? -17.771 37.119 25.474 1.00 20.05 231 GLN C CA 1
ATOM 5242 C C . GLN C 1 255 ? -16.777 36.587 24.460 1.00 20.73 231 GLN C C 1
ATOM 5243 O O . GLN C 1 255 ? -16.492 37.248 23.452 1.00 21.34 231 GLN C O 1
ATOM 5249 N N . ASN C 1 256 ? -16.219 35.404 24.708 1.00 21.84 232 ASN C N 1
ATOM 5250 C CA . ASN C 1 256 ? -15.099 34.950 23.878 1.00 22.62 232 ASN C CA 1
ATOM 5251 C C . ASN C 1 256 ? -15.626 34.368 22.579 1.00 22.68 232 ASN C C 1
ATOM 5252 O O . ASN C 1 256 ? -14.918 34.297 21.587 1.00 22.93 232 ASN C O 1
ATOM 5257 N N . ALA C 1 257 ? -16.897 33.986 22.607 1.00 22.15 233 ALA C N 1
ATOM 5258 C CA . ALA C 1 257 ? -17.493 33.213 21.534 1.00 21.88 233 ALA C CA 1
ATOM 5259 C C . ALA C 1 257 ? -17.827 34.057 20.292 1.00 21.75 233 ALA C C 1
ATOM 5260 O O . ALA C 1 257 ? -17.891 33.499 19.208 1.00 23.29 233 ALA C O 1
ATOM 5262 N N . GLY C 1 258 ? -18.126 35.337 20.441 1.00 20.04 234 GLY C N 1
ATOM 5263 C CA . GLY C 1 258 ? -18.452 36.145 19.268 1.00 20.25 234 GLY C CA 1
ATOM 5264 C C . GLY C 1 258 ? -18.817 37.599 19.556 1.00 19.54 234 GLY C C 1
ATOM 5265 O O . GLY C 1 258 ? -18.592 38.074 20.651 1.00 19.56 234 GLY C O 1
ATOM 5266 N N . ARG C 1 259 ? -19.389 38.291 18.574 1.00 19.74 235 ARG C N 1
ATOM 5267 C CA . ARG C 1 259 ? -19.710 39.719 18.721 1.00 21.19 235 ARG C CA 1
ATOM 5268 C C . ARG C 1 259 ? -21.201 39.929 19.002 1.00 21.31 235 ARG C C 1
ATOM 5269 O O . ARG C 1 259 ? -22.057 39.438 18.266 1.00 21.78 235 ARG C O 1
ATOM 5277 N N . TRP C 1 260 ? -21.489 40.630 20.082 1.00 21.71 236 TRP C N 1
ATOM 5278 C CA . TRP C 1 260 ? -22.852 40.919 20.505 1.00 22.59 236 TRP C CA 1
ATOM 5279 C C . TRP C 1 260 ? -23.145 42.463 20.505 1.00 23.63 236 TRP C C 1
ATOM 5280 O O . TRP C 1 260 ? -22.191 43.257 20.717 1.00 24.84 236 TRP C O 1
ATOM 5291 N N . ARG D 1 25 ? 8.799 62.744 -3.125 1.00 55.85 1 ARG D N 1
ATOM 5292 C CA . ARG D 1 25 ? 9.902 62.194 -2.255 1.00 55.87 1 ARG D CA 1
ATOM 5293 C C . ARG D 1 25 ? 10.024 62.800 -0.820 1.00 55.54 1 ARG D C 1
ATOM 5294 O O . ARG D 1 25 ? 10.460 62.109 0.132 1.00 55.11 1 ARG D O 1
ATOM 5296 N N . ASN D 1 26 ? 9.647 64.068 -0.662 1.00 54.41 2 ASN D N 1
ATOM 5297 C CA . ASN D 1 26 ? 9.216 64.550 0.641 1.00 53.90 2 ASN D CA 1
ATOM 5298 C C . ASN D 1 26 ? 7.790 64.088 0.869 1.00 52.54 2 ASN D C 1
ATOM 5299 O O . ASN D 1 26 ? 7.167 64.385 1.893 1.00 51.81 2 ASN D O 1
ATOM 5304 N N . GLN D 1 27 ? 7.272 63.356 -0.112 1.00 51.20 3 GLN D N 1
ATOM 5305 C CA . GLN D 1 27 ? 5.954 62.761 0.003 1.00 49.99 3 GLN D CA 1
ATOM 5306 C C . GLN D 1 27 ? 5.969 61.361 0.598 1.00 48.34 3 GLN D C 1
ATOM 5307 O O . GLN D 1 27 ? 4.935 60.892 1.038 1.00 49.61 3 GLN D O 1
ATOM 5313 N N . GLN D 1 28 ? 7.132 60.720 0.653 1.00 45.74 4 GLN D N 1
ATOM 5314 C CA . GLN D 1 28 ? 7.227 59.354 1.106 1.00 43.92 4 GLN D CA 1
ATOM 5315 C C . GLN D 1 28 ? 6.854 59.153 2.579 1.00 42.43 4 GLN D C 1
ATOM 5316 O O . GLN D 1 28 ? 7.026 60.028 3.431 1.00 42.30 4 GLN D O 1
ATOM 5322 N N . LYS D 1 29 ? 6.290 57.987 2.850 1.00 40.99 5 LYS D N 1
ATOM 5323 C CA . LYS D 1 29 ? 5.889 57.607 4.193 1.00 38.75 5 LYS D CA 1
ATOM 5324 C C . LYS D 1 29 ? 7.156 57.245 4.931 1.00 37.16 5 LYS D C 1
ATOM 5325 O O . LYS D 1 29 ? 8.155 56.838 4.315 1.00 37.75 5 LYS D O 1
ATOM 5331 N N . VAL D 1 30 ? 7.117 57.429 6.244 1.00 35.30 6 VAL D N 1
ATOM 5332 C CA . VAL D 1 30 ? 8.240 57.137 7.117 1.00 33.18 6 VAL D CA 1
ATOM 5333 C C . VAL D 1 30 ? 7.899 55.981 8.045 1.00 32.52 6 VAL D C 1
ATOM 5334 O O . VAL D 1 30 ? 6.882 56.005 8.766 1.00 31.31 6 VAL D O 1
ATOM 5338 N N . VAL D 1 31 ? 8.761 54.979 8.020 1.00 31.19 7 VAL D N 1
ATOM 5339 C CA . VAL D 1 31 ? 8.665 53.869 8.956 1.00 30.80 7 VAL D CA 1
ATOM 5340 C C . VAL D 1 31 ? 9.763 53.892 10.044 1.00 30.87 7 VAL D C 1
ATOM 5341 O O . VAL D 1 31 ? 10.946 54.157 9.764 1.00 29.78 7 VAL D O 1
ATOM 5345 N N . VAL D 1 32 ? 9.368 53.588 11.279 1.00 30.42 8 VAL D N 1
ATOM 5346 C CA . VAL D 1 32 ? 10.352 53.396 12.324 1.00 29.85 8 VAL D CA 1
ATOM 5347 C C . VAL D 1 32 ? 10.535 51.870 12.525 1.00 30.43 8 VAL D C 1
ATOM 5348 O O . VAL D 1 32 ? 9.580 51.180 12.867 1.00 30.36 8 VAL D O 1
ATOM 5352 N N . ILE D 1 33 ? 11.743 51.359 12.299 1.00 29.02 9 ILE D N 1
ATOM 5353 C CA . ILE D 1 33 ? 12.036 49.970 12.540 1.00 28.95 9 ILE D CA 1
ATOM 5354 C C . ILE D 1 33 ? 13.016 49.822 13.730 1.00 29.56 9 ILE D C 1
ATOM 5355 O O . ILE D 1 33 ? 14.111 50.382 13.703 1.00 29.29 9 ILE D O 1
ATOM 5360 N N . THR D 1 34 ? 12.620 49.072 14.754 1.00 29.20 10 THR D N 1
ATOM 5361 C CA . THR D 1 34 ? 13.497 48.680 15.868 1.00 28.88 10 THR D CA 1
ATOM 5362 C C . THR D 1 34 ? 14.158 47.296 15.663 1.00 31.16 10 THR D C 1
ATOM 5363 O O . THR D 1 34 ? 13.804 46.544 14.753 1.00 31.34 10 THR D O 1
ATOM 5367 N N . GLY D 1 35 ? 15.160 46.969 16.487 1.00 33.31 11 GLY D N 1
ATOM 5368 C CA . GLY D 1 35 ? 16.085 45.870 16.158 1.00 35.38 11 GLY D CA 1
ATOM 5369 C C . GLY D 1 35 ? 16.565 45.893 14.699 1.00 37.27 11 GLY D C 1
ATOM 5370 O O . GLY D 1 35 ? 16.629 44.859 14.052 1.00 36.79 11 GLY D O 1
ATOM 5371 N N . ALA D 1 36 ? 16.914 47.072 14.184 1.00 39.44 12 ALA D N 1
ATOM 5372 C CA . ALA D 1 36 ? 17.203 47.221 12.764 1.00 42.50 12 ALA D CA 1
ATOM 5373 C C . ALA D 1 36 ? 18.587 46.730 12.338 1.00 44.90 12 ALA D C 1
ATOM 5374 O O . ALA D 1 36 ? 18.921 46.729 11.159 1.00 45.17 12 ALA D O 1
ATOM 5376 N N . SER D 1 37 ? 19.414 46.351 13.305 1.00 48.66 13 SER D N 1
ATOM 5377 C CA . SER D 1 37 ? 20.774 45.917 12.992 1.00 51.67 13 SER D CA 1
ATOM 5378 C C . SER D 1 37 ? 20.790 44.422 12.704 1.00 53.18 13 SER D C 1
ATOM 5379 O O . SER D 1 37 ? 21.571 43.967 11.852 1.00 54.22 13 SER D O 1
ATOM 5382 N N . GLN D 1 38 ? 19.918 43.675 13.396 1.00 54.48 14 GLN D N 1
ATOM 5383 C CA . GLN D 1 38 ? 19.812 42.203 13.229 1.00 55.76 14 GLN D CA 1
ATOM 5384 C C . GLN D 1 38 ? 19.477 41.762 11.784 1.00 55.54 14 GLN D C 1
ATOM 5385 O O . GLN D 1 38 ? 19.230 42.608 10.898 1.00 55.61 14 GLN D O 1
ATOM 5391 N N . GLY D 1 39 ? 19.454 40.436 11.573 1.00 54.39 15 GLY D N 1
ATOM 5392 C CA . GLY D 1 39 ? 19.173 39.847 10.268 1.00 52.13 15 GLY D CA 1
ATOM 5393 C C . GLY D 1 39 ? 17.823 40.178 9.616 1.00 50.72 15 GLY D C 1
ATOM 5394 O O . GLY D 1 39 ? 17.781 40.454 8.377 1.00 50.90 15 GLY D O 1
ATOM 5395 N N . ILE D 1 40 ? 16.722 40.131 10.386 1.00 47.78 16 ILE D N 1
ATOM 5396 C CA . ILE D 1 40 ? 15.424 40.509 9.795 1.00 45.85 16 ILE D CA 1
ATOM 5397 C C . ILE D 1 40 ? 15.389 42.002 9.630 1.00 43.89 16 ILE D C 1
ATOM 5398 O O . ILE D 1 40 ? 14.804 42.508 8.689 1.00 43.71 16 ILE D O 1
ATOM 5403 N N . GLY D 1 41 ? 16.040 42.683 10.565 1.00 42.33 17 GLY D N 1
ATOM 5404 C CA . GLY D 1 41 ? 16.163 44.139 10.597 1.00 40.24 17 GLY D CA 1
ATOM 5405 C C . GLY D 1 41 ? 16.653 44.778 9.319 1.00 39.33 17 GLY D C 1
ATOM 5406 O O . GLY D 1 41 ? 16.006 45.666 8.780 1.00 39.46 17 GLY D O 1
ATOM 5407 N N . ALA D 1 42 ? 17.791 44.322 8.816 1.00 38.19 18 ALA D N 1
ATOM 5408 C CA . ALA D 1 42 ? 18.379 44.925 7.634 1.00 36.72 18 ALA D CA 1
ATOM 5409 C C . ALA D 1 42 ? 17.419 44.667 6.468 1.00 35.19 18 ALA D C 1
ATOM 5410 O O . ALA D 1 42 ? 17.119 45.577 5.670 1.00 34.25 18 ALA D O 1
ATOM 5412 N N . GLY D 1 43 ? 16.948 43.427 6.414 1.00 33.29 19 GLY D N 1
ATOM 5413 C CA . GLY D 1 43 ? 16.040 42.967 5.399 1.00 33.74 19 GLY D CA 1
ATOM 5414 C C . GLY D 1 43 ? 14.810 43.882 5.315 1.00 34.23 19 GLY D C 1
ATOM 5415 O O . GLY D 1 43 ? 14.430 44.286 4.215 1.00 34.25 19 GLY D O 1
ATOM 5416 N N . LEU D 1 44 ? 14.225 44.220 6.467 1.00 33.52 20 LEU D N 1
ATOM 5417 C CA . LEU D 1 44 ? 13.156 45.184 6.546 1.00 34.09 20 LEU D CA 1
ATOM 5418 C C . LEU D 1 44 ? 13.519 46.614 6.111 1.00 34.67 20 LEU D C 1
ATOM 5419 O O . LEU D 1 44 ? 12.728 47.277 5.448 1.00 34.22 20 LEU D O 1
ATOM 5424 N N . VAL D 1 45 ? 14.668 47.118 6.568 1.00 35.93 21 VAL D N 1
ATOM 5425 C CA . VAL D 1 45 ? 15.174 48.416 6.130 1.00 36.22 21 VAL D CA 1
ATOM 5426 C C . VAL D 1 45 ? 15.209 48.428 4.589 1.00 36.90 21 VAL D C 1
ATOM 5427 O O . VAL D 1 45 ? 14.600 49.272 3.969 1.00 36.76 21 VAL D O 1
ATOM 5431 N N . ARG D 1 46 ? 15.878 47.448 3.986 1.00 38.22 22 ARG D N 1
ATOM 5432 C CA . ARG D 1 46 ? 16.015 47.354 2.530 1.00 39.46 22 ARG D CA 1
ATOM 5433 C C . ARG D 1 46 ? 14.673 47.316 1.757 1.00 38.96 22 ARG D C 1
ATOM 5434 O O . ARG D 1 46 ? 14.496 48.046 0.743 1.00 39.53 22 ARG D O 1
ATOM 5442 N N . ALA D 1 47 ? 13.747 46.488 2.244 1.00 36.97 23 ALA D N 1
ATOM 5443 C CA . ALA D 1 47 ? 12.456 46.290 1.634 1.00 36.09 23 ALA D CA 1
ATOM 5444 C C . ALA D 1 47 ? 11.552 47.527 1.780 1.00 35.84 23 ALA D C 1
ATOM 5445 O O . ALA D 1 47 ? 10.896 47.902 0.841 1.00 35.55 23 ALA D O 1
ATOM 5447 N N . TYR D 1 48 ? 11.538 48.183 2.924 1.00 35.82 24 TYR D N 1
ATOM 5448 C CA . TYR D 1 48 ? 10.812 49.452 3.021 1.00 36.99 24 TYR D CA 1
ATOM 5449 C C . TYR D 1 48 ? 11.376 50.587 2.123 1.00 37.62 24 TYR D C 1
ATOM 5450 O O . TYR D 1 48 ? 10.612 51.304 1.444 1.00 36.87 24 TYR D O 1
ATOM 5459 N N . ARG D 1 49 ? 12.692 50.736 2.123 1.00 38.19 25 ARG D N 1
ATOM 5460 C CA . ARG D 1 49 ? 13.353 51.554 1.113 1.00 39.93 25 ARG D CA 1
ATOM 5461 C C . ARG D 1 49 ? 12.931 51.199 -0.330 1.00 41.03 25 ARG D C 1
ATOM 5462 O O . ARG D 1 49 ? 12.594 52.067 -1.116 1.00 40.52 25 ARG D O 1
ATOM 5470 N N . ASP D 1 50 ? 12.933 49.916 -0.673 1.00 42.98 26 ASP D N 1
ATOM 5471 C CA . ASP D 1 50 ? 12.519 49.480 -2.013 1.00 44.12 26 ASP D CA 1
ATOM 5472 C C . ASP D 1 50 ? 11.071 49.831 -2.335 1.00 43.78 26 ASP D C 1
ATOM 5473 O O . ASP D 1 50 ? 10.697 49.841 -3.489 1.00 44.42 26 ASP D O 1
ATOM 5478 N N . ARG D 1 51 ? 10.258 50.103 -1.318 1.00 43.25 27 ARG D N 1
ATOM 5479 C CA . ARG D 1 51 ? 8.841 50.402 -1.519 1.00 42.80 27 ARG D CA 1
ATOM 5480 C C . ARG D 1 51 ? 8.544 51.883 -1.232 1.00 42.44 27 ARG D C 1
ATOM 5481 O O . ARG D 1 51 ? 7.377 52.281 -0.977 1.00 42.28 27 ARG D O 1
ATOM 5489 N N . ASN D 1 52 ? 9.609 52.693 -1.276 1.00 41.51 28 ASN D N 1
ATOM 5490 C CA . ASN D 1 52 ? 9.503 54.143 -1.224 1.00 40.92 28 ASN D CA 1
ATOM 5491 C C . ASN D 1 52 ? 9.056 54.665 0.127 1.00 40.10 28 ASN D C 1
ATOM 5492 O O . ASN D 1 52 ? 8.231 55.592 0.231 1.00 40.53 28 ASN D O 1
ATOM 5497 N N . TYR D 1 53 ? 9.612 54.067 1.158 1.00 38.17 29 TYR D N 1
ATOM 5498 C CA . TYR D 1 53 ? 9.496 54.615 2.466 1.00 37.58 29 TYR D CA 1
ATOM 5499 C C . TYR D 1 53 ? 10.873 55.103 2.853 1.00 36.38 29 TYR D C 1
ATOM 5500 O O . TYR D 1 53 ? 11.867 54.479 2.492 1.00 34.20 29 TYR D O 1
ATOM 5509 N N . ARG D 1 54 ? 10.890 56.216 3.585 1.00 36.08 30 ARG D N 1
ATOM 5510 C CA . ARG D 1 54 ? 12.060 56.671 4.320 1.00 36.99 30 ARG D CA 1
ATOM 5511 C C . ARG D 1 54 ? 12.091 55.946 5.695 1.00 36.75 30 ARG D C 1
ATOM 5512 O O . ARG D 1 54 ? 11.053 55.662 6.289 1.00 37.37 30 ARG D O 1
ATOM 5520 N N . VAL D 1 55 ? 13.272 55.642 6.199 1.00 36.21 31 VAL D N 1
ATOM 5521 C CA . VAL D 1 55 ? 13.396 54.822 7.400 1.00 35.22 31 VAL D CA 1
ATOM 5522 C C . VAL D 1 55 ? 14.112 55.526 8.520 1.00 35.94 31 VAL D C 1
ATOM 5523 O O . VAL D 1 55 ? 15.157 56.120 8.306 1.00 36.64 31 VAL D O 1
ATOM 5527 N N . VAL D 1 56 ? 13.558 55.434 9.715 1.00 35.81 32 VAL D N 1
ATOM 5528 C CA . VAL D 1 56 ? 14.288 55.693 10.930 1.00 35.31 32 VAL D CA 1
ATOM 5529 C C . VAL D 1 56 ? 14.658 54.325 11.550 1.00 37.00 32 VAL D C 1
ATOM 5530 O O . VAL D 1 56 ? 13.770 53.578 12.021 1.00 36.32 32 VAL D O 1
ATOM 5534 N N . ALA D 1 57 ? 15.951 53.984 11.547 1.00 38.12 33 ALA D N 1
ATOM 5535 C CA . ALA D 1 57 ? 16.381 52.650 11.962 1.00 39.00 33 ALA D CA 1
ATOM 5536 C C . ALA D 1 57 ? 17.117 52.736 13.278 1.00 40.56 33 ALA D C 1
ATOM 5537 O O . ALA D 1 57 ? 17.935 53.643 13.463 1.00 41.00 33 ALA D O 1
ATOM 5539 N N . THR D 1 58 ? 16.800 51.807 14.185 1.00 41.87 34 THR D N 1
ATOM 5540 C CA . THR D 1 58 ? 17.271 51.837 15.569 1.00 44.25 34 THR D CA 1
ATOM 5541 C C . THR D 1 58 ? 17.764 50.532 16.089 1.00 45.15 34 THR D C 1
ATOM 5542 O O . THR D 1 58 ? 17.155 49.483 15.875 1.00 44.81 34 THR D O 1
ATOM 5546 N N . SER D 1 59 ? 18.857 50.631 16.824 1.00 47.29 35 SER D N 1
ATOM 5547 C CA . SER D 1 59 ? 19.485 49.486 17.409 1.00 50.19 35 SER D CA 1
ATOM 5548 C C . SER D 1 59 ? 20.293 49.899 18.615 1.00 51.60 35 SER D C 1
ATOM 5549 O O . SER D 1 59 ? 20.546 51.089 18.834 1.00 51.77 35 SER D O 1
ATOM 5552 N N . ARG D 1 60 ? 20.696 48.910 19.405 1.00 53.75 36 ARG D N 1
ATOM 5553 C CA . ARG D 1 60 ? 21.646 49.147 20.492 1.00 55.95 36 ARG D CA 1
ATOM 5554 C C . ARG D 1 60 ? 22.899 49.831 19.927 1.00 55.79 36 ARG D C 1
ATOM 5555 O O . ARG D 1 60 ? 23.387 50.779 20.507 1.00 55.93 36 ARG D O 1
ATOM 5563 N N . SER D 1 61 ? 23.297 49.419 18.728 1.00 56.49 37 SER D N 1
ATOM 5564 C CA . SER D 1 61 ? 24.668 49.496 18.220 1.00 57.32 37 SER D CA 1
ATOM 5565 C C . SER D 1 61 ? 24.804 50.176 16.842 1.00 57.63 37 SER D C 1
ATOM 5566 O O . SER D 1 61 ? 25.922 50.402 16.344 1.00 57.51 37 SER D O 1
ATOM 5569 N N . ILE D 1 62 ? 23.659 50.476 16.233 1.00 57.73 38 ILE D N 1
ATOM 5570 C CA . ILE D 1 62 ? 23.564 50.894 14.839 1.00 57.35 38 ILE D CA 1
ATOM 5571 C C . ILE D 1 62 ? 24.478 52.060 14.509 1.00 57.78 38 ILE D C 1
ATOM 5572 O O . ILE D 1 62 ? 24.545 53.042 15.252 1.00 57.53 38 ILE D O 1
ATOM 5577 N N . LYS D 1 63 ? 25.167 51.940 13.378 1.00 58.73 39 LYS D N 1
ATOM 5578 C CA . LYS D 1 63 ? 26.021 53.018 12.862 1.00 59.85 39 LYS D CA 1
ATOM 5579 C C . LYS D 1 63 ? 25.347 53.823 11.738 1.00 59.93 39 LYS D C 1
ATOM 5580 O O . LYS D 1 63 ? 24.547 53.256 10.986 1.00 60.49 39 LYS D O 1
ATOM 5586 N N . PRO D 1 64 ? 25.655 55.147 11.627 1.00 60.18 40 PRO D N 1
ATOM 5587 C CA . PRO D 1 64 ? 25.077 56.033 10.582 1.00 59.95 40 PRO D CA 1
ATOM 5588 C C . PRO D 1 64 ? 25.244 55.512 9.163 1.00 59.79 40 PRO D C 1
ATOM 5589 O O . PRO D 1 64 ? 26.164 54.750 8.905 1.00 59.81 40 PRO D O 1
ATOM 5593 N N . SER D 1 65 ? 24.358 55.919 8.256 1.00 59.85 41 SER D N 1
ATOM 5594 C CA . SER D 1 65 ? 24.323 55.335 6.906 1.00 59.98 41 SER D CA 1
ATOM 5595 C C . SER D 1 65 ? 24.611 56.334 5.768 1.00 59.94 41 SER D C 1
ATOM 5596 O O . SER D 1 65 ? 24.247 57.525 5.870 1.00 59.45 41 SER D O 1
ATOM 5599 N N . ALA D 1 66 ? 25.245 55.847 4.690 1.00 59.63 42 ALA D N 1
ATOM 5600 C CA . ALA D 1 66 ? 25.405 56.648 3.453 1.00 59.66 42 ALA D CA 1
ATOM 5601 C C . ALA D 1 66 ? 24.054 57.176 2.945 1.00 59.49 42 ALA D C 1
ATOM 5602 O O . ALA D 1 66 ? 23.917 58.391 2.726 1.00 60.13 42 ALA D O 1
ATOM 5604 N N . ASP D 1 67 ? 23.068 56.274 2.786 1.00 57.95 43 ASP D N 1
ATOM 5605 C CA . ASP D 1 67 ? 21.720 56.621 2.308 1.00 56.39 43 ASP D CA 1
ATOM 5606 C C . ASP D 1 67 ? 21.079 57.829 3.052 1.00 55.18 43 ASP D C 1
ATOM 5607 O O . ASP D 1 67 ? 20.821 57.784 4.260 1.00 54.74 43 ASP D O 1
ATOM 5612 N N . PRO D 1 68 ? 20.795 58.912 2.308 1.00 54.29 44 PRO D N 1
ATOM 5613 C CA . PRO D 1 68 ? 20.203 60.076 2.969 1.00 53.32 44 PRO D CA 1
ATOM 5614 C C . PRO D 1 68 ? 18.710 59.868 3.372 1.00 52.56 44 PRO D C 1
ATOM 5615 O O . PRO D 1 68 ? 18.127 60.697 4.091 1.00 52.49 44 PRO D O 1
ATOM 5619 N N . ASP D 1 69 ? 18.091 58.777 2.922 1.00 51.17 45 ASP D N 1
ATOM 5620 C CA . ASP D 1 69 ? 16.730 58.492 3.375 1.00 49.90 45 ASP D CA 1
ATOM 5621 C C . ASP D 1 69 ? 16.642 57.442 4.497 1.00 48.16 45 ASP D C 1
ATOM 5622 O O . ASP D 1 69 ? 15.540 57.037 4.869 1.00 48.12 45 ASP D O 1
ATOM 5627 N N . ILE D 1 70 ? 17.802 57.037 5.032 1.00 45.40 46 ILE D N 1
ATOM 5628 C CA . ILE D 1 70 ? 17.888 56.167 6.197 1.00 43.51 46 ILE D CA 1
ATOM 5629 C C . ILE D 1 70 ? 18.552 56.944 7.320 1.00 43.62 46 ILE D C 1
ATOM 5630 O O . ILE D 1 70 ? 19.777 57.149 7.271 1.00 44.48 46 ILE D O 1
ATOM 5635 N N . HIS D 1 71 ? 17.761 57.397 8.301 1.00 42.69 47 HIS D N 1
ATOM 5636 C CA . HIS D 1 71 ? 18.276 58.000 9.530 1.00 42.15 47 HIS D CA 1
ATOM 5637 C C . HIS D 1 71 ? 18.468 57.002 10.681 1.00 41.95 47 HIS D C 1
ATOM 5638 O O . HIS D 1 71 ? 17.501 56.451 11.191 1.00 42.28 47 HIS D O 1
ATOM 5645 N N . THR D 1 72 ? 19.699 56.781 11.125 1.00 41.60 48 THR D N 1
ATOM 5646 C CA . THR D 1 72 ? 19.884 55.856 12.219 1.00 41.76 48 THR D CA 1
ATOM 5647 C C . THR D 1 72 ? 19.934 56.565 13.549 1.00 42.25 48 THR D C 1
ATOM 5648 O O . THR D 1 72 ? 20.273 57.738 13.623 1.00 42.31 48 THR D O 1
ATOM 5652 N N . VAL D 1 73 ? 19.533 55.851 14.603 1.00 42.76 49 VAL D N 1
ATOM 5653 C CA . VAL D 1 73 ? 19.441 56.394 15.955 1.00 41.88 49 VAL D CA 1
ATOM 5654 C C . VAL D 1 73 ? 19.884 55.255 16.835 1.00 43.08 49 VAL D C 1
ATOM 5655 O O . VAL D 1 73 ? 19.324 54.165 16.731 1.00 43.84 49 VAL D O 1
ATOM 5659 N N . ALA D 1 74 ? 20.882 55.468 17.696 1.00 43.74 50 ALA D N 1
ATOM 5660 C CA . ALA D 1 74 ? 21.357 54.360 18.549 1.00 43.71 50 ALA D CA 1
ATOM 5661 C C . ALA D 1 74 ? 20.887 54.558 19.994 1.00 43.88 50 ALA D C 1
ATOM 5662 O O . ALA D 1 74 ? 20.795 55.684 20.487 1.00 43.95 50 ALA D O 1
ATOM 5664 N N . GLY D 1 75 ? 20.536 53.466 20.659 1.00 43.55 51 GLY D N 1
ATOM 5665 C CA . GLY D 1 75 ? 19.976 53.591 21.990 1.00 43.21 51 GLY D CA 1
ATOM 5666 C C . GLY D 1 75 ? 19.466 52.284 22.524 1.00 43.10 51 GLY D C 1
ATOM 5667 O O . GLY D 1 75 ? 19.326 51.313 21.803 1.00 43.09 51 GLY D O 1
ATOM 5668 N N . ASP D 1 76 ? 19.215 52.260 23.820 1.00 43.99 52 ASP D N 1
ATOM 5669 C CA . ASP D 1 76 ? 18.707 51.078 24.493 1.00 44.16 52 ASP D CA 1
ATOM 5670 C C . ASP D 1 76 ? 17.195 51.173 24.396 1.00 42.99 52 ASP D C 1
ATOM 5671 O O . ASP D 1 76 ? 16.599 52.048 25.017 1.00 41.44 52 ASP D O 1
ATOM 5676 N N . ILE D 1 77 ? 16.589 50.285 23.603 1.00 42.81 53 ILE D N 1
ATOM 5677 C CA . ILE D 1 77 ? 15.159 50.403 23.301 1.00 42.85 53 ILE D CA 1
ATOM 5678 C C . ILE D 1 77 ? 14.249 50.274 24.530 1.00 43.32 53 ILE D C 1
ATOM 5679 O O . ILE D 1 77 ? 13.123 50.752 24.530 1.00 42.21 53 ILE D O 1
ATOM 5684 N N . SER D 1 78 ? 14.752 49.648 25.586 1.00 44.30 54 SER D N 1
ATOM 5685 C CA . SER D 1 78 ? 13.970 49.537 26.807 1.00 45.30 54 SER D CA 1
ATOM 5686 C C . SER D 1 78 ? 13.883 50.802 27.650 1.00 46.27 54 SER D C 1
ATOM 5687 O O . SER D 1 78 ? 13.202 50.817 28.689 1.00 47.36 54 SER D O 1
ATOM 5690 N N . LYS D 1 79 ? 14.524 51.877 27.201 1.00 46.83 55 LYS D N 1
ATOM 5691 C CA . LYS D 1 79 ? 14.562 53.109 27.994 1.00 47.42 55 LYS D CA 1
ATOM 5692 C C . LYS D 1 79 ? 13.599 54.172 27.437 1.00 47.46 55 LYS D C 1
ATOM 5693 O O . LYS D 1 79 ? 13.741 54.597 26.303 1.00 47.61 55 LYS D O 1
ATOM 5699 N N . PRO D 1 80 ? 12.590 54.589 28.230 1.00 47.56 56 PRO D N 1
ATOM 5700 C CA . PRO D 1 80 ? 11.644 55.632 27.788 1.00 47.40 56 PRO D CA 1
ATOM 5701 C C . PRO D 1 80 ? 12.322 56.778 27.011 1.00 47.73 56 PRO D C 1
ATOM 5702 O O . PRO D 1 80 ? 11.738 57.325 26.046 1.00 48.23 56 PRO D O 1
ATOM 5706 N N . GLU D 1 81 ? 13.543 57.125 27.426 1.00 46.88 57 GLU D N 1
ATOM 5707 C CA . GLU D 1 81 ? 14.328 58.202 26.811 1.00 46.43 57 GLU D CA 1
ATOM 5708 C C . GLU D 1 81 ? 14.645 57.889 25.355 1.00 44.94 57 GLU D C 1
ATOM 5709 O O . GLU D 1 81 ? 14.535 58.760 24.487 1.00 45.58 57 GLU D O 1
ATOM 5715 N N . THR D 1 82 ? 15.030 56.649 25.087 1.00 43.30 58 THR D N 1
ATOM 5716 C CA . THR D 1 82 ? 15.320 56.213 23.724 1.00 42.32 58 THR D CA 1
ATOM 5717 C C . THR D 1 82 ? 14.124 56.452 22.797 1.00 41.86 58 THR D C 1
ATOM 5718 O O . THR D 1 82 ? 14.294 57.020 21.727 1.00 41.65 58 THR D O 1
ATOM 5722 N N . ALA D 1 83 ? 12.926 56.060 23.226 1.00 41.22 59 ALA D N 1
ATOM 5723 C CA . ALA D 1 83 ? 11.706 56.236 22.441 1.00 41.74 59 ALA D CA 1
ATOM 5724 C C . ALA D 1 83 ? 11.441 57.718 22.113 1.00 42.39 59 ALA D C 1
ATOM 5725 O O . ALA D 1 83 ? 11.161 58.086 20.970 1.00 40.54 59 ALA D O 1
ATOM 5727 N N . ASP D 1 84 ? 11.557 58.552 23.140 1.00 44.58 60 ASP D N 1
ATOM 5728 C CA . ASP D 1 84 ? 11.471 59.995 22.992 1.00 46.81 60 ASP D CA 1
ATOM 5729 C C . ASP D 1 84 ? 12.420 60.489 21.900 1.00 46.79 60 ASP D C 1
ATOM 5730 O O . ASP D 1 84 ? 12.012 61.297 21.085 1.00 47.73 60 ASP D O 1
ATOM 5735 N N . ARG D 1 85 ? 13.652 59.973 21.866 1.00 46.67 61 ARG D N 1
ATOM 5736 C CA . ARG D 1 85 ? 14.629 60.324 20.838 1.00 46.47 61 ARG D CA 1
ATOM 5737 C C . ARG D 1 85 ? 14.284 59.838 19.448 1.00 46.24 61 ARG D C 1
ATOM 5738 O O . ARG D 1 85 ? 14.421 60.579 18.481 1.00 46.24 61 ARG D O 1
ATOM 5746 N N . ILE D 1 86 ? 13.892 58.580 19.331 1.00 46.30 62 ILE D N 1
ATOM 5747 C CA . ILE D 1 86 ? 13.574 58.032 18.025 1.00 46.36 62 ILE D CA 1
ATOM 5748 C C . ILE D 1 86 ? 12.574 58.936 17.313 1.00 46.67 62 ILE D C 1
ATOM 5749 O O . ILE D 1 86 ? 12.813 59.342 16.171 1.00 47.14 62 ILE D O 1
ATOM 5754 N N . VAL D 1 87 ? 11.459 59.257 17.973 1.00 46.43 63 VAL D N 1
ATOM 5755 C CA . VAL D 1 87 ? 10.379 59.900 17.260 1.00 46.83 63 VAL D CA 1
ATOM 5756 C C . VAL D 1 87 ? 10.735 61.340 16.993 1.00 47.31 63 VAL D C 1
ATOM 5757 O O . VAL D 1 87 ? 10.622 61.789 15.837 1.00 46.97 63 VAL D O 1
ATOM 5761 N N . ARG D 1 88 ? 11.206 62.037 18.036 1.00 47.79 64 ARG D N 1
ATOM 5762 C CA . ARG D 1 88 ? 11.697 63.424 17.915 1.00 48.55 64 ARG D CA 1
ATOM 5763 C C . ARG D 1 88 ? 12.684 63.566 16.751 1.00 48.06 64 ARG D C 1
ATOM 5764 O O . ARG D 1 88 ? 12.467 64.382 15.862 1.00 48.31 64 ARG D O 1
ATOM 5772 N N . GLU D 1 89 ? 13.723 62.742 16.728 1.00 47.53 65 GLU D N 1
ATOM 5773 C CA . GLU D 1 89 ? 14.698 62.828 15.664 1.00 48.09 65 GLU D CA 1
ATOM 5774 C C . GLU D 1 89 ? 14.113 62.471 14.280 1.00 48.48 65 GLU D C 1
ATOM 5775 O O . GLU D 1 89 ? 14.592 62.980 13.239 1.00 48.15 65 GLU D O 1
ATOM 5781 N N . GLY D 1 90 ? 13.097 61.596 14.272 1.00 47.79 66 GLY D N 1
ATOM 5782 C CA . GLY D 1 90 ? 12.408 61.218 13.044 1.00 46.29 66 GLY D CA 1
ATOM 5783 C C . GLY D 1 90 ? 11.522 62.317 12.497 1.00 46.05 66 GLY D C 1
ATOM 5784 O O . GLY D 1 90 ? 11.520 62.544 11.306 1.00 46.25 66 GLY D O 1
ATOM 5785 N N . ILE D 1 91 ? 10.757 62.993 13.352 1.00 46.55 67 ILE D N 1
ATOM 5786 C CA . ILE D 1 91 ? 9.932 64.123 12.942 1.00 47.12 67 ILE D CA 1
ATOM 5787 C C . ILE D 1 91 ? 10.825 65.265 12.382 1.00 48.93 67 ILE D C 1
ATOM 5788 O O . ILE D 1 91 ? 10.567 65.817 11.297 1.00 48.80 67 ILE D O 1
ATOM 5793 N N . GLU D 1 92 ? 11.873 65.607 13.136 1.00 49.97 68 GLU D N 1
ATOM 5794 C CA . GLU D 1 92 ? 12.818 66.638 12.720 1.00 51.19 68 GLU D CA 1
ATOM 5795 C C . GLU D 1 92 ? 13.439 66.327 11.373 1.00 49.97 68 GLU D C 1
ATOM 5796 O O . GLU D 1 92 ? 13.521 67.195 10.517 1.00 50.05 68 GLU D O 1
ATOM 5802 N N . ARG D 1 93 ? 13.854 65.088 11.178 1.00 48.93 69 ARG D N 1
ATOM 5803 C CA . ARG D 1 93 ? 14.476 64.728 9.939 1.00 48.34 69 ARG D CA 1
ATOM 5804 C C . ARG D 1 93 ? 13.485 64.622 8.775 1.00 47.64 69 ARG D C 1
ATOM 5805 O O . ARG D 1 93 ? 13.748 65.199 7.735 1.00 47.72 69 ARG D O 1
ATOM 5813 N N . PHE D 1 94 ? 12.356 63.905 8.936 1.00 45.95 70 PHE D N 1
ATOM 5814 C CA . PHE D 1 94 ? 11.506 63.566 7.766 1.00 44.16 70 PHE D CA 1
ATOM 5815 C C . PHE D 1 94 ? 10.148 64.255 7.773 1.00 43.80 70 PHE D C 1
ATOM 5816 O O . PHE D 1 94 ? 9.468 64.260 6.753 1.00 43.55 70 PHE D O 1
ATOM 5824 N N . GLY D 1 95 ? 9.745 64.803 8.913 1.00 43.23 71 GLY D N 1
ATOM 5825 C CA . GLY D 1 95 ? 8.476 65.520 8.987 1.00 43.61 71 GLY D CA 1
ATOM 5826 C C . GLY D 1 95 ? 7.246 64.749 9.474 1.00 43.75 71 GLY D C 1
ATOM 5827 O O . GLY D 1 95 ? 6.181 65.368 9.696 1.00 43.82 71 GLY D O 1
ATOM 5828 N N . ARG D 1 96 ? 7.388 63.425 9.658 1.00 42.83 72 ARG D N 1
ATOM 5829 C CA . ARG D 1 96 ? 6.276 62.548 10.030 1.00 42.33 72 ARG D CA 1
ATOM 5830 C C . ARG D 1 96 ? 6.743 61.119 10.318 1.00 41.82 72 ARG D C 1
ATOM 5831 O O . ARG D 1 96 ? 7.904 60.768 10.056 1.00 41.31 72 ARG D O 1
ATOM 5839 N N . ILE D 1 97 ? 5.814 60.319 10.868 1.00 41.04 73 ILE D N 1
ATOM 5840 C CA . ILE D 1 97 ? 5.983 58.881 11.208 1.00 39.27 73 ILE D CA 1
ATOM 5841 C C . ILE D 1 97 ? 4.665 58.228 10.827 1.00 38.16 73 ILE D C 1
ATOM 5842 O O . ILE D 1 97 ? 3.613 58.691 11.274 1.00 37.81 73 ILE D O 1
ATOM 5847 N N . ASP D 1 98 ? 4.715 57.191 9.995 1.00 36.87 74 ASP D N 1
ATOM 5848 C CA . ASP D 1 98 ? 3.501 56.548 9.451 1.00 36.59 74 ASP D CA 1
ATOM 5849 C C . ASP D 1 98 ? 3.376 55.080 9.904 1.00 35.87 74 ASP D C 1
ATOM 5850 O O . ASP D 1 98 ? 2.281 54.608 10.172 1.00 36.31 74 ASP D O 1
ATOM 5855 N N . SER D 1 99 ? 4.504 54.391 9.996 1.00 33.48 75 SER D N 1
ATOM 5856 C CA . SER D 1 99 ? 4.551 53.003 10.338 1.00 33.58 75 SER D CA 1
ATOM 5857 C C . SER D 1 99 ? 5.551 52.689 11.464 1.00 32.18 75 SER D C 1
ATOM 5858 O O . SER D 1 99 ? 6.473 53.438 11.725 1.00 33.07 75 SER D O 1
ATOM 5861 N N . LEU D 1 100 ? 5.367 51.561 12.114 1.00 30.33 76 LEU D N 1
ATOM 5862 C CA . LEU D 1 100 ? 6.309 51.113 13.133 1.00 28.65 76 LEU D CA 1
ATOM 5863 C C . LEU D 1 100 ? 6.382 49.624 13.022 1.00 27.24 76 LEU D C 1
ATOM 5864 O O . LEU D 1 100 ? 5.345 48.970 13.021 1.00 26.36 76 LEU D O 1
ATOM 5869 N N . VAL D 1 101 ? 7.600 49.112 12.906 1.00 26.71 77 VAL D N 1
ATOM 5870 C CA . VAL D 1 101 ? 7.860 47.697 12.967 1.00 26.92 77 VAL D CA 1
ATOM 5871 C C . VAL D 1 101 ? 8.630 47.408 14.253 1.00 27.42 77 VAL D C 1
ATOM 5872 O O . VAL D 1 101 ? 9.851 47.701 14.337 1.00 28.02 77 VAL D O 1
ATOM 5876 N N . ASN D 1 102 ? 7.954 46.800 15.235 1.00 26.40 78 ASN D N 1
ATOM 5877 C CA . ASN D 1 102 ? 8.630 46.403 16.482 1.00 26.49 78 ASN D CA 1
ATOM 5878 C C . ASN D 1 102 ? 9.431 45.098 16.283 1.00 27.82 78 ASN D C 1
ATOM 5879 O O . ASN D 1 102 ? 8.867 43.988 16.316 1.00 26.95 78 ASN D O 1
ATOM 5884 N N . ASN D 1 103 ? 10.731 45.217 16.037 1.00 29.50 79 ASN D N 1
ATOM 5885 C CA . ASN D 1 103 ? 11.519 44.013 15.788 1.00 31.56 79 ASN D CA 1
ATOM 5886 C C . ASN D 1 103 ? 12.677 43.751 16.801 1.00 32.84 79 ASN D C 1
ATOM 5887 O O . ASN D 1 103 ? 13.449 42.777 16.681 1.00 33.29 79 ASN D O 1
ATOM 5892 N N . ALA D 1 104 ? 12.774 44.623 17.793 1.00 33.79 80 ALA D N 1
ATOM 5893 C CA . ALA D 1 104 ? 13.708 44.465 18.889 1.00 35.09 80 ALA D CA 1
ATOM 5894 C C . ALA D 1 104 ? 13.210 43.275 19.721 1.00 36.65 80 ALA D C 1
ATOM 5895 O O . ALA D 1 104 ? 12.035 43.157 19.979 1.00 37.26 80 ALA D O 1
ATOM 5897 N N . GLY D 1 105 ? 14.093 42.383 20.149 1.00 38.70 81 GLY D N 1
ATOM 5898 C CA . GLY D 1 105 ? 13.640 41.166 20.799 1.00 38.41 81 GLY D CA 1
ATOM 5899 C C . GLY D 1 105 ? 14.796 40.323 21.280 1.00 38.91 81 GLY D C 1
ATOM 5900 O O . GLY D 1 105 ? 15.846 40.277 20.654 1.00 38.85 81 GLY D O 1
ATOM 5901 N N . VAL D 1 106 ? 14.610 39.667 22.417 1.00 38.99 82 VAL D N 1
ATOM 5902 C CA . VAL D 1 106 ? 15.513 38.611 22.809 1.00 38.60 82 VAL D CA 1
ATOM 5903 C C . VAL D 1 106 ? 14.731 37.332 23.026 1.00 37.76 82 VAL D C 1
ATOM 5904 O O . VAL D 1 106 ? 13.565 37.340 23.395 1.00 37.56 82 VAL D O 1
ATOM 5908 N N . PHE D 1 107 ? 15.417 36.237 22.799 1.00 36.69 83 PHE D N 1
ATOM 5909 C CA . PHE D 1 107 ? 14.896 34.944 23.072 1.00 35.90 83 PHE D CA 1
ATOM 5910 C C . PHE D 1 107 ? 15.862 34.267 24.028 1.00 34.31 83 PHE D C 1
ATOM 5911 O O . PHE D 1 107 ? 17.080 34.423 23.922 1.00 36.10 83 PHE D O 1
ATOM 5919 N N . LEU D 1 108 ? 15.300 33.517 24.949 1.00 33.21 84 LEU D N 1
ATOM 5920 C CA . LEU D 1 108 ? 15.987 32.654 25.910 1.00 32.10 84 LEU D CA 1
ATOM 5921 C C . LEU D 1 108 ? 15.245 31.285 26.041 1.00 31.55 84 LEU D C 1
ATOM 5922 O O . LEU D 1 108 ? 14.069 31.268 26.411 1.00 31.08 84 LEU D O 1
ATOM 5927 N N . ALA D 1 109 ? 15.944 30.175 25.751 1.00 30.89 85 ALA D N 1
ATOM 5928 C CA . ALA D 1 109 ? 15.493 28.804 25.995 1.00 30.09 85 ALA D CA 1
ATOM 5929 C C . ALA D 1 109 ? 16.118 28.341 27.287 1.00 31.07 85 ALA D C 1
ATOM 5930 O O . ALA D 1 109 ? 17.311 28.137 27.330 1.00 31.84 85 ALA D O 1
ATOM 5932 N N . LYS D 1 110 ? 15.327 28.123 28.325 1.00 31.14 86 LYS D N 1
ATOM 5933 C CA . LYS D 1 110 ? 15.863 27.722 29.613 1.00 32.26 86 LYS D CA 1
ATOM 5934 C C . LYS D 1 110 ? 14.742 27.096 30.448 1.00 31.18 86 LYS D C 1
ATOM 5935 O O . LYS D 1 110 ? 13.609 27.554 30.379 1.00 30.85 86 LYS D O 1
ATOM 5941 N N . PRO D 1 111 ? 15.059 26.076 31.255 1.00 30.49 87 PRO D N 1
ATOM 5942 C CA . PRO D 1 111 ? 13.973 25.557 32.131 1.00 29.30 87 PRO D CA 1
ATOM 5943 C C . PRO D 1 111 ? 13.428 26.671 33.011 1.00 29.20 87 PRO D C 1
ATOM 5944 O O . PRO D 1 111 ? 14.192 27.517 33.508 1.00 29.51 87 PRO D O 1
ATOM 5948 N N . PHE D 1 112 ? 12.106 26.694 33.143 1.00 27.53 88 PHE D N 1
ATOM 5949 C CA . PHE D 1 112 ? 11.422 27.715 33.891 1.00 27.12 88 PHE D CA 1
ATOM 5950 C C . PHE D 1 112 ? 11.919 27.833 35.300 1.00 28.06 88 PHE D C 1
ATOM 5951 O O . PHE D 1 112 ? 12.041 28.962 35.795 1.00 28.27 88 PHE D O 1
ATOM 5959 N N . VAL D 1 113 ? 12.178 26.698 35.962 1.00 28.87 89 VAL D N 1
ATOM 5960 C CA . VAL D 1 113 ? 12.616 26.769 37.339 1.00 30.51 89 VAL D CA 1
ATOM 5961 C C . VAL D 1 113 ? 14.049 27.277 37.480 1.00 32.15 89 VAL D C 1
ATOM 5962 O O . VAL D 1 113 ? 14.437 27.707 38.561 1.00 32.57 89 VAL D O 1
ATOM 5966 N N . GLU D 1 114 ? 14.810 27.273 36.388 1.00 33.61 90 GLU D N 1
ATOM 5967 C CA . GLU D 1 114 ? 16.213 27.741 36.428 1.00 35.28 90 GLU D CA 1
ATOM 5968 C C . GLU D 1 114 ? 16.367 29.237 36.119 1.00 34.92 90 GLU D C 1
ATOM 5969 O O . GLU D 1 114 ? 17.457 29.795 36.270 1.00 34.46 90 GLU D O 1
ATOM 5983 N N . THR D 1 116 ? 16.444 33.223 36.307 1.00 35.27 92 THR D N 1
ATOM 5984 C CA . THR D 1 116 ? 16.897 34.103 37.395 1.00 35.69 92 THR D CA 1
ATOM 5985 C C . THR D 1 116 ? 16.251 35.453 37.263 1.00 35.97 92 THR D C 1
ATOM 5986 O O . THR D 1 116 ? 15.707 35.789 36.212 1.00 36.65 92 THR D O 1
ATOM 5990 N N . GLN D 1 117 ? 16.292 36.233 38.327 1.00 36.24 93 GLN D N 1
ATOM 5991 C CA . GLN D 1 117 ? 15.857 37.622 38.280 1.00 37.09 93 GLN D CA 1
ATOM 5992 C C . GLN D 1 117 ? 16.490 38.402 37.092 1.00 36.70 93 GLN D C 1
ATOM 5993 O O . GLN D 1 117 ? 15.833 39.261 36.503 1.00 36.96 93 GLN D O 1
ATOM 5999 N N . GLU D 1 118 ? 17.743 38.091 36.754 1.00 36.06 94 GLU D N 1
ATOM 6000 C CA . GLU D 1 118 ? 18.429 38.660 35.583 1.00 36.38 94 GLU D CA 1
ATOM 6001 C C . GLU D 1 118 ? 17.784 38.285 34.224 1.00 35.19 94 GLU D C 1
ATOM 6002 O O . GLU D 1 118 ? 17.613 39.155 33.365 1.00 35.68 94 GLU D O 1
ATOM 6008 N N . ASP D 1 119 ? 17.447 37.013 34.024 1.00 33.58 95 ASP D N 1
ATOM 6009 C CA . ASP D 1 119 ? 16.657 36.559 32.852 1.00 32.53 95 ASP D CA 1
ATOM 6010 C C . ASP D 1 119 ? 15.297 37.302 32.703 1.00 31.72 95 ASP D C 1
ATOM 6011 O O . ASP D 1 119 ? 14.884 37.728 31.623 1.00 30.72 95 ASP D O 1
ATOM 6016 N N . TYR D 1 120 ? 14.640 37.482 33.828 1.00 31.64 96 TYR D N 1
ATOM 6017 C CA . TYR D 1 120 ? 13.389 38.196 33.895 1.00 32.35 96 TYR D CA 1
ATOM 6018 C C . TYR D 1 120 ? 13.526 39.672 33.482 1.00 33.49 96 TYR D C 1
ATOM 6019 O O . TYR D 1 120 ? 12.818 40.123 32.553 1.00 33.75 96 TYR D O 1
ATOM 6028 N N . ASP D 1 121 ? 14.404 40.416 34.161 1.00 33.78 97 ASP D N 1
ATOM 6029 C CA . ASP D 1 121 ? 14.545 41.863 33.921 1.00 34.76 97 ASP D CA 1
ATOM 6030 C C . ASP D 1 121 ? 14.949 42.071 32.486 1.00 33.99 97 ASP D C 1
ATOM 6031 O O . ASP D 1 121 ? 14.484 42.993 31.857 1.00 34.88 97 ASP D O 1
ATOM 6036 N N . HIS D 1 122 ? 15.800 41.206 31.964 1.00 33.55 98 HIS D N 1
ATOM 6037 C CA . HIS D 1 122 ? 16.294 41.323 30.604 1.00 34.29 98 HIS D CA 1
ATOM 6038 C C . HIS D 1 122 ? 15.149 41.086 29.565 1.00 35.43 98 HIS D C 1
ATOM 6039 O O . HIS D 1 122 ? 14.980 41.874 28.630 1.00 35.09 98 HIS D O 1
ATOM 6046 N N . ASN D 1 123 ? 14.346 40.032 29.722 1.00 34.88 99 ASN D N 1
ATOM 6047 C CA . ASN D 1 123 ? 13.255 39.852 28.780 1.00 34.68 99 ASN D CA 1
ATOM 6048 C C . ASN D 1 123 ? 12.159 40.897 28.904 1.00 34.53 99 ASN D C 1
ATOM 6049 O O . ASN D 1 123 ? 11.623 41.325 27.897 1.00 34.61 99 ASN D O 1
ATOM 6054 N N . LEU D 1 124 ? 11.849 41.329 30.122 1.00 34.76 100 LEU D N 1
ATOM 6055 C CA . LEU D 1 124 ? 10.810 42.323 30.316 1.00 35.30 100 LEU D CA 1
ATOM 6056 C C . LEU D 1 124 ? 11.256 43.707 29.859 1.00 35.73 100 LEU D C 1
ATOM 6057 O O . LEU D 1 124 ? 10.434 44.523 29.434 1.00 36.60 100 LEU D O 1
ATOM 6062 N N . GLY D 1 125 ? 12.553 43.959 29.906 1.00 35.89 101 GLY D N 1
ATOM 6063 C CA . GLY D 1 125 ? 13.099 45.170 29.339 1.00 35.86 101 GLY D CA 1
ATOM 6064 C C . GLY D 1 125 ? 13.004 45.199 27.811 1.00 36.98 101 GLY D C 1
ATOM 6065 O O . GLY D 1 125 ? 12.419 46.134 27.224 1.00 36.99 101 GLY D O 1
ATOM 6066 N N . VAL D 1 126 ? 13.555 44.188 27.150 1.00 36.78 102 VAL D N 1
ATOM 6067 C CA . VAL D 1 126 ? 13.634 44.266 25.725 1.00 37.82 102 VAL D CA 1
ATOM 6068 C C . VAL D 1 126 ? 12.288 43.952 25.117 1.00 37.84 102 VAL D C 1
ATOM 6069 O O . VAL D 1 126 ? 11.833 44.684 24.249 1.00 38.67 102 VAL D O 1
ATOM 6073 N N . ASN D 1 127 ? 11.668 42.846 25.528 1.00 37.28 103 ASN D N 1
ATOM 6074 C CA . ASN D 1 127 ? 10.463 42.397 24.799 1.00 36.04 103 ASN D CA 1
ATOM 6075 C C . ASN D 1 127 ? 9.225 43.164 25.178 1.00 35.59 103 ASN D C 1
ATOM 6076 O O . ASN D 1 127 ? 8.322 43.273 24.383 1.00 36.36 103 ASN D O 1
ATOM 6081 N N . VAL D 1 128 ? 9.193 43.728 26.371 1.00 34.88 104 VAL D N 1
ATOM 6082 C CA . VAL D 1 128 ? 7.983 44.401 26.780 1.00 34.21 104 VAL D CA 1
ATOM 6083 C C . VAL D 1 128 ? 8.057 45.924 26.829 1.00 33.75 104 VAL D C 1
ATOM 6084 O O . VAL D 1 128 ? 7.296 46.591 26.131 1.00 33.79 104 VAL D O 1
ATOM 6088 N N . ALA D 1 129 ? 8.969 46.464 27.633 1.00 32.84 105 ALA D N 1
ATOM 6089 C CA . ALA D 1 129 ? 9.169 47.907 27.656 1.00 32.51 105 ALA D CA 1
ATOM 6090 C C . ALA D 1 129 ? 9.693 48.437 26.303 1.00 32.18 105 ALA D C 1
ATOM 6091 O O . ALA D 1 129 ? 9.384 49.540 25.922 1.00 33.01 105 ALA D O 1
ATOM 6093 N N . GLY D 1 130 ? 10.450 47.650 25.561 1.00 32.69 106 GLY D N 1
ATOM 6094 C CA . GLY D 1 130 ? 10.943 48.101 24.257 1.00 34.01 106 GLY D CA 1
ATOM 6095 C C . GLY D 1 130 ? 9.908 48.079 23.121 1.00 34.83 106 GLY D C 1
ATOM 6096 O O . GLY D 1 130 ? 10.173 48.566 21.976 1.00 35.32 106 GLY D O 1
ATOM 6097 N N . PHE D 1 131 ? 8.762 47.458 23.416 1.00 33.79 107 PHE D N 1
ATOM 6098 C CA . PHE D 1 131 ? 7.574 47.544 22.575 1.00 32.65 107 PHE D CA 1
ATOM 6099 C C . PHE D 1 131 ? 6.817 48.761 23.023 1.00 31.93 107 PHE D C 1
ATOM 6100 O O . PHE D 1 131 ? 6.407 49.578 22.218 1.00 31.70 107 PHE D O 1
ATOM 6108 N N . PHE D 1 132 ? 6.616 48.851 24.329 1.00 30.84 108 PHE D N 1
ATOM 6109 C CA . PHE D 1 132 ? 5.629 49.713 24.869 1.00 30.63 108 PHE D CA 1
ATOM 6110 C C . PHE D 1 132 ? 5.934 51.183 24.661 1.00 30.85 108 PHE D C 1
ATOM 6111 O O . PHE D 1 132 ? 5.097 51.946 24.184 1.00 30.69 108 PHE D O 1
ATOM 6119 N N . HIS D 1 133 ? 7.129 51.583 25.055 1.00 31.15 109 HIS D N 1
ATOM 6120 C CA . HIS D 1 133 ? 7.584 52.946 24.850 1.00 31.93 109 HIS D CA 1
ATOM 6121 C C . HIS D 1 133 ? 7.592 53.485 23.415 1.00 30.59 109 HIS D C 1
ATOM 6122 O O . HIS D 1 133 ? 6.946 54.497 23.221 1.00 31.01 109 HIS D O 1
ATOM 6129 N N . ILE D 1 134 ? 8.243 52.894 22.411 1.00 29.69 110 ILE D N 1
ATOM 6130 C CA . ILE D 1 134 ? 8.102 53.588 21.118 1.00 30.30 110 ILE D CA 1
ATOM 6131 C C . ILE D 1 134 ? 6.675 53.498 20.619 1.00 30.22 110 ILE D C 1
ATOM 6132 O O . ILE D 1 134 ? 6.201 54.446 19.969 1.00 30.74 110 ILE D O 1
ATOM 6137 N N . THR D 1 135 ? 6.003 52.377 20.906 1.00 29.26 111 THR D N 1
ATOM 6138 C CA . THR D 1 135 ? 4.678 52.159 20.382 1.00 28.00 111 THR D CA 1
ATOM 6139 C C . THR D 1 135 ? 3.752 53.266 20.857 1.00 28.17 111 THR D C 1
ATOM 6140 O O . THR D 1 135 ? 2.967 53.771 20.074 1.00 26.51 111 THR D O 1
ATOM 6144 N N . GLN D 1 136 ? 3.881 53.642 22.127 1.00 28.10 112 GLN D N 1
ATOM 6145 C CA . GLN D 1 136 ? 3.147 54.762 22.677 1.00 30.33 112 GLN D CA 1
ATOM 6146 C C . GLN D 1 136 ? 3.489 56.044 21.902 1.00 31.04 112 GLN D C 1
ATOM 6147 O O . GLN D 1 136 ? 2.593 56.656 21.334 1.00 31.54 112 GLN D O 1
ATOM 6153 N N . ARG D 1 137 ? 4.777 56.385 21.788 1.00 32.30 113 ARG D N 1
ATOM 6154 C CA . ARG D 1 137 ? 5.207 57.626 21.110 1.00 34.06 113 ARG D CA 1
ATOM 6155 C C . ARG D 1 137 ? 4.871 57.664 19.659 1.00 33.98 113 ARG D C 1
ATOM 6156 O O . ARG D 1 137 ? 4.373 58.682 19.193 1.00 34.17 113 ARG D O 1
ATOM 6164 N N . ALA D 1 138 ? 5.156 56.571 18.939 1.00 33.32 114 ALA D N 1
ATOM 6165 C CA . ALA D 1 138 ? 4.771 56.476 17.522 1.00 33.12 114 ALA D CA 1
ATOM 6166 C C . ALA D 1 138 ? 3.273 56.588 17.329 1.00 33.29 114 ALA D C 1
ATOM 6167 O O . ALA D 1 138 ? 2.830 57.127 16.319 1.00 33.55 114 ALA D O 1
ATOM 6169 N N . ALA D 1 139 ? 2.495 56.091 18.287 1.00 34.10 115 ALA D N 1
ATOM 6170 C CA . ALA D 1 139 ? 1.034 56.047 18.111 1.00 34.65 115 ALA D CA 1
ATOM 6171 C C . ALA D 1 139 ? 0.446 57.433 18.264 1.00 35.40 115 ALA D C 1
ATOM 6172 O O . ALA D 1 139 ? -0.469 57.799 17.551 1.00 34.82 115 ALA D O 1
ATOM 6174 N N . ALA D 1 140 ? 0.961 58.181 19.242 1.00 37.14 116 ALA D N 1
ATOM 6175 C CA . ALA D 1 140 ? 0.652 59.609 19.364 1.00 37.62 116 ALA D CA 1
ATOM 6176 C C . ALA D 1 140 ? 0.769 60.296 17.994 1.00 37.78 116 ALA D C 1
ATOM 6177 O O . ALA D 1 140 ? -0.171 60.955 17.559 1.00 38.42 116 ALA D O 1
ATOM 6179 N N . GLU D 1 141 ? 1.904 60.140 17.320 1.00 37.61 117 GLU D N 1
ATOM 6180 C CA . GLU D 1 141 ? 2.124 60.793 16.043 1.00 38.57 117 GLU D CA 1
ATOM 6181 C C . GLU D 1 141 ? 1.117 60.375 14.977 1.00 39.19 117 GLU D C 1
ATOM 6182 O O . GLU D 1 141 ? 0.514 61.236 14.333 1.00 40.45 117 GLU D O 1
ATOM 6196 N N . LEU D 1 143 ? -1.958 58.961 15.579 1.00 39.67 119 LEU D N 1
ATOM 6197 C CA . LEU D 1 143 ? -3.337 59.309 15.965 1.00 41.36 119 LEU D CA 1
ATOM 6198 C C . LEU D 1 143 ? -3.682 60.721 15.525 1.00 43.05 119 LEU D C 1
ATOM 6199 O O . LEU D 1 143 ? -4.815 61.037 15.135 1.00 42.60 119 LEU D O 1
ATOM 6204 N N . LYS D 1 144 ? -2.657 61.561 15.580 1.00 44.84 120 LYS D N 1
ATOM 6205 C CA . LYS D 1 144 ? -2.794 62.960 15.262 1.00 45.60 120 LYS D CA 1
ATOM 6206 C C . LYS D 1 144 ? -2.811 63.140 13.746 1.00 45.06 120 LYS D C 1
ATOM 6207 O O . LYS D 1 144 ? -3.486 64.047 13.284 1.00 46.10 120 LYS D O 1
ATOM 6213 N N . GLN D 1 145 ? -2.154 62.262 12.980 1.00 43.71 121 GLN D N 1
ATOM 6214 C CA . GLN D 1 145 ? -2.280 62.296 11.522 1.00 43.61 121 GLN D CA 1
ATOM 6215 C C . GLN D 1 145 ? -3.548 61.593 10.991 1.00 43.00 121 GLN D C 1
ATOM 6216 O O . GLN D 1 145 ? -3.812 61.678 9.783 1.00 43.67 121 GLN D O 1
ATOM 6222 N N . GLY D 1 146 ? -4.293 60.872 11.841 1.00 41.09 122 GLY D N 1
ATOM 6223 C CA . GLY D 1 146 ? -5.390 60.005 11.378 1.00 39.09 122 GLY D CA 1
ATOM 6224 C C . GLY D 1 146 ? -4.969 58.834 10.494 1.00 37.78 122 GLY D C 1
ATOM 6225 O O . GLY D 1 146 ? -5.731 58.358 9.657 1.00 36.49 122 GLY D O 1
ATOM 6226 N N . SER D 1 147 ? -3.763 58.325 10.686 1.00 36.92 123 SER D N 1
ATOM 6227 C CA . SER D 1 147 ? -3.322 57.293 9.760 1.00 37.31 123 SER D CA 1
ATOM 6228 C C . SER D 1 147 ? -2.070 56.587 10.278 1.00 36.64 123 SER D C 1
ATOM 6229 O O . SER D 1 147 ? -1.223 57.234 10.926 1.00 37.44 123 SER D O 1
ATOM 6232 N N . GLY D 1 148 ? -1.950 55.281 10.016 1.00 35.19 124 GLY D N 1
ATOM 6233 C CA . GLY D 1 148 ? -0.773 54.520 10.444 1.00 32.83 124 GLY D CA 1
ATOM 6234 C C . GLY D 1 148 ? -0.904 53.008 10.487 1.00 31.95 124 GLY D C 1
ATOM 6235 O O . GLY D 1 148 ? -1.995 52.454 10.311 1.00 32.22 124 GLY D O 1
ATOM 6236 N N . HIS D 1 149 ? 0.242 52.370 10.726 1.00 30.43 125 HIS D N 1
ATOM 6237 C CA . HIS D 1 149 ? 0.452 50.936 10.766 1.00 28.99 125 HIS D CA 1
ATOM 6238 C C . HIS D 1 149 ? 1.536 50.565 11.827 1.00 29.02 125 HIS D C 1
ATOM 6239 O O . HIS D 1 149 ? 2.686 51.035 11.753 1.00 29.66 125 HIS D O 1
ATOM 6246 N N . ILE D 1 150 ? 1.137 49.808 12.856 1.00 28.75 126 ILE D N 1
ATOM 6247 C CA . ILE D 1 150 ? 2.042 49.193 13.848 1.00 27.90 126 ILE D CA 1
ATOM 6248 C C . ILE D 1 150 ? 2.061 47.699 13.563 1.00 27.88 126 ILE D C 1
ATOM 6249 O O . ILE D 1 150 ? 1.000 47.098 13.475 1.00 27.68 126 ILE D O 1
ATOM 6254 N N . VAL D 1 151 ? 3.244 47.113 13.358 1.00 28.45 127 VAL D N 1
ATOM 6255 C CA . VAL D 1 151 ? 3.384 45.661 13.189 1.00 28.57 127 VAL D CA 1
ATOM 6256 C C . VAL D 1 151 ? 4.460 45.278 14.164 1.00 28.04 127 VAL D C 1
ATOM 6257 O O . VAL D 1 151 ? 5.469 45.950 14.221 1.00 28.69 127 VAL D O 1
ATOM 6261 N N . SER D 1 152 ? 4.267 44.177 14.869 1.00 26.70 128 SER D N 1
ATOM 6262 C CA . SER D 1 152 ? 5.204 43.684 15.821 1.00 27.24 128 SER D CA 1
ATOM 6263 C C . SER D 1 152 ? 5.638 42.289 15.374 1.00 28.62 128 SER D C 1
ATOM 6264 O O . SER D 1 152 ? 4.852 41.547 14.776 1.00 30.56 128 SER D O 1
ATOM 6267 N N . ILE D 1 153 ? 6.869 41.907 15.644 1.00 28.88 129 ILE D N 1
ATOM 6268 C CA . ILE D 1 153 ? 7.304 40.589 15.238 1.00 29.60 129 ILE D CA 1
ATOM 6269 C C . ILE D 1 153 ? 7.270 39.755 16.474 1.00 30.39 129 ILE D C 1
ATOM 6270 O O . ILE D 1 153 ? 7.913 40.089 17.448 1.00 29.71 129 ILE D O 1
ATOM 6275 N N . THR D 1 154 ? 6.527 38.654 16.411 1.00 31.37 130 THR D N 1
ATOM 6276 C CA . THR D 1 154 ? 6.247 37.872 17.593 1.00 32.79 130 THR D CA 1
ATOM 6277 C C . THR D 1 154 ? 6.879 36.474 17.451 1.00 33.27 130 THR D C 1
ATOM 6278 O O . THR D 1 154 ? 7.989 36.366 16.920 1.00 33.98 130 THR D O 1
ATOM 6282 N N . THR D 1 155 ? 6.224 35.415 17.916 1.00 33.35 131 THR D N 1
ATOM 6283 C CA . THR D 1 155 ? 6.765 34.068 17.719 1.00 33.37 131 THR D CA 1
ATOM 6284 C C . THR D 1 155 ? 5.666 33.050 17.773 1.00 33.55 131 THR D C 1
ATOM 6285 O O . THR D 1 155 ? 4.733 33.149 18.607 1.00 32.84 131 THR D O 1
ATOM 6289 N N . SER D 1 156 ? 5.791 32.052 16.894 1.00 33.46 132 SER D N 1
ATOM 6290 C CA . SER D 1 156 ? 4.814 30.973 16.849 1.00 33.23 132 SER D CA 1
ATOM 6291 C C . SER D 1 156 ? 4.794 30.189 18.154 1.00 32.28 132 SER D C 1
ATOM 6292 O O . SER D 1 156 ? 3.835 29.454 18.408 1.00 32.50 132 SER D O 1
ATOM 6295 N N . LEU D 1 157 ? 5.832 30.340 18.988 1.00 32.05 133 LEU D N 1
ATOM 6296 C CA . LEU D 1 157 ? 5.808 29.739 20.358 1.00 31.76 133 LEU D CA 1
ATOM 6297 C C . LEU D 1 157 ? 4.650 30.193 21.245 1.00 31.35 133 LEU D C 1
ATOM 6298 O O . LEU D 1 157 ? 4.231 29.447 22.115 1.00 31.80 133 LEU D O 1
ATOM 6303 N N . VAL D 1 158 ? 4.119 31.389 21.020 1.00 30.56 134 VAL D N 1
ATOM 6304 C CA . VAL D 1 158 ? 2.995 31.880 21.810 1.00 30.14 134 VAL D CA 1
ATOM 6305 C C . VAL D 1 158 ? 1.746 30.982 21.722 1.00 30.68 134 VAL D C 1
ATOM 6306 O O . VAL D 1 158 ? 1.147 30.630 22.721 1.00 30.38 134 VAL D O 1
ATOM 6310 N N . ASP D 1 159 ? 1.357 30.642 20.500 1.00 32.46 135 ASP D N 1
ATOM 6311 C CA . ASP D 1 159 ? 0.098 29.979 20.204 1.00 33.95 135 ASP D CA 1
ATOM 6312 C C . ASP D 1 159 ? 0.332 28.488 20.226 1.00 32.96 135 ASP D C 1
ATOM 6313 O O . ASP D 1 159 ? -0.611 27.723 20.471 1.00 34.40 135 ASP D O 1
ATOM 6318 N N . GLN D 1 160 ? 1.575 28.088 19.931 1.00 30.01 136 GLN D N 1
ATOM 6319 C CA . GLN D 1 160 ? 1.958 26.693 19.819 1.00 29.17 136 GLN D CA 1
ATOM 6320 C C . GLN D 1 160 ? 3.327 26.434 20.512 1.00 28.08 136 GLN D C 1
ATOM 6321 O O . GLN D 1 160 ? 4.342 26.280 19.858 1.00 27.71 136 GLN D O 1
ATOM 6327 N N . PRO D 1 161 ? 3.358 26.409 21.839 1.00 28.30 137 PRO D N 1
ATOM 6328 C CA . PRO D 1 161 ? 4.677 26.117 22.466 1.00 28.96 137 PRO D CA 1
ATOM 6329 C C . PRO D 1 161 ? 5.047 24.655 22.299 1.00 29.61 137 PRO D C 1
ATOM 6330 O O . PRO D 1 161 ? 4.196 23.843 22.030 1.00 30.37 137 PRO D O 1
ATOM 6342 N N . VAL D 1 163 ? 7.002 21.098 23.862 1.00 32.35 139 VAL D N 1
ATOM 6343 C CA . VAL D 1 163 ? 7.781 20.191 24.677 1.00 33.36 139 VAL D CA 1
ATOM 6344 C C . VAL D 1 163 ? 9.188 20.099 24.096 1.00 33.83 139 VAL D C 1
ATOM 6345 O O . VAL D 1 163 ? 9.337 19.769 22.928 1.00 33.44 139 VAL D O 1
ATOM 6349 N N . GLY D 1 164 ? 10.205 20.399 24.916 1.00 34.79 140 GLY D N 1
ATOM 6350 C CA . GLY D 1 164 ? 11.612 20.304 24.499 1.00 36.05 140 GLY D CA 1
ATOM 6351 C C . GLY D 1 164 ? 12.204 21.653 24.147 1.00 37.90 140 GLY D C 1
ATOM 6352 O O . GLY D 1 164 ? 13.433 21.773 23.909 1.00 38.28 140 GLY D O 1
ATOM 6361 N N . PRO D 1 166 ? 11.840 24.762 26.236 1.00 35.65 142 PRO D N 1
ATOM 6362 C CA . PRO D 1 166 ? 11.352 25.555 27.312 1.00 34.85 142 PRO D CA 1
ATOM 6363 C C . PRO D 1 166 ? 11.726 27.034 27.152 1.00 34.69 142 PRO D C 1
ATOM 6364 O O . PRO D 1 166 ? 12.897 27.391 27.052 1.00 35.47 142 PRO D O 1
ATOM 6368 N N . SER D 1 167 ? 10.710 27.888 27.137 1.00 33.90 143 SER D N 1
ATOM 6369 C CA . SER D 1 167 ? 10.868 29.312 26.923 1.00 31.65 143 SER D CA 1
ATOM 6370 C C . SER D 1 167 ? 9.650 30.014 27.482 1.00 31.27 143 SER D C 1
ATOM 6371 O O . SER D 1 167 ? 8.926 30.704 26.752 1.00 31.14 143 SER D O 1
ATOM 6374 N N . ALA D 1 168 ? 9.435 29.855 28.775 1.00 30.58 144 ALA D N 1
ATOM 6375 C CA . ALA D 1 168 ? 8.328 30.503 29.442 1.00 30.89 144 ALA D CA 1
ATOM 6376 C C . ALA D 1 168 ? 8.394 32.037 29.301 1.00 31.66 144 ALA D C 1
ATOM 6377 O O . ALA D 1 168 ? 7.374 32.698 29.107 1.00 32.28 144 ALA D O 1
ATOM 6379 N N . LEU D 1 169 ? 9.584 32.620 29.389 1.00 32.79 145 LEU D N 1
ATOM 6380 C CA . LEU D 1 169 ? 9.698 34.087 29.217 1.00 32.73 145 LEU D CA 1
ATOM 6381 C C . LEU D 1 169 ? 9.335 34.576 27.812 1.00 32.36 145 LEU D C 1
ATOM 6382 O O . LEU D 1 169 ? 8.893 35.695 27.665 1.00 32.66 145 LEU D O 1
ATOM 6387 N N . ALA D 1 170 ? 9.519 33.735 26.792 1.00 32.27 146 ALA D N 1
ATOM 6388 C CA . ALA D 1 170 ? 9.130 34.105 25.421 1.00 32.62 146 ALA D CA 1
ATOM 6389 C C . ALA D 1 170 ? 7.574 34.178 25.293 1.00 33.10 146 ALA D C 1
ATOM 6390 O O . ALA D 1 170 ? 7.043 35.175 24.813 1.00 34.03 146 ALA D O 1
ATOM 6392 N N . SER D 1 171 ? 6.879 33.128 25.729 1.00 32.79 147 SER D N 1
ATOM 6393 C CA . SER D 1 171 ? 5.442 33.056 25.756 1.00 33.66 147 SER D CA 1
ATOM 6394 C C . SER D 1 171 ? 4.845 34.195 26.552 1.00 33.97 147 SER D C 1
ATOM 6395 O O . SER D 1 171 ? 3.836 34.741 26.162 1.00 33.33 147 SER D O 1
ATOM 6398 N N . LEU D 1 172 ? 5.447 34.515 27.698 1.00 34.41 148 LEU D N 1
ATOM 6399 C CA . LEU D 1 172 ? 4.916 35.552 28.565 1.00 34.74 148 LEU D CA 1
ATOM 6400 C C . LEU D 1 172 ? 4.967 36.880 27.818 1.00 35.01 148 LEU D C 1
ATOM 6401 O O . LEU D 1 172 ? 4.008 37.606 27.682 1.00 34.38 148 LEU D O 1
ATOM 6406 N N . THR D 1 173 ? 6.143 37.130 27.317 1.00 35.00 149 THR D N 1
ATOM 6407 C CA . THR D 1 173 ? 6.556 38.375 26.767 1.00 35.87 149 THR D CA 1
ATOM 6408 C C . THR D 1 173 ? 5.975 38.606 25.337 1.00 35.66 149 THR D C 1
ATOM 6409 O O . THR D 1 173 ? 5.371 39.644 25.069 1.00 35.78 149 THR D O 1
ATOM 6413 N N . LYS D 1 174 ? 6.104 37.619 24.450 1.00 34.48 150 LYS D N 1
ATOM 6414 C CA . LYS D 1 174 ? 5.533 37.700 23.129 1.00 33.92 150 LYS D CA 1
ATOM 6415 C C . LYS D 1 174 ? 4.002 37.483 23.139 1.00 32.93 150 LYS D C 1
ATOM 6416 O O . LYS D 1 174 ? 3.301 38.032 22.310 1.00 32.79 150 LYS D O 1
ATOM 6422 N N . GLY D 1 175 ? 3.482 36.692 24.070 1.00 31.14 151 GLY D N 1
ATOM 6423 C CA . GLY D 1 175 ? 2.040 36.450 24.144 1.00 29.98 151 GLY D CA 1
ATOM 6424 C C . GLY D 1 175 ? 1.270 37.703 24.531 1.00 30.27 151 GLY D C 1
ATOM 6425 O O . GLY D 1 175 ? 0.128 37.898 24.121 1.00 29.66 151 GLY D O 1
ATOM 6426 N N . GLY D 1 176 ? 1.924 38.561 25.311 1.00 29.45 152 GLY D N 1
ATOM 6427 C CA . GLY D 1 176 ? 1.397 39.838 25.694 1.00 28.18 152 GLY D CA 1
ATOM 6428 C C . GLY D 1 176 ? 1.376 40.734 24.489 1.00 28.54 152 GLY D C 1
ATOM 6429 O O . GLY D 1 176 ? 0.452 41.528 24.365 1.00 27.49 152 GLY D O 1
ATOM 6430 N N . LEU D 1 177 ? 2.393 40.621 23.606 1.00 29.29 153 LEU D N 1
ATOM 6431 C CA . LEU D 1 177 ? 2.396 41.388 22.336 1.00 29.20 153 LEU D CA 1
ATOM 6432 C C . LEU D 1 177 ? 1.300 40.974 21.370 1.00 28.39 153 LEU D C 1
ATOM 6433 O O . LEU D 1 177 ? 0.726 41.849 20.722 1.00 29.61 153 LEU D O 1
ATOM 6438 N N . ASN D 1 178 ? 1.015 39.672 21.240 1.00 27.29 154 ASN D N 1
ATOM 6439 C CA . ASN D 1 178 ? -0.175 39.222 20.458 1.00 26.36 154 ASN D CA 1
ATOM 6440 C C . ASN D 1 178 ? -1.461 39.809 21.003 1.00 24.83 154 ASN D C 1
ATOM 6441 O O . ASN D 1 178 ? -2.283 40.385 20.286 1.00 25.10 154 ASN D O 1
ATOM 6446 N N . ALA D 1 179 ? -1.629 39.708 22.291 1.00 22.61 155 ALA D N 1
ATOM 6447 C CA . ALA D 1 179 ? -2.873 40.139 22.827 1.00 22.49 155 ALA D CA 1
ATOM 6448 C C . ALA D 1 179 ? -2.992 41.683 22.730 1.00 22.70 155 ALA D C 1
ATOM 6449 O O . ALA D 1 179 ? -4.065 42.200 22.442 1.00 22.89 155 ALA D O 1
ATOM 6451 N N . VAL D 1 180 ? -1.910 42.418 22.937 1.00 21.30 156 VAL D N 1
ATOM 6452 C CA . VAL D 1 180 ? -2.019 43.863 22.907 1.00 22.24 156 VAL D CA 1
ATOM 6453 C C . VAL D 1 180 ? -2.133 44.395 21.471 1.00 22.61 156 VAL D C 1
ATOM 6454 O O . VAL D 1 180 ? -2.664 45.480 21.253 1.00 22.42 156 VAL D O 1
ATOM 6458 N N . THR D 1 181 ? -1.653 43.611 20.500 1.00 22.82 157 THR D N 1
ATOM 6459 C CA . THR D 1 181 ? -1.905 43.859 19.060 1.00 22.86 157 THR D CA 1
ATOM 6460 C C . THR D 1 181 ? -3.429 43.896 18.806 1.00 23.09 157 THR D C 1
ATOM 6461 O O . THR D 1 181 ? -3.960 44.849 18.200 1.00 22.63 157 THR D O 1
ATOM 6465 N N . ARG D 1 182 ? -4.140 42.894 19.302 1.00 22.66 158 ARG D N 1
ATOM 6466 C CA . ARG D 1 182 ? -5.586 42.844 19.092 1.00 23.79 158 ARG D CA 1
ATOM 6467 C C . ARG D 1 182 ? -6.283 43.984 19.863 1.00 23.43 158 ARG D C 1
ATOM 6468 O O . ARG D 1 182 ? -7.226 44.622 19.385 1.00 23.12 158 ARG D O 1
ATOM 6476 N N . SER D 1 183 ? -5.784 44.273 21.045 1.00 22.35 159 SER D N 1
ATOM 6477 C CA . SER D 1 183 ? -6.401 45.262 21.894 1.00 21.90 159 SER D CA 1
ATOM 6478 C C . SER D 1 183 ? -6.317 46.661 21.290 1.00 22.07 159 SER D C 1
ATOM 6479 O O . SER D 1 183 ? -7.343 47.363 21.187 1.00 22.19 159 SER D O 1
ATOM 6482 N N . LEU D 1 184 ? -5.107 47.061 20.881 1.00 23.21 160 LEU D N 1
ATOM 6483 C CA . LEU D 1 184 ? -4.853 48.336 20.200 1.00 23.66 160 LEU D CA 1
ATOM 6484 C C . LEU D 1 184 ? -5.564 48.389 18.857 1.00 23.69 160 LEU D C 1
ATOM 6485 O O . LEU D 1 184 ? -5.973 49.467 18.439 1.00 24.06 160 LEU D O 1
ATOM 6490 N N . ALA D 1 185 ? -5.717 47.246 18.178 1.00 23.23 161 ALA D N 1
ATOM 6491 C CA . ALA D 1 185 ? -6.489 47.236 16.910 1.00 23.93 161 ALA D CA 1
ATOM 6492 C C . ALA D 1 185 ? -7.882 47.759 17.162 1.00 24.74 161 ALA D C 1
ATOM 6493 O O . ALA D 1 185 ? -8.367 48.578 16.390 1.00 24.80 161 ALA D O 1
ATOM 6503 N N . GLU D 1 187 ? -8.739 49.519 19.960 1.00 28.52 163 GLU D N 1
ATOM 6504 C CA . GLU D 1 187 ? -8.739 50.829 20.554 1.00 29.12 163 GLU D CA 1
ATOM 6505 C C . GLU D 1 187 ? -8.590 51.895 19.452 1.00 28.54 163 GLU D C 1
ATOM 6506 O O . GLU D 1 187 ? -9.266 52.915 19.504 1.00 28.42 163 GLU D O 1
ATOM 6512 N N . PHE D 1 188 ? -7.785 51.608 18.428 1.00 28.06 164 PHE D N 1
ATOM 6513 C CA . PHE D 1 188 ? -7.498 52.562 17.340 1.00 27.38 164 PHE D CA 1
ATOM 6514 C C . PHE D 1 188 ? -8.385 52.328 16.113 1.00 28.07 164 PHE D C 1
ATOM 6515 O O . PHE D 1 188 ? -8.136 52.853 15.023 1.00 27.68 164 PHE D O 1
ATOM 6523 N N . SER D 1 189 ? -9.395 51.507 16.294 1.00 28.83 165 SER D N 1
ATOM 6524 C CA . SER D 1 189 ? -10.271 51.059 15.227 1.00 30.69 165 SER D CA 1
ATOM 6525 C C . SER D 1 189 ? -10.843 52.172 14.309 1.00 31.75 165 SER D C 1
ATOM 6526 O O . SER D 1 189 ? -10.797 52.079 13.086 1.00 31.10 165 SER D O 1
ATOM 6529 N N . ARG D 1 190 ? -11.397 53.218 14.914 1.00 33.13 166 ARG D N 1
ATOM 6530 C CA . ARG D 1 190 ? -11.942 54.306 14.122 1.00 36.48 166 ARG D CA 1
ATOM 6531 C C . ARG D 1 190 ? -10.930 55.466 13.855 1.00 36.92 166 ARG D C 1
ATOM 6532 O O . ARG D 1 190 ? -11.311 56.540 13.419 1.00 37.70 166 ARG D O 1
ATOM 6540 N N . SER D 1 191 ? -9.640 55.248 14.090 1.00 37.25 167 SER D N 1
ATOM 6541 C CA . SER D 1 191 ? -8.667 56.344 14.045 1.00 36.45 167 SER D CA 1
ATOM 6542 C C . SER D 1 191 ? -7.783 56.287 12.867 1.00 34.87 167 SER D C 1
ATOM 6543 O O . SER D 1 191 ? -6.841 57.062 12.760 1.00 37.09 167 SER D O 1
ATOM 6546 N N . GLY D 1 192 ? -8.040 55.360 11.984 1.00 32.72 168 GLY D N 1
ATOM 6547 C CA . GLY D 1 192 ? -7.113 55.150 10.911 1.00 30.68 168 GLY D CA 1
ATOM 6548 C C . GLY D 1 192 ? -5.824 54.384 11.212 1.00 29.15 168 GLY D C 1
ATOM 6549 O O . GLY D 1 192 ? -5.096 54.107 10.263 1.00 29.95 168 GLY D O 1
ATOM 6550 N N . VAL D 1 193 ? -5.537 53.999 12.464 1.00 26.81 169 VAL D N 1
ATOM 6551 C CA . VAL D 1 193 ? -4.278 53.256 12.743 1.00 25.92 169 VAL D CA 1
ATOM 6552 C C . VAL D 1 193 ? -4.530 51.757 12.797 1.00 25.14 169 VAL D C 1
ATOM 6553 O O . VAL D 1 193 ? -5.375 51.286 13.567 1.00 27.16 169 VAL D O 1
ATOM 6557 N N . ARG D 1 194 ? -3.817 50.998 11.998 1.00 22.89 170 ARG D N 1
ATOM 6558 C CA . ARG D 1 194 ? -3.956 49.543 11.982 1.00 20.68 170 ARG D CA 1
ATOM 6559 C C . ARG D 1 194 ? -2.799 48.913 12.762 1.00 21.48 170 ARG D C 1
ATOM 6560 O O . ARG D 1 194 ? -1.651 49.446 12.759 1.00 20.98 170 ARG D O 1
ATOM 6568 N N . VAL D 1 195 ? -3.106 47.813 13.467 1.00 21.00 171 VAL D N 1
ATOM 6569 C CA . VAL D 1 195 ? -2.189 47.142 14.389 1.00 20.77 171 VAL D CA 1
ATOM 6570 C C . VAL D 1 195 ? -2.195 45.659 14.110 1.00 21.71 171 VAL D C 1
ATOM 6571 O O . VAL D 1 195 ? -3.246 45.016 14.231 1.00 22.19 171 VAL D O 1
ATOM 6575 N N . ASN D 1 196 ? -1.022 45.122 13.729 1.00 21.72 172 ASN D N 1
ATOM 6576 C CA . ASN D 1 196 ? -0.876 43.741 13.293 1.00 20.33 172 ASN D CA 1
ATOM 6577 C C . ASN D 1 196 ? 0.395 43.119 13.894 1.00 21.46 172 ASN D C 1
ATOM 6578 O O . ASN D 1 196 ? 1.186 43.849 14.559 1.00 20.88 172 ASN D O 1
ATOM 6583 N N . ALA D 1 197 ? 0.569 41.799 13.640 1.00 20.55 173 ALA D N 1
ATOM 6584 C CA . ALA D 1 197 ? 1.659 40.999 14.131 1.00 21.38 173 ALA D CA 1
ATOM 6585 C C . ALA D 1 197 ? 1.975 39.909 13.130 1.00 22.26 173 ALA D C 1
ATOM 6586 O O . ALA D 1 197 ? 1.110 39.426 12.444 1.00 22.32 173 ALA D O 1
ATOM 6588 N N . VAL D 1 198 ? 3.250 39.561 13.033 1.00 23.44 174 VAL D N 1
ATOM 6589 C CA . VAL D 1 198 ? 3.714 38.502 12.194 1.00 24.19 174 VAL D CA 1
ATOM 6590 C C . VAL D 1 198 ? 4.387 37.587 13.145 1.00 25.83 174 VAL D C 1
ATOM 6591 O O . VAL D 1 198 ? 5.263 38.016 13.930 1.00 27.52 174 VAL D O 1
ATOM 6595 N N . SER D 1 199 ? 3.964 36.327 13.135 1.00 26.75 175 SER D N 1
ATOM 6596 C CA . SER D 1 199 ? 4.540 35.334 14.029 1.00 27.65 175 SER D CA 1
ATOM 6597 C C . SER D 1 199 ? 5.332 34.277 13.237 1.00 28.61 175 SER D C 1
ATOM 6598 O O . SER D 1 199 ? 4.739 33.367 12.609 1.00 28.11 175 SER D O 1
ATOM 6601 N N . PRO D 1 200 ? 6.683 34.418 13.224 1.00 30.10 176 PRO D N 1
ATOM 6602 C CA . PRO D 1 200 ? 7.513 33.490 12.464 1.00 30.69 176 PRO D CA 1
ATOM 6603 C C . PRO D 1 200 ? 7.822 32.208 13.208 1.00 31.09 176 PRO D C 1
ATOM 6604 O O . PRO D 1 200 ? 7.676 32.117 14.424 1.00 31.63 176 PRO D O 1
ATOM 6608 N N . GLY D 1 201 ? 8.185 31.204 12.432 1.00 32.08 177 GLY D N 1
ATOM 6609 C CA . GLY D 1 201 ? 8.921 30.064 12.917 1.00 33.14 177 GLY D CA 1
ATOM 6610 C C . GLY D 1 201 ? 10.399 30.403 12.985 1.00 34.87 177 GLY D C 1
ATOM 6611 O O . GLY D 1 201 ? 10.779 31.561 13.133 1.00 33.78 177 GLY D O 1
ATOM 6612 N N . VAL D 1 202 ? 11.232 29.374 12.871 1.00 36.32 178 VAL D N 1
ATOM 6613 C CA . VAL D 1 202 ? 12.659 29.541 13.011 1.00 37.67 178 VAL D CA 1
ATOM 6614 C C . VAL D 1 202 ? 13.209 29.993 11.674 1.00 38.14 178 VAL D C 1
ATOM 6615 O O . VAL D 1 202 ? 13.022 29.339 10.652 1.00 37.48 178 VAL D O 1
ATOM 6619 N N . ILE D 1 203 ? 13.849 31.155 11.719 1.00 39.83 179 ILE D N 1
ATOM 6620 C CA . ILE D 1 203 ? 14.319 31.876 10.550 1.00 41.97 179 ILE D CA 1
ATOM 6621 C C . ILE D 1 203 ? 15.846 31.775 10.456 1.00 44.03 179 ILE D C 1
ATOM 6622 O O . ILE D 1 203 ? 16.545 32.121 11.414 1.00 43.82 179 ILE D O 1
ATOM 6627 N N . LYS D 1 204 ? 16.351 31.307 9.314 1.00 46.67 180 LYS D N 1
ATOM 6628 C CA . LYS D 1 204 ? 17.793 31.204 9.108 1.00 50.40 180 LYS D CA 1
ATOM 6629 C C . LYS D 1 204 ? 18.440 32.582 9.199 1.00 52.99 180 LYS D C 1
ATOM 6630 O O . LYS D 1 204 ? 18.158 33.464 8.384 1.00 53.56 180 LYS D O 1
ATOM 6632 N N . THR D 1 205 ? 19.242 32.786 10.240 1.00 56.08 181 THR D N 1
ATOM 6633 C CA . THR D 1 205 ? 20.160 33.935 10.277 1.00 59.51 181 THR D CA 1
ATOM 6634 C C . THR D 1 205 ? 21.624 33.414 10.292 1.00 61.79 181 THR D C 1
ATOM 6635 O O . THR D 1 205 ? 21.849 32.198 10.546 1.00 61.74 181 THR D O 1
ATOM 6639 N N . PRO D 1 206 ? 22.612 34.302 9.959 1.00 63.82 182 PRO D N 1
ATOM 6640 C CA . PRO D 1 206 ? 24.041 34.062 10.328 1.00 65.19 182 PRO D CA 1
ATOM 6641 C C . PRO D 1 206 ? 24.233 33.580 11.810 1.00 66.24 182 PRO D C 1
ATOM 6642 O O . PRO D 1 206 ? 24.860 32.532 12.046 1.00 66.82 182 PRO D O 1
ATOM 6650 N N . HIS D 1 208 ? 22.619 31.792 13.559 1.00 68.65 184 HIS D N 1
ATOM 6651 C CA . HIS D 1 208 ? 22.261 30.361 13.708 1.00 69.23 184 HIS D CA 1
ATOM 6652 C C . HIS D 1 208 ? 23.330 29.504 13.018 1.00 69.10 184 HIS D C 1
ATOM 6653 O O . HIS D 1 208 ? 23.406 29.463 11.779 1.00 69.35 184 HIS D O 1
ATOM 6660 N N . PRO D 1 209 ? 24.166 28.820 13.819 1.00 69.05 185 PRO D N 1
ATOM 6661 C CA . PRO D 1 209 ? 25.273 27.999 13.275 1.00 68.36 185 PRO D CA 1
ATOM 6662 C C . PRO D 1 209 ? 24.810 26.918 12.293 1.00 67.20 185 PRO D C 1
ATOM 6663 O O . PRO D 1 209 ? 23.799 26.261 12.520 1.00 66.62 185 PRO D O 1
ATOM 6667 N N . ALA D 1 210 ? 25.576 26.754 11.221 1.00 66.14 186 ALA D N 1
ATOM 6668 C CA . ALA D 1 210 ? 25.266 25.819 10.151 1.00 65.60 186 ALA D CA 1
ATOM 6669 C C . ALA D 1 210 ? 24.952 24.408 10.639 1.00 65.04 186 ALA D C 1
ATOM 6670 O O . ALA D 1 210 ? 24.072 23.750 10.078 1.00 64.69 186 ALA D O 1
ATOM 6672 N N . GLU D 1 211 ? 25.671 23.952 11.669 1.00 64.51 187 GLU D N 1
ATOM 6673 C CA . GLU D 1 211 ? 25.485 22.597 12.230 1.00 63.82 187 GLU D CA 1
ATOM 6674 C C . GLU D 1 211 ? 24.063 22.325 12.772 1.00 63.16 187 GLU D C 1
ATOM 6675 O O . GLU D 1 211 ? 23.580 21.170 12.776 1.00 63.23 187 GLU D O 1
ATOM 6676 N N . THR D 1 212 ? 23.401 23.392 13.228 1.00 62.39 188 THR D N 1
ATOM 6677 C CA . THR D 1 212 ? 22.081 23.283 13.873 1.00 61.16 188 THR D CA 1
ATOM 6678 C C . THR D 1 212 ? 20.885 23.239 12.897 1.00 60.40 188 THR D C 1
ATOM 6679 O O . THR D 1 212 ? 19.741 23.166 13.326 1.00 60.76 188 THR D O 1
ATOM 6683 N N . HIS D 1 213 ? 21.133 23.252 11.596 1.00 59.37 189 HIS D N 1
ATOM 6684 C CA . HIS D 1 213 ? 20.028 23.375 10.639 1.00 58.68 189 HIS D CA 1
ATOM 6685 C C . HIS D 1 213 ? 19.144 22.115 10.433 1.00 57.79 189 HIS D C 1
ATOM 6686 O O . HIS D 1 213 ? 17.945 22.228 10.196 1.00 57.72 189 HIS D O 1
ATOM 6693 N N . SER D 1 214 ? 19.707 20.920 10.544 1.00 56.81 190 SER D N 1
ATOM 6694 C CA . SER D 1 214 ? 18.892 19.714 10.361 1.00 54.53 190 SER D CA 1
ATOM 6695 C C . SER D 1 214 ? 17.773 19.684 11.419 1.00 53.32 190 SER D C 1
ATOM 6696 O O . SER D 1 214 ? 16.602 19.319 11.118 1.00 52.74 190 SER D O 1
ATOM 6697 N N . THR D 1 215 ? 18.123 20.053 12.657 1.00 50.96 191 THR D N 1
ATOM 6698 C CA . THR D 1 215 ? 17.166 19.856 13.746 1.00 49.43 191 THR D CA 1
ATOM 6699 C C . THR D 1 215 ? 16.181 20.993 13.866 1.00 47.70 191 THR D C 1
ATOM 6700 O O . THR D 1 215 ? 15.010 20.751 14.228 1.00 47.05 191 THR D O 1
ATOM 6704 N N . LEU D 1 216 ? 16.673 22.208 13.577 1.00 45.23 192 LEU D N 1
ATOM 6705 C CA . LEU D 1 216 ? 15.839 23.384 13.500 1.00 43.82 192 LEU D CA 1
ATOM 6706 C C . LEU D 1 216 ? 14.820 23.237 12.356 1.00 42.64 192 LEU D C 1
ATOM 6707 O O . LEU D 1 216 ? 13.652 23.489 12.568 1.00 43.87 192 LEU D O 1
ATOM 6712 N N . ALA D 1 217 ? 15.225 22.788 11.175 1.00 40.60 193 ALA D N 1
ATOM 6713 C CA . ALA D 1 217 ? 14.250 22.461 10.114 1.00 39.45 193 ALA D CA 1
ATOM 6714 C C . ALA D 1 217 ? 13.123 21.587 10.639 1.00 38.59 193 ALA D C 1
ATOM 6715 O O . ALA D 1 217 ? 11.945 21.854 10.351 1.00 38.79 193 ALA D O 1
ATOM 6717 N N . GLY D 1 218 ? 13.492 20.560 11.415 1.00 37.22 194 GLY D N 1
ATOM 6718 C CA . GLY D 1 218 ? 12.554 19.559 11.949 1.00 35.58 194 GLY D CA 1
ATOM 6719 C C . GLY D 1 218 ? 11.547 20.132 12.929 1.00 35.50 194 GLY D C 1
ATOM 6720 O O . GLY D 1 218 ? 10.537 19.453 13.290 1.00 35.66 194 GLY D O 1
ATOM 6721 N N . LEU D 1 219 ? 11.784 21.385 13.336 1.00 33.66 195 LEU D N 1
ATOM 6722 C CA . LEU D 1 219 ? 10.815 22.101 14.157 1.00 33.67 195 LEU D CA 1
ATOM 6723 C C . LEU D 1 219 ? 9.586 22.605 13.375 1.00 32.73 195 LEU D C 1
ATOM 6724 O O . LEU D 1 219 ? 8.786 23.274 13.928 1.00 32.80 195 LEU D O 1
ATOM 6729 N N . HIS D 1 220 ? 9.445 22.295 12.103 1.00 32.08 196 HIS D N 1
ATOM 6730 C CA . HIS D 1 220 ? 8.352 22.818 11.321 1.00 32.27 196 HIS D CA 1
ATOM 6731 C C . HIS D 1 220 ? 7.778 21.658 10.562 1.00 32.44 196 HIS D C 1
ATOM 6732 O O . HIS D 1 220 ? 8.518 20.893 9.994 1.00 32.84 196 HIS D O 1
ATOM 6739 N N . PRO D 1 221 ? 6.447 21.539 10.514 1.00 32.45 197 PRO D N 1
ATOM 6740 C CA . PRO D 1 221 ? 5.864 20.425 9.745 1.00 32.27 197 PRO D CA 1
ATOM 6741 C C . PRO D 1 221 ? 6.424 20.335 8.318 1.00 33.26 197 PRO D C 1
ATOM 6742 O O . PRO D 1 221 ? 6.594 19.238 7.831 1.00 34.06 197 PRO D O 1
ATOM 6746 N N . VAL D 1 222 ? 6.687 21.461 7.644 1.00 33.57 198 VAL D N 1
ATOM 6747 C CA . VAL D 1 222 ? 7.194 21.381 6.263 1.00 34.36 198 VAL D CA 1
ATOM 6748 C C . VAL D 1 222 ? 8.651 20.892 6.175 1.00 35.17 198 VAL D C 1
ATOM 6749 O O . VAL D 1 222 ? 9.096 20.500 5.119 1.00 34.65 198 VAL D O 1
ATOM 6753 N N . GLY D 1 223 ? 9.376 20.917 7.292 1.00 36.71 199 GLY D N 1
ATOM 6754 C CA . GLY D 1 223 ? 10.770 20.446 7.339 1.00 37.10 199 GLY D CA 1
ATOM 6755 C C . GLY D 1 223 ? 11.817 21.387 6.738 1.00 37.94 199 GLY D C 1
ATOM 6756 O O . GLY D 1 223 ? 12.918 20.940 6.428 1.00 38.65 199 GLY D O 1
ATOM 6757 N N . ARG D 1 224 ? 11.504 22.674 6.560 1.00 37.31 200 ARG D N 1
ATOM 6758 C CA . ARG D 1 224 ? 12.522 23.656 6.185 1.00 36.78 200 ARG D CA 1
ATOM 6759 C C . ARG D 1 224 ? 12.560 24.693 7.247 1.00 36.80 200 ARG D C 1
ATOM 6760 O O . ARG D 1 224 ? 11.605 24.856 8.002 1.00 36.36 200 ARG D O 1
ATOM 6776 N N . GLY D 1 226 ? 12.639 28.853 8.012 1.00 37.35 202 GLY D N 1
ATOM 6777 C CA . GLY D 1 226 ? 12.233 30.063 7.346 1.00 37.63 202 GLY D CA 1
ATOM 6778 C C . GLY D 1 226 ? 13.404 30.813 6.753 1.00 38.18 202 GLY D C 1
ATOM 6779 O O . GLY D 1 226 ? 14.575 30.595 7.111 1.00 38.79 202 GLY D O 1
ATOM 6780 N N . GLU D 1 227 ? 13.083 31.729 5.865 1.00 37.70 203 GLU D N 1
ATOM 6781 C CA . GLU D 1 227 ? 14.075 32.542 5.231 1.00 37.79 203 GLU D CA 1
ATOM 6782 C C . GLU D 1 227 ? 13.682 33.948 5.640 1.00 37.67 203 GLU D C 1
ATOM 6783 O O . GLU D 1 227 ? 12.509 34.176 5.949 1.00 38.89 203 GLU D O 1
ATOM 6785 N N . ILE D 1 228 ? 14.631 34.883 5.692 1.00 36.30 204 ILE D N 1
ATOM 6786 C CA . ILE D 1 228 ? 14.315 36.271 6.017 1.00 34.23 204 ILE D CA 1
ATOM 6787 C C . ILE D 1 228 ? 13.248 36.855 5.070 1.00 33.93 204 ILE D C 1
ATOM 6788 O O . ILE D 1 228 ? 12.344 37.558 5.540 1.00 34.03 204 ILE D O 1
ATOM 6793 N N . ARG D 1 229 ? 13.340 36.565 3.767 1.00 32.74 205 ARG D N 1
ATOM 6794 C CA . ARG D 1 229 ? 12.377 37.091 2.770 1.00 32.93 205 ARG D CA 1
ATOM 6795 C C . ARG D 1 229 ? 10.909 36.705 3.127 1.00 33.50 205 ARG D C 1
ATOM 6796 O O . ARG D 1 229 ? 9.994 37.530 2.967 1.00 33.31 205 ARG D O 1
ATOM 6798 N N . ASP D 1 230 ? 10.710 35.474 3.594 1.00 32.84 206 ASP D N 1
ATOM 6799 C CA . ASP D 1 230 ? 9.422 35.032 4.105 1.00 33.52 206 ASP D CA 1
ATOM 6800 C C . ASP D 1 230 ? 8.757 36.023 5.099 1.00 33.07 206 ASP D C 1
ATOM 6801 O O . ASP D 1 230 ? 7.611 36.449 4.892 1.00 33.83 206 ASP D O 1
ATOM 6806 N N . VAL D 1 231 ? 9.484 36.439 6.126 1.00 32.17 207 VAL D N 1
ATOM 6807 C CA . VAL D 1 231 ? 8.971 37.328 7.158 1.00 31.15 207 VAL D CA 1
ATOM 6808 C C . VAL D 1 231 ? 8.832 38.774 6.652 1.00 31.94 207 VAL D C 1
ATOM 6809 O O . VAL D 1 231 ? 7.869 39.491 6.986 1.00 31.91 207 VAL D O 1
ATOM 6813 N N . VAL D 1 232 ? 9.828 39.226 5.893 1.00 31.97 208 VAL D N 1
ATOM 6814 C CA . VAL D 1 232 ? 9.861 40.587 5.391 1.00 31.70 208 VAL D CA 1
ATOM 6815 C C . VAL D 1 232 ? 8.662 40.757 4.450 1.00 32.36 208 VAL D C 1
ATOM 6816 O O . VAL D 1 232 ? 7.927 41.730 4.539 1.00 31.64 208 VAL D O 1
ATOM 6820 N N . ASP D 1 233 ? 8.415 39.765 3.601 1.00 33.32 209 ASP D N 1
ATOM 6821 C CA . ASP D 1 233 ? 7.229 39.796 2.720 1.00 33.56 209 ASP D CA 1
ATOM 6822 C C . ASP D 1 233 ? 5.914 39.877 3.465 1.00 31.88 209 ASP D C 1
ATOM 6823 O O . ASP D 1 233 ? 5.037 40.599 3.056 1.00 31.77 209 ASP D O 1
ATOM 6828 N N . ALA D 1 234 ? 5.814 39.189 4.591 1.00 30.54 210 ALA D N 1
ATOM 6829 C CA . ALA D 1 234 ? 4.600 39.228 5.419 1.00 28.94 210 ALA D CA 1
ATOM 6830 C C . ALA D 1 234 ? 4.395 40.646 5.995 1.00 28.61 210 ALA D C 1
ATOM 6831 O O . ALA D 1 234 ? 3.272 41.131 6.169 1.00 28.24 210 ALA D O 1
ATOM 6833 N N . VAL D 1 235 ? 5.480 41.337 6.268 1.00 27.97 211 VAL D N 1
ATOM 6834 C CA . VAL D 1 235 ? 5.337 42.593 6.934 1.00 26.87 211 VAL D CA 1
ATOM 6835 C C . VAL D 1 235 ? 4.866 43.556 5.875 1.00 28.06 211 VAL D C 1
ATOM 6836 O O . VAL D 1 235 ? 3.964 44.383 6.134 1.00 27.56 211 VAL D O 1
ATOM 6840 N N . LEU D 1 236 ? 5.445 43.440 4.676 1.00 27.64 212 LEU D N 1
ATOM 6841 C CA . LEU D 1 236 ? 5.128 44.363 3.593 1.00 27.68 212 LEU D CA 1
ATOM 6842 C C . LEU D 1 236 ? 3.733 44.111 3.004 1.00 27.33 212 LEU D C 1
ATOM 6843 O O . LEU D 1 236 ? 3.102 45.044 2.463 1.00 26.87 212 LEU D O 1
ATOM 6848 N N . TYR D 1 237 ? 3.280 42.855 3.075 1.00 26.12 213 TYR D N 1
ATOM 6849 C CA . TYR D 1 237 ? 1.946 42.542 2.677 1.00 25.79 213 TYR D CA 1
ATOM 6850 C C . TYR D 1 237 ? 1.023 43.307 3.654 1.00 26.37 213 TYR D C 1
ATOM 6851 O O . TYR D 1 237 ? 0.119 44.020 3.226 1.00 26.43 213 TYR D O 1
ATOM 6860 N N . LEU D 1 238 ? 1.284 43.214 4.961 1.00 26.05 214 LEU D N 1
ATOM 6861 C CA . LEU D 1 238 ? 0.392 43.872 5.922 1.00 26.54 214 LEU D CA 1
ATOM 6862 C C . LEU D 1 238 ? 0.465 45.408 5.850 1.00 26.86 214 LEU D C 1
ATOM 6863 O O . LEU D 1 238 ? -0.552 46.092 6.038 1.00 27.46 214 LEU D O 1
ATOM 6868 N N . GLU D 1 239 ? 1.656 45.935 5.598 1.00 25.71 215 GLU D N 1
ATOM 6869 C CA . GLU D 1 239 ? 1.815 47.341 5.342 1.00 25.47 215 GLU D CA 1
ATOM 6870 C C . GLU D 1 239 ? 0.832 47.854 4.251 1.00 25.58 215 GLU D C 1
ATOM 6871 O O . GLU D 1 239 ? 0.252 48.908 4.431 1.00 23.57 215 GLU D O 1
ATOM 6877 N N . HIS D 1 240 ? 0.614 47.075 3.192 1.00 25.45 216 HIS D N 1
ATOM 6878 C CA . HIS D 1 240 ? -0.163 47.527 2.039 1.00 26.53 216 HIS D CA 1
ATOM 6879 C C . HIS D 1 240 ? -1.621 47.007 2.021 1.00 26.64 216 HIS D C 1
ATOM 6880 O O . HIS D 1 240 ? -2.400 47.284 1.089 1.00 27.32 216 HIS D O 1
ATOM 6887 N N . ALA D 1 241 ? -1.989 46.253 3.046 1.00 25.77 217 ALA D N 1
ATOM 6888 C CA . ALA D 1 241 ? -3.292 45.585 3.078 1.00 24.80 217 ALA D CA 1
ATOM 6889 C C . ALA D 1 241 ? -4.226 46.377 3.954 1.00 25.29 217 ALA D C 1
ATOM 6890 O O . ALA D 1 241 ? -4.349 46.082 5.166 1.00 25.92 217 ALA D O 1
ATOM 6892 N N . GLY D 1 242 ? -4.892 47.376 3.348 1.00 24.28 218 GLY D N 1
ATOM 6893 C CA . GLY D 1 242 ? -5.601 48.409 4.091 1.00 21.78 218 GLY D CA 1
ATOM 6894 C C . GLY D 1 242 ? -6.858 47.970 4.808 1.00 21.78 218 GLY D C 1
ATOM 6895 O O . GLY D 1 242 ? -7.437 48.753 5.579 1.00 21.54 218 GLY D O 1
ATOM 6896 N N . PHE D 1 243 ? -7.264 46.716 4.622 1.00 21.59 219 PHE D N 1
ATOM 6897 C CA . PHE D 1 243 ? -8.463 46.226 5.315 1.00 21.68 219 PHE D CA 1
ATOM 6898 C C . PHE D 1 243 ? -8.087 45.280 6.494 1.00 22.47 219 PHE D C 1
ATOM 6899 O O . PHE D 1 243 ? -8.961 44.692 7.174 1.00 22.24 219 PHE D O 1
ATOM 6907 N N . ILE D 1 244 ? -6.779 45.148 6.759 1.00 22.35 220 ILE D N 1
ATOM 6908 C CA . ILE D 1 244 ? -6.298 44.211 7.810 1.00 20.30 220 ILE D CA 1
ATOM 6909 C C . ILE D 1 244 ? -5.814 44.918 9.065 1.00 20.37 220 ILE D C 1
ATOM 6910 O O . ILE D 1 244 ? -4.869 45.690 8.980 1.00 21.60 220 ILE D O 1
ATOM 6915 N N . THR D 1 245 ? -6.532 44.734 10.182 1.00 20.32 221 THR D N 1
ATOM 6916 C CA . THR D 1 245 ? -6.067 45.008 11.537 1.00 20.25 221 THR D CA 1
ATOM 6917 C C . THR D 1 245 ? -6.400 43.898 12.542 1.00 19.76 221 THR D C 1
ATOM 6918 O O . THR D 1 245 ? -7.431 43.241 12.452 1.00 19.18 221 THR D O 1
ATOM 6922 N N . GLY D 1 246 ? -5.584 43.850 13.580 1.00 19.54 222 GLY D N 1
ATOM 6923 C CA . GLY D 1 246 ? -5.738 42.973 14.681 1.00 21.11 222 GLY D CA 1
ATOM 6924 C C . GLY D 1 246 ? -5.319 41.603 14.215 1.00 23.40 222 GLY D C 1
ATOM 6925 O O . GLY D 1 246 ? -5.662 40.628 14.847 1.00 23.63 222 GLY D O 1
ATOM 6926 N N . GLU D 1 247 ? -4.625 41.504 13.087 1.00 23.97 223 GLU D N 1
ATOM 6927 C CA . GLU D 1 247 ? -4.381 40.181 12.578 1.00 26.31 223 GLU D CA 1
ATOM 6928 C C . GLU D 1 247 ? -3.032 39.653 13.055 1.00 26.57 223 GLU D C 1
ATOM 6929 O O . GLU D 1 247 ? -2.041 40.400 13.025 1.00 25.79 223 GLU D O 1
ATOM 6935 N N . ILE D 1 248 ? -3.009 38.375 13.482 1.00 26.10 224 ILE D N 1
ATOM 6936 C CA . ILE D 1 248 ? -1.732 37.668 13.732 1.00 26.69 224 ILE D CA 1
ATOM 6937 C C . ILE D 1 248 ? -1.418 36.766 12.531 1.00 25.35 224 ILE D C 1
ATOM 6938 O O . ILE D 1 248 ? -2.074 35.795 12.343 1.00 25.42 224 ILE D O 1
ATOM 6943 N N . LEU D 1 249 ? -0.413 37.068 11.733 1.00 24.46 225 LEU D N 1
ATOM 6944 C CA . LEU D 1 249 ? -0.178 36.258 10.533 1.00 24.59 225 LEU D CA 1
ATOM 6945 C C . LEU D 1 249 ? 0.972 35.280 10.759 1.00 24.28 225 LEU D C 1
ATOM 6946 O O . LEU D 1 249 ? 2.080 35.703 11.003 1.00 24.24 225 LEU D O 1
ATOM 6951 N N . HIS D 1 250 ? 0.700 33.983 10.717 1.00 24.26 226 HIS D N 1
ATOM 6952 C CA . HIS D 1 250 ? 1.725 32.975 10.962 1.00 25.71 226 HIS D CA 1
ATOM 6953 C C . HIS D 1 250 ? 2.513 32.654 9.714 1.00 26.26 226 HIS D C 1
ATOM 6954 O O . HIS D 1 250 ? 1.932 32.325 8.681 1.00 26.92 226 HIS D O 1
ATOM 6961 N N . VAL D 1 251 ? 3.831 32.779 9.822 1.00 26.58 227 VAL D N 1
ATOM 6962 C CA . VAL D 1 251 ? 4.774 32.491 8.753 1.00 27.17 227 VAL D CA 1
ATOM 6963 C C . VAL D 1 251 ? 5.782 31.471 9.338 1.00 27.59 227 VAL D C 1
ATOM 6964 O O . VAL D 1 251 ? 6.960 31.792 9.655 1.00 27.24 227 VAL D O 1
ATOM 6968 N N . ASP D 1 252 ? 5.314 30.232 9.497 1.00 26.07 228 ASP D N 1
ATOM 6969 C CA . ASP D 1 252 ? 5.931 29.349 10.452 1.00 25.20 228 ASP D CA 1
ATOM 6970 C C . ASP D 1 252 ? 6.033 27.938 9.909 1.00 24.98 228 ASP D C 1
ATOM 6971 O O . ASP D 1 252 ? 6.110 27.001 10.676 1.00 25.80 228 ASP D O 1
ATOM 6976 N N . GLY D 1 253 ? 5.966 27.780 8.593 1.00 23.78 229 GLY D N 1
ATOM 6977 C CA . GLY D 1 253 ? 5.986 26.475 7.983 1.00 24.44 229 GLY D CA 1
ATOM 6978 C C . GLY D 1 253 ? 5.003 25.425 8.481 1.00 25.37 229 GLY D C 1
ATOM 6979 O O . GLY D 1 253 ? 5.288 24.217 8.416 1.00 26.40 229 GLY D O 1
ATOM 6980 N N . GLY D 1 254 ? 3.852 25.857 8.988 1.00 25.87 230 GLY D N 1
ATOM 6981 C CA . GLY D 1 254 ? 2.857 24.924 9.514 1.00 24.97 230 GLY D CA 1
ATOM 6982 C C . GLY D 1 254 ? 2.806 24.874 11.028 1.00 25.05 230 GLY D C 1
ATOM 6983 O O . GLY D 1 254 ? 1.907 24.266 11.585 1.00 25.11 230 GLY D O 1
ATOM 6984 N N . GLN D 1 255 ? 3.764 25.473 11.721 1.00 24.59 231 GLN D N 1
ATOM 6985 C CA . GLN D 1 255 ? 3.800 25.254 13.193 1.00 25.56 231 GLN D CA 1
ATOM 6986 C C . GLN D 1 255 ? 2.464 25.381 13.957 1.00 24.62 231 GLN D C 1
ATOM 6987 O O . GLN D 1 255 ? 2.087 24.491 14.733 1.00 23.67 231 GLN D O 1
ATOM 6993 N N . ASN D 1 256 ? 1.778 26.507 13.741 1.00 24.45 232 ASN D N 1
ATOM 6994 C CA . ASN D 1 256 ? 0.513 26.801 14.405 1.00 24.94 232 ASN D CA 1
ATOM 6995 C C . ASN D 1 256 ? -0.675 25.928 13.962 1.00 23.99 232 ASN D C 1
ATOM 6996 O O . ASN D 1 256 ? -1.678 25.865 14.653 1.00 23.95 232 ASN D O 1
ATOM 7001 N N . ALA D 1 257 ? -0.593 25.320 12.782 1.00 24.08 233 ALA D N 1
ATOM 7002 C CA . ALA D 1 257 ? -1.728 24.580 12.214 1.00 25.13 233 ALA D CA 1
ATOM 7003 C C . ALA D 1 257 ? -2.077 23.238 12.932 1.00 26.74 233 ALA D C 1
ATOM 7004 O O . ALA D 1 257 ? -3.255 22.796 12.908 1.00 28.55 233 ALA D O 1
ATOM 7006 N N . GLY D 1 258 ? -1.090 22.608 13.571 1.00 25.92 234 GLY D N 1
ATOM 7007 C CA . GLY D 1 258 ? -1.274 21.303 14.226 1.00 25.99 234 GLY D CA 1
ATOM 7008 C C . GLY D 1 258 ? 0.030 20.698 14.760 1.00 26.73 234 GLY D C 1
ATOM 7009 O O . GLY D 1 258 ? 1.097 21.345 14.800 1.00 25.36 234 GLY D O 1
ATOM 7010 N N . ARG D 1 259 ? -0.060 19.453 15.187 1.00 27.92 235 ARG D N 1
ATOM 7011 C CA . ARG D 1 259 ? 1.060 18.736 15.775 1.00 29.04 235 ARG D CA 1
ATOM 7012 C C . ARG D 1 259 ? 1.708 17.798 14.783 1.00 30.08 235 ARG D C 1
ATOM 7013 O O . ARG D 1 259 ? 1.083 16.936 14.163 1.00 31.04 235 ARG D O 1
ATOM 7021 N N . TRP D 1 260 ? 2.999 17.981 14.647 1.00 31.57 236 TRP D N 1
ATOM 7022 C CA . TRP D 1 260 ? 3.825 17.157 13.788 1.00 32.04 236 TRP D CA 1
ATOM 7023 C C . TRP D 1 260 ? 4.911 16.494 14.602 1.00 32.24 236 TRP D C 1
ATOM 7024 O O . TRP D 1 260 ? 5.638 15.699 14.022 1.00 34.39 236 TRP D O 1
#

Solvent-accessible surface area: 32362 Å² total

Sequence (916 aa):
FQSRNQQKVVVITGASQGIGAGLVRAYRDRNYRVVATSRSIKPSADPDIHTVAGDISKPETADRIVREGIERFGRIDSLVNNAGVFLAKPFVETQEDYDHNLGVNVAGFFHITQRAAAELKQGSGHIVSITTSLVDQPVGPSALASLTKGGLNAVTRSLAEFSRSGVRVNAVSPGVIKTPHPAETHSTLAGLHPVGRGEIRDVVDAVLYLEHAGFITGEILHVDGGQNAGRWNQQKVVVITGASQGIGAGLVRAYRDRNYRVVATSRSIKPSADPDIHTVAGDISKPETADRIVREGIERFGRIDSLVNNAGVFLAKPFVETQEDYDHNLGVNVAGFFHITQRAAAELKQGSGHIVSITTSLVDQPVGPSALASLTKGGLNAVTRSLAEFSRSGVRVNAVSPGVIKTPHPAETHSTLAGLHPVGRGEIRDVVDAVLYLEHAGFITGEILHVDGGQNAGRWQQKVVVITGASQGIGAGLVRAYRDRNYRVVATSRSIKPSADPDIHTVAGDISKPETADRIVREGIERFGRIDSLVNNAGVFLAKPFVETQEDYDHNLGVNVAGFFHITQRAAAELKQGSGHIVSITTSLVDQPVGPSALASLTKGGLNAVTRSLAEFSRSGVRVNAVSPGVIKTPHPAETHSTLAGLHPVGRGEIRDVVDAVLYLEHAGFITGEILHVDGGQNAGRWRNQQKVVVITGASQGIGAGLVRAYRDRNYRVVATSRSIKPSADPDIHTVAGDISKPETADRIVREGIERFGRIDSLVNNAGVFLAKPFVETQEDYDHNLGVNVAGFFHITQRAAAELKQGSGHIVSITTSLVDQPVGPSALASLTKGGLNAVTRSLAEFSRSGVRVNAVSPGVIKTPHPAETHSTLAGLHPVGRGEIRDVVDAVLYLEHAGFITGEILHVDGGQNAGRW

Secondary structure (DSSP, 8-state):
----TT--EEEESS-SSHHHHHHHHHHHHTT-EEEEEESSPPPPSSTTEEEEES-TTSHHHHHHHHHHHHHHHS---EEEE---------TT--HHHHHHHIIIIIIIHHHHHHHHHH--TTS-EEEEEE--TTTT------HHHHHHHHHHHHHHHHH---TTTTEEEEEEEE--------GGGHHHHHTTSTT----HHHHHHHHHHHHH-TT--S-EEEESTTGGG---/--S-EEEESS-SSTHHHHHHHHHHHTT-EEEEEESSPPP-S-TTEEEEES-TTSHHHHHHHHHHHHHHHS---EEEE-------B-TT--HHHHHHHIIIIIIHHHHHHHHHHH---SS-EEEEEE--TTTT-----BHHHHHHHHHHHHHHHHH---GGGTEEEEEEEE-S------HHHHHHHHTTSTT----HHHHHHHHHHHHH-TT--S-EEEESTTTTT---/---EEEESSTTSHHHHHHHHHHHHTT-EEEEEESS----S-TTEEEEE--TTSHHHHHHHHHHHHHHHS---EEEE---------TT--HHHHHHHHIIIIIHHHHHHHHHHH---SS-EEEEEE--TTTT------HHHHHHHHHHHHHHHHH---TTTTEEEEEEEE--------GGGHHHHHTTSTT----HHHHHHHHHHHHH-TT--SPEEEESTTTTT---/--SSEEEEESS-SSHHHHHHHHHHHHTTEEEEEEESSPPP-S-TTEEEEE--TTSHHHHHHHHHHHHHHHS---EEEE---------TT--HHHHHHHIIIIIIHHHHHHHHHHH---SS-EEEEEE--TTTT------HHHHHHHHHHHHHHHHH---TTTTEEEEEEEE--------GGGHHHHHTTSTT----HHHHHHHHHHHHH-TT--S-EEEESTTGGG---

InterPro domains:
  IPR002347 Short-chain dehydrogenase/reductase SDR [PF13561] (12-232)
  IPR002347 Short-chain dehydrogenase/reductase SDR [PR00080] (72-83)
  IPR002347 Short-chain dehydrogenase/reductase SDR [PR00080] (125-133)
  IPR002347 Short-chain dehydrogenase/reductase SDR [PR00080] (147-166)
  IPR002347 Short-chain dehydrogenase/reductase SDR [PR00081] (7-24)
  IPR002347 Short-chain dehydrogenase/reductase SDR [PR00081] (72-83)
  IPR002347 Short-chain dehydrogenase/reductase SDR [PR00081] (119-135)
  IPR002347 Short-chain dehydrogenase/reductase SDR [PR00081] (147-166)
  IPR002347 Short-chain dehydrogenase/reductase SDR [PR00081] (168-185)
  IPR002347 Short-chain dehydrogenase/reductase SDR [PR00081] (198-218)
  IPR036291 NAD(P)-binding domain superfamily [SSF51735] (4-234)

Nearest PDB structures (foldseek):
  3un1-assembly1_A  TM=1.000E+00  e=9.440E-43  Sinorhizobium meliloti
  2dtd-assembly1_A  TM=9.098E-01  e=1.589E-20  Thermoplasma acidophilum
  5wva-assembly1_B-2  TM=9.084E-01  e=1.455E-17  Serratia marcescens
  4zgw-assembly1_B  TM=8.967E-01  e=8.284E-18  Serratia marcescens
  4cql-assembly2_C  TM=8.826E-01  e=2.014E-16  Homo sapiens